Protein AF-0000000084341592 (afdb_homodimer)

Structure (mmCIF, N/CA/C/O backbone):
data_AF-0000000084341592-model_v1
#
loop_
_entity.id
_entity.type
_entity.pdbx_description
1 polymer 'Acyl-CoA synthetase (AMP-forming)/AMP-acid ligase II'
#
loop_
_atom_site.group_PDB
_atom_site.id
_atom_site.type_symbol
_atom_site.label_atom_id
_atom_site.label_alt_id
_atom_site.label_comp_id
_atom_site.label_asym_id
_atom_site.label_entity_id
_atom_site.label_seq_id
_atom_site.pdbx_PDB_ins_code
_atom_site.Cartn_x
_atom_site.Cartn_y
_atom_site.Cartn_z
_atom_site.occupancy
_atom_site.B_iso_or_equiv
_atom_site.auth_seq_id
_atom_site.auth_comp_id
_atom_site.auth_asym_id
_atom_site.auth_atom_id
_atom_site.pdbx_PDB_model_num
ATOM 1 N N . MET A 1 1 ? -11.094 0.896 -7.027 1 78.12 1 MET A N 1
ATOM 2 C CA . MET A 1 1 ? -11.328 0.742 -5.594 1 78.12 1 MET A CA 1
ATOM 3 C C . MET A 1 1 ? -11.039 2.045 -4.855 1 78.12 1 MET A C 1
ATOM 5 O O . MET A 1 1 ? -10.031 2.709 -5.125 1 78.12 1 MET A O 1
ATOM 9 N N . ASP A 1 2 ? -12.016 2.402 -4.098 1 90.88 2 ASP A N 1
ATOM 10 C CA . ASP A 1 2 ? -11.875 3.59 -3.258 1 90.88 2 ASP A CA 1
ATOM 11 C C . ASP A 1 2 ? -12.516 3.375 -1.889 1 90.88 2 ASP A C 1
ATOM 13 O O . ASP A 1 2 ? -12.844 2.246 -1.521 1 90.88 2 ASP A O 1
ATOM 17 N N . ILE A 1 3 ? -12.57 4.387 -1.11 1 95.75 3 ILE A N 1
ATOM 18 C CA . ILE A 1 3 ? -13.07 4.363 0.259 1 95.75 3 ILE A CA 1
ATOM 19 C C . ILE A 1 3 ? -14.523 3.877 0.271 1 95.75 3 ILE A C 1
ATOM 21 O O . ILE A 1 3 ? -14.93 3.137 1.171 1 95.75 3 ILE A O 1
ATOM 25 N N . GLY A 1 4 ? -15.297 4.289 -0.657 1 97.38 4 GLY A N 1
ATOM 26 C CA . GLY A 1 4 ? -16.688 3.857 -0.74 1 97.38 4 GLY A CA 1
ATOM 27 C C . GLY A 1 4 ? -16.844 2.355 -0.89 1 97.38 4 GLY A C 1
ATOM 28 O O . GLY A 1 4 ? -17.641 1.734 -0.19 1 97.38 4 GLY A O 1
ATOM 29 N N . VAL A 1 5 ? -16.078 1.788 -1.771 1 97.06 5 VAL A N 1
ATOM 30 C CA . VAL A 1 5 ? -16.094 0.349 -2.012 1 97.06 5 VAL A CA 1
ATOM 31 C C . VAL A 1 5 ? -15.602 -0.39 -0.772 1 97.06 5 VAL A C 1
ATOM 33 O O . VAL A 1 5 ? -16.141 -1.436 -0.404 1 97.06 5 VAL A O 1
ATOM 36 N N . ALA A 1 6 ? -14.586 0.137 -0.141 1 97.81 6 ALA A N 1
ATOM 37 C CA . ALA A 1 6 ? -14.031 -0.483 1.06 1 97.81 6 ALA A CA 1
ATOM 38 C C . ALA A 1 6 ? -15.07 -0.546 2.176 1 97.81 6 ALA A C 1
ATOM 40 O O . ALA A 1 6 ? -15.227 -1.582 2.826 1 97.81 6 ALA A O 1
ATOM 41 N N . VAL A 1 7 ? -15.75 0.569 2.396 1 98.38 7 VAL A N 1
ATOM 42 C CA . VAL A 1 7 ? -16.766 0.621 3.443 1 98.38 7 VAL A CA 1
ATOM 43 C C . VAL A 1 7 ? -17.875 -0.373 3.131 1 98.38 7 VAL A C 1
ATOM 45 O O . VAL A 1 7 ? -18.344 -1.088 4.02 1 98.38 7 VAL A O 1
ATOM 48 N N . ALA A 1 8 ? -18.312 -0.396 1.884 1 97.56 8 ALA A N 1
ATOM 49 C CA . ALA A 1 8 ? -19.328 -1.362 1.481 1 97.56 8 ALA A CA 1
ATOM 50 C C . ALA A 1 8 ? -18.859 -2.791 1.748 1 97.56 8 ALA A C 1
ATOM 52 O O . ALA A 1 8 ? -19.641 -3.625 2.223 1 97.56 8 ALA A O 1
ATOM 53 N N . ALA A 1 9 ? -17.625 -3.105 1.456 1 96.31 9 ALA A N 1
ATOM 54 C CA . ALA A 1 9 ? -17.062 -4.434 1.688 1 96.31 9 ALA A CA 1
ATOM 55 C C . ALA A 1 9 ? -17.047 -4.77 3.176 1 96.31 9 ALA A C 1
ATOM 57 O O . ALA A 1 9 ? -17.422 -5.867 3.58 1 96.31 9 ALA A O 1
ATOM 58 N N . HIS A 1 10 ? -16.594 -3.848 3.973 1 97.56 10 HIS A N 1
ATOM 59 C CA . HIS A 1 10 ? -16.5 -4.082 5.41 1 97.56 10 HIS A CA 1
ATOM 60 C C . HIS A 1 10 ? -17.891 -4.227 6.027 1 97.56 10 HIS A C 1
ATOM 62 O O . HIS A 1 10 ? -18.062 -4.953 7.008 1 97.56 10 HIS A O 1
ATOM 68 N N . ALA A 1 11 ? -18.859 -3.5 5.473 1 97.69 11 ALA A N 1
ATOM 69 C CA . ALA A 1 11 ? -20.234 -3.633 5.941 1 97.69 11 ALA A CA 1
ATOM 70 C C . ALA A 1 11 ? -20.734 -5.059 5.758 1 97.69 11 ALA A C 1
ATOM 72 O O . ALA A 1 11 ? -21.594 -5.523 6.512 1 97.69 11 ALA A O 1
ATOM 73 N N . ARG A 1 12 ? -20.234 -5.75 4.781 1 94.75 12 ARG A N 1
ATOM 74 C CA . ARG A 1 12 ? -20.594 -7.148 4.559 1 94.75 12 ARG A CA 1
ATOM 75 C C . ARG A 1 12 ? -19.75 -8.07 5.438 1 94.75 12 ARG A C 1
ATOM 77 O O . ARG A 1 12 ? -20.266 -9.039 6 1 94.75 12 ARG A O 1
ATOM 84 N N . LYS A 1 13 ? -18.469 -7.754 5.586 1 94.38 13 LYS A N 1
ATOM 85 C CA . LYS A 1 13 ? -17.516 -8.594 6.297 1 94.38 13 LYS A CA 1
ATOM 86 C C . LYS A 1 13 ? -17.781 -8.586 7.797 1 94.38 13 LYS A C 1
ATOM 88 O O . LYS A 1 13 ? -17.797 -9.641 8.438 1 94.38 13 LYS A O 1
ATOM 93 N N . ASN A 1 14 ? -17.906 -7.387 8.289 1 94.81 14 ASN A N 1
ATOM 94 C CA . ASN A 1 14 ? -18.078 -7.156 9.719 1 94.81 14 ASN A CA 1
ATOM 95 C C . ASN A 1 14 ? -19.109 -6.059 9.984 1 94.81 14 ASN A C 1
ATOM 97 O O . ASN A 1 14 ? -18.766 -5.004 10.531 1 94.81 14 ASN A O 1
ATOM 101 N N . PRO A 1 15 ? -20.344 -6.359 9.781 1 97.06 15 PRO A N 1
ATOM 102 C CA . PRO A 1 15 ? -21.391 -5.332 9.805 1 97.06 15 PRO A CA 1
ATOM 103 C C . PRO A 1 15 ? -21.516 -4.641 11.156 1 97.06 15 PRO A C 1
ATOM 105 O O . PRO A 1 15 ? -21.828 -3.449 11.219 1 97.06 15 PRO A O 1
ATOM 108 N N . SER A 1 16 ? -21.172 -5.285 12.266 1 97.62 16 SER A N 1
ATOM 109 C CA . SER A 1 16 ? -21.422 -4.75 13.594 1 97.62 16 SER A CA 1
ATOM 110 C C . SER A 1 16 ? -20.188 -4.035 14.148 1 97.62 16 SER A C 1
ATOM 112 O O . SER A 1 16 ? -20.266 -3.367 15.18 1 97.62 16 SER A O 1
ATOM 114 N N . SER A 1 17 ? -19.031 -4.184 13.469 1 97.88 17 SER A N 1
ATOM 115 C CA . SER A 1 17 ? -17.828 -3.492 13.922 1 97.88 17 SER A CA 1
ATOM 116 C C . SER A 1 17 ? -18 -1.979 13.836 1 97.88 17 SER A C 1
ATOM 118 O O . SER A 1 17 ? -18.656 -1.47 12.93 1 97.88 17 SER A O 1
ATOM 120 N N . THR A 1 18 ? -17.391 -1.25 14.781 1 98.56 18 THR A N 1
ATOM 121 C CA . THR A 1 18 ? -17.469 0.207 14.789 1 98.56 18 THR A CA 1
ATOM 122 C C . THR A 1 18 ? -16.672 0.791 13.625 1 98.56 18 THR A C 1
ATOM 124 O O . THR A 1 18 ? -15.516 0.421 13.406 1 98.56 18 THR A O 1
ATOM 127 N N . ALA A 1 19 ? -17.312 1.656 12.898 1 98.75 19 ALA A N 1
ATOM 128 C CA . ALA A 1 19 ? -16.656 2.336 11.789 1 98.75 19 ALA A CA 1
ATOM 129 C C . ALA A 1 19 ? -16.234 3.75 12.18 1 98.75 19 ALA A C 1
ATOM 131 O O . ALA A 1 19 ? -15.188 4.238 11.75 1 98.75 19 ALA A O 1
ATOM 132 N N . ALA A 1 20 ? -17.094 4.375 12.93 1 98.69 20 ALA A N 1
ATOM 133 C CA . ALA A 1 20 ? -16.844 5.75 13.344 1 98.69 20 ALA A CA 1
ATOM 134 C C . ALA A 1 20 ? -17.469 6.027 14.719 1 98.69 20 ALA A C 1
ATOM 136 O O . ALA A 1 20 ? -18.469 5.414 15.086 1 98.69 20 ALA A O 1
ATOM 137 N N . PHE A 1 21 ? -16.828 6.922 15.453 1 98.31 21 PHE A N 1
ATOM 138 C CA . PHE A 1 21 ? -17.375 7.273 16.766 1 98.31 21 PHE A CA 1
ATOM 139 C C . PHE A 1 21 ? -17.062 8.727 17.109 1 98.31 21 PHE A C 1
ATOM 141 O O . PHE A 1 21 ? -16.078 9.281 16.625 1 98.31 21 PHE A O 1
ATOM 148 N N . ASP A 1 22 ? -17.891 9.414 17.828 1 97.38 22 ASP A N 1
ATOM 149 C CA . ASP A 1 22 ? -17.828 10.773 18.344 1 97.38 22 ASP A CA 1
ATOM 150 C C . ASP A 1 22 ? -18.547 10.875 19.688 1 97.38 22 ASP A C 1
ATOM 152 O O . ASP A 1 22 ? -19.766 11.047 19.734 1 97.38 22 ASP A O 1
ATOM 156 N N . GLY A 1 23 ? -17.734 10.891 20.766 1 94.38 23 GLY A N 1
ATOM 157 C CA . GLY A 1 23 ? -18.359 10.766 22.078 1 94.38 23 GLY A CA 1
ATOM 158 C C . GLY A 1 23 ? -19.203 9.508 22.219 1 94.38 23 GLY A C 1
ATOM 159 O O . GLY A 1 23 ? -18.719 8.398 21.953 1 94.38 23 GLY A O 1
ATOM 160 N N . ASP A 1 24 ? -20.469 9.688 22.516 1 93.94 24 ASP A N 1
ATOM 161 C CA . ASP A 1 24 ? -21.328 8.539 22.734 1 93.94 24 ASP A CA 1
ATOM 162 C C . ASP A 1 24 ? -21.969 8.078 21.422 1 93.94 24 ASP A C 1
ATOM 164 O O . ASP A 1 24 ? -22.547 6.992 21.359 1 93.94 24 ASP A O 1
ATOM 168 N N . ARG A 1 25 ? -21.812 8.844 20.422 1 96.88 25 ARG A N 1
ATOM 169 C CA . ARG A 1 25 ? -22.344 8.461 19.125 1 96.88 25 ARG A CA 1
ATOM 170 C C . ARG A 1 25 ? -21.391 7.508 18.406 1 96.88 25 ARG A C 1
ATOM 172 O O . ARG A 1 25 ? -20.172 7.719 18.406 1 96.88 25 ARG A O 1
ATOM 179 N N . GLN A 1 26 ? -21.938 6.48 17.859 1 97.62 26 GLN A N 1
ATOM 180 C CA . GLN A 1 26 ? -21.141 5.523 17.109 1 97.62 26 GLN A CA 1
ATOM 181 C C . GLN A 1 26 ? -21.922 4.984 15.914 1 97.62 26 GLN A C 1
ATOM 183 O O . GLN A 1 26 ? -23.156 4.949 15.93 1 97.62 26 GLN A O 1
ATOM 188 N N . LEU A 1 27 ? -21.25 4.66 14.891 1 98.5 27 LEU A N 1
ATOM 189 C CA . LEU A 1 27 ? -21.781 3.971 13.719 1 98.5 27 LEU A CA 1
ATOM 190 C C . LEU A 1 27 ? -21.016 2.676 13.453 1 98.5 27 LEU A C 1
ATOM 192 O O . LEU A 1 27 ? -19.781 2.664 13.453 1 98.5 27 LEU A O 1
ATOM 196 N N . SER A 1 28 ? -21.781 1.608 13.281 1 98.75 28 SER A N 1
ATOM 197 C CA . SER A 1 28 ? -21.188 0.384 12.758 1 98.75 28 SER A CA 1
ATOM 198 C C . SER A 1 28 ? -20.922 0.495 11.258 1 98.75 28 SER A C 1
ATOM 200 O O . SER A 1 28 ? -21.391 1.431 10.609 1 98.75 28 SER A O 1
ATOM 202 N N . TYR A 1 29 ? -20.188 -0.387 10.719 1 98.69 29 TYR A N 1
ATOM 203 C CA . TYR A 1 29 ? -19.953 -0.392 9.281 1 98.69 29 TYR A CA 1
ATOM 204 C C . TYR A 1 29 ? -21.25 -0.564 8.516 1 98.69 29 TYR A C 1
ATOM 206 O O . TYR A 1 29 ? -21.453 0.056 7.465 1 98.69 29 TYR A O 1
ATOM 214 N N . ALA A 1 30 ? -22.172 -1.398 8.977 1 98.56 30 ALA A N 1
ATOM 215 C CA . ALA A 1 30 ? -23.469 -1.556 8.328 1 98.56 30 ALA A CA 1
ATOM 216 C C . ALA A 1 30 ? -24.234 -0.238 8.32 1 98.56 30 ALA A C 1
ATOM 218 O O . ALA A 1 30 ? -24.812 0.141 7.297 1 98.56 30 ALA A O 1
ATOM 219 N N . GLU A 1 31 ? -24.234 0.412 9.453 1 98.69 31 GLU A N 1
ATOM 220 C CA . GLU A 1 31 ? -24.938 1.688 9.562 1 98.69 31 GLU A CA 1
ATOM 221 C C . GLU A 1 31 ? -24.281 2.756 8.688 1 98.69 31 GLU A C 1
ATOM 223 O O . GLU A 1 31 ? -24.969 3.521 8.016 1 98.69 31 GLU A O 1
ATOM 228 N N . LEU A 1 32 ? -22.938 2.842 8.766 1 98.81 32 LEU A N 1
ATOM 229 C CA . LEU A 1 32 ? -22.234 3.814 7.934 1 98.81 32 LEU A CA 1
ATOM 230 C C . LEU A 1 32 ? -22.516 3.572 6.453 1 98.81 32 LEU A C 1
ATOM 232 O O . LEU A 1 32 ? -22.734 4.52 5.695 1 98.81 32 LEU A O 1
ATOM 236 N N . ASP A 1 33 ? -22.5 2.338 6.043 1 98.75 33 ASP A N 1
ATOM 237 C CA . ASP A 1 33 ? -22.766 1.995 4.652 1 98.75 33 ASP A CA 1
ATOM 238 C C . ASP A 1 33 ? -24.156 2.449 4.227 1 98.75 33 ASP A C 1
ATOM 240 O O . ASP A 1 33 ? -24.312 3.086 3.184 1 98.75 33 ASP A O 1
ATOM 244 N N . GLU A 1 34 ? -25.125 2.139 4.992 1 98.56 34 GLU A N 1
ATOM 245 C CA . GLU A 1 34 ? -26.5 2.52 4.672 1 98.56 34 GLU A CA 1
ATOM 246 C C . GLU A 1 34 ? -26.656 4.035 4.594 1 98.56 34 GLU A C 1
ATOM 248 O O . GLU A 1 34 ? -27.219 4.562 3.633 1 98.56 34 GLU A O 1
ATOM 253 N N . ARG A 1 35 ? -26.188 4.73 5.605 1 98.62 35 ARG A N 1
ATOM 254 C CA . ARG A 1 35 ? -26.328 6.18 5.664 1 98.62 35 ARG A CA 1
ATOM 255 C C . ARG A 1 35 ? -25.578 6.848 4.516 1 98.62 35 ARG A C 1
ATOM 257 O O . ARG A 1 35 ? -26.031 7.855 3.971 1 98.62 35 ARG A O 1
ATOM 264 N N . THR A 1 36 ? -24.438 6.332 4.199 1 98.75 36 THR A N 1
ATOM 265 C CA . THR A 1 36 ? -23.641 6.934 3.129 1 98.75 36 THR A CA 1
ATOM 266 C C . THR A 1 36 ? -24.234 6.598 1.764 1 98.75 36 THR A C 1
ATOM 268 O O . THR A 1 36 ? -24.094 7.367 0.812 1 98.75 36 THR A O 1
ATOM 271 N N . ASN A 1 37 ? -24.938 5.402 1.643 1 98.75 37 ASN A N 1
ATOM 272 C CA . ASN A 1 37 ? -25.719 5.148 0.442 1 98.75 37 ASN A CA 1
ATOM 273 C C . ASN A 1 37 ? -26.828 6.191 0.267 1 98.75 37 ASN A C 1
ATOM 275 O O . ASN A 1 37 ? -27 6.742 -0.823 1 98.75 37 ASN A O 1
ATOM 279 N N . ARG A 1 38 ? -27.531 6.449 1.315 1 98.69 38 ARG A N 1
ATOM 280 C CA . ARG A 1 38 ? -28.609 7.441 1.277 1 98.69 38 ARG A CA 1
ATOM 281 C C . ARG A 1 38 ? -28.062 8.82 0.902 1 98.69 38 ARG A C 1
ATOM 283 O O . ARG A 1 38 ? -28.625 9.508 0.055 1 98.69 38 ARG A O 1
ATOM 290 N N . LEU A 1 39 ? -26.953 9.203 1.527 1 98.75 39 LEU A N 1
ATOM 291 C CA . LEU A 1 39 ? -26.359 10.5 1.246 1 98.75 39 LEU A CA 1
ATOM 292 C C . LEU A 1 39 ? -25.844 10.562 -0.186 1 98.75 39 LEU A C 1
ATOM 294 O O . LEU A 1 39 ? -26.016 11.57 -0.871 1 98.75 39 LEU A O 1
ATOM 298 N N . ALA A 1 40 ? -25.141 9.531 -0.657 1 98.69 40 ALA A N 1
ATOM 299 C CA . ALA A 1 40 ? -24.656 9.477 -2.029 1 98.69 40 ALA A CA 1
ATOM 300 C C . ALA A 1 40 ? -25.797 9.594 -3.033 1 98.69 40 ALA A C 1
ATOM 302 O O . ALA A 1 40 ? -25.688 10.328 -4.02 1 98.69 40 ALA A O 1
ATOM 303 N N . ASN A 1 41 ? -26.875 8.82 -2.793 1 98.38 41 ASN A N 1
ATOM 304 C CA . ASN A 1 41 ? -28.047 8.875 -3.664 1 98.38 41 ASN A CA 1
ATOM 305 C C . ASN A 1 41 ? -28.688 10.266 -3.65 1 98.38 41 ASN A C 1
ATOM 307 O O . ASN A 1 41 ? -29.203 10.727 -4.672 1 98.38 41 ASN A O 1
ATOM 311 N N . THR A 1 42 ? -28.688 10.922 -2.496 1 98.25 42 THR A N 1
ATOM 312 C CA . THR A 1 42 ? -29.156 12.297 -2.398 1 98.25 42 THR A CA 1
ATOM 313 C C . THR A 1 42 ? -28.266 13.242 -3.205 1 98.25 42 THR A C 1
ATOM 315 O O . THR A 1 42 ? -28.766 14.094 -3.941 1 98.25 42 THR A O 1
ATOM 318 N N . LEU A 1 43 ? -26.938 13.109 -3.082 1 98.31 43 LEU A N 1
ATOM 319 C CA . LEU A 1 43 ? -26 13.93 -3.826 1 98.31 43 LEU A CA 1
ATOM 320 C C . LEU A 1 43 ? -26.219 13.781 -5.328 1 98.31 43 LEU A C 1
ATOM 322 O O . LEU A 1 43 ? -26.203 14.773 -6.062 1 98.31 43 LEU A O 1
ATOM 326 N N . HIS A 1 44 ? -26.406 12.562 -5.754 1 95.94 44 HIS A N 1
ATOM 327 C CA . HIS A 1 44 ? -26.625 12.281 -7.168 1 95.94 44 HIS A CA 1
ATOM 328 C C . HIS A 1 44 ? -28.016 12.75 -7.613 1 95.94 44 HIS A C 1
ATOM 330 O O . HIS A 1 44 ? -28.125 13.477 -8.609 1 95.94 44 HIS A O 1
ATOM 336 N N . GLY A 1 45 ? -29.047 12.289 -6.992 1 94.69 45 GLY A N 1
ATOM 337 C CA . GLY A 1 45 ? -30.422 12.5 -7.414 1 94.69 45 GLY A CA 1
ATOM 338 C C . GLY A 1 45 ? -30.859 13.945 -7.285 1 94.69 45 GLY A C 1
ATOM 339 O O . GLY A 1 45 ? -31.359 14.539 -8.25 1 94.69 45 GLY A O 1
ATOM 340 N N . ARG A 1 46 ? -30.672 14.523 -6.129 1 95.38 46 ARG A N 1
ATOM 341 C CA . ARG A 1 46 ? -31.188 15.852 -5.828 1 95.38 46 ARG A CA 1
ATOM 342 C C . ARG A 1 46 ? -30.266 16.938 -6.352 1 95.38 46 ARG A C 1
ATOM 344 O O . ARG A 1 46 ? -30.719 17.969 -6.855 1 95.38 46 ARG A O 1
ATOM 351 N N . TYR A 1 47 ? -28.984 16.703 -6.219 1 96.94 47 TYR A N 1
ATOM 352 C CA . TYR A 1 47 ? -28.062 17.797 -6.5 1 96.94 47 TYR A CA 1
ATOM 353 C C . TYR A 1 47 ? -27.312 17.562 -7.809 1 96.94 47 TYR A C 1
ATOM 355 O O . TYR A 1 47 ? -26.594 18.438 -8.289 1 96.94 47 TYR A O 1
ATOM 363 N N . GLY A 1 48 ? -27.391 16.359 -8.375 1 97 48 GLY A N 1
ATOM 364 C CA . GLY A 1 48 ? -26.797 16.078 -9.68 1 97 48 GLY A CA 1
ATOM 365 C C . GLY A 1 48 ? -25.297 15.875 -9.633 1 97 48 GLY A C 1
ATOM 366 O O . GLY A 1 48 ? -24.609 16.109 -10.625 1 97 48 GLY A O 1
ATOM 367 N N . VAL A 1 49 ? -24.797 15.523 -8.492 1 97.56 49 VAL A N 1
ATOM 368 C CA . VAL A 1 49 ? -23.359 15.258 -8.383 1 97.56 49 VAL A CA 1
ATOM 369 C C . VAL A 1 49 ? -22.984 14.086 -9.289 1 97.56 49 VAL A C 1
ATOM 371 O O . VAL A 1 49 ? -23.641 13.047 -9.266 1 97.56 49 VAL A O 1
ATOM 374 N N . ALA A 1 50 ? -22 14.281 -10.086 1 95.12 50 ALA A N 1
ATOM 375 C CA . ALA A 1 50 ? -21.469 13.289 -11.008 1 95.12 50 ALA A CA 1
ATOM 376 C C . ALA A 1 50 ? -19.953 13.172 -10.875 1 95.12 50 ALA A C 1
ATOM 378 O O . ALA A 1 50 ? -19.344 13.875 -10.062 1 95.12 50 ALA A O 1
ATOM 379 N N . LYS A 1 51 ? -19.422 12.266 -11.648 1 94.56 51 LYS A N 1
ATOM 380 C CA . LYS A 1 51 ? -17.984 12.047 -11.633 1 94.56 51 LYS A CA 1
ATOM 381 C C . LYS A 1 51 ? -17.234 13.359 -11.859 1 94.56 51 LYS A C 1
ATOM 383 O O . LYS A 1 51 ? -17.516 14.094 -12.805 1 94.56 51 LYS A O 1
ATOM 388 N N . GLY A 1 52 ? -16.344 13.641 -10.953 1 94.62 52 GLY A N 1
ATOM 389 C CA . GLY A 1 52 ? -15.492 14.812 -11.117 1 94.62 52 GLY A CA 1
ATOM 390 C C . GLY A 1 52 ? -16.031 16.047 -10.414 1 94.62 52 GLY A C 1
ATOM 391 O O . GLY A 1 52 ? -15.297 17.016 -10.203 1 94.62 52 GLY A O 1
ATOM 392 N N . ASP A 1 53 ? -17.312 16.078 -10.086 1 98.06 53 ASP A N 1
ATOM 393 C CA . ASP A 1 53 ? -17.875 17.219 -9.352 1 98.06 53 ASP A CA 1
ATOM 394 C C . ASP A 1 53 ? -17.312 17.281 -7.938 1 98.06 53 ASP A C 1
ATOM 396 O O . ASP A 1 53 ? -17.125 16.266 -7.277 1 98.06 53 ASP A O 1
ATOM 400 N N . ARG A 1 54 ? -17 18.484 -7.516 1 98.62 54 ARG A N 1
ATOM 401 C CA . ARG A 1 54 ? -16.453 18.688 -6.176 1 98.62 54 ARG A CA 1
ATOM 402 C C . ARG A 1 54 ? -17.562 18.922 -5.156 1 98.62 54 ARG A C 1
ATOM 404 O O . ARG A 1 54 ? -18.531 19.609 -5.441 1 98.62 54 ARG A O 1
ATOM 411 N N . VAL A 1 55 ? -17.453 18.297 -4.059 1 98.81 55 VAL A N 1
ATOM 412 C CA . VAL A 1 55 ? -18.312 18.516 -2.898 1 98.81 55 VAL A CA 1
ATOM 413 C C . VAL A 1 55 ? -17.484 19.094 -1.747 1 98.81 55 VAL A C 1
ATOM 415 O O . VAL A 1 55 ? -16.594 18.438 -1.219 1 98.81 55 VAL A O 1
ATOM 418 N N . ALA A 1 56 ? -17.766 20.344 -1.39 1 98.81 56 ALA A N 1
ATOM 419 C CA . ALA A 1 56 ? -17.078 20.984 -0.271 1 98.81 56 ALA A CA 1
ATOM 420 C C . ALA A 1 56 ? -17.672 20.547 1.063 1 98.81 56 ALA A C 1
ATOM 422 O O . ALA A 1 56 ? -18.891 20.391 1.187 1 98.81 56 ALA A O 1
ATOM 423 N N . VAL A 1 57 ? -16.844 20.297 2.033 1 98.62 57 VAL A N 1
ATOM 424 C CA . VAL A 1 57 ? -17.281 19.828 3.35 1 98.62 57 VAL A CA 1
ATOM 425 C C . VAL A 1 57 ? -16.75 20.766 4.426 1 98.62 57 VAL A C 1
ATOM 427 O O . VAL A 1 57 ? -15.555 20.75 4.738 1 98.62 57 VAL A O 1
ATOM 430 N N . LEU A 1 58 ? -17.594 21.609 4.945 1 97.88 58 LEU A N 1
ATOM 431 C CA . LEU A 1 58 ? -17.281 22.516 6.039 1 97.88 58 LEU A CA 1
ATOM 432 C C . LEU A 1 58 ? -17.922 22.047 7.336 1 97.88 58 LEU A C 1
ATOM 434 O O . LEU A 1 58 ? -19.031 22.484 7.684 1 97.88 58 LEU A O 1
ATOM 438 N N . LEU A 1 59 ? -17.234 21.188 7.984 1 97.19 59 LEU A N 1
ATOM 439 C CA . LEU A 1 59 ? -17.625 20.609 9.266 1 97.19 59 LEU A CA 1
ATOM 440 C C . LEU A 1 59 ? -16.469 20.656 10.258 1 97.19 59 LEU A C 1
ATOM 442 O O . LEU A 1 59 ? -15.312 20.531 9.867 1 97.19 59 LEU A O 1
ATOM 446 N N . ARG A 1 60 ? -16.781 20.875 11.508 1 93.5 60 ARG A N 1
ATOM 447 C CA . ARG A 1 60 ? -15.812 20.5 12.523 1 93.5 60 ARG A CA 1
ATOM 448 C C . ARG A 1 60 ? -15.633 18.984 12.578 1 93.5 60 ARG A C 1
ATOM 450 O O . ARG A 1 60 ? -16.375 18.234 11.922 1 93.5 60 ARG A O 1
ATOM 457 N N . ASN A 1 61 ? -14.625 18.516 13.312 1 95.19 61 ASN A N 1
ATOM 458 C CA . ASN A 1 61 ? -14.516 17.078 13.508 1 95.19 61 ASN A CA 1
ATOM 459 C C . ASN A 1 61 ? -15.758 16.5 14.188 1 95.19 61 ASN A C 1
ATOM 461 O O . ASN A 1 61 ? -16.078 16.891 15.312 1 95.19 61 ASN A O 1
ATOM 465 N N . ARG A 1 62 ? -16.344 15.734 13.531 1 96.94 62 ARG A N 1
ATOM 466 C CA . ARG A 1 62 ? -17.547 15.07 14.031 1 96.94 62 ARG A CA 1
ATOM 467 C C . ARG A 1 62 ? -17.891 13.867 13.18 1 96.94 62 ARG A C 1
ATOM 469 O O . ARG A 1 62 ? -17.328 13.664 12.102 1 96.94 62 ARG A O 1
ATOM 476 N N . LEU A 1 63 ? -18.812 13.133 13.617 1 97.5 63 LEU A N 1
ATOM 477 C CA . LEU A 1 63 ? -19.141 11.844 13.031 1 97.5 63 LEU A CA 1
ATOM 478 C C . LEU A 1 63 ? -19.531 12 11.562 1 97.5 63 LEU A C 1
ATOM 480 O O . LEU A 1 63 ? -19.203 11.148 10.734 1 97.5 63 LEU A O 1
ATOM 484 N N . GLU A 1 64 ? -20.188 13.078 11.172 1 98.38 64 GLU A N 1
ATOM 485 C CA . GLU A 1 64 ? -20.703 13.305 9.836 1 98.38 64 GLU A CA 1
ATOM 486 C C . GLU A 1 64 ? -19.578 13.531 8.828 1 98.38 64 GLU A C 1
ATOM 488 O O . GLU A 1 64 ? -19.797 13.461 7.617 1 98.38 64 GLU A O 1
ATOM 493 N N . VAL A 1 65 ? -18.391 13.805 9.305 1 98.31 65 VAL A N 1
ATOM 494 C CA . VAL A 1 65 ? -17.234 13.859 8.414 1 98.31 65 VAL A CA 1
ATOM 495 C C . VAL A 1 65 ? -17.031 12.5 7.754 1 98.31 65 VAL A C 1
ATOM 497 O O . VAL A 1 65 ? -16.75 12.422 6.551 1 98.31 65 VAL A O 1
ATOM 500 N N . ALA A 1 66 ? -17.141 11.414 8.547 1 98.56 66 ALA A N 1
ATOM 501 C CA . ALA A 1 66 ? -17.047 10.055 8.016 1 98.56 66 ALA A CA 1
ATOM 502 C C . ALA A 1 66 ? -18.125 9.797 6.965 1 98.56 66 ALA A C 1
ATOM 504 O O . ALA A 1 66 ? -17.844 9.242 5.902 1 98.56 66 ALA A O 1
ATOM 505 N N . GLU A 1 67 ? -19.312 10.266 7.242 1 98.69 67 GLU A N 1
ATOM 506 C CA . GLU A 1 67 ? -20.406 10.094 6.285 1 98.69 67 GLU A CA 1
ATOM 507 C C . GLU A 1 67 ? -20.125 10.852 4.992 1 98.69 67 GLU A C 1
ATOM 509 O O . GLU A 1 67 ? -20.359 10.336 3.898 1 98.69 67 GLU A O 1
ATOM 514 N N . ALA A 1 68 ? -19.641 12.031 5.145 1 98.69 68 ALA A N 1
ATOM 515 C CA . ALA A 1 68 ? -19.422 12.906 3.99 1 98.69 68 ALA A CA 1
ATOM 516 C C . ALA A 1 68 ? -18.391 12.32 3.047 1 98.69 68 ALA A C 1
ATOM 518 O O . ALA A 1 68 ? -18.625 12.195 1.844 1 98.69 68 ALA A O 1
ATOM 519 N N . ILE A 1 69 ? -17.234 11.953 3.578 1 98.5 69 ILE A N 1
ATOM 520 C CA . ILE A 1 69 ? -16.156 11.508 2.701 1 98.5 69 ILE A CA 1
ATOM 521 C C . ILE A 1 69 ? -16.547 10.195 2.029 1 98.5 69 ILE A C 1
ATOM 523 O O . ILE A 1 69 ? -16.281 9.992 0.84 1 98.5 69 ILE A O 1
ATOM 527 N N . VAL A 1 70 ? -17.188 9.281 2.734 1 98.69 70 VAL A N 1
ATOM 528 C CA . VAL A 1 70 ? -17.594 8 2.164 1 98.69 70 VAL A CA 1
ATOM 529 C C . VAL A 1 70 ? -18.672 8.211 1.112 1 98.69 70 VAL A C 1
ATOM 531 O O . VAL A 1 70 ? -18.609 7.645 0.021 1 98.69 70 VAL A O 1
ATOM 534 N N . ALA A 1 71 ? -19.641 9.078 1.421 1 98.75 71 ALA A N 1
ATOM 535 C CA . ALA A 1 71 ? -20.75 9.32 0.509 1 98.75 71 ALA A CA 1
ATOM 536 C C . ALA A 1 71 ? -20.281 10.023 -0.761 1 98.75 71 ALA A C 1
ATOM 538 O O . ALA A 1 71 ? -20.734 9.703 -1.861 1 98.75 71 ALA A O 1
ATOM 539 N N . VAL A 1 72 ? -19.453 11.023 -0.595 1 98.31 72 VAL A N 1
ATOM 540 C CA . VAL A 1 72 ? -18.922 11.734 -1.752 1 98.31 72 VAL A CA 1
ATOM 541 C C . VAL A 1 72 ? -18.188 10.75 -2.67 1 98.31 72 VAL A C 1
ATOM 543 O O . VAL A 1 72 ? -18.344 10.812 -3.893 1 98.31 72 VAL A O 1
ATOM 546 N N . THR A 1 73 ? -17.469 9.867 -2.045 1 97.19 73 THR A N 1
ATOM 547 C CA . THR A 1 73 ? -16.734 8.859 -2.797 1 97.19 73 THR A CA 1
ATOM 548 C C . THR A 1 73 ? -17.688 7.91 -3.512 1 97.19 73 THR A C 1
ATOM 550 O O . THR A 1 73 ? -17.516 7.617 -4.695 1 97.19 73 THR A O 1
ATOM 553 N N . LYS A 1 74 ? -18.703 7.449 -2.826 1 97.75 74 LYS A N 1
ATOM 554 C CA . LYS A 1 74 ? -19.703 6.555 -3.414 1 97.75 74 LYS A CA 1
ATOM 555 C C . LYS A 1 74 ? -20.422 7.23 -4.574 1 97.75 74 LYS A C 1
ATOM 557 O O . LYS A 1 74 ? -20.812 6.566 -5.535 1 97.75 74 LYS A O 1
ATOM 562 N N . ALA A 1 75 ? -20.547 8.508 -4.512 1 97.06 75 ALA A N 1
ATOM 563 C CA . ALA A 1 75 ? -21.266 9.266 -5.531 1 97.06 75 ALA A CA 1
ATOM 564 C C . ALA A 1 75 ? -20.375 9.586 -6.723 1 97.06 75 ALA A C 1
ATOM 566 O O . ALA A 1 75 ? -20.828 10.141 -7.723 1 97.06 75 ALA A O 1
ATOM 567 N N . GLY A 1 76 ? -19.109 9.266 -6.59 1 95 76 GLY A N 1
ATOM 568 C CA . GLY A 1 76 ? -18.172 9.547 -7.656 1 95 76 GLY A CA 1
ATOM 569 C C . GLY A 1 76 ? -17.625 10.961 -7.613 1 95 76 GLY A C 1
ATOM 570 O O . GLY A 1 76 ? -16.891 11.375 -8.508 1 95 76 GLY A O 1
ATOM 571 N N . GLY A 1 77 ? -17.953 11.703 -6.609 1 97.75 77 GLY A N 1
ATOM 572 C CA . GLY A 1 77 ? -17.531 13.086 -6.492 1 97.75 77 GLY A CA 1
ATOM 573 C C . GLY A 1 77 ? -16.125 13.227 -5.941 1 97.75 77 GLY A C 1
ATOM 574 O O . GLY A 1 77 ? -15.469 12.227 -5.621 1 97.75 77 GLY A O 1
ATOM 575 N N . VAL A 1 78 ? -15.648 14.453 -5.918 1 98.31 78 VAL A N 1
ATOM 576 C CA . VAL A 1 78 ? -14.336 14.805 -5.387 1 98.31 78 VAL A CA 1
ATOM 577 C C . VAL A 1 78 ? -14.492 15.492 -4.031 1 98.31 78 VAL A C 1
ATOM 579 O O . VAL A 1 78 ? -15.164 16.516 -3.926 1 98.31 78 VAL A O 1
ATOM 582 N N . TYR A 1 79 ? -13.922 14.906 -2.998 1 98.25 79 TYR A N 1
ATOM 583 C CA . TYR A 1 79 ? -14 15.422 -1.638 1 98.25 79 TYR A CA 1
ATOM 584 C C . TYR A 1 79 ? -13.125 16.656 -1.473 1 98.25 79 TYR A C 1
ATOM 586 O O . TYR A 1 79 ? -11.914 16.609 -1.685 1 98.25 79 TYR A O 1
ATOM 594 N N . CYS A 1 80 ? -13.703 17.75 -1.093 1 98.12 80 CYS A N 1
ATOM 595 C CA . CYS A 1 80 ? -13.008 19 -0.792 1 98.12 80 CYS A CA 1
ATOM 596 C C . CYS A 1 80 ? -13.234 19.422 0.657 1 98.12 80 CYS A C 1
ATOM 598 O O . CYS A 1 80 ? -14.125 20.219 0.947 1 98.12 80 CYS A O 1
ATOM 600 N N . GLY A 1 81 ? -12.344 18.953 1.499 1 96.19 81 GLY A N 1
ATOM 601 C CA . GLY A 1 81 ? -12.461 19.297 2.906 1 96.19 81 GLY A CA 1
ATOM 602 C C . GLY A 1 81 ? -11.992 20.719 3.211 1 96.19 81 GLY A C 1
ATOM 603 O O . GLY A 1 81 ? -10.938 21.141 2.742 1 96.19 81 GLY A O 1
ATOM 604 N N . LEU A 1 82 ? -12.781 21.422 3.992 1 94.38 82 LEU A N 1
ATOM 605 C CA . LEU A 1 82 ? -12.453 22.797 4.359 1 94.38 82 LEU A CA 1
ATOM 606 C C . LEU A 1 82 ? -12.07 22.875 5.836 1 94.38 82 LEU A C 1
ATOM 608 O O . LEU A 1 82 ? -12.719 22.266 6.688 1 94.38 82 LEU A O 1
ATOM 612 N N . ASN A 1 83 ? -11 23.578 6.059 1 87.94 83 ASN A N 1
ATOM 613 C CA . ASN A 1 83 ? -10.656 23.875 7.445 1 87.94 83 ASN A CA 1
ATOM 614 C C . ASN A 1 83 ? -11.633 24.875 8.07 1 87.94 83 ASN A C 1
ATOM 616 O O . ASN A 1 83 ? -11.781 25.984 7.582 1 87.94 83 ASN A O 1
ATOM 620 N N . PHE A 1 84 ? -12.25 24.5 9.078 1 89.25 84 PHE A N 1
ATOM 621 C CA . PHE A 1 84 ? -13.344 25.281 9.641 1 89.25 84 PHE A CA 1
ATOM 622 C C . PHE A 1 84 ? -12.82 26.547 10.305 1 89.25 84 PHE A C 1
ATOM 624 O O . PHE A 1 84 ? -13.602 27.422 10.695 1 89.25 84 PHE A O 1
ATOM 631 N N . ARG A 1 85 ? -11.484 26.719 10.359 1 79.56 85 ARG A N 1
ATOM 632 C CA . ARG A 1 85 ? -10.883 27.875 11 1 79.56 85 ARG A CA 1
ATOM 633 C C . ARG A 1 85 ? -10.57 28.969 9.984 1 79.56 85 ARG A C 1
ATOM 635 O O . ARG A 1 85 ? -10.141 30.062 10.352 1 79.56 85 ARG A O 1
ATOM 642 N N . MET A 1 86 ? -10.844 28.734 8.773 1 81.94 86 MET A N 1
ATOM 643 C CA . MET A 1 86 ? -10.492 29.688 7.723 1 81.94 86 MET A CA 1
ATOM 644 C C . MET A 1 86 ? -11.484 30.844 7.676 1 81.94 86 MET A C 1
ATOM 646 O O . MET A 1 86 ? -12.617 30.719 8.148 1 81.94 86 MET A O 1
ATOM 650 N N . SER A 1 87 ? -11.016 31.969 7.078 1 83.56 87 SER A N 1
ATOM 651 C CA . SER A 1 87 ? -11.852 33.156 6.918 1 83.56 87 SER A CA 1
ATOM 652 C C . SER A 1 87 ? -12.766 33.031 5.699 1 83.56 87 SER A C 1
ATOM 654 O O . SER A 1 87 ? -12.555 32.156 4.848 1 83.56 87 SER A O 1
ATOM 656 N N . LEU A 1 88 ? -13.773 33.875 5.691 1 89.94 88 LEU A N 1
ATOM 657 C CA . LEU A 1 88 ? -14.695 33.906 4.562 1 89.94 88 LEU A CA 1
ATOM 658 C C . LEU A 1 88 ? -13.953 34.156 3.26 1 89.94 88 LEU A C 1
ATOM 660 O O . LEU A 1 88 ? -14.281 33.594 2.219 1 89.94 88 LEU A O 1
ATOM 664 N N . ASP A 1 89 ? -12.93 35.031 3.328 1 86.38 89 ASP A N 1
ATOM 665 C CA . ASP A 1 89 ? -12.148 35.344 2.137 1 86.38 89 ASP A CA 1
ATOM 666 C C . ASP A 1 89 ? -11.375 34.125 1.634 1 86.38 89 ASP A C 1
ATOM 668 O O . ASP A 1 89 ? -11.242 33.938 0.426 1 86.38 89 ASP A O 1
ATOM 672 N N . GLU A 1 90 ? -10.883 33.406 2.531 1 86 90 GLU A N 1
ATOM 673 C CA . GLU A 1 90 ? -10.195 32.188 2.152 1 86 90 GLU A CA 1
ATOM 674 C C . GLU A 1 90 ? -11.164 31.172 1.516 1 86 90 GLU A C 1
ATOM 676 O O . GLU A 1 90 ? -10.836 30.531 0.516 1 86 90 GLU A O 1
ATOM 681 N N . TYR A 1 91 ? -12.375 31.109 2.068 1 94.06 91 TYR A N 1
ATOM 682 C CA . TYR A 1 91 ? -13.383 30.234 1.476 1 94.06 91 TYR A CA 1
ATOM 683 C C . TYR A 1 91 ? -13.758 30.703 0.073 1 94.06 91 TYR A C 1
ATOM 685 O O . TYR A 1 91 ? -13.914 29.891 -0.839 1 94.06 91 TYR A O 1
ATOM 693 N N . ARG A 1 92 ? -13.875 32.031 -0.07 1 94.44 92 ARG A N 1
ATOM 694 C CA . ARG A 1 92 ? -14.18 32.594 -1.384 1 94.44 92 ARG A CA 1
ATOM 695 C C . ARG A 1 92 ? -13.133 32.188 -2.41 1 94.44 92 ARG A C 1
ATOM 697 O O . ARG A 1 92 ? -13.469 31.812 -3.535 1 94.44 92 ARG A O 1
ATOM 704 N N . SER A 1 93 ? -11.922 32.281 -1.968 1 91.88 93 SER A N 1
ATOM 705 C CA . SER A 1 93 ? -10.82 31.906 -2.85 1 91.88 93 SER A CA 1
ATOM 706 C C . SER A 1 93 ? -10.914 30.438 -3.23 1 91.88 93 SER A C 1
ATOM 708 O O . SER A 1 93 ? -10.719 30.078 -4.395 1 91.88 93 SER A O 1
ATOM 710 N N . ILE A 1 94 ? -11.203 29.562 -2.266 1 95.12 94 ILE A N 1
ATOM 711 C CA . ILE A 1 94 ? -11.312 28.125 -2.498 1 95.12 94 ILE A CA 1
ATOM 712 C C . ILE A 1 94 ? -12.492 27.828 -3.42 1 95.12 94 ILE A C 1
ATOM 714 O O . ILE A 1 94 ? -12.383 27.047 -4.359 1 95.12 94 ILE A O 1
ATOM 718 N N . PHE A 1 95 ? -13.594 28.5 -3.258 1 97.81 95 PHE A N 1
ATOM 719 C CA . PHE A 1 95 ? -14.789 28.266 -4.055 1 97.81 95 PHE A CA 1
ATOM 720 C C . PHE A 1 95 ? -14.578 28.734 -5.492 1 97.81 95 PHE A C 1
ATOM 722 O O . PHE A 1 95 ? -15.102 28.125 -6.43 1 97.81 95 PHE A O 1
ATOM 729 N N . THR A 1 96 ? -13.836 29.797 -5.637 1 96.94 96 THR A N 1
ATOM 730 C CA . THR A 1 96 ? -13.492 30.266 -6.973 1 96.94 96 THR A CA 1
ATOM 731 C C . THR A 1 96 ? -12.633 29.234 -7.699 1 96.94 96 THR A C 1
ATOM 733 O O . THR A 1 96 ? -12.789 29.016 -8.898 1 96.94 96 THR A O 1
ATOM 736 N N . ASN A 1 97 ? -11.789 28.594 -6.98 1 96.62 97 ASN A N 1
ATOM 737 C CA . ASN A 1 97 ? -10.852 27.625 -7.547 1 96.62 97 ASN A CA 1
ATOM 738 C C . ASN A 1 97 ? -11.516 26.266 -7.758 1 96.62 97 ASN A C 1
ATOM 740 O O . ASN A 1 97 ? -11.484 25.719 -8.859 1 96.62 97 ASN A O 1
ATOM 744 N N . ALA A 1 98 ? -12.234 25.766 -6.703 1 97.75 98 ALA A N 1
ATOM 745 C CA . ALA A 1 98 ? -12.766 24.406 -6.699 1 97.75 98 ALA A CA 1
ATOM 746 C C . ALA A 1 98 ? -14.117 24.344 -7.406 1 97.75 98 ALA A C 1
ATOM 748 O O . ALA A 1 98 ? -14.492 23.312 -7.953 1 97.75 98 ALA A O 1
ATOM 749 N N . GLU A 1 99 ? -14.859 25.438 -7.312 1 98.06 99 GLU A N 1
ATOM 750 C CA . GLU A 1 99 ? -16.203 25.5 -7.875 1 98.06 99 GLU A CA 1
ATOM 751 C C . GLU A 1 99 ? -17.031 24.297 -7.441 1 98.06 99 GLU A C 1
ATOM 753 O O . GLU A 1 99 ? -17.578 23.578 -8.281 1 98.06 99 GLU A O 1
ATOM 758 N N . PRO A 1 100 ? -17.234 24.141 -6.164 1 98.56 100 PRO A N 1
ATOM 759 C CA . PRO A 1 100 ? -18.016 22.984 -5.695 1 98.56 100 PRO A CA 1
ATOM 760 C C . PRO A 1 100 ? -19.484 23.047 -6.102 1 98.56 100 PRO A C 1
ATOM 762 O O . PRO A 1 100 ? -20.047 24.141 -6.195 1 98.56 100 PRO A O 1
ATOM 765 N N . LYS A 1 101 ? -20.016 21.875 -6.312 1 98.38 101 LYS A N 1
ATOM 766 C CA . LYS A 1 101 ? -21.438 21.75 -6.664 1 98.38 101 LYS A CA 1
ATOM 767 C C . LYS A 1 101 ? -22.312 21.781 -5.418 1 98.38 101 LYS A C 1
ATOM 769 O O . LYS A 1 101 ? -23.438 22.281 -5.461 1 98.38 101 LYS A O 1
ATOM 774 N N . VAL A 1 102 ? -21.859 21.234 -4.352 1 98.69 102 VAL A N 1
ATOM 775 C CA . VAL A 1 102 ? -22.578 21.125 -3.086 1 98.69 102 VAL A CA 1
ATOM 776 C C . VAL A 1 102 ? -21.656 21.5 -1.933 1 98.69 102 VAL A C 1
ATOM 778 O O . VAL A 1 102 ? -20.453 21.25 -1.994 1 98.69 102 VAL A O 1
ATOM 781 N N . LEU A 1 103 ? -22.203 22.188 -0.943 1 98.81 103 LEU A N 1
ATOM 782 C CA . LEU A 1 103 ? -21.547 22.438 0.334 1 98.81 103 LEU A CA 1
ATOM 783 C C . LEU A 1 103 ? -22.25 21.719 1.469 1 98.81 103 LEU A C 1
ATOM 785 O O . LEU A 1 103 ? -23.406 22.016 1.791 1 98.81 103 LEU A O 1
ATOM 789 N N . ILE A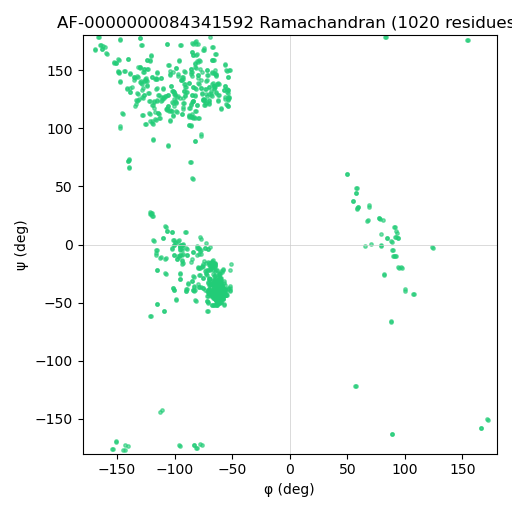 1 104 ? -21.625 20.688 2.014 1 98.81 104 ILE A N 1
ATOM 790 C CA . ILE A 1 104 ? -22.094 20.047 3.238 1 98.81 104 ILE A CA 1
ATOM 791 C C . ILE A 1 104 ? -21.562 20.797 4.453 1 98.81 104 ILE A C 1
ATOM 793 O O . ILE A 1 104 ? -20.344 21 4.582 1 98.81 104 ILE A O 1
ATOM 797 N N . THR A 1 105 ? -22.422 21.25 5.277 1 98.62 105 THR A N 1
ATOM 798 C CA . THR A 1 105 ? -22.016 22.094 6.395 1 98.62 105 THR A CA 1
ATOM 799 C C . THR A 1 105 ? -22.859 21.781 7.633 1 98.62 105 THR A C 1
ATOM 801 O O . THR A 1 105 ? -23.531 20.75 7.695 1 98.62 105 THR A O 1
ATOM 804 N N . GLU A 1 106 ? -22.641 22.5 8.68 1 98 106 GLU A N 1
ATOM 805 C CA . GLU A 1 106 ? -23.375 22.375 9.93 1 98 106 GLU A CA 1
ATOM 806 C C . GLU A 1 106 ? -23.906 23.719 10.406 1 98 106 GLU A C 1
ATOM 808 O O . GLU A 1 106 ? -23.562 24.766 9.852 1 98 106 GLU A O 1
ATOM 813 N N . ALA A 1 107 ? -24.719 23.719 11.43 1 97.56 107 ALA A N 1
ATOM 814 C CA . ALA A 1 107 ? -25.438 24.906 11.906 1 97.56 107 ALA A CA 1
ATOM 815 C C . ALA A 1 107 ? -24.453 26 12.336 1 97.56 107 ALA A C 1
ATOM 817 O O . ALA A 1 107 ? -24.734 27.188 12.156 1 97.56 107 ALA A O 1
ATOM 818 N N . GLY A 1 108 ? -23.328 25.625 12.844 1 95.62 108 GLY A N 1
ATOM 819 C CA . GLY A 1 108 ? -22.344 26.562 13.344 1 95.62 108 GLY A CA 1
ATOM 820 C C . GLY A 1 108 ? -21.734 27.438 12.258 1 95.62 108 GLY A C 1
ATOM 821 O O . GLY A 1 108 ? -21.172 28.484 12.547 1 95.62 108 GLY A O 1
ATOM 822 N N . PHE A 1 109 ? -21.906 27.047 11.016 1 96.62 109 PHE A N 1
ATOM 823 C CA . PHE A 1 109 ? -21.312 27.781 9.914 1 96.62 109 PHE A CA 1
ATOM 824 C C . PHE A 1 109 ? -22.375 28.266 8.945 1 96.62 109 PHE A C 1
ATOM 826 O O . PHE A 1 109 ? -22.109 28.469 7.762 1 96.62 109 PHE A O 1
ATOM 833 N N . ALA A 1 110 ? -23.594 28.469 9.406 1 96.81 110 ALA A N 1
ATOM 834 C CA . ALA A 1 110 ? -24.75 28.812 8.586 1 96.81 110 ALA A CA 1
ATOM 835 C C . ALA A 1 110 ? -24.531 30.141 7.859 1 96.81 110 ALA A C 1
ATOM 837 O O . ALA A 1 110 ? -24.906 30.297 6.699 1 96.81 110 ALA A O 1
ATOM 838 N N . GLU A 1 111 ? -23.984 31.094 8.539 1 95.81 111 GLU A N 1
ATOM 839 C CA . GLU A 1 111 ? -23.75 32.406 7.934 1 95.81 111 GLU A CA 1
ATOM 840 C C . GLU A 1 111 ? -22.781 32.312 6.77 1 95.81 111 GLU A C 1
ATOM 842 O O . GLU A 1 111 ? -23.016 32.906 5.707 1 95.81 111 GLU A O 1
ATOM 847 N N . TYR A 1 112 ? -21.641 31.594 7.027 1 95.81 112 TYR A N 1
ATOM 848 C CA . TYR A 1 112 ? -20.688 31.375 5.949 1 95.81 112 TYR A CA 1
ATOM 849 C C . TYR A 1 112 ? -21.344 30.672 4.773 1 95.81 112 TYR A C 1
ATOM 851 O O . TYR A 1 112 ? -21.156 31.062 3.619 1 95.81 112 TYR A O 1
ATOM 859 N N . ALA A 1 113 ? -22.141 29.688 5.082 1 97.94 113 ALA A N 1
ATOM 860 C CA . ALA A 1 113 ? -22.781 28.859 4.059 1 97.94 113 ALA A CA 1
ATOM 861 C C . ALA A 1 113 ? -23.75 29.688 3.215 1 97.94 113 ALA A C 1
ATOM 863 O O . ALA A 1 113 ? -23.781 29.562 1.99 1 97.94 113 ALA A O 1
ATOM 864 N N . GLN A 1 114 ? -24.516 30.484 3.846 1 97.44 114 GLN A N 1
ATOM 865 C CA . GLN A 1 114 ? -25.484 31.328 3.15 1 97.44 114 GLN A CA 1
ATOM 866 C C . GLN A 1 114 ? -24.797 32.312 2.221 1 97.44 114 GLN A C 1
ATOM 868 O O . GLN A 1 114 ? -25.234 32.5 1.086 1 97.44 114 GLN A O 1
ATOM 873 N N . THR A 1 115 ? -23.766 32.844 2.742 1 97.69 115 THR A N 1
ATOM 874 C CA . THR A 1 115 ? -23 33.812 1.955 1 97.69 115 THR A CA 1
ATOM 875 C C . THR A 1 115 ? -22.391 33.156 0.725 1 97.69 115 THR A C 1
ATOM 877 O O . THR A 1 115 ? -22.5 33.656 -0.388 1 97.69 115 THR A O 1
ATOM 880 N N . LEU A 1 116 ? -21.734 32 0.917 1 98 116 LEU A N 1
ATOM 881 C CA . LEU A 1 116 ? -21.094 31.297 -0.177 1 98 116 LEU A CA 1
ATOM 882 C C . LEU A 1 116 ? -22.125 30.797 -1.186 1 98 116 LEU A C 1
ATOM 884 O O . LEU A 1 116 ? -21.891 30.828 -2.395 1 98 116 LEU A O 1
ATOM 888 N N . ALA A 1 117 ? -23.266 30.375 -0.672 1 97.88 117 ALA A N 1
ATOM 889 C CA . ALA A 1 117 ? -24.344 29.938 -1.549 1 97.88 117 ALA A CA 1
ATOM 890 C C . ALA A 1 117 ? -24.844 31.078 -2.436 1 97.88 117 ALA A C 1
ATOM 892 O O . ALA A 1 117 ? -25.062 30.875 -3.631 1 97.88 117 ALA A O 1
ATOM 893 N N . ALA A 1 118 ? -25 32.156 -1.883 1 97.69 118 ALA A N 1
ATOM 894 C CA . ALA A 1 118 ? -25.5 33.344 -2.613 1 97.69 118 ALA A CA 1
ATOM 895 C C . ALA A 1 118 ? -24.484 33.812 -3.652 1 97.69 118 ALA A C 1
ATOM 897 O O . ALA A 1 118 ? -24.844 34.188 -4.766 1 97.69 118 ALA A O 1
ATOM 898 N N . GLU A 1 119 ? -23.266 33.781 -3.283 1 98.06 119 GLU A N 1
ATOM 899 C CA . GLU A 1 119 ? -22.203 34.344 -4.129 1 98.06 119 GLU A CA 1
ATOM 900 C C . GLU A 1 119 ? -21.828 33.375 -5.246 1 98.06 119 GLU A C 1
ATOM 902 O O . GLU A 1 119 ? -21.516 33.781 -6.359 1 98.06 119 GLU A O 1
ATOM 907 N N . PHE A 1 120 ? -21.875 32.062 -4.996 1 98.25 120 PHE A N 1
ATOM 908 C CA . PHE A 1 120 ? -21.312 31.094 -5.945 1 98.25 120 PHE A CA 1
ATOM 909 C C . PHE A 1 120 ? -22.391 30.188 -6.504 1 98.25 120 PHE A C 1
ATOM 911 O O . PHE A 1 120 ? -22.125 29.359 -7.387 1 98.25 120 PHE A O 1
ATOM 918 N N . GLY A 1 121 ? -23.594 30.312 -6.02 1 97.19 121 GLY A N 1
ATOM 919 C CA . GLY A 1 121 ? -24.688 29.484 -6.5 1 97.19 121 GLY A CA 1
ATOM 920 C C . GLY A 1 121 ? -24.547 28.016 -6.109 1 97.19 121 GLY A C 1
ATOM 921 O O . GLY A 1 121 ? -24.953 27.141 -6.859 1 97.19 121 GLY A O 1
ATOM 922 N N . VAL A 1 122 ? -23.953 27.734 -4.965 1 97.69 122 VAL A N 1
ATOM 923 C CA . VAL A 1 122 ? -23.719 26.359 -4.512 1 97.69 122 VAL A CA 1
ATOM 924 C C . VAL A 1 122 ? -24.891 25.875 -3.676 1 97.69 122 VAL A C 1
ATOM 926 O O . VAL A 1 122 ? -25.469 26.656 -2.895 1 97.69 122 VAL A O 1
ATOM 929 N N . ALA A 1 123 ? -25.328 24.625 -3.861 1 98 123 ALA A N 1
ATOM 930 C CA . ALA A 1 123 ? -26.359 24.031 -3.01 1 98 123 ALA A CA 1
ATOM 931 C C . ALA A 1 123 ? -25.797 23.719 -1.621 1 98 123 ALA A C 1
ATOM 933 O O . ALA A 1 123 ? -24.656 23.297 -1.485 1 98 123 ALA A O 1
ATOM 934 N N . VAL A 1 124 ? -26.641 23.953 -0.598 1 98.25 124 VAL A N 1
ATOM 935 C CA . VAL A 1 124 ? -26.188 23.766 0.773 1 98.25 124 VAL A CA 1
ATOM 936 C C . VAL A 1 124 ? -26.953 22.609 1.418 1 98.25 124 VAL A C 1
ATOM 938 O O . VAL A 1 124 ? -28.188 22.547 1.319 1 98.25 124 VAL A O 1
ATOM 941 N N . LEU A 1 125 ? -26.234 21.688 1.991 1 98.5 125 LEU A N 1
ATOM 942 C CA . LEU A 1 125 ? -26.797 20.625 2.805 1 98.5 125 LEU A CA 1
ATOM 943 C C . LEU A 1 125 ? -26.297 20.719 4.242 1 98.5 125 LEU A C 1
ATOM 945 O O . LEU A 1 125 ? -25.125 20.438 4.52 1 98.5 125 LEU A O 1
ATOM 949 N N . ASP A 1 126 ? -27.156 21.109 5.141 1 98.56 126 ASP A N 1
ATOM 950 C CA . ASP A 1 126 ? -26.828 21.281 6.555 1 98.56 126 ASP A CA 1
ATOM 951 C C . ASP A 1 126 ? -27.125 20 7.34 1 98.56 126 ASP A C 1
ATOM 953 O O . ASP A 1 126 ? -28.281 19.578 7.445 1 98.56 126 ASP A O 1
ATOM 957 N N . VAL A 1 127 ? -26.141 19.438 7.988 1 98.31 127 VAL A N 1
ATOM 958 C CA . VAL A 1 127 ? -26.266 18.125 8.625 1 98.31 127 VAL A CA 1
ATOM 959 C C . VAL A 1 127 ? -27.078 18.25 9.906 1 98.31 127 VAL A C 1
ATOM 961 O O . VAL A 1 127 ? -27.578 17.25 10.43 1 98.31 127 VAL A O 1
ATOM 964 N N . ASP A 1 128 ? -27.219 19.484 10.414 1 98.12 128 ASP A N 1
ATOM 965 C CA . ASP A 1 128 ? -27.953 19.703 11.664 1 98.12 128 ASP A CA 1
ATOM 966 C C . ASP A 1 128 ? -29.422 20.031 11.391 1 98.12 128 ASP A C 1
ATOM 968 O O . ASP A 1 128 ? -30.219 20.141 12.32 1 98.12 128 ASP A O 1
ATOM 972 N N . ASP A 1 129 ? -29.766 20.25 10.141 1 97.56 129 ASP A N 1
ATOM 973 C CA . ASP A 1 129 ? -31.141 20.562 9.766 1 97.56 129 ASP A CA 1
ATOM 974 C C . ASP A 1 129 ? -31.953 19.281 9.562 1 97.56 129 ASP A C 1
ATOM 976 O O . ASP A 1 129 ? -31.797 18.594 8.555 1 97.56 129 ASP A O 1
ATOM 980 N N . PRO A 1 130 ? -32.906 18.969 10.445 1 96.38 130 PRO A N 1
ATOM 981 C CA . PRO A 1 130 ? -33.656 17.734 10.375 1 96.38 130 PRO A CA 1
ATOM 982 C C . PRO A 1 130 ? -34.781 17.766 9.336 1 96.38 130 PRO A C 1
ATOM 984 O O . PRO A 1 130 ? -35.469 16.781 9.133 1 96.38 130 PRO A O 1
ATOM 987 N N . SER A 1 131 ? -34.969 18.875 8.695 1 96.38 131 SER A N 1
ATOM 988 C CA . SER A 1 131 ? -36 19 7.68 1 96.38 131 SER A CA 1
ATOM 989 C C . SER A 1 131 ? -35.562 18.406 6.352 1 96.38 131 SER A C 1
ATOM 991 O O . SER A 1 131 ? -34.375 18.078 6.176 1 96.38 131 SER A O 1
ATOM 993 N N . PRO A 1 132 ? -36.406 18.312 5.406 1 94.62 132 PRO A N 1
ATOM 994 C CA . PRO A 1 132 ? -36.062 17.75 4.098 1 94.62 132 PRO A CA 1
ATOM 995 C C . PRO A 1 132 ? -35.094 18.625 3.324 1 94.62 132 PRO A C 1
ATOM 997 O O . PRO A 1 132 ? -34.469 18.156 2.365 1 94.62 132 PRO A O 1
ATOM 1000 N N . SER A 1 133 ? -34.969 19.844 3.709 1 93.56 133 SER A N 1
ATOM 1001 C CA . SER A 1 133 ? -34 20.719 3.051 1 93.56 133 SER A CA 1
ATOM 1002 C C . SER A 1 133 ? -32.594 20.453 3.551 1 93.56 133 SER A C 1
ATOM 1004 O O . SER A 1 133 ? -31.609 20.828 2.896 1 93.56 133 SER A O 1
ATOM 1006 N N . GLY A 1 134 ? -32.5 19.859 4.691 1 96.19 134 GLY A N 1
ATOM 1007 C CA . GLY A 1 134 ? -31.234 19.453 5.281 1 96.19 134 GLY A CA 1
ATOM 1008 C C . GLY A 1 134 ? -31.047 17.953 5.336 1 96.19 134 GLY A C 1
ATOM 1009 O O . GLY A 1 134 ? -31.375 17.25 4.379 1 96.19 134 GLY A O 1
ATOM 1010 N N . TYR A 1 135 ? -30.453 17.422 6.383 1 96.69 135 TYR A N 1
ATOM 1011 C CA . TYR A 1 135 ? -30.125 16 6.52 1 96.69 135 TYR A CA 1
ATOM 1012 C C . TYR A 1 135 ? -31.391 15.172 6.699 1 96.69 135 TYR A C 1
ATOM 1014 O O . TYR A 1 135 ? -31.359 13.953 6.531 1 96.69 135 TYR A O 1
ATOM 1022 N N . GLY A 1 136 ? -32.5 15.836 7.023 1 95.94 136 GLY A N 1
ATOM 1023 C CA . GLY A 1 136 ? -33.75 15.109 7.102 1 95.94 136 GLY A CA 1
ATOM 1024 C C . GLY A 1 136 ? -34.125 14.398 5.812 1 95.94 136 GLY A C 1
ATOM 1025 O O . GLY A 1 136 ? -34.906 13.438 5.824 1 95.94 136 GLY A O 1
ATOM 1026 N N . CYS A 1 137 ? -33.594 14.836 4.742 1 95.44 137 CYS A N 1
ATOM 1027 C CA . CYS A 1 137 ? -33.875 14.25 3.439 1 95.44 137 CYS A CA 1
ATOM 1028 C C . CYS A 1 137 ? -33.375 12.82 3.357 1 95.44 137 CYS A C 1
ATOM 1030 O O . CYS A 1 137 ? -33.812 12.031 2.523 1 95.44 137 CYS A O 1
ATOM 1032 N N . LEU A 1 138 ? -32.406 12.445 4.188 1 96.62 138 LEU A N 1
ATOM 1033 C CA . LEU A 1 138 ? -31.797 11.125 4.133 1 96.62 138 LEU A CA 1
ATOM 1034 C C . LEU A 1 138 ? -32.812 10.039 4.488 1 96.62 138 LEU A C 1
ATOM 1036 O O . LEU A 1 138 ? -32.688 8.898 4.047 1 96.62 138 LEU A O 1
ATOM 1040 N N . ALA A 1 139 ? -33.781 10.422 5.262 1 94.69 139 ALA A N 1
ATOM 1041 C CA . ALA A 1 139 ? -34.812 9.461 5.691 1 94.69 139 ALA A CA 1
ATOM 1042 C C . ALA A 1 139 ? -35.562 8.891 4.496 1 94.69 139 ALA A C 1
ATOM 1044 O O . ALA A 1 139 ? -35.969 7.727 4.508 1 94.69 139 ALA A O 1
ATOM 1045 N N . ASP A 1 140 ? -35.719 9.672 3.43 1 94.44 140 ASP A N 1
ATOM 1046 C CA . ASP A 1 140 ? -36.5 9.258 2.271 1 94.44 140 ASP A CA 1
ATOM 1047 C C . ASP A 1 140 ? -35.594 8.773 1.139 1 94.44 140 ASP A C 1
ATOM 1049 O O . ASP A 1 140 ? -36.094 8.258 0.132 1 94.44 140 ASP A O 1
ATOM 1053 N N . ALA A 1 141 ? -34.312 8.961 1.28 1 97.19 141 ALA A N 1
ATOM 1054 C CA . ALA A 1 141 ? -33.406 8.562 0.231 1 97.19 141 ALA A CA 1
ATOM 1055 C C . ALA A 1 141 ? -33.156 7.059 0.245 1 97.19 141 ALA A C 1
ATOM 1057 O O . ALA A 1 141 ? -33.188 6.426 1.303 1 97.19 141 ALA A O 1
ATOM 1058 N N . SER A 1 142 ? -32.875 6.465 -0.891 1 97.56 142 SER A N 1
ATOM 1059 C CA . SER A 1 142 ? -32.688 5.023 -1.025 1 97.56 142 SER A CA 1
ATOM 1060 C C . SER A 1 142 ? -31.484 4.547 -0.24 1 97.56 142 SER A C 1
ATOM 1062 O O . SER A 1 142 ? -30.391 5.129 -0.346 1 97.56 142 SER A O 1
ATOM 1064 N N . PRO A 1 143 ? -31.594 3.518 0.555 1 97.38 143 PRO A N 1
ATOM 1065 C CA . PRO A 1 143 ? -30.453 2.934 1.266 1 97.38 143 PRO A CA 1
ATOM 1066 C C . PRO A 1 143 ? -29.625 2.008 0.382 1 97.38 143 PRO A C 1
ATOM 1068 O O . PRO A 1 143 ? -28.594 1.485 0.825 1 97.38 143 PRO A O 1
ATOM 1071 N N . ALA A 1 144 ? -30.094 1.814 -0.863 1 96.31 144 ALA A N 1
ATOM 1072 C CA . ALA A 1 144 ? -29.359 0.938 -1.782 1 96.31 144 ALA A CA 1
ATOM 1073 C C . ALA A 1 144 ? -28.062 1.581 -2.244 1 96.31 144 ALA A C 1
ATOM 1075 O O . ALA A 1 144 ? -27.953 2.809 -2.303 1 96.31 144 ALA A O 1
ATOM 1076 N N . ALA A 1 145 ? -27.094 0.727 -2.531 1 96.06 145 ALA A N 1
ATOM 1077 C CA . ALA A 1 145 ? -25.844 1.241 -3.076 1 96.06 145 ALA A CA 1
ATOM 1078 C C . ALA A 1 145 ? -26.094 2.061 -4.34 1 96.06 145 ALA A C 1
ATOM 1080 O O . ALA A 1 145 ? -26.891 1.674 -5.191 1 96.06 145 ALA A O 1
ATOM 1081 N N . PRO A 1 146 ? -25.406 3.207 -4.434 1 96.69 146 PRO A N 1
ATOM 1082 C CA . PRO A 1 146 ? -25.578 3.982 -5.664 1 96.69 146 PRO A CA 1
ATOM 1083 C C . PRO A 1 146 ? -24.984 3.281 -6.887 1 96.69 146 PRO A C 1
ATOM 1085 O O . PRO A 1 146 ? -24.078 2.457 -6.75 1 96.69 146 PRO A O 1
ATOM 1088 N N . ALA A 1 147 ? -25.469 3.68 -8.078 1 92.75 147 ALA A N 1
ATOM 1089 C CA . ALA A 1 147 ? -25 3.08 -9.328 1 92.75 147 ALA A CA 1
ATOM 1090 C C . ALA A 1 147 ? -23.531 3.385 -9.578 1 92.75 147 ALA A C 1
ATOM 1092 O O . ALA A 1 147 ? -22.859 2.678 -10.336 1 92.75 147 ALA A O 1
ATOM 1093 N N . THR A 1 148 ? -23.016 4.344 -8.906 1 94.56 148 THR A N 1
ATOM 1094 C CA . THR A 1 148 ? -21.656 4.82 -9.133 1 94.56 148 THR A CA 1
ATOM 1095 C C . THR A 1 148 ? -20.672 4.133 -8.18 1 94.56 148 THR A C 1
ATOM 1097 O O . THR A 1 148 ? -19.469 4.402 -8.219 1 94.56 148 THR A O 1
ATOM 1100 N N . LEU A 1 149 ? -21.125 3.254 -7.324 1 95.5 149 LEU A N 1
ATOM 1101 C CA . LEU A 1 149 ? -20.297 2.666 -6.281 1 95.5 149 LEU A CA 1
ATOM 1102 C C . LEU A 1 149 ? -19.016 2.094 -6.867 1 95.5 149 LEU A C 1
ATOM 1104 O O . LEU A 1 149 ? -17.938 2.287 -6.309 1 95.5 149 LEU A O 1
ATOM 1108 N N . HIS A 1 150 ? -19.109 1.467 -8.031 1 94.19 150 HIS A N 1
ATOM 1109 C CA . HIS A 1 150 ? -17.984 0.754 -8.617 1 94.19 150 HIS A CA 1
ATOM 1110 C C . HIS A 1 150 ? -17.406 1.504 -9.82 1 94.19 150 HIS A C 1
ATOM 1112 O O . HIS A 1 150 ? -16.641 0.945 -10.594 1 94.19 150 HIS A O 1
ATOM 1118 N N . ALA A 1 151 ? -17.766 2.756 -9.969 1 91.94 151 ALA A N 1
ATOM 1119 C CA . ALA A 1 151 ? -17.5 3.443 -11.234 1 91.94 151 ALA A CA 1
ATOM 1120 C C . ALA A 1 151 ? -16.172 4.184 -11.188 1 91.94 151 ALA A C 1
ATOM 1122 O O . ALA A 1 151 ? -15.625 4.555 -12.234 1 91.94 151 ALA A O 1
ATOM 1123 N N . ARG A 1 152 ? -15.617 4.398 -10.031 1 92.62 152 ARG A N 1
ATOM 1124 C CA . ARG A 1 152 ? -14.398 5.203 -9.93 1 92.62 152 ARG A CA 1
ATOM 1125 C C . ARG A 1 152 ? -13.18 4.418 -10.398 1 92.62 152 ARG A C 1
ATOM 1127 O O . ARG A 1 152 ? -12.898 3.336 -9.875 1 92.62 152 ARG A O 1
ATOM 1134 N N . ALA A 1 153 ? -12.492 5.016 -11.359 1 92.06 153 ALA A N 1
ATOM 1135 C CA . ALA A 1 153 ? -11.234 4.453 -11.844 1 92.06 153 ALA A CA 1
ATOM 1136 C C . ALA A 1 153 ? -10.062 4.898 -10.977 1 92.06 153 ALA A C 1
ATOM 1138 O O . ALA A 1 153 ? -10.18 5.852 -10.203 1 92.06 153 ALA A O 1
ATOM 1139 N N . ALA A 1 154 ? -8.977 4.234 -11.148 1 91.12 154 ALA A N 1
ATOM 1140 C CA . ALA A 1 154 ? -7.781 4.5 -10.352 1 91.12 154 ALA A CA 1
ATOM 1141 C C . ALA A 1 154 ? -7.277 5.922 -10.578 1 91.12 154 ALA A C 1
ATOM 1143 O O . ALA A 1 154 ? -6.773 6.562 -9.656 1 91.12 154 ALA A O 1
ATOM 1144 N N . ASP A 1 155 ? -7.434 6.434 -11.781 1 92.62 155 ASP A N 1
ATOM 1145 C CA . ASP A 1 155 ? -6.867 7.734 -12.125 1 92.62 155 ASP A CA 1
ATOM 1146 C C . ASP A 1 155 ? -7.914 8.836 -11.984 1 92.62 155 ASP A C 1
ATOM 1148 O O . ASP A 1 155 ? -7.637 10 -12.289 1 92.62 155 ASP A O 1
ATOM 1152 N N . ASP A 1 156 ? -9.117 8.484 -11.523 1 96.06 156 ASP A N 1
ATOM 1153 C CA . ASP A 1 156 ? -10.133 9.508 -11.273 1 96.06 156 ASP A CA 1
ATOM 1154 C C . ASP A 1 156 ? -9.773 10.344 -10.047 1 96.06 156 ASP A C 1
ATOM 1156 O O . ASP A 1 156 ? -9.172 9.836 -9.094 1 96.06 156 ASP A O 1
ATOM 1160 N N . GLU A 1 157 ? -10.133 11.625 -10.117 1 97.38 157 GLU A N 1
ATOM 1161 C CA . GLU A 1 157 ? -9.883 12.523 -8.992 1 97.38 157 GLU A CA 1
ATOM 1162 C C . GLU A 1 157 ? -10.633 12.07 -7.746 1 97.38 157 GLU A C 1
ATOM 1164 O O . GLU A 1 157 ? -11.781 11.625 -7.828 1 97.38 157 GLU A O 1
ATOM 1169 N N . PHE A 1 158 ? -9.969 12.156 -6.59 1 97.5 158 PHE A N 1
ATOM 1170 C CA . PHE A 1 158 ? -10.555 11.672 -5.344 1 97.5 158 PHE A CA 1
ATOM 1171 C C . PHE A 1 158 ? -10.789 12.82 -4.371 1 97.5 158 PHE A C 1
ATOM 1173 O O . PHE A 1 158 ? -11.891 12.984 -3.844 1 97.5 158 PHE A O 1
ATOM 1180 N N . CYS A 1 159 ? -9.734 13.641 -4.137 1 97.88 159 CYS A N 1
ATOM 1181 C CA . CYS A 1 159 ? -9.891 14.734 -3.186 1 97.88 159 CYS A CA 1
ATOM 1182 C C . CYS A 1 159 ? -8.953 15.883 -3.525 1 97.88 159 CYS A C 1
ATOM 1184 O O . CYS A 1 159 ? -7.969 15.703 -4.246 1 97.88 159 CYS A O 1
ATOM 1186 N N . ILE A 1 160 ? -9.312 17.062 -3.062 1 97.88 160 ILE A N 1
ATOM 1187 C CA . ILE A 1 160 ? -8.477 18.266 -3.08 1 97.88 160 ILE A CA 1
ATOM 1188 C C . ILE A 1 160 ? -8.211 18.719 -1.649 1 97.88 160 ILE A C 1
ATOM 1190 O O . ILE A 1 160 ? -9.148 18.953 -0.878 1 97.88 160 ILE A O 1
ATOM 1194 N N . VAL A 1 161 ? -6.988 18.828 -1.283 1 94.12 161 VAL A N 1
ATOM 1195 C CA . VAL A 1 161 ? -6.57 19.312 0.027 1 94.12 161 VAL A CA 1
ATOM 1196 C C . VAL A 1 161 ? -6.039 20.734 -0.095 1 94.12 161 VAL A C 1
ATOM 1198 O O . VAL A 1 161 ? -5.012 20.969 -0.734 1 94.12 161 VAL A O 1
ATOM 1201 N N . TYR A 1 162 ? -6.742 21.656 0.535 1 89.81 162 TYR A N 1
ATOM 1202 C CA . TYR A 1 162 ? -6.309 23.047 0.459 1 89.81 162 TYR A CA 1
ATOM 1203 C C . TYR A 1 162 ? -5.363 23.391 1.606 1 89.81 162 TYR A C 1
ATOM 1205 O O . TYR A 1 162 ? -5.629 23.047 2.76 1 89.81 162 TYR A O 1
ATOM 1213 N N . THR A 1 163 ? -4.254 23.938 1.248 1 79.62 163 THR A N 1
ATOM 1214 C CA . THR A 1 163 ? -3.258 24.328 2.234 1 79.62 163 THR A CA 1
ATOM 1215 C C . THR A 1 163 ? -3.043 25.844 2.199 1 79.62 163 THR A C 1
ATOM 1217 O O . THR A 1 163 ? -3.207 26.469 1.152 1 79.62 163 THR A O 1
ATOM 1220 N N . SER A 1 164 ? -2.844 26.469 3.346 1 64.88 164 SER A N 1
ATOM 1221 C CA . SER A 1 164 ? -2.629 27.922 3.424 1 64.88 164 SER A CA 1
ATOM 1222 C C . SER A 1 164 ? -1.21 28.281 3.008 1 64.88 164 SER A C 1
ATOM 1224 O O . SER A 1 164 ? -0.255 27.578 3.344 1 64.88 164 SER A O 1
ATOM 1226 N N . GLY A 1 165 ? -1.011 28.625 1.685 1 52.12 165 GLY A N 1
ATOM 1227 C CA . GLY A 1 165 ? 0.306 28.953 1.158 1 52.12 165 GLY A CA 1
ATOM 1228 C C . GLY A 1 165 ? 0.889 30.219 1.748 1 52.12 165 GLY A C 1
ATOM 1229 O O . GLY A 1 165 ? 0.21 30.938 2.488 1 52.12 165 GLY A O 1
ATOM 1230 N N . THR A 1 166 ? 2.199 30.312 1.643 1 42.44 166 THR A N 1
ATOM 1231 C CA . THR A 1 166 ? 2.955 31.5 2.033 1 42.44 166 THR A CA 1
ATOM 1232 C C . THR A 1 166 ? 2.396 32.75 1.35 1 42.44 166 THR A C 1
ATOM 1234 O O . THR A 1 166 ? 2.525 33.875 1.87 1 42.44 166 THR A O 1
ATOM 1237 N N . THR A 1 167 ? 1.998 32.531 0.09 1 46.41 167 THR A N 1
ATOM 1238 C CA . THR A 1 167 ? 1.565 33.719 -0.665 1 46.41 167 THR A CA 1
ATOM 1239 C C . THR A 1 167 ? 0.157 34.125 -0.252 1 46.41 167 THR A C 1
ATOM 1241 O O . THR A 1 167 ? -0.441 35 -0.873 1 46.41 167 THR A O 1
ATOM 1244 N N . GLY A 1 168 ? -0.393 33.531 0.71 1 58.97 168 GLY A N 1
ATOM 1245 C CA . GLY A 1 168 ? -1.606 33.969 1.388 1 58.97 168 GLY A CA 1
ATOM 1246 C C . GLY A 1 168 ? -2.842 33.219 0.932 1 58.97 168 GLY A C 1
ATOM 1247 O O . GLY A 1 168 ? -3.721 32.906 1.739 1 58.97 168 GLY A O 1
ATOM 1248 N N . MET A 1 169 ? -3.01 32.906 -0.447 1 72.25 169 MET A N 1
ATOM 1249 C CA . MET A 1 169 ? -4.246 32.219 -0.82 1 72.25 169 MET A CA 1
ATOM 1250 C C . MET A 1 169 ? -4.051 30.703 -0.812 1 72.25 169 MET A C 1
ATOM 1252 O O . MET A 1 169 ? -3.004 30.203 -1.229 1 72.25 169 MET A O 1
ATOM 1256 N N . PRO A 1 170 ? -5.062 30.031 -0.417 1 82.44 170 PRO A N 1
ATOM 1257 C CA . PRO A 1 170 ? -4.949 28.562 -0.327 1 82.44 170 PRO A CA 1
ATOM 1258 C C . PRO A 1 170 ? -4.766 27.906 -1.689 1 82.44 170 PRO A C 1
ATOM 1260 O O . PRO A 1 170 ? -5.348 28.359 -2.682 1 82.44 170 PRO A O 1
ATOM 1263 N N . LYS A 1 171 ? -3.854 26.938 -1.751 1 88.69 171 LYS A N 1
ATOM 1264 C CA . LYS A 1 171 ? -3.648 26.125 -2.943 1 88.69 171 LYS A CA 1
ATOM 1265 C C . LYS A 1 171 ? -4.277 24.734 -2.781 1 88.69 171 LYS A C 1
ATOM 1267 O O . LYS A 1 171 ? -4.207 24.141 -1.704 1 88.69 171 LYS A O 1
ATOM 1272 N N . GLY A 1 172 ? -4.941 24.312 -3.857 1 95.69 172 GLY A N 1
ATOM 1273 C CA . GLY A 1 172 ? -5.594 23.016 -3.818 1 95.69 172 GLY A CA 1
ATOM 1274 C C . GLY A 1 172 ? -4.73 21.891 -4.371 1 95.69 172 GLY A C 1
ATOM 1275 O O . GLY A 1 172 ? -4.457 21.859 -5.57 1 95.69 172 GLY A O 1
ATOM 1276 N N . ILE A 1 173 ? -4.328 21.031 -3.551 1 96.88 173 ILE A N 1
ATOM 1277 C CA . ILE A 1 173 ? -3.518 19.875 -3.936 1 96.88 173 ILE A CA 1
ATOM 1278 C C . ILE A 1 173 ? -4.43 18.734 -4.355 1 96.88 173 ILE A C 1
ATOM 1280 O O . ILE A 1 173 ? -5.191 18.203 -3.541 1 96.88 173 ILE A O 1
ATOM 1284 N N . LEU A 1 174 ? -4.344 18.312 -5.598 1 98.25 174 LEU A N 1
ATOM 1285 C CA . LEU A 1 174 ? -5.262 17.328 -6.18 1 98.25 174 LEU A CA 1
ATOM 1286 C C . LEU A 1 174 ? -4.664 15.93 -6.145 1 98.25 174 LEU A C 1
ATOM 1288 O O . LEU A 1 174 ? -3.533 15.719 -6.59 1 98.25 174 LEU A O 1
ATOM 1292 N N . PHE A 1 175 ? -5.434 15 -5.59 1 97.75 175 PHE A N 1
ATOM 1293 C CA . PHE A 1 175 ? -5.043 13.594 -5.566 1 97.75 175 PHE A CA 1
ATOM 1294 C C . PHE A 1 175 ? -6.062 12.734 -6.309 1 97.75 175 PHE A C 1
ATOM 1296 O O . PHE A 1 175 ? -7.266 12.984 -6.227 1 97.75 175 PHE A O 1
ATOM 1303 N N . ASP A 1 176 ? -5.562 11.727 -6.969 1 96.62 176 ASP A N 1
ATOM 1304 C CA . ASP A 1 176 ? -6.449 10.742 -7.578 1 96.62 176 ASP A CA 1
ATOM 1305 C C . ASP A 1 176 ? -6.664 9.547 -6.648 1 96.62 176 ASP A C 1
ATOM 1307 O O . ASP A 1 176 ? -6.078 9.484 -5.566 1 96.62 176 ASP A O 1
ATOM 1311 N N . SER A 1 177 ? -7.586 8.688 -7.027 1 96.38 177 SER A N 1
ATOM 1312 C CA . SER A 1 177 ? -7.984 7.559 -6.191 1 96.38 177 SER A CA 1
ATOM 1313 C C . SER A 1 177 ? -6.805 6.629 -5.918 1 96.38 177 SER A C 1
ATOM 1315 O O . SER A 1 177 ? -6.641 6.145 -4.797 1 96.38 177 SER A O 1
ATOM 1317 N N . ARG A 1 178 ? -5.984 6.395 -6.859 1 95.5 178 ARG A N 1
ATOM 1318 C CA . ARG A 1 178 ? -4.844 5.492 -6.723 1 95.5 178 ARG A CA 1
ATOM 1319 C C . ARG A 1 178 ? -3.842 6.031 -5.707 1 95.5 178 ARG A C 1
ATOM 1321 O O . ARG A 1 178 ? -3.322 5.277 -4.879 1 95.5 178 ARG A O 1
ATOM 1328 N N . ALA A 1 179 ? -3.531 7.266 -5.812 1 96.31 179 ALA A N 1
ATOM 1329 C CA . ALA A 1 179 ? -2.582 7.875 -4.891 1 96.31 179 ALA A CA 1
ATOM 1330 C C . ALA A 1 179 ? -3.061 7.746 -3.445 1 96.31 179 ALA A C 1
ATOM 1332 O O . ALA A 1 179 ? -2.291 7.355 -2.562 1 96.31 179 ALA A O 1
ATOM 1333 N N . VAL A 1 180 ? -4.336 8 -3.221 1 97.44 180 VAL A N 1
ATOM 1334 C CA . VAL A 1 180 ? -4.906 7.949 -1.879 1 97.44 180 VAL A CA 1
ATOM 1335 C C . VAL A 1 180 ? -4.875 6.512 -1.357 1 97.44 180 VAL A C 1
ATOM 1337 O O . VAL A 1 180 ? -4.484 6.27 -0.215 1 97.44 180 VAL A O 1
ATOM 1340 N N . ALA A 1 181 ? -5.238 5.621 -2.197 1 97.44 181 ALA A N 1
ATOM 1341 C CA . ALA A 1 181 ? -5.262 4.215 -1.814 1 97.44 181 ALA A CA 1
ATOM 1342 C C . ALA A 1 181 ? -3.857 3.713 -1.487 1 97.44 181 ALA A C 1
ATOM 1344 O O . ALA A 1 181 ? -3.654 3.027 -0.482 1 97.44 181 ALA A O 1
ATOM 1345 N N . THR A 1 182 ? -2.904 4.016 -2.344 1 97.06 182 THR A N 1
ATOM 1346 C CA . THR A 1 182 ? -1.522 3.586 -2.158 1 97.06 182 THR A CA 1
ATOM 1347 C C . THR A 1 182 ? -0.946 4.156 -0.865 1 97.06 182 THR A C 1
ATOM 1349 O O . THR A 1 182 ? -0.347 3.426 -0.073 1 97.06 182 THR A O 1
ATOM 1352 N N . HIS A 1 183 ? -1.152 5.398 -0.65 1 97.81 183 HIS A N 1
ATOM 1353 C CA . HIS A 1 183 ? -0.655 6.027 0.567 1 97.81 183 HIS A CA 1
ATOM 1354 C C . HIS A 1 183 ? -1.284 5.402 1.808 1 97.81 183 HIS A C 1
ATOM 1356 O O . HIS A 1 183 ? -0.625 5.266 2.842 1 97.81 183 HIS A O 1
ATOM 1362 N N . ALA A 1 184 ? -2.557 5.113 1.688 1 98.19 184 ALA A N 1
ATOM 1363 C CA . ALA A 1 184 ? -3.26 4.516 2.822 1 98.19 184 ALA A CA 1
ATOM 1364 C C . ALA A 1 184 ? -2.592 3.217 3.26 1 98.19 184 ALA A C 1
ATOM 1366 O O . ALA A 1 184 ? -2.512 2.926 4.457 1 98.19 184 ALA A O 1
ATOM 1367 N N . MET A 1 185 ? -2.127 2.434 2.301 1 98.19 185 MET A N 1
ATOM 1368 C CA . MET A 1 185 ? -1.438 1.192 2.639 1 98.19 185 MET A CA 1
ATOM 1369 C C . MET A 1 185 ? -0.113 1.479 3.34 1 98.19 185 MET A C 1
ATOM 1371 O O . MET A 1 185 ? 0.234 0.814 4.316 1 98.19 185 MET A O 1
ATOM 1375 N N . VAL A 1 186 ? 0.62 2.451 2.865 1 98.12 186 VAL A N 1
ATOM 1376 C CA . VAL A 1 186 ? 1.888 2.838 3.475 1 98.12 186 VAL A CA 1
ATOM 1377 C C . VAL A 1 186 ? 1.651 3.301 4.91 1 98.12 186 VAL A C 1
ATOM 1379 O O . VAL A 1 186 ? 2.344 2.861 5.832 1 98.12 186 VAL A O 1
ATOM 1382 N N . ALA A 1 187 ? 0.626 4.156 5.07 1 98.19 187 ALA A N 1
ATOM 1383 C CA . ALA A 1 187 ? 0.282 4.633 6.41 1 98.19 187 ALA A CA 1
ATOM 1384 C C . ALA A 1 187 ? -0.105 3.475 7.32 1 98.19 187 ALA A C 1
ATOM 1386 O O . ALA A 1 187 ? 0.293 3.434 8.492 1 98.19 187 ALA A O 1
ATOM 1387 N N . GLY A 1 188 ? -0.886 2.576 6.773 1 98 188 GLY A N 1
ATOM 1388 C CA . GLY A 1 188 ? -1.289 1.407 7.539 1 98 188 GLY A CA 1
ATOM 1389 C C . GLY A 1 188 ? -0.114 0.612 8.078 1 98 188 GLY A C 1
ATOM 1390 O O . GLY A 1 188 ? -0.116 0.2 9.234 1 98 188 GLY A O 1
ATOM 1391 N N . ILE A 1 189 ? 0.91 0.402 7.238 1 97.62 189 ILE A N 1
ATOM 1392 C CA . ILE A 1 189 ? 2.086 -0.365 7.637 1 97.62 189 ILE A CA 1
ATOM 1393 C C . ILE A 1 189 ? 2.914 0.44 8.633 1 97.62 189 ILE A C 1
ATOM 1395 O O . ILE A 1 189 ? 3.312 -0.078 9.68 1 97.62 189 ILE A O 1
ATOM 1399 N N . GLU A 1 190 ? 3.127 1.717 8.375 1 97.5 190 GLU A N 1
ATOM 1400 C CA . GLU A 1 190 ? 3.975 2.562 9.211 1 97.5 190 GLU A CA 1
ATOM 1401 C C . GLU A 1 190 ? 3.402 2.703 10.617 1 97.5 190 GLU A C 1
ATOM 1403 O O . GLU A 1 190 ? 4.145 2.697 11.602 1 97.5 190 GLU A O 1
ATOM 1408 N N . TYR A 1 191 ? 2.084 2.783 10.719 1 97.62 191 TYR A N 1
ATOM 1409 C CA . TYR A 1 191 ? 1.45 3 12.016 1 97.62 191 TYR A CA 1
ATOM 1410 C C . TYR A 1 191 ? 0.902 1.694 12.578 1 97.62 191 TYR A C 1
ATOM 1412 O O . TYR A 1 191 ? 0.213 1.693 13.602 1 97.62 191 TYR A O 1
ATOM 1420 N N . LYS A 1 192 ? 1.131 0.593 11.891 1 96.5 192 LYS A N 1
ATOM 1421 C CA . LYS A 1 192 ? 0.715 -0.734 12.336 1 96.5 192 LYS A CA 1
ATOM 1422 C C . LYS A 1 192 ? -0.794 -0.796 12.547 1 96.5 192 LYS A C 1
ATOM 1424 O O . LYS A 1 192 ? -1.263 -1.241 13.594 1 96.5 192 LYS A O 1
ATOM 1429 N N . MET A 1 193 ? -1.509 -0.321 11.578 1 97.5 193 MET A N 1
ATOM 1430 C CA . MET A 1 193 ? -2.967 -0.306 11.648 1 97.5 193 MET A CA 1
ATOM 1431 C C . MET A 1 193 ? -3.543 -1.659 11.242 1 97.5 193 MET A C 1
ATOM 1433 O O . MET A 1 193 ? -2.889 -2.434 10.539 1 97.5 193 MET A O 1
ATOM 1437 N N . SER A 1 194 ? -4.711 -1.957 11.695 1 95.88 194 SER A N 1
ATOM 1438 C CA . SER A 1 194 ? -5.492 -3.15 11.383 1 95.88 194 SER A CA 1
ATOM 1439 C C . SER A 1 194 ? -6.984 -2.891 11.539 1 95.88 194 SER A C 1
ATOM 1441 O O . SER A 1 194 ? -7.402 -1.762 11.812 1 95.88 194 SER A O 1
ATOM 1443 N N . ALA A 1 195 ? -7.781 -3.902 11.359 1 96.06 195 ALA A N 1
ATOM 1444 C CA . ALA A 1 195 ? -9.227 -3.795 11.523 1 96.06 195 ALA A CA 1
ATOM 1445 C C . ALA A 1 195 ? -9.602 -3.529 12.977 1 96.06 195 ALA A C 1
ATOM 1447 O O . ALA A 1 195 ? -10.727 -3.125 13.273 1 96.06 195 ALA A O 1
ATOM 1448 N N . SER A 1 196 ? -8.641 -3.715 13.852 1 96.5 196 SER A N 1
ATOM 1449 C CA . SER A 1 196 ? -8.906 -3.508 15.273 1 96.5 196 SER A CA 1
ATOM 1450 C C . SER A 1 196 ? -8.492 -2.105 15.711 1 96.5 196 SER A C 1
ATOM 1452 O O . SER A 1 196 ? -8.719 -1.719 16.859 1 96.5 196 SER A O 1
ATOM 1454 N N . SER A 1 197 ? -7.902 -1.366 14.789 1 98.31 197 SER A N 1
ATOM 1455 C CA . SER A 1 197 ? -7.418 -0.031 15.117 1 98.31 197 SER A CA 1
ATOM 1456 C C . SER A 1 197 ? -8.578 0.936 15.344 1 98.31 197 SER A C 1
ATOM 1458 O O . SER A 1 197 ? -9.57 0.902 14.617 1 98.31 197 SER A O 1
ATOM 1460 N N . ARG A 1 198 ? -8.508 1.729 16.375 1 98.62 198 ARG A N 1
ATOM 1461 C CA . ARG A 1 198 ? -9.414 2.836 16.688 1 98.62 198 ARG A CA 1
ATOM 1462 C C . ARG A 1 198 ? -8.656 4.16 16.734 1 98.62 198 ARG A C 1
ATOM 1464 O O . ARG A 1 198 ? -7.992 4.469 17.719 1 98.62 198 ARG A O 1
ATOM 1471 N N . TRP A 1 199 ? -8.797 4.973 15.727 1 98.69 199 TRP A N 1
ATOM 1472 C CA . TRP A 1 199 ? -8.008 6.191 15.562 1 98.69 199 TRP A CA 1
ATOM 1473 C C . TRP A 1 199 ? -8.789 7.41 16.047 1 98.69 199 TRP A C 1
ATOM 1475 O O . TRP A 1 199 ? -9.781 7.805 15.438 1 98.69 199 TRP A O 1
ATOM 1485 N N . LEU A 1 200 ? -8.328 8.039 17.078 1 98.25 200 LEU A N 1
ATOM 1486 C CA . LEU A 1 200 ? -8.945 9.266 17.578 1 98.25 200 LEU A CA 1
ATOM 1487 C C . LEU A 1 200 ? -8.359 10.484 16.859 1 98.25 200 LEU A C 1
ATOM 1489 O O . LEU A 1 200 ? -7.211 10.859 17.109 1 98.25 200 LEU A O 1
ATOM 1493 N N . THR A 1 201 ? -9.156 11.109 16.031 1 97.06 201 THR A N 1
ATOM 1494 C CA . THR A 1 201 ? -8.727 12.258 15.234 1 97.06 201 THR A CA 1
ATOM 1495 C C . THR A 1 201 ? -8.836 13.539 16.047 1 97.06 201 THR A C 1
ATOM 1497 O O . THR A 1 201 ? -9.93 13.914 16.5 1 97.06 201 THR A O 1
ATOM 1500 N N . THR A 1 202 ? -7.68 14.219 16.125 1 93.62 202 THR A N 1
ATOM 1501 C CA . THR A 1 202 ? -7.652 15.406 16.969 1 93.62 202 THR A CA 1
ATOM 1502 C C . THR A 1 202 ? -7.406 16.656 16.125 1 93.62 202 THR A C 1
ATOM 1504 O O . THR A 1 202 ? -7.68 17.781 16.578 1 93.62 202 THR A O 1
ATOM 1507 N N . ILE A 1 203 ? -6.832 16.5 14.938 1 87.62 203 ILE A N 1
ATOM 1508 C CA . ILE A 1 203 ? -6.609 17.625 14.039 1 87.62 203 ILE A CA 1
ATOM 1509 C C . ILE A 1 203 ? -7.746 17.719 13.023 1 87.62 203 ILE A C 1
ATOM 1511 O O . ILE A 1 203 ? -8.469 16.734 12.805 1 87.62 203 ILE A O 1
ATOM 1515 N N . PRO A 1 204 ? -7.965 18.859 12.43 1 88.69 204 PRO A N 1
ATOM 1516 C CA . PRO A 1 204 ? -9.094 19.016 11.516 1 88.69 204 PRO A CA 1
ATOM 1517 C C . PRO A 1 204 ? -9.109 17.953 10.414 1 88.69 204 PRO A C 1
ATOM 1519 O O . PRO A 1 204 ? -8.055 17.594 9.883 1 88.69 204 PRO A O 1
ATOM 1522 N N . HIS A 1 205 ? -10.297 17.516 10.023 1 92.75 205 HIS A N 1
ATOM 1523 C CA . HIS A 1 205 ? -10.492 16.391 9.117 1 92.75 205 HIS A CA 1
ATOM 1524 C C . HIS A 1 205 ? -9.875 16.672 7.75 1 92.75 205 HIS A C 1
ATOM 1526 O O . HIS A 1 205 ? -9.414 15.758 7.07 1 92.75 205 HIS A O 1
ATOM 1532 N N . ASN A 1 206 ? -9.859 17.922 7.316 1 89.5 206 ASN A N 1
ATOM 1533 C CA . ASN A 1 206 ? -9.352 18.266 5.992 1 89.5 206 ASN A CA 1
ATOM 1534 C C . ASN A 1 206 ? -7.879 17.891 5.844 1 89.5 206 ASN A C 1
ATOM 1536 O O . ASN A 1 206 ? -7.414 17.609 4.738 1 89.5 206 ASN A O 1
ATOM 1540 N N . SER A 1 207 ? -7.207 17.828 6.953 1 87 207 SER A N 1
ATOM 1541 C CA . SER A 1 207 ? -5.793 17.469 6.949 1 87 207 SER A CA 1
ATOM 1542 C C . SER A 1 207 ? -5.586 16.016 7.34 1 87 207 SER A C 1
ATOM 1544 O O . SER A 1 207 ? -4.453 15.523 7.379 1 87 207 SER A O 1
ATOM 1546 N N . SER A 1 208 ? -6.633 15.336 7.609 1 87.75 208 SER A N 1
ATOM 1547 C CA . SER A 1 208 ? -6.523 13.992 8.172 1 87.75 208 SER A CA 1
ATOM 1548 C C . SER A 1 208 ? -6.953 12.938 7.164 1 87.75 208 SER A C 1
ATOM 1550 O O . SER A 1 208 ? -6.953 11.742 7.473 1 87.75 208 SER A O 1
ATOM 1552 N N . VAL A 1 209 ? -7.227 13.344 5.98 1 91.62 209 VAL A N 1
ATOM 1553 C CA . VAL A 1 209 ? -7.777 12.422 4.996 1 91.62 209 VAL A CA 1
ATOM 1554 C C . VAL A 1 209 ? -6.773 11.305 4.711 1 91.62 209 VAL A C 1
ATOM 1556 O O . VAL A 1 209 ? -7.094 10.117 4.855 1 91.62 209 VAL A O 1
ATOM 1559 N N . GLN A 1 210 ? -5.57 11.633 4.434 1 92.81 210 GLN A N 1
ATOM 1560 C CA . GLN A 1 210 ? -4.582 10.695 3.92 1 92.81 210 GLN A CA 1
ATOM 1561 C C . GLN A 1 210 ? -4.016 9.828 5.043 1 92.81 210 GLN A C 1
ATOM 1563 O O . GLN A 1 210 ? -3.766 8.633 4.848 1 92.81 210 GLN A O 1
ATOM 1568 N N . ILE A 1 211 ? -3.846 10.367 6.184 1 91.56 211 ILE A N 1
ATOM 1569 C CA . ILE A 1 211 ? -3.096 9.664 7.219 1 91.56 211 ILE A CA 1
ATOM 1570 C C . ILE A 1 211 ? -4.062 8.914 8.133 1 91.56 211 ILE A C 1
ATOM 1572 O O . ILE A 1 211 ? -3.678 7.941 8.789 1 91.56 211 ILE A O 1
ATOM 1576 N N . THR A 1 212 ? -5.336 9.398 8.211 1 95.56 212 THR A N 1
ATOM 1577 C CA . THR A 1 212 ? -6.227 8.844 9.219 1 95.56 212 THR A CA 1
ATOM 1578 C C . THR A 1 212 ? -7.461 8.227 8.562 1 95.56 212 THR A C 1
ATOM 1580 O O . THR A 1 212 ? -7.68 7.016 8.648 1 95.56 212 THR A O 1
ATOM 1583 N N . LEU A 1 213 ? -8.219 9.023 7.883 1 97.69 213 LEU A N 1
ATOM 1584 C CA . LEU A 1 213 ? -9.531 8.594 7.406 1 97.69 213 LEU A CA 1
ATOM 1585 C C . LEU A 1 213 ? -9.391 7.477 6.375 1 97.69 213 LEU A C 1
ATOM 1587 O O . LEU A 1 213 ? -9.953 6.398 6.539 1 97.69 213 LEU A O 1
ATOM 1591 N N . ALA A 1 214 ? -8.586 7.699 5.367 1 98.12 214 ALA A N 1
ATOM 1592 C CA . ALA A 1 214 ? -8.453 6.746 4.27 1 98.12 214 ALA A CA 1
ATOM 1593 C C . ALA A 1 214 ? -7.887 5.418 4.758 1 98.12 214 ALA A C 1
ATOM 1595 O O . ALA A 1 214 ? -8.484 4.363 4.543 1 98.12 214 ALA A O 1
ATOM 1596 N N . PRO A 1 215 ? -6.746 5.418 5.48 1 98.25 215 PRO A N 1
ATOM 1597 C CA . PRO A 1 215 ? -6.219 4.121 5.914 1 98.25 215 PRO A CA 1
ATOM 1598 C C . PRO A 1 215 ? -7.172 3.381 6.852 1 98.25 215 PRO A C 1
ATOM 1600 O O . PRO A 1 215 ? -7.27 2.152 6.793 1 98.25 215 PRO A O 1
ATOM 1603 N N . SER A 1 216 ? -7.906 4.094 7.73 1 98.38 216 SER A N 1
ATOM 1604 C CA . SER A 1 216 ? -8.852 3.447 8.633 1 98.38 216 SER A CA 1
ATOM 1605 C C . SER A 1 216 ? -9.953 2.736 7.863 1 98.38 216 SER A C 1
ATOM 1607 O O . SER A 1 216 ? -10.258 1.57 8.125 1 98.38 216 SER A O 1
ATOM 1609 N N . PHE A 1 217 ? -10.492 3.385 6.891 1 98.38 217 PHE A N 1
ATOM 1610 C CA . PHE A 1 217 ? -11.617 2.818 6.164 1 98.38 217 PHE A CA 1
ATOM 1611 C C . PHE A 1 217 ? -11.156 1.713 5.223 1 98.38 217 PHE A C 1
ATOM 1613 O O . PHE A 1 217 ? -11.844 0.708 5.047 1 98.38 217 PHE A O 1
ATOM 1620 N N . PHE A 1 218 ? -10 1.854 4.598 1 98.31 218 PHE A N 1
ATOM 1621 C CA . PHE A 1 218 ? -9.5 0.797 3.729 1 98.31 218 PHE A CA 1
ATOM 1622 C C . PHE A 1 218 ? -9.219 -0.473 4.523 1 98.31 218 PHE A C 1
ATOM 1624 O O . PHE A 1 218 ? -9.484 -1.579 4.047 1 98.31 218 PHE A O 1
ATOM 1631 N N . LEU A 1 219 ? -8.734 -0.313 5.766 1 98 219 LEU A N 1
ATOM 1632 C CA . LEU A 1 219 ? -8.25 -1.468 6.52 1 98 219 LEU A CA 1
ATOM 1633 C C . LEU A 1 219 ? -9.336 -2.008 7.438 1 98 219 LEU A C 1
ATOM 1635 O O . LEU A 1 219 ? -9.164 -3.051 8.07 1 98 219 LEU A O 1
ATOM 1639 N N . GLY A 1 220 ? -10.445 -1.267 7.566 1 97.81 220 GLY A N 1
ATOM 1640 C CA . GLY A 1 220 ? -11.578 -1.751 8.344 1 97.81 220 GLY A CA 1
ATOM 1641 C C . GLY A 1 220 ? -11.523 -1.33 9.797 1 97.81 220 GLY A C 1
ATOM 1642 O O . GLY A 1 220 ? -12.227 -1.896 10.641 1 97.81 220 GLY A O 1
ATOM 1643 N N . GLY A 1 221 ? -10.664 -0.35 10.102 1 98.38 221 GLY A N 1
ATOM 1644 C CA . GLY A 1 221 ? -10.617 0.197 11.445 1 98.38 221 GLY A CA 1
ATOM 1645 C C . GLY A 1 221 ? -11.695 1.221 11.719 1 98.38 221 GLY A C 1
ATOM 1646 O O . GLY A 1 221 ? -12.609 1.403 10.898 1 98.38 221 GLY A O 1
ATOM 1647 N N . ALA A 1 222 ? -11.617 1.845 12.938 1 98.62 222 ALA A N 1
ATOM 1648 C CA . ALA A 1 222 ? -12.594 2.855 13.328 1 98.62 222 ALA A CA 1
ATOM 1649 C C . ALA A 1 222 ? -11.953 4.238 13.414 1 98.62 222 ALA A C 1
ATOM 1651 O O . ALA A 1 222 ? -10.797 4.367 13.82 1 98.62 222 ALA A O 1
ATOM 1652 N N . VAL A 1 223 ? -12.719 5.211 13.023 1 98.31 223 VAL A N 1
ATOM 1653 C CA . VAL A 1 223 ? -12.273 6.594 13.148 1 98.31 223 VAL A CA 1
ATOM 1654 C C . VAL A 1 223 ? -13.109 7.312 14.211 1 98.31 223 VAL A C 1
ATOM 1656 O O . VAL A 1 223 ? -14.336 7.324 14.133 1 98.31 223 VAL A O 1
ATOM 1659 N N . GLY A 1 224 ? -12.43 7.852 15.172 1 98.19 224 GLY A N 1
ATOM 1660 C CA . GLY A 1 224 ? -13.062 8.703 16.172 1 98.19 224 GLY A CA 1
ATOM 1661 C C . GLY A 1 224 ? -12.758 10.172 15.977 1 98.19 224 GLY A C 1
ATOM 1662 O O . GLY A 1 224 ? -11.727 10.531 15.398 1 98.19 224 GLY A O 1
ATOM 1663 N N . PHE A 1 225 ? -13.672 11.039 16.469 1 97.06 225 PHE A N 1
ATOM 1664 C CA . PHE A 1 225 ? -13.516 12.469 16.266 1 97.06 225 PHE A CA 1
ATOM 1665 C C . PHE A 1 225 ? -13.578 13.219 17.578 1 97.06 225 PHE A C 1
ATOM 1667 O O . PHE A 1 225 ? -14.508 13.031 18.375 1 97.06 225 PHE A O 1
ATOM 1674 N N . LEU A 1 226 ? -12.578 14.039 17.766 1 93.06 226 LEU A N 1
ATOM 1675 C CA . LEU A 1 226 ? -12.594 15.102 18.766 1 93.06 226 LEU A CA 1
ATOM 1676 C C . LEU A 1 226 ? -12.742 16.469 18.109 1 93.06 226 LEU A C 1
ATOM 1678 O O . LEU A 1 226 ? -12.094 16.75 17.094 1 93.06 226 LEU A O 1
ATOM 1682 N N . ASP A 1 227 ? -13.648 17.375 18.438 1 81.25 227 ASP A N 1
ATOM 1683 C CA . ASP A 1 227 ? -14.164 18.547 17.75 1 81.25 227 ASP A CA 1
ATOM 1684 C C . ASP A 1 227 ? -13.023 19.438 17.281 1 81.25 227 ASP A C 1
ATOM 1686 O O . ASP A 1 227 ? -13.188 20.203 16.328 1 81.25 227 ASP A O 1
ATOM 1690 N N . ALA A 1 228 ? -11.875 19.484 17.703 1 71.62 228 ALA A N 1
ATOM 1691 C CA . ALA A 1 228 ? -10.641 20.109 17.234 1 71.62 228 ALA A CA 1
ATOM 1692 C C . ALA A 1 228 ? -10.703 21.641 17.375 1 71.62 228 ALA A C 1
ATOM 1694 O O . ALA A 1 228 ? -9.875 22.359 16.812 1 71.62 228 ALA A O 1
ATOM 1695 N N . ARG A 1 229 ? -11.727 22.375 17.859 1 71.94 229 ARG A N 1
ATOM 1696 C CA . ARG A 1 229 ? -11.766 23.828 18.109 1 71.94 229 ARG A CA 1
ATOM 1697 C C . ARG A 1 229 ? -10.703 24.234 19.109 1 71.94 229 ARG A C 1
ATOM 1699 O O . ARG A 1 229 ? -10.242 25.375 19.109 1 71.94 229 ARG A O 1
ATOM 1706 N N . GLY A 1 230 ? -10.336 23.422 19.797 1 78.25 230 GLY A N 1
ATOM 1707 C CA . GLY A 1 230 ? -9.297 23.516 20.812 1 78.25 230 GLY A CA 1
ATOM 1708 C C . GLY A 1 230 ? -8.758 22.172 21.25 1 78.25 230 GLY A C 1
ATOM 1709 O O . GLY A 1 230 ? -9.211 21.125 20.75 1 78.25 230 GLY A O 1
ATOM 1710 N N . PHE A 1 231 ? -7.703 22.266 22.016 1 86.44 231 PHE A N 1
ATOM 1711 C CA . PHE A 1 231 ? -7.133 21.031 22.516 1 86.44 231 PHE A CA 1
ATOM 1712 C C . PHE A 1 231 ? -6.953 21.094 24.031 1 86.44 231 PHE A C 1
ATOM 1714 O O . PHE A 1 231 ? -6.199 21.922 24.531 1 86.44 231 PHE A O 1
ATOM 1721 N N . ASP A 1 232 ? -7.719 20.328 24.625 1 91.19 232 ASP A N 1
ATOM 1722 C CA . ASP A 1 232 ? -7.578 20.125 26.062 1 91.19 232 ASP A CA 1
ATOM 1723 C C . ASP A 1 232 ? -7.004 18.734 26.359 1 91.19 232 ASP A C 1
ATOM 1725 O O . ASP A 1 232 ? -7.656 17.719 26.109 1 91.19 232 ASP A O 1
ATOM 1729 N N . PRO A 1 233 ? -5.84 18.688 26.953 1 94.94 233 PRO A N 1
ATOM 1730 C CA . PRO A 1 233 ? -5.156 17.406 27.141 1 94.94 233 PRO A CA 1
ATOM 1731 C C . PRO A 1 233 ? -5.934 16.453 28.047 1 94.94 233 PRO A C 1
ATOM 1733 O O . PRO A 1 233 ? -5.887 15.242 27.859 1 94.94 233 PRO A O 1
ATOM 1736 N N . GLU A 1 234 ? -6.656 17.016 29.047 1 96.25 234 GLU A N 1
ATOM 1737 C CA . GLU A 1 234 ? -7.422 16.172 29.953 1 96.25 234 GLU A CA 1
ATOM 1738 C C . GLU A 1 234 ? -8.633 15.562 29.25 1 96.25 234 GLU A C 1
ATOM 1740 O O . GLU A 1 234 ? -8.953 14.391 29.453 1 96.25 234 GLU A O 1
ATOM 1745 N N . VAL A 1 235 ? -9.258 16.375 28.438 1 95.38 235 VAL A N 1
ATOM 1746 C CA . VAL A 1 235 ? -10.391 15.883 27.656 1 95.38 235 VAL A CA 1
ATOM 1747 C C . VAL A 1 235 ? -9.914 14.828 26.656 1 95.38 235 VAL A C 1
ATOM 1749 O O . VAL A 1 235 ? -10.555 13.789 26.484 1 95.38 235 VAL A O 1
ATOM 1752 N N . PHE A 1 236 ? -8.812 15.156 26.062 1 97.06 236 PHE A N 1
ATOM 1753 C CA . PHE A 1 236 ? -8.211 14.211 25.125 1 97.06 236 PHE A CA 1
ATOM 1754 C C . PHE A 1 236 ? -7.949 12.875 25.812 1 97.06 236 PHE A C 1
ATOM 1756 O O . PHE A 1 236 ? -8.352 11.82 25.297 1 97.06 236 PHE A O 1
ATOM 1763 N N . ALA A 1 237 ? -7.305 12.852 26.891 1 97.88 237 ALA A N 1
ATOM 1764 C CA . ALA A 1 237 ? -6.941 11.625 27.609 1 97.88 237 ALA A CA 1
ATOM 1765 C C . ALA A 1 237 ? -8.188 10.852 28.031 1 97.88 237 ALA A C 1
ATOM 1767 O O . ALA A 1 237 ? -8.242 9.625 27.891 1 97.88 237 ALA A O 1
ATOM 1768 N N . ALA A 1 238 ? -9.156 11.555 28.547 1 97 238 ALA A N 1
ATOM 1769 C CA . ALA A 1 238 ? -10.398 10.93 29 1 97 238 ALA A CA 1
ATOM 1770 C C . ALA A 1 238 ? -11.117 10.25 27.844 1 97 238 ALA A C 1
ATOM 1772 O O . ALA A 1 238 ? -11.594 9.117 27.969 1 97 238 ALA A O 1
ATOM 1773 N N . GLU A 1 239 ? -11.164 10.898 26.734 1 96.75 239 GLU A N 1
ATOM 1774 C CA . GLU A 1 239 ? -11.859 10.344 25.562 1 96.75 239 GLU A CA 1
ATOM 1775 C C . GLU A 1 239 ? -11.094 9.156 24.984 1 96.75 239 GLU A C 1
ATOM 1777 O O . GLU A 1 239 ? -11.703 8.172 24.562 1 96.75 239 GLU A O 1
ATOM 1782 N N . ALA A 1 240 ? -9.797 9.281 24.906 1 97.69 240 ALA A N 1
ATOM 1783 C CA . ALA A 1 240 ? -8.984 8.188 24.406 1 97.69 240 ALA A CA 1
ATOM 1784 C C . ALA A 1 240 ? -9.211 6.91 25.203 1 97.69 240 ALA A C 1
ATOM 1786 O O . ALA A 1 240 ? -9.336 5.824 24.641 1 97.69 240 ALA A O 1
ATOM 1787 N N . THR A 1 241 ? -9.266 7.078 26.484 1 97.38 241 THR A N 1
ATOM 1788 C CA . THR A 1 241 ? -9.438 5.941 27.375 1 97.38 241 THR A CA 1
ATOM 1789 C C . THR A 1 241 ? -10.852 5.383 27.281 1 97.38 241 THR A C 1
ATOM 1791 O O . THR A 1 241 ? -11.039 4.176 27.125 1 97.38 241 THR A O 1
ATOM 1794 N N . LYS A 1 242 ? -11.828 6.266 27.359 1 96.81 242 LYS A N 1
ATOM 1795 C CA . LYS A 1 242 ? -13.234 5.863 27.359 1 96.81 242 LYS A CA 1
ATOM 1796 C C . LYS A 1 242 ? -13.602 5.148 26.062 1 96.81 242 LYS A C 1
ATOM 1798 O O . LYS A 1 242 ? -14.406 4.207 26.078 1 96.81 242 LYS A O 1
ATOM 1803 N N . ARG A 1 243 ? -13.008 5.547 24.969 1 97.12 243 ARG A N 1
ATOM 1804 C CA . ARG A 1 243 ? -13.367 5 23.672 1 97.12 243 ARG A CA 1
ATOM 1805 C C . ARG A 1 243 ? -12.367 3.932 23.234 1 97.12 243 ARG A C 1
ATOM 1807 O O . ARG A 1 243 ? -12.445 3.426 22.109 1 97.12 243 ARG A O 1
ATOM 1814 N N . ALA A 1 244 ? -11.43 3.654 24.031 1 97.75 244 ALA A N 1
ATOM 1815 C CA . ALA A 1 244 ? -10.406 2.639 23.781 1 97.75 244 ALA A CA 1
ATOM 1816 C C . ALA A 1 244 ? -9.641 2.922 22.5 1 97.75 244 ALA A C 1
ATOM 1818 O O . ALA A 1 244 ? -9.484 2.035 21.656 1 97.75 244 ALA A O 1
ATOM 1819 N N . ALA A 1 245 ? -9.289 4.203 22.359 1 98.38 245 ALA A N 1
ATOM 1820 C CA . ALA A 1 245 ? -8.5 4.574 21.188 1 98.38 245 ALA A CA 1
ATOM 1821 C C . ALA A 1 245 ? -7.141 3.889 21.203 1 98.38 245 ALA A C 1
ATOM 1823 O O . ALA A 1 245 ? -6.516 3.76 22.25 1 98.38 245 ALA A O 1
ATOM 1824 N N . THR A 1 246 ? -6.707 3.408 20.031 1 98.69 246 THR A N 1
ATOM 1825 C CA . THR A 1 246 ? -5.414 2.74 19.922 1 98.69 246 THR A CA 1
ATOM 1826 C C . THR A 1 246 ? -4.414 3.627 19.188 1 98.69 246 THR A C 1
ATOM 1828 O O . THR A 1 246 ? -3.201 3.459 19.344 1 98.69 246 THR A O 1
ATOM 1831 N N . HIS A 1 247 ? -4.898 4.516 18.359 1 98.69 247 HIS A N 1
ATOM 1832 C CA . HIS A 1 247 ? -4.078 5.379 17.516 1 98.69 247 HIS A CA 1
ATOM 1833 C C . HIS A 1 247 ? -4.508 6.836 17.641 1 98.69 247 HIS A C 1
ATOM 1835 O O . HIS A 1 247 ? -5.684 7.125 17.891 1 98.69 247 HIS A O 1
ATOM 1841 N N . THR A 1 248 ? -3.568 7.742 17.406 1 98.06 248 THR A N 1
ATOM 1842 C CA . THR A 1 248 ? -3.865 9.164 17.266 1 98.06 248 THR A CA 1
ATOM 1843 C C . THR A 1 248 ? -2.701 9.898 16.594 1 98.06 248 THR A C 1
ATOM 1845 O O . THR A 1 248 ? -1.667 9.289 16.312 1 98.06 248 THR A O 1
ATOM 1848 N N . TYR A 1 249 ? -2.951 11.086 16.219 1 96.5 249 TYR A N 1
ATOM 1849 C CA . TYR A 1 249 ? -1.952 12.008 15.688 1 96.5 249 TYR A CA 1
ATOM 1850 C C . TYR A 1 249 ? -2.051 13.367 16.375 1 96.5 249 TYR A C 1
ATOM 1852 O O . TYR A 1 249 ? -3.129 13.961 16.438 1 96.5 249 TYR A O 1
ATOM 1860 N N . LEU A 1 250 ? -0.93 13.797 16.938 1 94.06 250 LEU A N 1
ATOM 1861 C CA . LEU A 1 250 ? -0.872 15.07 17.625 1 94.06 250 LEU A CA 1
ATOM 1862 C C . LEU A 1 250 ? 0.233 15.953 17.062 1 94.06 250 LEU A C 1
ATOM 1864 O O . LEU A 1 250 ? 1.312 15.461 16.719 1 94.06 250 LEU A O 1
ATOM 1868 N N . VAL A 1 251 ? -0.047 17.234 16.969 1 87.12 251 VAL A N 1
ATOM 1869 C CA . VAL A 1 251 ? 1.005 18.172 16.578 1 87.12 251 VAL A CA 1
ATOM 1870 C C . VAL A 1 251 ? 1.82 18.562 17.797 1 87.12 251 VAL A C 1
ATOM 1872 O O . VAL A 1 251 ? 1.378 18.391 18.938 1 87.12 251 VAL A O 1
ATOM 1875 N N . PRO A 1 252 ? 2.975 19.109 17.672 1 85.06 252 PRO A N 1
ATOM 1876 C CA . PRO A 1 252 ? 3.881 19.391 18.781 1 85.06 252 PRO A CA 1
ATOM 1877 C C . PRO A 1 252 ? 3.24 20.266 19.859 1 85.06 252 PRO A C 1
ATOM 1879 O O . PRO A 1 252 ? 3.391 20 21.047 1 85.06 252 PRO A O 1
ATOM 1882 N N . THR A 1 253 ? 2.469 21.25 19.484 1 80.5 253 THR A N 1
ATOM 1883 C CA . THR A 1 253 ? 1.812 22.109 20.469 1 80.5 253 THR A CA 1
ATOM 1884 C C . THR A 1 253 ? 0.869 21.297 21.359 1 80.5 253 THR A C 1
ATOM 1886 O O . THR A 1 253 ? 0.755 21.547 22.547 1 80.5 253 THR A O 1
ATOM 1889 N N . MET A 1 254 ? 0.186 20.297 20.797 1 88.62 254 MET A N 1
ATOM 1890 C CA . MET A 1 254 ? -0.699 19.422 21.562 1 88.62 254 MET A CA 1
ATOM 1891 C C . MET A 1 254 ? 0.101 18.516 22.484 1 88.62 254 MET A C 1
ATOM 1893 O O . MET A 1 254 ? -0.292 18.297 23.641 1 88.62 254 MET A O 1
ATOM 1897 N N . LEU A 1 255 ? 1.2 18.078 21.984 1 92.44 255 LEU A N 1
ATOM 1898 C CA . LEU A 1 255 ? 2.062 17.219 22.781 1 92.44 255 LEU A CA 1
ATOM 1899 C C . LEU A 1 255 ? 2.629 17.969 23.969 1 92.44 255 LEU A C 1
ATOM 1901 O O . LEU A 1 255 ? 2.752 17.422 25.062 1 92.44 255 LEU A O 1
ATOM 1905 N N . TYR A 1 256 ? 2.967 19.266 23.797 1 85.12 256 TYR A N 1
ATOM 1906 C CA . TYR A 1 256 ? 3.432 20.094 24.906 1 85.12 256 TYR A CA 1
ATOM 1907 C C . TYR A 1 256 ? 2.363 20.234 25.984 1 85.12 256 TYR A C 1
ATOM 1909 O O . TYR A 1 256 ? 2.662 20.141 27.172 1 85.12 256 TYR A O 1
ATOM 1917 N N . ARG A 1 257 ? 1.153 20.406 25.562 1 88 257 ARG A N 1
ATOM 1918 C CA . ARG A 1 257 ? 0.043 20.531 26.5 1 88 257 ARG A CA 1
ATOM 1919 C C . ARG A 1 257 ? -0.167 19.234 27.281 1 88 257 ARG A C 1
ATOM 1921 O O . ARG A 1 257 ? -0.5 19.266 28.453 1 88 257 ARG A O 1
ATOM 1928 N N . VAL A 1 258 ? -0.015 18.125 26.625 1 95.38 258 VAL A N 1
ATOM 1929 C CA . VAL A 1 258 ? -0.13 16.812 27.25 1 95.38 258 VAL A CA 1
ATOM 1930 C C . VAL A 1 258 ? 0.932 16.672 28.344 1 95.38 258 VAL A C 1
ATOM 1932 O O . VAL A 1 258 ? 0.641 16.203 29.438 1 95.38 258 VAL A O 1
ATOM 1935 N N . LEU A 1 259 ? 2.154 17.078 28.031 1 92.88 259 LEU A N 1
ATOM 1936 C CA . LEU A 1 259 ? 3.248 17.031 28.984 1 92.88 259 LEU A CA 1
ATOM 1937 C C . LEU A 1 259 ? 2.979 17.953 30.172 1 92.88 259 LEU A C 1
ATOM 1939 O O . LEU A 1 259 ? 3.168 17.578 31.328 1 92.88 259 LEU A O 1
ATOM 1943 N N . GLU A 1 260 ? 2.514 19.172 29.875 1 89.81 260 GLU A N 1
ATOM 1944 C CA . GLU A 1 260 ? 2.26 20.188 30.906 1 89.81 260 GLU A CA 1
ATOM 1945 C C . GLU A 1 260 ? 1.133 19.75 31.844 1 89.81 260 GLU A C 1
ATOM 1947 O O . GLU A 1 260 ? 1.132 20.094 33.031 1 89.81 260 GLU A O 1
ATOM 1952 N N . ALA A 1 261 ? 0.25 18.984 31.312 1 94.81 261 ALA A N 1
ATOM 1953 C CA . ALA A 1 261 ? -0.885 18.5 32.094 1 94.81 261 ALA A CA 1
ATOM 1954 C C . ALA A 1 261 ? -0.472 17.359 33.031 1 94.81 261 ALA A C 1
ATOM 1956 O O . ALA A 1 261 ? -1.272 16.875 33.812 1 94.81 261 ALA A O 1
ATOM 1957 N N . GLY A 1 262 ? 0.697 16.891 32.906 1 96.5 262 GLY A N 1
ATOM 1958 C CA . GLY A 1 262 ? 1.209 15.844 33.781 1 96.5 262 GLY A CA 1
ATOM 1959 C C . GLY A 1 262 ? 0.739 14.461 33.375 1 96.5 262 GLY A C 1
ATOM 1960 O O . GLY A 1 262 ? 0.759 13.531 34.188 1 96.5 262 GLY A O 1
ATOM 1961 N N . LEU A 1 263 ? 0.345 14.32 32.156 1 97.25 263 LEU A N 1
ATOM 1962 C CA . LEU A 1 263 ? -0.17 13.039 31.688 1 97.25 263 LEU A CA 1
ATOM 1963 C C . LEU A 1 263 ? 0.97 12.078 31.359 1 97.25 263 LEU A C 1
ATOM 1965 O O . LEU A 1 263 ? 2.102 12.508 31.141 1 97.25 263 LEU A O 1
ATOM 1969 N N . ASP A 1 264 ? 0.646 10.766 31.375 1 97.75 264 ASP A N 1
ATOM 1970 C CA . ASP A 1 264 ? 1.593 9.703 31.047 1 97.75 264 ASP A CA 1
ATOM 1971 C C . ASP A 1 264 ? 0.874 8.492 30.469 1 97.75 264 ASP A C 1
ATOM 1973 O O . ASP A 1 264 ? -0.287 8.586 30.062 1 97.75 264 ASP A O 1
ATOM 1977 N N . SER A 1 265 ? 1.603 7.426 30.344 1 97.44 265 SER A N 1
ATOM 1978 C CA . SER A 1 265 ? 1.067 6.234 29.688 1 97.44 265 SER A CA 1
ATOM 1979 C C . SER A 1 265 ? -0.163 5.707 30.422 1 97.44 265 SER A C 1
ATOM 1981 O O . SER A 1 265 ? -1.058 5.125 29.797 1 97.44 265 SER A O 1
ATOM 1983 N N . THR A 1 266 ? -0.298 5.887 31.672 1 97.56 266 THR A N 1
ATOM 1984 C CA . THR A 1 266 ? -1.425 5.391 32.469 1 97.56 266 THR A CA 1
ATOM 1985 C C . THR A 1 266 ? -2.684 6.203 32.156 1 97.56 266 THR A C 1
ATOM 1987 O O . THR A 1 266 ? -3.799 5.727 32.375 1 97.56 266 THR A O 1
ATOM 1990 N N . SER A 1 267 ? -2.512 7.465 31.688 1 97.38 267 SER A N 1
ATOM 1991 C CA . SER A 1 267 ? -3.635 8.328 31.344 1 97.38 267 SER A CA 1
ATOM 1992 C C . SER A 1 267 ? -4.285 7.902 30.047 1 97.38 267 SER A C 1
ATOM 1994 O O . SER A 1 267 ? -5.441 8.242 29.781 1 97.38 267 SER A O 1
ATOM 1996 N N . VAL A 1 268 ? -3.545 7.184 29.203 1 97.69 268 VAL A N 1
ATOM 1997 C CA . VAL A 1 268 ? -4.016 6.73 27.906 1 97.69 268 VAL A CA 1
ATOM 1998 C C . VAL A 1 268 ? -3.539 5.305 27.641 1 97.69 268 VAL A C 1
ATOM 2000 O O . VAL A 1 268 ? -2.842 5.043 26.656 1 97.69 268 VAL A O 1
ATOM 2003 N N . PRO A 1 269 ? -4.016 4.375 28.406 1 97.06 269 PRO A N 1
ATOM 2004 C CA . PRO A 1 269 ? -3.439 3.027 28.422 1 97.06 269 PRO A CA 1
ATOM 2005 C C . PRO A 1 269 ? -3.691 2.262 27.125 1 97.06 269 PRO A C 1
ATOM 2007 O O . PRO A 1 269 ? -3.006 1.275 26.844 1 97.06 269 PRO A O 1
ATOM 2010 N N . THR A 1 270 ? -4.629 2.689 26.344 1 97.62 270 THR A N 1
ATOM 2011 C CA . THR A 1 270 ? -4.992 1.928 25.156 1 97.62 270 THR A CA 1
ATOM 2012 C C . THR A 1 270 ? -4.23 2.432 23.938 1 97.62 270 THR A C 1
ATOM 2014 O O . THR A 1 270 ? -4.223 1.78 22.891 1 97.62 270 THR A O 1
ATOM 2017 N N . LEU A 1 271 ? -3.611 3.6 24.047 1 98.19 271 LEU A N 1
ATOM 2018 C CA . LEU A 1 271 ? -2.859 4.137 22.922 1 98.19 271 LEU A CA 1
ATOM 2019 C C . LEU A 1 271 ? -1.546 3.387 22.734 1 98.19 271 LEU A C 1
ATOM 2021 O O . LEU A 1 271 ? -0.704 3.365 23.625 1 98.19 271 LEU A O 1
ATOM 2025 N N . THR A 1 272 ? -1.443 2.811 21.562 1 97.5 272 THR A N 1
ATOM 2026 C CA . THR A 1 272 ? -0.233 2.055 21.25 1 97.5 272 THR A CA 1
ATOM 2027 C C . THR A 1 272 ? 0.531 2.699 20.094 1 97.5 272 THR A C 1
ATOM 2029 O O . THR A 1 272 ? 1.662 2.309 19.797 1 97.5 272 THR A O 1
ATOM 2032 N N . SER A 1 273 ? -0.054 3.691 19.438 1 98.38 273 SER A N 1
ATOM 2033 C CA . SER A 1 273 ? 0.569 4.391 18.328 1 98.38 273 SER A CA 1
ATOM 2034 C C . SER A 1 273 ? 0.199 5.867 18.328 1 98.38 273 SER A C 1
ATOM 2036 O O . SER A 1 273 ? -0.954 6.227 18.062 1 98.38 273 SER A O 1
ATOM 2038 N N . ILE A 1 274 ? 1.16 6.711 18.578 1 98.38 274 ILE A N 1
ATOM 2039 C CA . ILE A 1 274 ? 0.966 8.156 18.578 1 98.38 274 ILE A CA 1
ATOM 2040 C C . ILE A 1 274 ? 1.863 8.805 17.531 1 98.38 274 ILE A C 1
ATOM 2042 O O . ILE A 1 274 ? 3.084 8.859 17.703 1 98.38 274 ILE A O 1
ATOM 2046 N N . GLY A 1 275 ? 1.238 9.219 16.469 1 97.81 275 GLY A N 1
ATOM 2047 C CA . GLY A 1 275 ? 1.966 9.984 15.461 1 97.81 275 GLY A CA 1
ATOM 2048 C C . GLY A 1 275 ? 2.1 11.453 15.812 1 97.81 275 GLY A C 1
ATOM 2049 O O . GLY A 1 275 ? 1.236 12.016 16.484 1 97.81 275 GLY A O 1
ATOM 2050 N N . TYR A 1 276 ? 3.18 12.047 15.305 1 94.94 276 TYR A N 1
ATOM 2051 C CA . TYR A 1 276 ? 3.318 13.5 15.414 1 94.94 276 TYR A CA 1
ATOM 2052 C C . TYR A 1 276 ? 4.125 14.062 14.258 1 94.94 276 TYR A C 1
ATOM 2054 O O . TYR A 1 276 ? 4.809 13.32 13.547 1 94.94 276 TYR A O 1
ATOM 2062 N N . GLY A 1 277 ? 3.938 15.266 13.969 1 90.31 277 GLY A N 1
ATOM 2063 C CA . GLY A 1 277 ? 4.57 15.969 12.859 1 90.31 277 GLY A CA 1
ATOM 2064 C C . GLY A 1 277 ? 3.912 17.297 12.547 1 90.31 277 GLY A C 1
ATOM 2065 O O . GLY A 1 277 ? 3.396 17.969 13.445 1 90.31 277 GLY A O 1
ATOM 2066 N N . ALA A 1 278 ? 4.121 17.766 11.281 1 78.69 278 ALA A N 1
ATOM 2067 C CA . ALA A 1 278 ? 3.533 19 10.766 1 78.69 278 ALA A CA 1
ATOM 2068 C C . ALA A 1 278 ? 4.348 20.219 11.203 1 78.69 278 ALA A C 1
ATOM 2070 O O . ALA A 1 278 ? 4.289 21.281 10.562 1 78.69 278 ALA A O 1
ATOM 2071 N N . ALA A 1 279 ? 5.039 20.094 12.312 1 73.75 279 ALA A N 1
ATOM 2072 C CA . ALA A 1 279 ? 5.93 21.141 12.805 1 73.75 279 ALA A CA 1
ATOM 2073 C C . ALA A 1 279 ? 7.113 20.547 13.562 1 73.75 279 ALA A C 1
ATOM 2075 O O . ALA A 1 279 ? 7.062 19.391 14.008 1 73.75 279 ALA A O 1
ATOM 2076 N N . PRO A 1 280 ? 8.148 21.328 13.656 1 75.25 280 PRO A N 1
ATOM 2077 C CA . PRO A 1 280 ? 9.273 20.844 14.461 1 75.25 280 PRO A CA 1
ATOM 2078 C C . PRO A 1 280 ? 8.914 20.688 15.938 1 75.25 280 PRO A C 1
ATOM 2080 O O . PRO A 1 280 ? 8.008 21.375 16.438 1 75.25 280 PRO A O 1
ATOM 2083 N N . ILE A 1 281 ? 9.531 19.781 16.578 1 81.5 281 ILE A N 1
ATOM 2084 C CA . ILE A 1 281 ? 9.383 19.562 18.016 1 81.5 281 ILE A CA 1
ATOM 2085 C C . ILE A 1 281 ? 10.758 19.562 18.672 1 81.5 281 ILE A C 1
ATOM 2087 O O . ILE A 1 281 ? 11.734 19.062 18.109 1 81.5 281 ILE A O 1
ATOM 2091 N N . ALA A 1 282 ? 10.859 20.172 19.891 1 79.25 282 ALA A N 1
ATOM 2092 C CA . ALA A 1 282 ? 12.125 20.234 20.625 1 79.25 282 ALA A CA 1
ATOM 2093 C C . ALA A 1 282 ? 12.594 18.844 21.047 1 79.25 282 ALA A C 1
ATOM 2095 O O . ALA A 1 282 ? 11.805 18.047 21.562 1 79.25 282 ALA A O 1
ATOM 2096 N N . PRO A 1 283 ? 13.906 18.562 20.859 1 85.75 283 PRO A N 1
ATOM 2097 C CA . PRO A 1 283 ? 14.445 17.234 21.203 1 85.75 283 PRO A CA 1
ATOM 2098 C C . PRO A 1 283 ? 14.195 16.859 22.656 1 85.75 283 PRO A C 1
ATOM 2100 O O . PRO A 1 283 ? 13.898 15.688 22.938 1 85.75 283 PRO A O 1
ATOM 2103 N N . ASP A 1 284 ? 14.297 17.812 23.547 1 85.69 284 ASP A N 1
ATOM 2104 C CA . ASP A 1 284 ? 14.117 17.516 24.969 1 85.69 284 ASP A CA 1
ATOM 2105 C C . ASP A 1 284 ? 12.68 17.094 25.25 1 85.69 284 ASP A C 1
ATOM 2107 O O . ASP A 1 284 ? 12.43 16.25 26.125 1 85.69 284 ASP A O 1
ATOM 2111 N N . ARG A 1 285 ? 11.766 17.672 24.531 1 89.12 285 ARG A N 1
ATOM 2112 C CA . ARG A 1 285 ? 10.367 17.312 24.719 1 89.12 285 ARG A CA 1
ATOM 2113 C C . ARG A 1 285 ? 10.086 15.914 24.188 1 89.12 285 ARG A C 1
ATOM 2115 O O . ARG A 1 285 ? 9.273 15.188 24.75 1 89.12 285 ARG A O 1
ATOM 2122 N N . VAL A 1 286 ? 10.789 15.555 23.141 1 94.38 286 VAL A N 1
ATOM 2123 C CA . VAL A 1 286 ? 10.664 14.203 22.609 1 94.38 286 VAL A CA 1
ATOM 2124 C C . VAL A 1 286 ? 11.156 13.195 23.656 1 94.38 286 VAL A C 1
ATOM 2126 O O . VAL A 1 286 ? 10.508 12.172 23.891 1 94.38 286 VAL A O 1
ATOM 2129 N N . THR A 1 287 ? 12.266 13.516 24.234 1 94.94 287 THR A N 1
ATOM 2130 C CA . THR A 1 287 ? 12.812 12.656 25.281 1 94.94 287 THR A CA 1
ATOM 2131 C C . THR A 1 287 ? 11.82 12.5 26.438 1 94.94 287 THR A C 1
ATOM 2133 O O . THR A 1 287 ? 11.586 11.391 26.922 1 94.94 287 THR A O 1
ATOM 2136 N N . GLU A 1 288 ? 11.258 13.641 26.812 1 95 288 GLU A N 1
ATOM 2137 C CA . GLU A 1 288 ? 10.289 13.625 27.906 1 95 288 GLU A CA 1
ATOM 2138 C C . GLU A 1 288 ? 9.07 12.781 27.547 1 95 288 GLU A C 1
ATOM 2140 O O . GLU A 1 288 ? 8.547 12.039 28.375 1 95 288 GLU A O 1
ATOM 2145 N N . LEU A 1 289 ? 8.617 12.875 26.375 1 97.5 289 LEU A N 1
ATOM 2146 C CA . LEU A 1 289 ? 7.473 12.094 25.891 1 97.5 289 LEU A CA 1
ATOM 2147 C C . LEU A 1 289 ? 7.766 10.602 25.953 1 97.5 289 LEU A C 1
ATOM 2149 O O . LEU A 1 289 ? 6.949 9.828 26.453 1 97.5 289 LEU A O 1
ATOM 2153 N N . VAL A 1 290 ? 8.914 10.219 25.453 1 98.06 290 VAL A N 1
ATOM 2154 C CA . VAL A 1 290 ? 9.305 8.812 25.422 1 98.06 290 VAL A CA 1
ATOM 2155 C C . VAL A 1 290 ? 9.438 8.281 26.844 1 98.06 290 VAL A C 1
ATOM 2157 O O . VAL A 1 290 ? 9.023 7.156 27.125 1 98.06 290 VAL A O 1
ATOM 2160 N N . ASP A 1 291 ? 9.992 9.094 27.703 1 97.12 291 ASP A N 1
ATOM 2161 C CA . ASP A 1 291 ? 10.18 8.695 29.094 1 97.12 291 ASP A CA 1
ATOM 2162 C C . ASP A 1 291 ? 8.828 8.461 29.781 1 97.12 291 ASP A C 1
ATOM 2164 O O . ASP A 1 291 ? 8.688 7.516 30.562 1 97.12 291 ASP A O 1
ATOM 2168 N N . ARG A 1 292 ? 7.844 9.297 29.469 1 97.44 292 ARG A N 1
ATOM 2169 C CA . ARG A 1 292 ? 6.574 9.273 30.203 1 97.44 292 ARG A CA 1
ATOM 2170 C C . ARG A 1 292 ? 5.605 8.281 29.562 1 97.44 292 ARG A C 1
ATOM 2172 O O . ARG A 1 292 ? 4.793 7.664 30.266 1 97.44 292 ARG A O 1
ATOM 2179 N N . PHE A 1 293 ? 5.656 8.125 28.297 1 98.06 293 PHE A N 1
ATOM 2180 C CA . PHE A 1 293 ? 4.621 7.367 27.594 1 98.06 293 PHE A CA 1
ATOM 2181 C C . PHE A 1 293 ? 5.188 6.074 27.031 1 98.06 293 PHE A C 1
ATOM 2183 O O . PHE A 1 293 ? 4.438 5.195 26.594 1 98.06 293 PHE A O 1
ATOM 2190 N N . GLY A 1 294 ? 6.52 5.938 27.031 1 97.06 294 GLY A N 1
ATOM 2191 C CA . GLY A 1 294 ? 7.148 4.836 26.312 1 97.06 294 GLY A CA 1
ATOM 2192 C C . GLY A 1 294 ? 7.344 5.113 24.844 1 97.06 294 GLY A C 1
ATOM 2193 O O . GLY A 1 294 ? 7 6.191 24.359 1 97.06 294 GLY A O 1
ATOM 2194 N N . PRO A 1 295 ? 7.938 4.172 24.109 1 96.75 295 PRO A N 1
ATOM 2195 C CA . PRO A 1 295 ? 8.289 4.371 22.688 1 96.75 295 PRO A CA 1
ATOM 2196 C C . PRO A 1 295 ? 7.125 4.062 21.75 1 96.75 295 PRO A C 1
ATOM 2198 O O . PRO A 1 295 ? 7.293 3.33 20.781 1 96.75 295 PRO A O 1
ATOM 2201 N N . VAL A 1 296 ? 6.012 4.75 21.969 1 98.06 296 VAL A N 1
ATOM 2202 C CA . VAL A 1 296 ? 4.801 4.492 21.203 1 98.06 296 VAL A CA 1
ATOM 2203 C C . VAL A 1 296 ? 4.625 5.574 20.141 1 98.06 296 VAL A C 1
ATOM 2205 O O . VAL A 1 296 ? 3.574 5.664 19.5 1 98.06 296 VAL A O 1
ATOM 2208 N N . PHE A 1 297 ? 5.664 6.387 19.953 1 98.31 297 PHE A N 1
ATOM 2209 C CA . PHE A 1 297 ? 5.578 7.547 19.062 1 98.31 297 PHE A CA 1
ATOM 2210 C C . PHE A 1 297 ? 6.168 7.234 17.703 1 98.31 297 PHE A C 1
ATOM 2212 O O . PHE A 1 297 ? 7.039 6.371 17.578 1 98.31 297 PHE A O 1
ATOM 2219 N N . SER A 1 298 ? 5.699 7.887 16.688 1 98.31 298 SER A N 1
ATOM 2220 C CA . SER A 1 298 ? 6.273 7.973 15.344 1 98.31 298 SER A CA 1
ATOM 2221 C C . SER A 1 298 ? 6.176 9.391 14.797 1 98.31 298 SER A C 1
ATOM 2223 O O . SER A 1 298 ? 5.113 10.016 14.844 1 98.31 298 SER A O 1
ATOM 2225 N N . GLN A 1 299 ? 7.234 9.922 14.273 1 97.56 299 GLN A N 1
ATOM 2226 C CA . GLN A 1 299 ? 7.23 11.242 13.656 1 97.56 299 GLN A CA 1
ATOM 2227 C C . GLN A 1 299 ? 7.164 11.133 12.133 1 97.56 299 GLN A C 1
ATOM 2229 O O . GLN A 1 299 ? 7.898 10.344 11.531 1 97.56 299 GLN A O 1
ATOM 2234 N N . LEU A 1 300 ? 6.285 11.859 11.602 1 96.5 300 LEU A N 1
ATOM 2235 C CA . LEU A 1 300 ? 6.188 11.93 10.148 1 96.5 300 LEU A CA 1
ATOM 2236 C C . LEU A 1 300 ? 6.73 13.258 9.633 1 96.5 300 LEU A C 1
ATOM 2238 O O . LEU A 1 300 ? 6.484 14.305 10.234 1 96.5 300 LEU A O 1
ATOM 2242 N N . TYR A 1 301 ? 7.617 13.18 8.68 1 95.69 301 TYR A N 1
ATOM 2243 C CA . TYR A 1 301 ? 8.031 14.359 7.926 1 95.69 301 TYR A CA 1
ATOM 2244 C C . TYR A 1 301 ? 7.641 14.234 6.461 1 95.69 301 TYR A C 1
ATOM 2246 O O . TYR A 1 301 ? 7.848 13.188 5.844 1 95.69 301 TYR A O 1
ATOM 2254 N N . GLY A 1 302 ? 7.113 15.242 5.973 1 94.38 302 GLY A N 1
ATOM 2255 C CA . GLY A 1 302 ? 6.672 15.352 4.594 1 94.38 302 GLY A CA 1
ATOM 2256 C C . GLY A 1 302 ? 5.895 16.625 4.312 1 94.38 302 GLY A C 1
ATOM 2257 O O . GLY A 1 302 ? 6.207 17.688 4.863 1 94.38 302 GLY A O 1
ATOM 2258 N N . MET A 1 303 ? 5.035 16.562 3.4 1 91.62 303 MET A N 1
ATOM 2259 C CA . MET A 1 303 ? 4.219 17.703 2.994 1 91.62 303 MET A CA 1
ATOM 2260 C C . MET A 1 303 ? 2.953 17.234 2.281 1 91.62 303 MET A C 1
ATOM 2262 O O . MET A 1 303 ? 2.826 16.062 1.935 1 91.62 303 MET A O 1
ATOM 2266 N N . ALA A 1 304 ? 2.025 18.094 2.154 1 92.06 304 ALA A N 1
ATOM 2267 C CA . ALA A 1 304 ? 0.722 17.75 1.592 1 92.06 304 ALA A CA 1
ATOM 2268 C C . ALA A 1 304 ? 0.861 17.234 0.164 1 92.06 304 ALA A C 1
ATOM 2270 O O . ALA A 1 304 ? 0.104 16.359 -0.261 1 92.06 304 ALA A O 1
ATOM 2271 N N . GLU A 1 305 ? 1.847 17.75 -0.583 1 95.69 305 GLU A N 1
ATOM 2272 C CA . GLU A 1 305 ? 2.037 17.453 -1.998 1 95.69 305 GLU A CA 1
ATOM 2273 C C . GLU A 1 305 ? 2.385 15.984 -2.205 1 95.69 305 GLU A C 1
ATOM 2275 O O . GLU A 1 305 ? 2.27 15.461 -3.318 1 95.69 305 GLU A O 1
ATOM 2280 N N . ILE A 1 306 ? 2.842 15.25 -1.136 1 96.81 306 ILE A N 1
ATOM 2281 C CA . ILE A 1 306 ? 3.1 13.812 -1.222 1 96.81 306 ILE A CA 1
ATOM 2282 C C . ILE A 1 306 ? 2.223 13.07 -0.218 1 96.81 306 ILE A C 1
ATOM 2284 O O . ILE A 1 306 ? 2.648 12.07 0.369 1 96.81 306 ILE A O 1
ATOM 2288 N N . ALA A 1 307 ? 1.153 13.594 0.113 1 95.56 307 ALA A N 1
ATOM 2289 C CA . ALA A 1 307 ? 0.124 12.992 0.958 1 95.56 307 ALA A CA 1
ATOM 2290 C C . ALA A 1 307 ? 0.619 12.828 2.393 1 95.56 307 ALA A C 1
ATOM 2292 O O . ALA A 1 307 ? 0.178 11.93 3.107 1 95.56 307 ALA A O 1
ATOM 2293 N N . SER A 1 308 ? 1.629 13.562 2.809 1 92.25 308 SER A N 1
ATOM 2294 C CA . SER A 1 308 ? 2.041 13.711 4.199 1 92.25 308 SER A CA 1
ATOM 2295 C C . SER A 1 308 ? 3.334 12.961 4.48 1 92.25 308 SER A C 1
ATOM 2297 O O . SER A 1 308 ? 4.281 13.523 5.035 1 92.25 308 SER A O 1
ATOM 2299 N N . ILE A 1 309 ? 3.529 11.664 3.961 1 96.38 309 ILE A N 1
ATOM 2300 C CA . ILE A 1 309 ? 4.625 10.844 4.457 1 96.38 309 ILE A CA 1
ATOM 2301 C C . ILE A 1 309 ? 5.766 10.836 3.441 1 96.38 309 ILE A C 1
ATOM 2303 O O . ILE A 1 309 ? 5.602 10.367 2.314 1 96.38 309 ILE A O 1
ATOM 2307 N N . GLY A 1 310 ? 6.863 11.375 3.812 1 97.44 310 GLY A N 1
ATOM 2308 C CA . GLY A 1 310 ? 8.133 11.227 3.121 1 97.44 310 GLY A CA 1
ATOM 2309 C C . GLY A 1 310 ? 9.133 10.383 3.883 1 97.44 310 GLY A C 1
ATOM 2310 O O . GLY A 1 310 ? 9.594 9.352 3.379 1 97.44 310 GLY A O 1
ATOM 2311 N N . THR A 1 311 ? 9.414 10.812 5.117 1 98.12 311 THR A N 1
ATOM 2312 C CA . THR A 1 311 ? 10.25 10.047 6.035 1 98.12 311 THR A CA 1
ATOM 2313 C C . THR A 1 311 ? 9.508 9.766 7.34 1 98.12 311 THR A C 1
ATOM 2315 O O . THR A 1 311 ? 8.523 10.438 7.656 1 98.12 311 THR A O 1
ATOM 2318 N N . MET A 1 312 ? 9.961 8.75 8.047 1 98.12 312 MET A N 1
ATOM 2319 C CA . MET A 1 312 ? 9.375 8.367 9.328 1 98.12 312 MET A CA 1
ATOM 2320 C C . MET A 1 312 ? 10.461 8.133 10.367 1 98.12 312 MET A C 1
ATOM 2322 O O . MET A 1 312 ? 11.445 7.441 10.102 1 98.12 312 MET A O 1
ATOM 2326 N N . LEU A 1 313 ? 10.383 8.82 11.469 1 98.31 313 LEU A N 1
ATOM 2327 C CA . LEU A 1 313 ? 11.031 8.367 12.688 1 98.31 313 LEU A CA 1
ATOM 2328 C C . LEU A 1 313 ? 10.133 7.391 13.453 1 98.31 313 LEU A C 1
ATOM 2330 O O . LEU A 1 313 ? 9.242 7.809 14.195 1 98.31 313 LEU A O 1
ATOM 2334 N N . THR A 1 314 ? 10.414 6.137 13.367 1 97.94 314 THR A N 1
ATOM 2335 C CA . THR A 1 314 ? 9.469 5.07 13.695 1 97.94 314 THR A CA 1
ATOM 2336 C C . THR A 1 314 ? 9.484 4.781 15.195 1 97.94 314 THR A C 1
ATOM 2338 O O . THR A 1 314 ? 10.305 5.328 15.93 1 97.94 314 THR A O 1
ATOM 2341 N N . GLN A 1 315 ? 8.547 3.908 15.625 1 98.06 315 GLN A N 1
ATOM 2342 C CA . GLN A 1 315 ? 8.531 3.453 17.016 1 98.06 315 GLN A CA 1
ATOM 2343 C C . GLN A 1 315 ? 9.844 2.764 17.375 1 98.06 315 GLN A C 1
ATOM 2345 O O . GLN A 1 315 ? 10.32 2.889 18.5 1 98.06 315 GLN A O 1
ATOM 2350 N N . ASP A 1 316 ? 10.391 2.047 16.406 1 96.69 316 ASP A N 1
ATOM 2351 C CA . ASP A 1 316 ? 11.68 1.409 16.641 1 96.69 316 ASP A CA 1
ATOM 2352 C C . ASP A 1 316 ? 12.766 2.449 16.906 1 96.69 316 ASP A C 1
ATOM 2354 O O . ASP A 1 316 ? 13.648 2.234 17.734 1 96.69 316 ASP A O 1
ATOM 2358 N N . ASP A 1 317 ? 12.695 3.525 16.188 1 98 317 ASP A N 1
ATOM 2359 C CA . ASP A 1 317 ? 13.641 4.609 16.422 1 98 317 ASP A CA 1
ATOM 2360 C C . ASP A 1 317 ? 13.445 5.227 17.797 1 98 317 ASP A C 1
ATOM 2362 O O . ASP A 1 317 ? 14.414 5.594 18.469 1 98 317 ASP A O 1
ATOM 2366 N N . HIS A 1 318 ? 12.227 5.332 18.203 1 98.31 318 HIS A N 1
ATOM 2367 C CA . HIS A 1 318 ? 11.953 5.875 19.531 1 98.31 318 HIS A CA 1
ATOM 2368 C C . HIS A 1 318 ? 12.398 4.906 20.625 1 98.31 318 HIS A C 1
ATOM 2370 O O . HIS A 1 318 ? 12.781 5.332 21.719 1 98.31 318 HIS A O 1
ATOM 2376 N N . ARG A 1 319 ? 12.367 3.623 20.328 1 97.81 319 ARG A N 1
ATOM 2377 C CA . ARG A 1 319 ? 12.961 2.65 21.25 1 97.81 319 ARG A CA 1
ATOM 2378 C C . ARG A 1 319 ? 14.469 2.855 21.359 1 97.81 319 ARG A C 1
ATOM 2380 O O . ARG A 1 319 ? 15.039 2.725 22.438 1 97.81 319 ARG A O 1
ATOM 2387 N N . ARG A 1 320 ? 15.047 3.207 20.25 1 97.44 320 ARG A N 1
ATOM 2388 C CA . ARG A 1 320 ? 16.469 3.5 20.25 1 97.44 320 ARG A CA 1
ATOM 2389 C C . ARG A 1 320 ? 16.766 4.766 21.047 1 97.44 320 ARG A C 1
ATOM 2391 O O . ARG A 1 320 ? 17.781 4.852 21.734 1 97.44 320 ARG A O 1
ATOM 2398 N N . ILE A 1 321 ? 15.883 5.715 20.859 1 97.19 321 ILE A N 1
ATOM 2399 C CA . ILE A 1 321 ? 16 6.938 21.641 1 97.19 321 ILE A CA 1
ATOM 2400 C C . ILE A 1 321 ? 15.93 6.605 23.125 1 97.19 321 ILE A C 1
ATOM 2402 O O . ILE A 1 321 ? 16.781 7.043 23.922 1 97.19 321 ILE A O 1
ATOM 2406 N N . ALA A 1 322 ? 14.969 5.777 23.5 1 97 322 ALA A N 1
ATOM 2407 C CA . ALA A 1 322 ? 14.797 5.344 24.875 1 97 322 ALA A CA 1
ATOM 2408 C C . ALA A 1 322 ? 16.031 4.574 25.359 1 97 322 ALA A C 1
ATOM 2410 O O . ALA A 1 322 ? 16.359 4.602 26.547 1 97 322 ALA A O 1
ATOM 2411 N N . ALA A 1 323 ? 16.75 3.986 24.422 1 97.31 323 ALA A N 1
ATOM 2412 C CA . ALA A 1 323 ? 17.906 3.176 24.75 1 97.31 323 ALA A CA 1
ATOM 2413 C C . ALA A 1 323 ? 19.188 4.016 24.719 1 97.31 323 ALA A C 1
ATOM 2415 O O . ALA A 1 323 ? 20.297 3.484 24.891 1 97.31 323 ALA A O 1
ATOM 2416 N N . GLY A 1 324 ? 19.109 5.312 24.406 1 95.56 324 GLY A N 1
ATOM 2417 C CA . GLY A 1 324 ? 20.266 6.176 24.594 1 95.56 324 GLY A CA 1
ATOM 2418 C C . GLY A 1 324 ? 20.688 6.895 23.328 1 95.56 324 GLY A C 1
ATOM 2419 O O . GLY A 1 324 ? 21.594 7.73 23.344 1 95.56 324 GLY A O 1
ATOM 2420 N N . ARG A 1 325 ? 20 6.629 22.234 1 96.5 325 ARG A N 1
ATOM 2421 C CA . ARG A 1 325 ? 20.328 7.324 21 1 96.5 325 ARG A CA 1
ATOM 2422 C C . ARG A 1 325 ? 19.594 8.648 20.906 1 96.5 325 ARG A C 1
ATOM 2424 O O . ARG A 1 325 ? 18.797 8.859 19.984 1 96.5 325 ARG A O 1
ATOM 2431 N N . THR A 1 326 ? 19.938 9.617 21.672 1 93.75 326 THR A N 1
ATOM 2432 C CA . THR A 1 326 ? 19.172 10.844 21.875 1 93.75 326 THR A CA 1
ATOM 2433 C C . THR A 1 326 ? 19.328 11.781 20.672 1 93.75 326 THR A C 1
ATOM 2435 O O . THR A 1 326 ? 18.516 12.672 20.469 1 93.75 326 THR A O 1
ATOM 2438 N N . GLU A 1 327 ? 20.359 11.562 19.891 1 91.12 327 GLU A N 1
ATOM 2439 C CA . GLU A 1 327 ? 20.562 12.398 18.703 1 91.12 327 GLU A CA 1
ATOM 2440 C C . GLU A 1 327 ? 19.422 12.242 17.719 1 91.12 327 GLU A C 1
ATOM 2442 O O . GLU A 1 327 ? 19.141 13.148 16.922 1 91.12 327 GLU A O 1
ATOM 2447 N N . LEU A 1 328 ? 18.703 11.141 17.812 1 97.25 328 LEU A N 1
ATOM 2448 C CA . LEU A 1 328 ? 17.625 10.852 16.875 1 97.25 328 LEU A CA 1
ATOM 2449 C C . LEU A 1 328 ? 16.406 11.727 17.156 1 97.25 328 LEU A C 1
ATOM 2451 O O . LEU A 1 328 ? 15.516 11.852 16.328 1 97.25 328 LEU A O 1
ATOM 2455 N N . THR A 1 329 ? 16.391 12.375 18.328 1 94.06 329 THR A N 1
ATOM 2456 C CA . THR A 1 329 ? 15.266 13.234 18.688 1 94.06 329 THR A CA 1
ATOM 2457 C C . THR A 1 329 ? 15.203 14.445 17.75 1 94.06 329 THR A C 1
ATOM 2459 O O . THR A 1 329 ? 14.156 15.086 17.625 1 94.06 329 THR A O 1
ATOM 2462 N N . SER A 1 330 ? 16.281 14.727 17.031 1 90.19 330 SER A N 1
ATOM 2463 C CA . SER A 1 330 ? 16.344 15.875 16.125 1 90.19 330 SER A CA 1
ATOM 2464 C C . SER A 1 330 ? 16.156 15.438 14.672 1 90.19 330 SER A C 1
ATOM 2466 O O . SER A 1 330 ? 16.141 16.281 13.766 1 90.19 330 SER A O 1
ATOM 2468 N N . SER A 1 331 ? 16.031 14.164 14.453 1 96.25 331 SER A N 1
ATOM 2469 C CA . SER A 1 331 ? 15.938 13.625 13.102 1 96.25 331 SER A CA 1
ATOM 2470 C C . SER A 1 331 ? 14.5 13.648 12.602 1 96.25 331 SER A C 1
ATOM 2472 O O . SER A 1 331 ? 13.562 13.523 13.391 1 96.25 331 SER A O 1
ATOM 2474 N N . ALA A 1 332 ? 14.398 13.82 11.328 1 96.56 332 ALA A N 1
ATOM 2475 C CA . ALA A 1 332 ? 13.109 13.672 10.664 1 96.56 332 ALA A CA 1
ATOM 2476 C C . ALA A 1 332 ? 12.891 12.242 10.195 1 96.56 332 ALA A C 1
ATOM 2478 O O . ALA A 1 332 ? 11.984 11.969 9.406 1 96.56 332 ALA A O 1
ATOM 2479 N N . GLY A 1 333 ? 13.758 11.383 10.648 1 98.12 333 GLY A N 1
ATOM 2480 C CA . GLY A 1 333 ? 13.586 9.969 10.352 1 98.12 333 GLY A CA 1
ATOM 2481 C C . GLY A 1 333 ? 14.242 9.555 9.047 1 98.12 333 GLY A C 1
ATOM 2482 O O . GLY A 1 333 ? 15.203 10.18 8.602 1 98.12 333 GLY A O 1
ATOM 2483 N N . ARG A 1 334 ? 13.867 8.422 8.539 1 98.12 334 ARG A N 1
ATOM 2484 C CA . ARG A 1 334 ? 14.391 7.832 7.316 1 98.12 334 ARG A CA 1
ATOM 2485 C C . ARG A 1 334 ? 13.289 7.625 6.289 1 98.12 334 ARG A C 1
ATOM 2487 O O . ARG A 1 334 ? 12.102 7.688 6.621 1 98.12 334 ARG A O 1
ATOM 2494 N N . ALA A 1 335 ? 13.672 7.43 5.039 1 97.75 335 ALA A N 1
ATOM 2495 C CA . ALA A 1 335 ? 12.711 7.301 3.943 1 97.75 335 ALA A CA 1
ATOM 2496 C C . ALA A 1 335 ? 11.672 6.223 4.246 1 97.75 335 ALA A C 1
ATOM 2498 O O . ALA A 1 335 ? 12.023 5.121 4.676 1 97.75 335 ALA A O 1
ATOM 2499 N N . SER A 1 336 ? 10.438 6.52 4.035 1 97 336 SER A N 1
ATOM 2500 C CA . SER A 1 336 ? 9.352 5.562 4.199 1 97 336 SER A CA 1
ATOM 2501 C C . SER A 1 336 ? 9.32 4.559 3.049 1 97 336 SER A C 1
ATOM 2503 O O . SER A 1 336 ? 10.062 4.699 2.076 1 97 336 SER A O 1
ATOM 2505 N N . PHE A 1 337 ? 8.562 3.445 3.051 1 93.5 337 PHE A N 1
ATOM 2506 C CA . PHE A 1 337 ? 8.594 2.266 2.191 1 93.5 337 PHE A CA 1
ATOM 2507 C C . PHE A 1 337 ? 8.391 2.656 0.731 1 93.5 337 PHE A C 1
ATOM 2509 O O . PHE A 1 337 ? 8.984 2.049 -0.164 1 93.5 337 PHE A O 1
ATOM 2516 N N . LEU A 1 338 ? 7.656 3.59 0.321 1 96.38 338 LEU A N 1
ATOM 2517 C CA . LEU A 1 338 ? 7.414 3.961 -1.068 1 96.38 338 LEU A CA 1
ATOM 2518 C C . LEU A 1 338 ? 7.824 5.406 -1.325 1 96.38 338 LEU A C 1
ATOM 2520 O O . LEU A 1 338 ? 7.324 6.043 -2.254 1 96.38 338 LEU A O 1
ATOM 2524 N N . ALA A 1 339 ? 8.773 5.828 -0.556 1 96.88 339 ALA A N 1
ATOM 2525 C CA . ALA A 1 339 ? 9.258 7.191 -0.753 1 96.88 339 ALA A CA 1
ATOM 2526 C C . ALA A 1 339 ? 10.727 7.199 -1.158 1 96.88 339 ALA A C 1
ATOM 2528 O O . ALA A 1 339 ? 11.57 6.609 -0.474 1 96.88 339 ALA A O 1
ATOM 2529 N N . ASP A 1 340 ? 10.961 7.703 -2.336 1 97.31 340 ASP A N 1
ATOM 2530 C CA . ASP A 1 340 ? 12.32 8.062 -2.717 1 97.31 340 ASP A CA 1
ATOM 2531 C C . ASP A 1 340 ? 12.672 9.469 -2.229 1 97.31 340 ASP A C 1
ATOM 2533 O O . ASP A 1 340 ? 12.062 10.453 -2.658 1 97.31 340 ASP A O 1
ATOM 2537 N N . VAL A 1 341 ? 13.578 9.562 -1.283 1 97.81 341 VAL A N 1
ATOM 2538 C CA . VAL A 1 341 ? 13.953 10.828 -0.668 1 97.81 341 VAL A CA 1
ATOM 2539 C C . VAL A 1 341 ? 15.414 11.141 -0.984 1 97.81 341 VAL A C 1
ATOM 2541 O O . VAL A 1 341 ? 16.297 10.328 -0.716 1 97.81 341 VAL A O 1
ATOM 2544 N N . ARG A 1 342 ? 15.625 12.273 -1.557 1 97.44 342 ARG A N 1
ATOM 2545 C CA . ARG A 1 342 ? 16.984 12.695 -1.896 1 97.44 342 ARG A CA 1
ATOM 2546 C C . ARG A 1 342 ? 17.281 14.07 -1.315 1 97.44 342 ARG A C 1
ATOM 2548 O O . ARG A 1 342 ? 16.375 14.867 -1.077 1 97.44 342 ARG A O 1
ATOM 2555 N N . VAL A 1 343 ? 18.484 14.305 -0.972 1 97 343 VAL A N 1
ATOM 2556 C CA . VAL A 1 343 ? 19.047 15.633 -0.703 1 97 343 VAL A CA 1
ATOM 2557 C C . VAL A 1 343 ? 19.953 16.047 -1.849 1 97 343 VAL A C 1
ATOM 2559 O O . VAL A 1 343 ? 20.984 15.398 -2.102 1 97 343 VAL A O 1
ATOM 2562 N N . VAL A 1 344 ? 19.562 17.125 -2.529 1 96.69 344 VAL A N 1
ATOM 2563 C CA . VAL A 1 344 ? 20.266 17.406 -3.777 1 96.69 344 VAL A CA 1
ATOM 2564 C C . VAL A 1 344 ? 20.844 18.828 -3.727 1 96.69 344 VAL A C 1
ATOM 2566 O O . VAL A 1 344 ? 20.281 19.703 -3.072 1 96.69 344 VAL A O 1
ATOM 2569 N N . ASP A 1 345 ? 21.891 19.031 -4.402 1 93.62 345 ASP A N 1
ATOM 2570 C CA . ASP A 1 345 ? 22.484 20.344 -4.52 1 93.62 345 ASP A CA 1
ATOM 2571 C C . ASP A 1 345 ? 21.797 21.172 -5.609 1 93.62 345 ASP A C 1
ATOM 2573 O O . ASP A 1 345 ? 20.75 20.781 -6.121 1 93.62 345 ASP A O 1
ATOM 2577 N N . GLN A 1 346 ? 22.312 22.281 -5.91 1 88.81 346 GLN A N 1
ATOM 2578 C CA . GLN A 1 346 ? 21.703 23.219 -6.844 1 88.81 346 GLN A CA 1
ATOM 2579 C C . GLN A 1 346 ? 21.656 22.641 -8.258 1 88.81 346 GLN A C 1
ATOM 2581 O O . GLN A 1 346 ? 20.797 23.016 -9.062 1 88.81 346 GLN A O 1
ATOM 2586 N N . GLN A 1 347 ? 22.609 21.75 -8.492 1 91.25 347 GLN A N 1
ATOM 2587 C CA . GLN A 1 347 ? 22.688 21.156 -9.828 1 91.25 347 GLN A CA 1
ATOM 2588 C C . GLN A 1 347 ? 21.828 19.891 -9.914 1 91.25 347 GLN A C 1
ATOM 2590 O O . GLN A 1 347 ? 21.75 19.25 -10.969 1 91.25 347 GLN A O 1
ATOM 2595 N N . GLY A 1 348 ? 21.25 19.5 -8.805 1 91.94 348 GLY A N 1
ATOM 2596 C CA . GLY A 1 348 ? 20.375 18.344 -8.797 1 91.94 348 GLY A CA 1
ATOM 2597 C C . GLY A 1 348 ? 21.094 17.047 -8.453 1 91.94 348 GLY A C 1
ATOM 2598 O O . GLY A 1 348 ? 20.516 15.969 -8.539 1 91.94 348 GLY A O 1
ATOM 2599 N N . ASN A 1 349 ? 22.375 17.234 -8.078 1 92.62 349 ASN A N 1
ATOM 2600 C CA . ASN A 1 349 ? 23.141 16.047 -7.707 1 92.62 349 ASN A CA 1
ATOM 2601 C C . ASN A 1 349 ? 22.938 15.688 -6.238 1 92.62 349 ASN A C 1
ATOM 2603 O O . ASN A 1 349 ? 22.734 16.578 -5.402 1 92.62 349 ASN A O 1
ATOM 2607 N N . ASP A 1 350 ? 23.062 14.406 -5.941 1 95.12 350 ASP A N 1
ATOM 2608 C CA . ASP A 1 350 ? 22.938 13.945 -4.562 1 95.12 350 ASP A CA 1
ATOM 2609 C C . ASP A 1 350 ? 24.062 14.484 -3.695 1 95.12 350 ASP A C 1
ATOM 2611 O O . ASP A 1 350 ? 25.234 14.422 -4.082 1 95.12 350 ASP A O 1
ATOM 2615 N N . CYS A 1 351 ? 23.672 14.969 -2.564 1 95.5 351 CYS A N 1
ATOM 2616 C CA . CYS A 1 351 ? 24.672 15.383 -1.572 1 95.5 351 CYS A CA 1
ATOM 2617 C C . CYS A 1 351 ? 25.141 14.188 -0.752 1 95.5 351 CYS A C 1
ATOM 2619 O O . CYS A 1 351 ? 24.344 13.352 -0.341 1 95.5 351 CYS A O 1
ATOM 2621 N N . PRO A 1 352 ? 26.438 14.062 -0.535 1 93.44 352 PRO A N 1
ATOM 2622 C CA . PRO A 1 352 ? 26.891 13.039 0.402 1 93.44 352 PRO A CA 1
ATOM 2623 C C . PRO A 1 352 ? 26.422 13.289 1.833 1 93.44 352 PRO A C 1
ATOM 2625 O O . PRO A 1 352 ? 26.016 14.406 2.162 1 93.44 352 PRO A O 1
ATOM 2628 N N . PRO A 1 353 ? 26.516 12.258 2.65 1 94.06 353 PRO A N 1
ATOM 2629 C CA . PRO A 1 353 ? 26.141 12.445 4.051 1 94.06 353 PRO A CA 1
ATOM 2630 C C . PRO A 1 353 ? 26.875 13.609 4.711 1 94.06 353 PRO A C 1
ATOM 2632 O O . PRO A 1 353 ? 28.078 13.781 4.508 1 94.06 353 PRO A O 1
ATOM 2635 N N . GLY A 1 354 ? 26.094 14.414 5.406 1 92.56 354 GLY A N 1
ATOM 2636 C CA . GLY A 1 354 ? 26.688 15.555 6.105 1 92.56 354 GLY A CA 1
ATOM 2637 C C . GLY A 1 354 ? 26.578 16.844 5.32 1 92.56 354 GLY A C 1
ATOM 2638 O O . GLY A 1 354 ? 26.672 17.938 5.895 1 92.56 354 GLY A O 1
ATOM 2639 N N . GLU A 1 355 ? 26.375 16.734 4.035 1 92.88 355 GLU A N 1
ATOM 2640 C CA . GLU A 1 355 ? 26.281 17.922 3.199 1 92.88 355 GLU A CA 1
ATOM 2641 C C . GLU A 1 355 ? 24.812 18.344 3.029 1 92.88 355 GLU A C 1
ATOM 2643 O O . GLU A 1 355 ? 23.938 17.516 2.867 1 92.88 355 GLU A O 1
ATOM 2648 N N . ARG A 1 356 ? 24.641 19.641 3.045 1 89.94 356 ARG A N 1
ATOM 2649 C CA . ARG A 1 356 ? 23.297 20.203 2.986 1 89.94 356 ARG A CA 1
ATOM 2650 C C . ARG A 1 356 ? 22.828 20.344 1.542 1 89.94 356 ARG A C 1
ATOM 2652 O O . ARG A 1 356 ? 23.625 20.578 0.639 1 89.94 356 ARG A O 1
ATOM 2659 N N . GLY A 1 357 ? 21.578 20.172 1.329 1 94.25 357 GLY A N 1
ATOM 2660 C CA . GLY A 1 357 ? 20.891 20.344 0.062 1 94.25 357 GLY A CA 1
ATOM 2661 C C . GLY A 1 357 ? 19.375 20.391 0.206 1 94.25 357 GLY A C 1
ATOM 2662 O O . GLY A 1 357 ? 18.859 20.328 1.32 1 94.25 357 GLY A O 1
ATOM 2663 N N . GLU A 1 358 ? 18.688 20.578 -0.87 1 95.19 358 GLU A N 1
ATOM 2664 C CA . GLU A 1 358 ? 17.219 20.562 -0.842 1 95.19 358 GLU A CA 1
ATOM 2665 C C . GLU A 1 358 ? 16.688 19.141 -0.734 1 95.19 358 GLU A C 1
ATOM 2667 O O . GLU A 1 358 ? 17.156 18.234 -1.435 1 95.19 358 GLU A O 1
ATOM 2672 N N . VAL A 1 359 ? 15.828 18.922 0.16 1 97.25 359 VAL A N 1
ATOM 2673 C CA . VAL A 1 359 ? 15.141 17.641 0.255 1 97.25 359 VAL A CA 1
ATOM 2674 C C . VAL A 1 359 ? 14.086 17.531 -0.849 1 97.25 359 VAL A C 1
ATOM 2676 O O . VAL A 1 359 ? 13.25 18.422 -1.007 1 97.25 359 VAL A O 1
ATOM 2679 N N . VAL A 1 360 ? 14.109 16.5 -1.667 1 97.5 360 VAL A N 1
ATOM 2680 C CA . VAL A 1 360 ? 13.125 16.281 -2.723 1 97.5 360 VAL A CA 1
ATOM 2681 C C . VAL A 1 360 ? 12.523 14.883 -2.582 1 97.5 360 VAL A C 1
ATOM 2683 O O . VAL A 1 360 ? 13.148 13.984 -2.018 1 97.5 360 VAL A O 1
ATOM 2686 N N . PHE A 1 361 ? 11.312 14.734 -3.014 1 97.44 361 PHE A N 1
ATOM 2687 C CA . PHE A 1 361 ? 10.57 13.492 -2.84 1 97.44 361 PHE A CA 1
ATOM 2688 C C . PHE A 1 361 ? 10.062 12.977 -4.18 1 97.44 361 PHE A C 1
ATOM 2690 O O . PHE A 1 361 ? 9.648 13.758 -5.039 1 97.44 361 PHE A O 1
ATOM 2697 N N . HIS A 1 362 ? 10.07 11.734 -4.34 1 97 362 HIS A N 1
ATOM 2698 C CA . HIS A 1 362 ? 9.359 11.031 -5.406 1 97 362 HIS A CA 1
ATOM 2699 C C . HIS A 1 362 ? 8.609 9.828 -4.859 1 97 362 HIS A C 1
ATOM 2701 O O . HIS A 1 362 ? 9.195 8.969 -4.203 1 97 362 HIS A O 1
ATOM 2707 N N . THR A 1 363 ? 7.289 9.773 -5.023 1 96.62 363 THR A N 1
ATOM 2708 C CA . THR A 1 363 ? 6.457 8.688 -4.52 1 96.62 363 THR A CA 1
ATOM 2709 C C . THR A 1 363 ? 5.367 8.336 -5.527 1 96.62 363 THR A C 1
ATOM 2711 O O . THR A 1 363 ? 5.027 9.148 -6.395 1 96.62 363 THR A O 1
ATOM 2714 N N . PRO A 1 364 ? 4.797 7.105 -5.398 1 95.56 364 PRO A N 1
ATOM 2715 C CA . PRO A 1 364 ? 3.637 6.762 -6.223 1 95.56 364 PRO A CA 1
ATOM 2716 C C . PRO A 1 364 ? 2.359 7.461 -5.766 1 95.56 364 PRO A C 1
ATOM 2718 O O . PRO A 1 364 ? 1.313 7.332 -6.406 1 95.56 364 PRO A O 1
ATOM 2721 N N . TYR A 1 365 ? 2.428 8.188 -4.723 1 96.44 365 TYR A N 1
ATOM 2722 C CA . TYR A 1 365 ? 1.241 8.867 -4.215 1 96.44 365 TYR A CA 1
ATOM 2723 C C . TYR A 1 365 ? 1.441 10.375 -4.207 1 96.44 365 TYR A C 1
ATOM 2725 O O . TYR A 1 365 ? 0.796 11.094 -3.436 1 96.44 365 TYR A O 1
ATOM 2733 N N . THR A 1 366 ? 2.322 10.867 -5.062 1 96.56 366 THR A N 1
ATOM 2734 C CA . THR A 1 366 ? 2.512 12.297 -5.309 1 96.56 366 THR A CA 1
ATOM 2735 C C . THR A 1 366 ? 1.258 12.906 -5.93 1 96.56 366 THR A C 1
ATOM 2737 O O . THR A 1 366 ? 0.578 12.258 -6.73 1 96.56 366 THR A O 1
ATOM 2740 N N . MET A 1 367 ? 0.974 14.086 -5.637 1 97.31 367 MET A N 1
ATOM 2741 C CA . MET A 1 367 ? -0.184 14.797 -6.172 1 97.31 367 MET A CA 1
ATOM 2742 C C . MET A 1 367 ? -0.167 14.797 -7.695 1 97.31 367 MET A C 1
ATOM 2744 O O . MET A 1 367 ? 0.9 14.734 -8.305 1 97.31 367 MET A O 1
ATOM 2748 N N . ARG A 1 368 ? -1.343 14.922 -8.297 1 96.62 368 ARG A N 1
ATOM 2749 C CA . ARG A 1 368 ? -1.44 15.172 -9.727 1 96.62 368 ARG A CA 1
ATOM 2750 C C . ARG A 1 368 ? -0.933 16.562 -10.078 1 96.62 368 ARG A C 1
ATOM 2752 O O . ARG A 1 368 ? -0.381 16.781 -11.156 1 96.62 368 ARG A O 1
ATOM 2759 N N . GLY A 1 369 ? -1.182 17.469 -9.188 1 97.81 369 GLY A N 1
ATOM 2760 C CA . GLY A 1 369 ? -0.818 18.875 -9.305 1 97.81 369 GLY A CA 1
ATOM 2761 C C . GLY A 1 369 ? -1.708 19.797 -8.484 1 97.81 369 GLY A C 1
ATOM 2762 O O . GLY A 1 369 ? -2.609 19.328 -7.785 1 97.81 369 GLY A O 1
ATOM 2763 N N . TYR A 1 370 ? -1.31 21.062 -8.531 1 96.5 370 TYR A N 1
ATOM 2764 C CA . TYR A 1 370 ? -2.205 22.062 -7.945 1 96.5 370 TYR A CA 1
ATOM 2765 C C . TYR A 1 370 ? -3.408 22.312 -8.852 1 96.5 370 TYR A C 1
ATOM 2767 O O . TYR A 1 370 ? -3.252 22.578 -10.039 1 96.5 370 TYR A O 1
ATOM 2775 N N . HIS A 1 371 ? -4.598 22.125 -8.234 1 97.56 371 HIS A N 1
ATOM 2776 C CA . HIS A 1 371 ? -5.828 22.266 -9.008 1 97.56 371 HIS A CA 1
ATOM 2777 C C . HIS A 1 371 ? -5.871 23.609 -9.727 1 97.56 371 HIS A C 1
ATOM 2779 O O . HIS A 1 371 ? -5.742 24.656 -9.102 1 97.56 371 HIS A O 1
ATOM 2785 N N . ARG A 1 372 ? -5.941 23.641 -11.062 1 96.44 372 ARG A N 1
ATOM 2786 C CA . ARG A 1 372 ? -6.066 24.812 -11.945 1 96.44 372 ARG A CA 1
ATOM 2787 C C . ARG A 1 372 ? -4.891 25.766 -11.758 1 96.44 372 ARG A C 1
ATOM 2789 O O . ARG A 1 372 ? -5.059 26.984 -11.82 1 96.44 372 ARG A O 1
ATOM 2796 N N . ASN A 1 373 ? -3.762 25.234 -11.453 1 95.12 373 ASN A N 1
ATOM 2797 C CA . ASN A 1 373 ? -2.545 26.016 -11.305 1 95.12 373 ASN A CA 1
ATOM 2798 C C . ASN A 1 373 ? -1.334 25.297 -11.891 1 95.12 373 ASN A C 1
ATOM 2800 O O . ASN A 1 373 ? -0.432 24.891 -11.164 1 95.12 373 ASN A O 1
ATOM 2804 N N . PRO A 1 374 ? -1.269 25.219 -13.188 1 96.19 374 PRO A N 1
ATOM 2805 C CA . PRO A 1 374 ? -0.192 24.469 -13.852 1 96.19 374 PRO A CA 1
ATOM 2806 C C . PRO A 1 374 ? 1.183 25.094 -13.609 1 96.19 374 PRO A C 1
ATOM 2808 O O . PRO A 1 374 ? 2.186 24.375 -13.547 1 96.19 374 PRO A O 1
ATOM 2811 N N . GLU A 1 375 ? 1.231 26.391 -13.516 1 94.44 375 GLU A N 1
ATOM 2812 C CA . GLU A 1 375 ? 2.512 27.062 -13.312 1 94.44 375 GLU A CA 1
ATOM 2813 C C . GLU A 1 375 ? 3.139 26.656 -11.977 1 94.44 375 GLU A C 1
ATOM 2815 O O . GLU A 1 375 ? 4.305 26.25 -11.93 1 94.44 375 GLU A O 1
ATOM 2820 N N . LYS A 1 376 ? 2.334 26.75 -10.906 1 92 376 LYS A N 1
ATOM 2821 C CA . LYS A 1 376 ? 2.844 26.359 -9.602 1 92 376 LYS A CA 1
ATOM 2822 C C . LYS A 1 376 ? 3.16 24.859 -9.562 1 92 376 LYS A C 1
ATOM 2824 O O . LYS A 1 376 ? 4.102 24.438 -8.883 1 92 376 LYS A O 1
ATOM 2829 N N . THR A 1 377 ? 2.365 24.125 -10.289 1 97.12 377 THR A N 1
ATOM 2830 C CA . THR A 1 377 ? 2.617 22.688 -10.375 1 97.12 377 THR A CA 1
ATOM 2831 C C . THR A 1 377 ? 3.992 22.422 -10.984 1 97.12 377 THR A C 1
ATOM 2833 O O . THR A 1 377 ? 4.762 21.609 -10.445 1 97.12 377 THR A O 1
ATOM 2836 N N . ALA A 1 378 ? 4.305 23.078 -12.047 1 96.38 378 ALA A N 1
ATOM 2837 C CA . ALA A 1 378 ? 5.57 22.875 -12.742 1 96.38 378 ALA A CA 1
ATOM 2838 C C . ALA A 1 378 ? 6.75 23.312 -11.883 1 96.38 378 ALA A C 1
ATOM 2840 O O . ALA A 1 378 ? 7.84 22.734 -11.977 1 96.38 378 ALA A O 1
ATOM 2841 N N . GLU A 1 379 ? 6.516 24.281 -11.055 1 93.38 379 GLU A N 1
ATOM 2842 C CA . GLU A 1 379 ? 7.551 24.766 -10.141 1 93.38 379 GLU A CA 1
ATOM 2843 C C . GLU A 1 379 ? 7.84 23.734 -9.047 1 93.38 379 GLU A C 1
ATOM 2845 O O . GLU A 1 379 ? 9 23.531 -8.664 1 93.38 379 GLU A O 1
ATOM 2850 N N . THR A 1 380 ? 6.836 23.094 -8.594 1 94.69 380 THR A N 1
ATOM 2851 C CA . THR A 1 380 ? 6.934 22.203 -7.438 1 94.69 380 THR A CA 1
ATOM 2852 C C . THR A 1 380 ? 7.27 20.781 -7.879 1 94.69 380 THR A C 1
ATOM 2854 O O . THR A 1 380 ? 8.023 20.078 -7.203 1 94.69 380 THR A O 1
ATOM 2857 N N . LEU A 1 381 ? 6.672 20.375 -8.953 1 96.25 381 LEU A N 1
ATOM 2858 C CA . LEU A 1 381 ? 6.879 19.047 -9.516 1 96.25 381 LEU A CA 1
ATOM 2859 C C . LEU A 1 381 ? 7.777 19.109 -10.742 1 96.25 381 LEU A C 1
ATOM 2861 O O . LEU A 1 381 ? 7.344 19.547 -11.812 1 96.25 381 LEU A O 1
ATOM 2865 N N . VAL A 1 382 ? 8.984 18.672 -10.609 1 94.31 382 VAL A N 1
ATOM 2866 C CA . VAL A 1 382 ? 9.969 18.734 -11.688 1 94.31 382 VAL A CA 1
ATOM 2867 C C . VAL A 1 382 ? 10.461 17.328 -12.016 1 94.31 382 VAL A C 1
ATOM 2869 O O . VAL A 1 382 ? 11.156 16.703 -11.203 1 94.31 382 VAL A O 1
ATOM 2872 N N . ASP A 1 383 ? 10.172 16.812 -13.133 1 91 383 ASP A N 1
ATOM 2873 C CA . ASP A 1 383 ? 10.578 15.492 -13.602 1 91 383 ASP A CA 1
ATOM 2874 C C . ASP A 1 383 ? 10.164 14.406 -12.609 1 91 383 ASP A C 1
ATOM 2876 O O . ASP A 1 383 ? 10.961 13.539 -12.25 1 91 383 ASP A O 1
ATOM 2880 N N . GLY A 1 384 ? 9.016 14.594 -12.047 1 91.81 384 GLY A N 1
ATOM 2881 C CA . GLY A 1 384 ? 8.445 13.594 -11.156 1 91.81 384 GLY A CA 1
ATOM 2882 C C . GLY A 1 384 ? 8.852 13.781 -9.703 1 91.81 384 GLY A C 1
ATOM 2883 O O . GLY A 1 384 ? 8.367 13.078 -8.82 1 91.81 384 GLY A O 1
ATOM 2884 N N . TRP A 1 385 ? 9.734 14.734 -9.445 1 96.44 385 TRP A N 1
ATOM 2885 C CA . TRP A 1 385 ? 10.211 15 -8.094 1 96.44 385 TRP A CA 1
ATOM 2886 C C . TRP A 1 385 ? 9.516 16.219 -7.5 1 96.44 385 TRP A C 1
ATOM 2888 O O . TRP A 1 385 ? 9.391 17.266 -8.164 1 96.44 385 TRP A O 1
ATOM 2898 N N . VAL A 1 386 ? 9.039 16.125 -6.324 1 97.56 386 VAL A N 1
ATOM 2899 C CA . VAL A 1 386 ? 8.492 17.266 -5.586 1 97.56 386 VAL A CA 1
ATOM 2900 C C . VAL A 1 386 ? 9.617 18 -4.867 1 97.56 386 VAL A C 1
ATOM 2902 O O . VAL A 1 386 ? 10.305 17.438 -4.023 1 97.56 386 VAL A O 1
ATOM 2905 N N . ARG A 1 387 ? 9.758 19.188 -5.191 1 95.88 387 ARG A N 1
ATOM 2906 C CA . ARG A 1 387 ? 10.695 20.062 -4.488 1 95.88 387 ARG A CA 1
ATOM 2907 C C . ARG A 1 387 ? 10.086 20.578 -3.186 1 95.88 387 ARG A C 1
ATOM 2909 O O . ARG A 1 387 ? 9.07 21.266 -3.199 1 95.88 387 ARG A O 1
ATOM 2916 N N . SER A 1 388 ? 10.742 20.25 -2.086 1 93.94 388 SER A N 1
ATOM 2917 C CA . SER A 1 388 ? 10.133 20.562 -0.798 1 93.94 388 SER A CA 1
ATOM 2918 C C . SER A 1 388 ? 10.406 22.016 -0.389 1 93.94 388 SER A C 1
ATOM 2920 O O . SER A 1 388 ? 9.648 22.594 0.392 1 93.94 388 SER A O 1
ATOM 2922 N N . GLY A 1 389 ? 11.492 22.516 -0.861 1 90.38 389 GLY A N 1
ATOM 2923 C CA . GLY A 1 389 ? 11.93 23.812 -0.396 1 90.38 389 GLY A CA 1
ATOM 2924 C C . GLY A 1 389 ? 12.617 23.766 0.953 1 90.38 389 GLY A C 1
ATOM 2925 O O . GLY A 1 389 ? 13.109 24.797 1.442 1 90.38 389 GLY A O 1
ATOM 2926 N N . ASP A 1 390 ? 12.742 22.609 1.55 1 88.69 390 ASP A N 1
ATOM 2927 C CA . ASP A 1 390 ? 13.461 22.422 2.809 1 88.69 390 ASP A CA 1
ATOM 2928 C C . ASP A 1 390 ? 14.914 22.016 2.559 1 88.69 390 ASP A C 1
ATOM 2930 O O . ASP A 1 390 ? 15.195 21.25 1.643 1 88.69 390 ASP A O 1
ATOM 2934 N N . VAL A 1 391 ? 15.758 22.562 3.383 1 90.56 391 VAL A N 1
ATOM 2935 C CA . VAL A 1 391 ? 17.156 22.172 3.336 1 90.56 391 VAL A CA 1
ATOM 2936 C C . VAL A 1 391 ? 17.453 21.156 4.434 1 90.56 391 VAL A C 1
ATOM 2938 O O . VAL A 1 391 ? 17.062 21.344 5.586 1 90.56 391 VAL A O 1
ATOM 2941 N N . GLY A 1 392 ? 18.062 20.062 4.07 1 94.31 392 GLY A N 1
ATOM 2942 C CA . GLY A 1 392 ? 18.406 19.031 5.035 1 94.31 392 GLY A CA 1
ATOM 2943 C C . GLY A 1 392 ? 19.672 18.297 4.695 1 94.31 392 GLY A C 1
ATOM 2944 O O . GLY A 1 392 ? 20.375 18.641 3.734 1 94.31 392 GLY A O 1
ATOM 2945 N N . THR A 1 393 ? 20.094 17.406 5.555 1 95.12 393 THR A N 1
ATOM 2946 C CA . THR A 1 393 ? 21.234 16.531 5.344 1 95.12 393 THR A CA 1
ATOM 2947 C C . THR A 1 393 ? 20.938 15.117 5.84 1 95.12 393 THR A C 1
ATOM 2949 O O . THR A 1 393 ? 20.125 14.938 6.762 1 95.12 393 THR A O 1
ATOM 2952 N N . PHE A 1 394 ? 21.484 14.156 5.188 1 96.94 394 PHE A N 1
ATOM 2953 C CA . PHE A 1 394 ? 21.469 12.781 5.68 1 96.94 394 PHE A CA 1
ATOM 2954 C C . PHE A 1 394 ? 22.703 12.5 6.531 1 96.94 394 PHE A C 1
ATOM 2956 O O . PHE A 1 394 ? 23.781 13.07 6.293 1 96.94 394 PHE A O 1
ATOM 2963 N N . ASP A 1 395 ? 22.547 11.656 7.48 1 96.25 395 ASP A N 1
ATOM 2964 C CA . ASP A 1 395 ? 23.734 11.086 8.102 1 96.25 395 ASP A CA 1
ATOM 2965 C C . ASP A 1 395 ? 24.094 9.734 7.473 1 96.25 395 ASP A C 1
ATOM 2967 O O . ASP A 1 395 ? 23.5 9.344 6.461 1 96.25 395 ASP A O 1
ATOM 2971 N N . GLU A 1 396 ? 25.047 9.016 8 1 94.31 396 GLU A N 1
ATOM 2972 C CA . GLU A 1 396 ? 25.578 7.789 7.414 1 94.31 396 GLU A CA 1
ATOM 2973 C C . GLU A 1 396 ? 24.578 6.648 7.52 1 94.31 396 GLU A C 1
ATOM 2975 O O . GLU A 1 396 ? 24.641 5.688 6.746 1 94.31 396 GLU A O 1
ATOM 2980 N N . GLU A 1 397 ? 23.641 6.789 8.477 1 96.06 397 GLU A N 1
ATOM 2981 C CA . GLU A 1 397 ? 22.656 5.73 8.688 1 96.06 397 GLU A CA 1
ATOM 2982 C C . GLU A 1 397 ? 21.375 6.02 7.918 1 96.06 397 GLU A C 1
ATOM 2984 O O . GLU A 1 397 ? 20.406 5.258 8.008 1 96.06 397 GLU A O 1
ATOM 2989 N N . GLY A 1 398 ? 21.297 7.156 7.215 1 96.56 398 GLY A N 1
ATOM 2990 C CA . GLY A 1 398 ? 20.156 7.484 6.387 1 96.56 398 GLY A CA 1
ATOM 2991 C C . GLY A 1 398 ? 19.125 8.336 7.105 1 96.56 398 GLY A C 1
ATOM 2992 O O . GLY A 1 398 ? 18.031 8.57 6.582 1 96.56 398 GLY A O 1
ATOM 2993 N N . TYR A 1 399 ? 19.469 8.742 8.328 1 98.19 399 TYR A N 1
ATOM 2994 C CA . TYR A 1 399 ? 18.578 9.656 9.016 1 98.19 399 TYR A CA 1
ATOM 2995 C C . TYR A 1 399 ? 18.641 11.055 8.398 1 98.19 399 TYR A C 1
ATOM 2997 O O . TYR A 1 399 ? 19.734 11.578 8.156 1 98.19 399 TYR A O 1
ATOM 3005 N N . LEU A 1 400 ? 17.5 11.609 8.18 1 97.94 400 LEU A N 1
ATOM 3006 C CA . LEU A 1 400 ? 17.375 12.953 7.633 1 97.94 400 LEU A CA 1
ATOM 3007 C C . LEU A 1 400 ? 17.281 13.984 8.75 1 97.94 400 LEU A C 1
ATOM 3009 O O . LEU A 1 400 ? 16.547 13.781 9.727 1 97.94 400 LEU A O 1
ATOM 3013 N N . TYR A 1 401 ? 18.031 15.016 8.656 1 94.19 401 TYR A N 1
ATOM 3014 C CA . TYR A 1 401 ? 17.953 16.172 9.555 1 94.19 401 TYR A CA 1
ATOM 3015 C C . TYR A 1 401 ? 17.625 17.438 8.781 1 94.19 401 TYR A C 1
ATOM 3017 O O . TYR A 1 401 ? 18.312 17.781 7.816 1 94.19 401 TYR A O 1
ATOM 3025 N N . ILE A 1 402 ? 16.516 18.047 9.125 1 89.69 402 ILE A N 1
ATOM 3026 C CA . ILE A 1 402 ? 16.094 19.281 8.461 1 89.69 402 ILE A CA 1
ATOM 3027 C C . ILE A 1 402 ? 16.781 20.484 9.117 1 89.69 402 ILE A C 1
ATOM 3029 O O . ILE A 1 402 ? 16.766 20.625 10.336 1 89.69 402 ILE A O 1
ATOM 3033 N N . VAL A 1 403 ? 17.344 21.234 8.312 1 77.38 403 VAL A N 1
ATOM 3034 C CA . VAL A 1 403 ? 18.125 22.375 8.805 1 77.38 403 VAL A CA 1
ATOM 3035 C C . VAL A 1 403 ? 17.297 23.641 8.719 1 77.38 403 VAL A C 1
ATOM 3037 O O . VAL A 1 403 ? 17.281 24.453 9.648 1 77.38 403 VAL A O 1
ATOM 3040 N N . ASP A 1 404 ? 16.641 23.891 7.578 1 70.81 404 ASP A N 1
ATOM 3041 C CA . ASP A 1 404 ? 15.852 25.109 7.402 1 70.81 404 ASP A CA 1
ATOM 3042 C C . ASP A 1 404 ? 15 25.047 6.141 1 70.81 404 ASP A C 1
ATOM 3044 O O . ASP A 1 404 ? 15.047 24.047 5.41 1 70.81 404 ASP A O 1
ATOM 3048 N N . ARG A 1 405 ? 14.062 26.031 6.094 1 65.94 405 ARG A N 1
ATOM 3049 C CA . ARG A 1 405 ? 13.367 26.234 4.828 1 65.94 405 ARG A CA 1
ATOM 3050 C C . ARG A 1 405 ? 14.133 27.188 3.924 1 65.94 405 ARG A C 1
ATOM 3052 O O . ARG A 1 405 ? 14.703 28.172 4.398 1 65.94 405 ARG A O 1
ATOM 3059 N N . ILE A 1 406 ? 14.109 26.766 2.705 1 55.62 406 ILE A N 1
ATOM 3060 C CA . ILE A 1 406 ? 14.82 27.609 1.748 1 55.62 406 ILE A CA 1
ATOM 3061 C C . ILE A 1 406 ? 14.273 29.031 1.819 1 55.62 406 ILE A C 1
ATOM 3063 O O . ILE A 1 406 ? 15.047 30 1.863 1 55.62 406 ILE A O 1
ATOM 3067 N N . LYS A 1 407 ? 12.883 29 1.896 1 57.66 407 LYS A N 1
ATOM 3068 C CA . LYS A 1 407 ? 12.25 30.312 1.855 1 57.66 407 LYS A CA 1
ATOM 3069 C C . LYS A 1 407 ? 12.32 31 3.219 1 57.66 407 LYS A C 1
ATOM 3071 O O . LYS A 1 407 ? 12.133 32.219 3.318 1 57.66 407 LYS A O 1
ATOM 3076 N N . ASP A 1 408 ? 12.523 30.203 4.191 1 62.75 408 ASP A N 1
ATOM 3077 C CA . ASP A 1 408 ? 12.508 30.781 5.535 1 62.75 408 ASP A CA 1
ATOM 3078 C C . ASP A 1 408 ? 13.914 31.172 5.98 1 62.75 408 ASP A C 1
ATOM 3080 O O . ASP A 1 408 ? 14.094 31.75 7.059 1 62.75 408 ASP A O 1
ATOM 3084 N N . LEU A 1 409 ? 14.711 30.844 5.117 1 62.94 409 LEU A N 1
ATOM 3085 C CA . LEU A 1 409 ? 16.062 31.25 5.461 1 62.94 409 LEU A CA 1
ATOM 3086 C C . LEU A 1 409 ? 16.172 32.781 5.57 1 62.94 409 LEU A C 1
ATOM 3088 O O . LEU A 1 409 ? 15.562 33.5 4.777 1 62.94 409 LEU A O 1
ATOM 3092 N N . ILE A 1 410 ? 16.625 33.219 6.727 1 71.44 410 ILE A N 1
ATOM 3093 C CA . ILE A 1 410 ? 16.875 34.656 6.914 1 71.44 410 ILE A CA 1
ATOM 3094 C C . ILE A 1 410 ? 18.203 35.031 6.277 1 71.44 410 ILE A C 1
ATOM 3096 O O . ILE A 1 410 ? 19.25 34.438 6.602 1 71.44 410 ILE A O 1
ATOM 3100 N N . ILE A 1 411 ? 18.094 35.75 5.199 1 66.19 411 ILE A N 1
ATOM 3101 C CA . ILE A 1 411 ? 19.312 36.219 4.543 1 66.19 411 ILE A CA 1
ATOM 3102 C C . ILE A 1 411 ? 19.75 37.531 5.152 1 66.19 411 ILE A C 1
ATOM 3104 O O . ILE A 1 411 ? 19.156 38.594 4.887 1 66.19 411 ILE A O 1
ATOM 3108 N N . ARG A 1 412 ? 20.781 37.5 6.016 1 69.88 412 ARG A N 1
ATOM 3109 C CA . ARG A 1 412 ? 21.312 38.688 6.691 1 69.88 412 ARG A CA 1
ATOM 3110 C C . ARG A 1 412 ? 22.75 38.938 6.277 1 69.88 412 ARG A C 1
ATOM 3112 O O . ARG A 1 412 ? 23.656 38.188 6.613 1 69.88 412 ARG A O 1
ATOM 3119 N N . GLY A 1 413 ? 23 40.062 5.559 1 63.03 413 GLY A N 1
ATOM 3120 C CA . GLY A 1 413 ? 24.328 40.438 5.117 1 63.03 413 GLY A CA 1
ATOM 3121 C C . GLY A 1 413 ? 24.984 39.375 4.234 1 63.03 413 GLY A C 1
ATOM 3122 O O . GLY A 1 413 ? 26.172 39.125 4.367 1 63.03 413 GLY A O 1
ATOM 3123 N N . GLY A 1 414 ? 24.188 38.656 3.492 1 57.81 414 GLY A N 1
ATOM 3124 C CA . GLY A 1 414 ? 24.703 37.625 2.607 1 57.81 414 GLY A CA 1
ATOM 3125 C C . GLY A 1 414 ? 24.797 36.281 3.27 1 57.81 414 GLY A C 1
ATOM 3126 O O . GLY A 1 414 ? 25.141 35.281 2.619 1 57.81 414 GLY A O 1
ATOM 3127 N N . TYR A 1 415 ? 24.594 36.281 4.609 1 60.88 415 TYR A N 1
ATOM 3128 C CA . TYR A 1 415 ? 24.594 35.031 5.355 1 60.88 415 TYR A CA 1
ATOM 3129 C C . TYR A 1 415 ? 23.203 34.406 5.434 1 60.88 415 TYR A C 1
ATOM 3131 O O . TYR A 1 415 ? 22.219 35.125 5.621 1 60.88 415 TYR A O 1
ATOM 3139 N N . ASN A 1 416 ? 23.188 33.219 5.148 1 59.69 416 ASN A N 1
ATOM 3140 C CA . ASN A 1 416 ? 21.938 32.469 5.344 1 59.69 416 ASN A CA 1
ATOM 3141 C C . ASN A 1 416 ? 21.797 31.984 6.781 1 59.69 416 ASN A C 1
ATOM 3143 O O . ASN A 1 416 ? 22.641 31.234 7.273 1 59.69 416 ASN A O 1
ATOM 3147 N N . ILE A 1 417 ? 20.859 32.625 7.469 1 69.81 417 ILE A N 1
ATOM 3148 C CA . ILE A 1 417 ? 20.578 32.25 8.852 1 69.81 417 ILE A CA 1
ATOM 3149 C C . ILE A 1 417 ? 19.359 31.344 8.891 1 69.81 417 ILE A C 1
ATOM 3151 O O . ILE A 1 417 ? 18.312 31.656 8.32 1 69.81 417 ILE A O 1
ATOM 3155 N N . THR A 1 418 ? 19.562 30.234 9.406 1 70.56 418 THR A N 1
ATOM 3156 C CA . THR A 1 418 ? 18.5 29.234 9.562 1 70.56 418 THR A CA 1
ATOM 3157 C C . THR A 1 418 ? 17.672 29.516 10.812 1 70.56 418 THR A C 1
ATOM 3159 O O . THR A 1 418 ? 18.141 29.328 11.93 1 70.56 418 THR A O 1
ATOM 3162 N N . PRO A 1 419 ? 16.406 29.969 10.594 1 80.56 419 PRO A N 1
ATOM 3163 C CA . PRO A 1 419 ? 15.602 30.344 11.758 1 80.56 419 PRO A CA 1
ATOM 3164 C C . PRO A 1 419 ? 15.445 29.203 12.766 1 80.56 419 PRO A C 1
ATOM 3166 O O . PRO A 1 419 ? 15.484 29.438 13.977 1 80.56 419 PRO A O 1
ATOM 3169 N N . SER A 1 420 ? 15.398 28.031 12.258 1 75.69 420 SER A N 1
ATOM 3170 C CA . SER A 1 420 ? 15.109 26.891 13.133 1 75.69 420 SER A CA 1
ATOM 3171 C C . SER A 1 420 ? 16.234 26.672 14.133 1 75.69 420 SER A C 1
ATOM 3173 O O . SER A 1 420 ? 15.992 26.234 15.258 1 75.69 420 SER A O 1
ATOM 3175 N N . GLU A 1 421 ? 17.422 26.906 13.742 1 73.81 421 GLU A N 1
ATOM 3176 C CA . GLU A 1 421 ? 18.547 26.828 14.656 1 73.81 421 GLU A CA 1
ATOM 3177 C C . GLU A 1 421 ? 18.359 27.75 15.859 1 73.81 421 GLU A C 1
ATOM 3179 O O . GLU A 1 421 ? 18.641 27.359 17 1 73.81 421 GLU A O 1
ATOM 3184 N N . ILE A 1 422 ? 17.922 28.891 15.633 1 83.19 422 ILE A N 1
ATOM 3185 C CA . ILE A 1 422 ? 17.688 29.875 16.672 1 83.19 422 ILE A CA 1
ATOM 3186 C C . ILE A 1 422 ? 16.469 29.484 17.5 1 83.19 422 ILE A C 1
ATOM 3188 O O . ILE A 1 422 ? 16.484 29.594 18.734 1 83.19 422 ILE A O 1
ATOM 3192 N N . GLU A 1 423 ? 15.469 28.984 16.766 1 86.56 423 GLU A N 1
ATOM 3193 C CA . GLU A 1 423 ? 14.25 28.547 17.438 1 86.56 423 GLU A CA 1
ATOM 3194 C C . GLU A 1 423 ? 14.547 27.422 18.438 1 86.56 423 GLU A C 1
ATOM 3196 O O . GLU A 1 423 ? 14.062 27.453 19.578 1 86.56 423 GLU A O 1
ATOM 3201 N N . LYS A 1 424 ? 15.359 26.5 18.047 1 80.06 424 LYS A N 1
ATOM 3202 C CA . LYS A 1 424 ? 15.742 25.391 18.922 1 80.06 424 LYS A CA 1
ATOM 3203 C C . LYS A 1 424 ? 16.359 25.922 20.219 1 80.06 424 LYS A C 1
ATOM 3205 O O . LYS A 1 424 ? 16.078 25.406 21.297 1 80.06 424 LYS A O 1
ATOM 3210 N N . VAL A 1 425 ? 17.219 26.906 20.141 1 82.81 425 VAL A N 1
ATOM 3211 C CA . VAL A 1 425 ? 17.859 27.5 21.297 1 82.81 425 VAL A CA 1
ATOM 3212 C C . VAL A 1 425 ? 16.828 28.219 22.156 1 82.81 425 VAL A C 1
ATOM 3214 O O . VAL A 1 425 ? 16.812 28.062 23.391 1 82.81 425 VAL A O 1
ATOM 3217 N N . LEU A 1 426 ? 15.914 28.844 21.562 1 88.94 426 LEU A N 1
ATOM 3218 C CA . LEU A 1 426 ? 14.898 29.609 22.281 1 88.94 426 LEU A CA 1
ATOM 3219 C C . LEU A 1 426 ? 13.969 28.688 23.062 1 88.94 426 LEU A C 1
ATOM 3221 O O . LEU A 1 426 ? 13.547 29 24.172 1 88.94 426 LEU A O 1
ATOM 3225 N N . TYR A 1 427 ? 13.75 27.516 22.469 1 84.88 427 TYR A N 1
ATOM 3226 C CA . TYR A 1 427 ? 12.867 26.547 23.109 1 84.88 427 TYR A CA 1
ATOM 3227 C C . TYR A 1 427 ? 13.492 25.984 24.375 1 84.88 427 TYR A C 1
ATOM 3229 O O . TYR A 1 427 ? 12.781 25.484 25.25 1 84.88 427 TYR A O 1
ATOM 3237 N N . THR A 1 428 ? 14.82 26.062 24.484 1 83.38 428 THR A N 1
ATOM 3238 C CA . THR A 1 428 ? 15.492 25.578 25.688 1 83.38 428 THR A CA 1
ATOM 3239 C C . THR A 1 428 ? 15.391 26.594 26.828 1 83.38 428 THR A C 1
ATOM 3241 O O . THR A 1 428 ? 15.75 26.281 27.969 1 83.38 428 THR A O 1
ATOM 3244 N N . HIS A 1 429 ? 14.938 27.734 26.641 1 87.69 429 HIS A N 1
ATOM 3245 C CA . HIS A 1 429 ? 14.727 28.719 27.703 1 87.69 429 HIS A CA 1
ATOM 3246 C C . HIS A 1 429 ? 13.531 28.344 28.578 1 87.69 429 HIS A C 1
ATOM 3248 O O . HIS A 1 429 ? 12.445 28.078 28.047 1 87.69 429 HIS A O 1
ATOM 3254 N N . PRO A 1 430 ? 13.688 28.328 29.781 1 85.44 430 PRO A N 1
ATOM 3255 C CA . PRO A 1 430 ? 12.648 27.812 30.672 1 85.44 430 PRO A CA 1
ATOM 3256 C C . PRO A 1 430 ? 11.336 28.578 30.547 1 85.44 430 PRO A C 1
ATOM 3258 O O . PRO A 1 430 ? 10.266 28.016 30.781 1 85.44 430 PRO A O 1
ATOM 3261 N N . ALA A 1 431 ? 11.367 29.828 30.234 1 87.5 431 ALA A N 1
ATOM 3262 C CA . ALA A 1 431 ? 10.164 30.656 30.203 1 87.5 431 ALA A CA 1
ATOM 3263 C C . ALA A 1 431 ? 9.453 30.531 28.859 1 87.5 431 ALA A C 1
ATOM 3265 O O . ALA A 1 431 ? 8.297 30.938 28.719 1 87.5 431 ALA A O 1
ATOM 3266 N N . VAL A 1 432 ? 10.07 29.969 27.875 1 88.69 432 VAL A N 1
ATOM 3267 C CA . VAL A 1 432 ? 9.555 30 26.5 1 88.69 432 VAL A CA 1
ATOM 3268 C C . VAL A 1 432 ? 8.766 28.734 26.219 1 88.69 432 VAL A C 1
ATOM 3270 O O . VAL A 1 432 ? 9.258 27.625 26.438 1 88.69 432 VAL A O 1
ATOM 3273 N N . ILE A 1 433 ? 7.531 28.875 25.766 1 84.62 433 ILE A N 1
ATOM 3274 C CA . ILE A 1 433 ? 6.695 27.734 25.422 1 84.62 433 ILE A CA 1
ATOM 3275 C C . ILE A 1 433 ? 6.676 27.547 23.906 1 84.62 433 ILE A C 1
ATOM 3277 O O . ILE A 1 433 ? 6.613 26.406 23.422 1 84.62 433 ILE A O 1
ATOM 3281 N N . GLU A 1 434 ? 6.668 28.609 23.188 1 87.31 434 GLU A N 1
ATOM 3282 C CA . GLU A 1 434 ? 6.719 28.609 21.719 1 87.31 434 GLU A CA 1
ATOM 3283 C C . GLU A 1 434 ? 7.707 29.641 21.203 1 87.31 434 GLU A C 1
ATOM 3285 O O . GLU A 1 434 ? 7.867 30.703 21.797 1 87.31 434 GLU A O 1
ATOM 3290 N N . ALA A 1 435 ? 8.367 29.406 20.219 1 88.62 435 ALA A N 1
ATOM 3291 C CA . ALA A 1 435 ? 9.312 30.344 19.609 1 88.62 435 ALA A CA 1
ATOM 3292 C C . ALA A 1 435 ? 9.258 30.25 18.078 1 88.62 435 ALA A C 1
ATOM 3294 O O . ALA A 1 435 ? 9.109 29.156 17.531 1 88.62 435 ALA A O 1
ATOM 3295 N N . ALA A 1 436 ? 9.227 31.312 17.438 1 89.19 436 ALA A N 1
ATOM 3296 C CA . ALA A 1 436 ? 9.391 31.422 16 1 89.19 436 ALA A CA 1
ATOM 3297 C C . ALA A 1 436 ? 10.383 32.531 15.633 1 89.19 436 ALA A C 1
ATOM 3299 O O . ALA A 1 436 ? 10.375 33.594 16.234 1 89.19 436 ALA A O 1
ATOM 3300 N N . VAL A 1 437 ? 11.32 32.25 14.812 1 88 437 VAL A N 1
ATOM 3301 C CA . VAL A 1 437 ? 12.312 33.219 14.344 1 88 437 VAL A CA 1
ATOM 3302 C C . VAL A 1 437 ? 12.062 33.531 12.867 1 88 437 VAL A C 1
ATOM 3304 O O . VAL A 1 437 ? 11.867 32.625 12.055 1 88 437 VAL A O 1
ATOM 3307 N N . VAL A 1 438 ? 11.953 34.719 12.656 1 87.19 438 VAL A N 1
ATOM 3308 C CA . VAL A 1 438 ? 11.672 35.156 11.289 1 87.19 438 VAL A CA 1
ATOM 3309 C C . VAL A 1 438 ? 12.648 36.25 10.898 1 87.19 438 VAL A C 1
ATOM 3311 O O . VAL A 1 438 ? 13.258 36.906 11.758 1 87.19 438 VAL A O 1
ATOM 3314 N N . GLY A 1 439 ? 12.844 36.281 9.617 1 81.5 439 GLY A N 1
ATOM 3315 C CA . GLY A 1 439 ? 13.555 37.438 9.094 1 81.5 439 GLY A CA 1
ATOM 3316 C C . GLY A 1 439 ? 12.656 38.656 8.875 1 81.5 439 GLY A C 1
ATOM 3317 O O . GLY A 1 439 ? 11.523 38.531 8.406 1 81.5 439 GLY A O 1
ATOM 3318 N N . VAL A 1 440 ? 13.086 39.781 9.43 1 81.69 440 VAL A N 1
ATOM 3319 C CA . VAL A 1 440 ? 12.375 41.031 9.164 1 81.69 440 VAL A CA 1
ATOM 3320 C C . VAL A 1 440 ? 13.273 42 8.398 1 81.69 440 VAL A C 1
ATOM 3322 O O . VAL A 1 440 ? 14.5 41.906 8.5 1 81.69 440 VAL A O 1
ATOM 3325 N N . PRO A 1 441 ? 12.641 42.812 7.543 1 79 441 PRO A N 1
ATOM 3326 C CA . PRO A 1 441 ? 13.461 43.719 6.758 1 79 441 PRO A CA 1
ATOM 3327 C C . PRO A 1 441 ? 14.375 44.594 7.629 1 79 441 PRO A C 1
ATOM 3329 O O . PRO A 1 441 ? 13.977 45.031 8.703 1 79 441 PRO A O 1
ATOM 3332 N N . ASP A 1 442 ? 15.664 44.625 7.219 1 75.81 442 ASP A N 1
ATOM 3333 C CA . ASP A 1 442 ? 16.688 45.438 7.855 1 75.81 442 ASP A CA 1
ATOM 3334 C C . ASP A 1 442 ? 17.422 46.312 6.828 1 75.81 442 ASP A C 1
ATOM 3336 O O . ASP A 1 442 ? 17.828 45.812 5.777 1 75.81 442 ASP A O 1
ATOM 3340 N N . LYS A 1 443 ? 17.5 47.594 7.027 1 72.12 443 LYS A N 1
ATOM 3341 C CA . LYS A 1 443 ? 18.062 48.562 6.082 1 72.12 443 LYS A CA 1
ATOM 3342 C C . LYS A 1 443 ? 19.547 48.281 5.82 1 72.12 443 LYS A C 1
ATOM 3344 O O . LYS A 1 443 ? 20.031 48.438 4.699 1 72.12 443 LYS A O 1
ATOM 3349 N N . GLU A 1 444 ? 20.219 47.844 6.809 1 65.94 444 GLU A N 1
ATOM 3350 C CA . GLU A 1 444 ? 21.672 47.656 6.707 1 65.94 444 GLU A CA 1
ATOM 3351 C C . GLU A 1 444 ? 22.016 46.25 6.211 1 65.94 444 GLU A C 1
ATOM 3353 O O . GLU A 1 444 ? 22.922 46.094 5.395 1 65.94 444 GLU A O 1
ATOM 3358 N N . TRP A 1 445 ? 21.297 45.25 6.629 1 66.25 445 TRP A N 1
ATOM 3359 C CA . TRP A 1 445 ? 21.766 43.875 6.461 1 66.25 445 TRP A CA 1
ATOM 3360 C C . TRP A 1 445 ? 20.812 43.062 5.582 1 66.25 445 TRP A C 1
ATOM 3362 O O . TRP A 1 445 ? 21 41.875 5.379 1 66.25 445 TRP A O 1
ATOM 3372 N N . GLY A 1 446 ? 19.734 43.781 5.043 1 72.56 446 GLY A N 1
ATOM 3373 C CA . GLY A 1 446 ? 18.719 43.094 4.297 1 72.56 446 GLY A CA 1
ATOM 3374 C C . GLY A 1 446 ? 17.594 42.562 5.176 1 72.56 446 GLY A C 1
ATOM 3375 O O . GLY A 1 446 ? 16.484 43.062 5.148 1 72.56 446 GLY A O 1
ATOM 3376 N N . GLU A 1 447 ? 18.016 41.562 6.047 1 76.69 447 GLU A N 1
ATOM 3377 C CA . GLU A 1 447 ? 17.078 41.031 7.031 1 76.69 447 GLU A CA 1
ATOM 3378 C C . GLU A 1 447 ? 17.688 41.031 8.43 1 76.69 447 GLU A C 1
ATOM 3380 O O . GLU A 1 447 ? 18.891 40.844 8.586 1 76.69 447 GLU A O 1
ATOM 3385 N N . ALA A 1 448 ? 16.797 41.375 9.383 1 82.88 448 ALA A N 1
ATOM 3386 C CA . ALA A 1 448 ? 17.141 41.188 10.797 1 82.88 448 ALA A CA 1
ATOM 3387 C C . ALA A 1 448 ? 16.438 39.969 11.383 1 82.88 448 ALA A C 1
ATOM 3389 O O . ALA A 1 448 ? 15.367 39.562 10.922 1 82.88 448 ALA A O 1
ATOM 3390 N N . VAL A 1 449 ? 17.078 39.375 12.312 1 87.56 449 VAL A N 1
ATOM 3391 C CA . VAL A 1 449 ? 16.547 38.188 12.984 1 87.56 449 VAL A CA 1
ATOM 3392 C C . VAL A 1 449 ? 15.562 38.625 14.078 1 87.56 449 VAL A C 1
ATOM 3394 O O . VAL A 1 449 ? 15.938 39.344 15 1 87.56 449 VAL A O 1
ATOM 3397 N N . LEU A 1 450 ? 14.336 38.281 13.914 1 91.38 450 LEU A N 1
ATOM 3398 C CA . LEU A 1 450 ? 13.32 38.531 14.93 1 91.38 450 LEU A CA 1
ATOM 3399 C C . LEU A 1 450 ? 12.836 37.219 15.555 1 91.38 450 LEU A C 1
ATOM 3401 O O . LEU A 1 450 ? 12.562 36.25 14.844 1 91.38 450 LEU A O 1
ATOM 3405 N N . ALA A 1 451 ? 12.906 37.219 16.812 1 92.38 451 ALA A N 1
ATOM 3406 C CA . ALA A 1 451 ? 12.32 36.094 17.547 1 92.38 451 ALA A CA 1
ATOM 3407 C C . ALA A 1 451 ? 10.969 36.5 18.141 1 92.38 451 ALA A C 1
ATOM 3409 O O . ALA A 1 451 ? 10.852 37.5 18.844 1 92.38 451 ALA A O 1
ATOM 3410 N N . ALA A 1 452 ? 10.008 35.781 17.781 1 91.81 452 ALA A N 1
ATOM 3411 C CA . ALA A 1 452 ? 8.727 35.844 18.469 1 91.81 452 ALA A CA 1
ATOM 3412 C C . ALA A 1 452 ? 8.578 34.719 19.453 1 91.81 452 ALA A C 1
ATOM 3414 O O . ALA A 1 452 ? 8.758 33.531 19.094 1 91.81 452 ALA A O 1
ATOM 3415 N N . VAL A 1 453 ? 8.32 35.031 20.734 1 91.69 453 VAL A N 1
ATOM 3416 C CA . VAL A 1 453 ? 8.25 34 21.75 1 91.69 453 VAL A CA 1
ATOM 3417 C C . VAL A 1 453 ? 6.953 34.125 22.531 1 91.69 453 VAL A C 1
ATOM 3419 O O . VAL A 1 453 ? 6.469 35.25 22.766 1 91.69 453 VAL A O 1
ATOM 3422 N N . ALA A 1 454 ? 6.34 32.938 22.797 1 88.62 454 ALA A N 1
ATOM 3423 C CA . ALA A 1 454 ? 5.297 32.875 23.812 1 88.62 454 ALA A CA 1
ATOM 3424 C C . ALA A 1 454 ? 5.844 32.281 25.125 1 88.62 454 ALA A C 1
ATOM 3426 O O . ALA A 1 454 ? 6.609 31.312 25.094 1 88.62 454 ALA A O 1
ATOM 3427 N N . VAL A 1 455 ? 5.543 32.969 26.234 1 85.81 455 VAL A N 1
ATOM 3428 C CA . VAL A 1 455 ? 6.129 32.594 27.516 1 85.81 455 VAL A CA 1
ATOM 3429 C C . VAL A 1 455 ? 5.094 31.859 28.359 1 85.81 455 VAL A C 1
ATOM 3431 O O . VAL A 1 455 ? 3.887 32.031 28.172 1 85.81 455 VAL A O 1
ATOM 3434 N N . ARG A 1 456 ? 5.609 30.938 29.109 1 81.81 456 ARG A N 1
ATOM 3435 C CA . ARG A 1 456 ? 4.777 30.219 30.062 1 81.81 456 ARG A CA 1
ATOM 3436 C C . ARG A 1 456 ? 4.004 31.188 30.969 1 81.81 456 ARG A C 1
ATOM 3438 O O . ARG A 1 456 ? 4.465 32.281 31.234 1 81.81 456 ARG A O 1
ATOM 3445 N N . GLN A 1 457 ? 2.787 30.719 31.422 1 76 457 GLN A N 1
ATOM 3446 C CA . GLN A 1 457 ? 1.974 31.547 32.312 1 76 457 GLN A CA 1
ATOM 3447 C C . GLN A 1 457 ? 2.75 31.953 33.562 1 76 457 GLN A C 1
ATOM 3449 O O . GLN A 1 457 ? 3.326 31.094 34.25 1 76 457 GLN A O 1
ATOM 3454 N N . GLY A 1 458 ? 2.854 33.188 33.875 1 77.88 458 GLY A N 1
ATOM 3455 C CA . GLY A 1 458 ? 3.5 33.688 35.062 1 77.88 458 GLY A CA 1
ATOM 3456 C C . GLY A 1 458 ? 4.969 34.031 34.875 1 77.88 458 GLY A C 1
ATOM 3457 O O . GLY A 1 458 ? 5.609 34.594 35.75 1 77.88 458 GLY A O 1
ATOM 3458 N N . GLU A 1 459 ? 5.461 33.625 33.719 1 81.12 459 GLU A N 1
ATOM 3459 C CA . GLU A 1 459 ? 6.867 33.875 33.469 1 81.12 459 GLU A CA 1
ATOM 3460 C C . GLU A 1 459 ? 7.039 35.156 32.625 1 81.12 459 GLU A C 1
ATOM 3462 O O . GLU A 1 459 ? 6.086 35.594 31.984 1 81.12 459 GLU A O 1
ATOM 3467 N N . GLN A 1 460 ? 8.125 35.875 32.875 1 82.31 460 GLN A N 1
ATOM 3468 C CA . GLN A 1 460 ? 8.484 37.031 32.062 1 82.31 460 GLN A CA 1
ATOM 3469 C C . GLN A 1 460 ? 9.891 36.875 31.484 1 82.31 460 GLN A C 1
ATOM 3471 O O . GLN A 1 460 ? 10.773 36.312 32.125 1 82.31 460 GLN A O 1
ATOM 3476 N N . VAL A 1 461 ? 9.953 37.25 30.234 1 83.81 461 VAL A N 1
ATOM 3477 C CA . VAL A 1 461 ? 11.273 37.281 29.625 1 83.81 461 VAL A CA 1
ATOM 3478 C C . VAL A 1 461 ? 11.406 38.531 28.75 1 83.81 461 VAL A C 1
ATOM 3480 O O . VAL A 1 461 ? 10.422 38.969 28.156 1 83.81 461 VAL A O 1
ATOM 3483 N N . ASP A 1 462 ? 12.492 39.219 28.859 1 84.12 462 ASP A N 1
ATOM 3484 C CA . ASP A 1 462 ? 12.695 40.375 27.984 1 84.12 462 ASP A CA 1
ATOM 3485 C C . ASP A 1 462 ? 13.734 40.062 26.906 1 84.12 462 ASP A C 1
ATOM 3487 O O . ASP A 1 462 ? 14.305 38.969 26.891 1 84.12 462 ASP A O 1
ATOM 3491 N N . GLU A 1 463 ? 13.812 41.031 26.031 1 88.38 463 GLU A N 1
ATOM 3492 C CA . GLU A 1 463 ? 14.695 40.906 24.875 1 88.38 463 GLU A CA 1
ATOM 3493 C C . GLU A 1 463 ? 16.125 40.594 25.312 1 88.38 463 GLU A C 1
ATOM 3495 O O . GLU A 1 463 ? 16.781 39.719 24.766 1 88.38 463 GLU A O 1
ATOM 3500 N N . ALA A 1 464 ? 16.578 41.281 26.344 1 88.62 464 ALA A N 1
ATOM 3501 C CA . ALA A 1 464 ? 17.953 41.125 26.812 1 88.62 464 ALA A CA 1
ATOM 3502 C C . ALA A 1 464 ? 18.203 39.719 27.359 1 88.62 464 ALA A C 1
ATOM 3504 O O . ALA A 1 464 ? 19.25 39.125 27.094 1 88.62 464 ALA A O 1
ATOM 3505 N N . ALA A 1 465 ? 17.25 39.25 28.062 1 90.31 465 ALA A N 1
ATOM 3506 C CA . ALA A 1 465 ? 17.359 37.938 28.641 1 90.31 465 ALA A CA 1
ATOM 3507 C C . ALA A 1 465 ? 17.422 36.844 27.562 1 90.31 465 ALA A C 1
ATOM 3509 O O . ALA A 1 465 ? 18.203 35.906 27.656 1 90.31 465 ALA A O 1
ATOM 3510 N N . LEU A 1 466 ? 16.609 37 26.578 1 91.81 466 LEU A N 1
ATOM 3511 C CA . LEU A 1 466 ? 16.578 36 25.516 1 91.81 466 LEU A CA 1
ATOM 3512 C C . LEU A 1 466 ? 17.859 36.062 24.672 1 91.81 466 LEU A C 1
ATOM 3514 O O . LEU A 1 466 ? 18.375 35.031 24.266 1 91.81 466 LEU A O 1
ATOM 3518 N N . GLN A 1 467 ? 18.312 37.281 24.438 1 90.44 467 GLN A N 1
ATOM 3519 C CA . GLN A 1 467 ? 19.578 37.438 23.703 1 90.44 467 GLN A CA 1
ATOM 3520 C C . GLN A 1 467 ? 20.734 36.812 24.5 1 90.44 467 GLN A C 1
ATOM 3522 O O . GLN A 1 467 ? 21.594 36.156 23.922 1 90.44 467 GLN A O 1
ATOM 3527 N N . ALA A 1 468 ? 20.703 37.062 25.766 1 89.88 468 ALA A N 1
ATOM 3528 C CA . ALA A 1 468 ? 21.719 36.5 26.625 1 89.88 468 ALA A CA 1
ATOM 3529 C C . ALA A 1 468 ? 21.656 34.969 26.594 1 89.88 468 ALA A C 1
ATOM 3531 O O . ALA A 1 468 ? 22.703 34.281 26.578 1 89.88 468 ALA A O 1
ATOM 3532 N N . HIS A 1 469 ? 20.453 34.438 26.594 1 92.25 469 HIS A N 1
ATOM 3533 C CA . HIS A 1 469 ? 20.266 33 26.516 1 92.25 469 HIS A CA 1
ATOM 3534 C C . HIS A 1 469 ? 20.844 32.438 25.219 1 92.25 469 HIS A C 1
ATOM 3536 O O . HIS A 1 469 ? 21.516 31.406 25.234 1 92.25 469 HIS A O 1
ATOM 3542 N N . CYS A 1 470 ? 20.594 33.156 24.156 1 90.19 470 CYS A N 1
ATOM 3543 C CA . CYS A 1 470 ? 21.125 32.75 22.859 1 90.19 470 CYS A CA 1
ATOM 3544 C C . CYS A 1 470 ? 22.641 32.781 22.828 1 90.19 470 CYS A C 1
ATOM 3546 O O . CYS A 1 470 ? 23.281 31.875 22.312 1 90.19 470 CYS A O 1
ATOM 3548 N N . ARG A 1 471 ? 23.203 33.781 23.438 1 85.38 471 ARG A N 1
ATOM 3549 C CA . ARG A 1 471 ? 24.656 33.938 23.531 1 85.38 471 ARG A CA 1
ATOM 3550 C C . ARG A 1 471 ? 25.25 32.812 24.375 1 85.38 471 ARG A C 1
ATOM 3552 O O . ARG A 1 471 ? 26.266 32.219 24 1 85.38 471 ARG A O 1
ATOM 3559 N N . ALA A 1 472 ? 24.578 32.531 25.344 1 87.12 472 ALA A N 1
ATOM 3560 C CA . ALA A 1 472 ? 25.062 31.5 26.266 1 87.12 472 ALA A CA 1
ATOM 3561 C C . ALA A 1 472 ? 25.016 30.125 25.609 1 87.12 472 ALA A C 1
ATOM 3563 O O . ALA A 1 472 ? 25.812 29.25 25.938 1 87.12 472 ALA A O 1
ATOM 3564 N N . ALA A 1 473 ? 24.062 30 24.75 1 84.56 473 ALA A N 1
ATOM 3565 C CA . ALA A 1 473 ? 23.906 28.719 24.078 1 84.56 473 ALA A CA 1
ATOM 3566 C C . ALA A 1 473 ? 24.922 28.562 22.938 1 84.56 473 ALA A C 1
ATOM 3568 O O . ALA A 1 473 ? 24.953 27.531 22.266 1 84.56 473 ALA A O 1
ATOM 3569 N N . GLY A 1 474 ? 25.703 29.656 22.734 1 78.69 474 GLY A N 1
ATOM 3570 C CA . GLY A 1 474 ? 26.797 29.578 21.781 1 78.69 474 GLY A CA 1
ATOM 3571 C C . GLY A 1 474 ? 26.406 30.031 20.375 1 78.69 474 GLY A C 1
ATOM 3572 O O . GLY A 1 474 ? 27.125 29.75 19.406 1 78.69 474 GLY A O 1
ATOM 3573 N N . LEU A 1 475 ? 25.266 30.625 20.281 1 81.62 475 LEU A N 1
ATOM 3574 C CA . LEU A 1 475 ? 24.875 31.109 18.969 1 81.62 475 LEU A CA 1
ATOM 3575 C C . LEU A 1 475 ? 25.781 32.281 18.531 1 81.62 475 LEU A C 1
ATOM 3577 O O . LEU A 1 475 ? 26.062 33.156 19.328 1 81.62 475 LEU A O 1
ATOM 3581 N N . PRO A 1 476 ? 26.297 32.188 17.344 1 76.75 476 PRO A N 1
ATOM 3582 C CA . PRO A 1 476 ? 27.031 33.344 16.828 1 76.75 476 PRO A CA 1
ATOM 3583 C C . PRO A 1 476 ? 26.203 34.625 16.859 1 76.75 476 PRO A C 1
ATOM 3585 O O . PRO A 1 476 ? 24.984 34.594 16.734 1 76.75 476 PRO A O 1
ATOM 3588 N N . THR A 1 477 ? 26.906 35.781 17.031 1 78.81 477 THR A N 1
ATOM 3589 C CA . THR A 1 477 ? 26.281 37.094 17.172 1 78.81 477 THR A CA 1
ATOM 3590 C C . THR A 1 477 ? 25.297 37.344 16.031 1 78.81 477 THR A C 1
ATOM 3592 O O . THR A 1 477 ? 24.234 37.906 16.25 1 78.81 477 THR A O 1
ATOM 3595 N N . ILE A 1 478 ? 25.656 36.875 14.82 1 75.38 478 ILE A N 1
ATOM 3596 C CA . ILE A 1 478 ? 24.859 37.156 13.633 1 75.38 478 ILE A CA 1
ATOM 3597 C C . ILE A 1 478 ? 23.516 36.438 13.727 1 75.38 478 ILE A C 1
ATOM 3599 O O . ILE A 1 478 ? 22.547 36.812 13.07 1 75.38 478 ILE A O 1
ATOM 3603 N N . LYS A 1 479 ? 23.422 35.438 14.547 1 80.12 479 LYS A N 1
ATOM 3604 C CA . LYS A 1 479 ? 22.219 34.625 14.641 1 80.12 479 LYS A CA 1
ATOM 3605 C C . LYS A 1 479 ? 21.344 35.062 15.812 1 80.12 479 LYS A C 1
ATOM 3607 O O . LYS A 1 479 ? 20.203 34.625 15.953 1 80.12 479 LYS A O 1
ATOM 3612 N N . ILE A 1 480 ? 21.906 35.906 16.703 1 86.94 480 ILE A N 1
ATOM 3613 C CA . ILE A 1 480 ? 21.156 36.344 17.875 1 86.94 480 ILE A CA 1
ATOM 3614 C C . ILE A 1 480 ? 20.047 37.281 17.453 1 86.94 480 ILE A C 1
ATOM 3616 O O . ILE A 1 480 ? 20.312 38.281 16.766 1 86.94 480 ILE A O 1
ATOM 3620 N N . PRO A 1 481 ? 18.797 36.938 17.828 1 91.69 481 PRO A N 1
ATOM 3621 C CA . PRO A 1 481 ? 17.688 37.844 17.438 1 91.69 481 PRO A CA 1
ATOM 3622 C C . PRO A 1 481 ? 17.922 39.281 17.875 1 91.69 481 PRO A C 1
ATOM 3624 O O . PRO A 1 481 ? 18.156 39.531 19.062 1 91.69 481 PRO A O 1
ATOM 3627 N N . GLU A 1 482 ? 17.859 40.125 16.953 1 83.88 482 GLU A N 1
ATOM 3628 C CA . GLU A 1 482 ? 18.016 41.531 17.266 1 83.88 482 GLU A CA 1
ATOM 3629 C C . GLU A 1 482 ? 16.734 42.125 17.859 1 83.88 482 GLU A C 1
ATOM 3631 O O . GLU A 1 482 ? 16.766 43.125 18.562 1 83.88 482 GLU A O 1
ATOM 3636 N N . ARG A 1 483 ? 15.695 41.5 17.484 1 85.88 483 ARG A N 1
ATOM 3637 C CA . ARG A 1 483 ? 14.367 41.875 17.969 1 85.88 483 ARG A CA 1
ATOM 3638 C C . ARG A 1 483 ? 13.625 40.688 18.547 1 85.88 483 ARG A C 1
ATOM 3640 O O . ARG A 1 483 ? 13.727 39.562 18.031 1 85.88 483 ARG A O 1
ATOM 3647 N N . VAL A 1 484 ? 13.039 40.969 19.719 1 89.88 484 VAL A N 1
ATOM 3648 C CA . VAL A 1 484 ? 12.234 39.938 20.344 1 89.88 484 VAL A CA 1
ATOM 3649 C C . VAL A 1 484 ? 10.812 40.438 20.547 1 89.88 484 VAL A C 1
ATOM 3651 O O . VAL A 1 484 ? 10.602 41.531 21.094 1 89.88 484 VAL A O 1
ATOM 3654 N N . LEU A 1 485 ? 9.945 39.75 20.031 1 88.12 485 LEU A N 1
ATOM 3655 C CA . LEU A 1 485 ? 8.531 39.969 20.25 1 88.12 485 LEU A CA 1
ATOM 3656 C C . LEU A 1 485 ? 7.957 38.969 21.25 1 88.12 485 LEU A C 1
ATOM 3658 O O . LEU A 1 485 ? 7.949 37.75 20.969 1 88.12 485 LEU A O 1
ATOM 3662 N N . VAL A 1 486 ? 7.586 39.438 22.438 1 87.94 486 VAL A N 1
ATOM 3663 C CA . VAL A 1 486 ? 6.969 38.562 23.438 1 87.94 486 VAL A CA 1
ATOM 3664 C C . VAL A 1 486 ? 5.449 38.625 23.297 1 87.94 486 VAL A C 1
ATOM 3666 O O . VAL A 1 486 ? 4.848 39.688 23.422 1 87.94 486 VAL A O 1
ATOM 3669 N N . LEU A 1 487 ? 4.938 37.406 22.984 1 84.5 487 LEU A N 1
ATOM 3670 C CA . LEU A 1 487 ? 3.5 37.281 22.781 1 84.5 487 LEU A CA 1
ATOM 3671 C C . LEU A 1 487 ? 2.889 36.281 23.734 1 84.5 487 LEU A C 1
ATOM 3673 O O . LEU A 1 487 ? 3.598 35.438 24.281 1 84.5 487 LEU A O 1
ATOM 3677 N N . ASP A 1 488 ? 1.548 36.375 23.984 1 82.56 488 ASP A N 1
ATOM 3678 C CA . ASP A 1 488 ? 0.845 35.375 24.781 1 82.56 488 ASP A CA 1
ATOM 3679 C C . ASP A 1 488 ? 0.775 34.031 24.047 1 82.56 488 ASP A C 1
ATOM 3681 O O . ASP A 1 488 ? 0.909 32.969 24.672 1 82.56 488 ASP A O 1
ATOM 3685 N N . SER A 1 489 ? 0.528 34.094 22.828 1 86 489 SER A N 1
ATOM 3686 C CA . SER A 1 489 ? 0.522 32.938 21.938 1 86 489 SER A CA 1
ATOM 3687 C C . SER A 1 489 ? 0.976 33.312 20.531 1 86 489 SER A C 1
ATOM 3689 O O . SER A 1 489 ? 0.722 34.438 20.078 1 86 489 SER A O 1
ATOM 3691 N N . LEU A 1 490 ? 1.736 32.469 19.906 1 86.94 490 LEU A N 1
ATOM 3692 C CA . LEU A 1 490 ? 2.158 32.781 18.547 1 86.94 490 LEU A CA 1
ATOM 3693 C C . LEU A 1 490 ? 1.032 32.469 17.547 1 86.94 490 LEU A C 1
ATOM 3695 O O . LEU A 1 490 ? 0.25 31.547 17.75 1 86.94 490 LEU A O 1
ATOM 3699 N N . PRO A 1 491 ? 0.967 33.344 16.547 1 83.81 491 PRO A N 1
ATOM 3700 C CA . PRO A 1 491 ? -0.05 33.125 15.516 1 83.81 491 PRO A CA 1
ATOM 3701 C C . PRO A 1 491 ? 0.098 31.75 14.852 1 83.81 491 PRO A C 1
ATOM 3703 O O . PRO A 1 491 ? 1.219 31.281 14.625 1 83.81 491 PRO A O 1
ATOM 3706 N N . LYS A 1 492 ? -0.961 31.062 14.727 1 79.25 492 LYS A N 1
ATOM 3707 C CA . LYS A 1 492 ? -0.984 29.734 14.125 1 79.25 492 LYS A CA 1
ATOM 3708 C C . LYS A 1 492 ? -1.813 29.719 12.844 1 79.25 492 LYS A C 1
ATOM 3710 O O . LYS A 1 492 ? -2.75 30.5 12.703 1 79.25 492 LYS A O 1
ATOM 3715 N N . ASN A 1 493 ? -1.345 28.969 11.938 1 66.88 493 ASN A N 1
ATOM 3716 C CA . ASN A 1 493 ? -2.145 28.781 10.727 1 66.88 493 ASN A CA 1
ATOM 3717 C C . ASN A 1 493 ? -3.291 27.797 10.961 1 66.88 493 ASN A C 1
ATOM 3719 O O . ASN A 1 493 ? -3.539 27.391 12.102 1 66.88 493 ASN A O 1
ATOM 3723 N N . ALA A 1 494 ? -3.939 27.453 9.906 1 58.31 494 ALA A N 1
ATOM 3724 C CA . ALA A 1 494 ? -5.184 26.703 9.977 1 58.31 494 ALA A CA 1
ATOM 3725 C C . ALA A 1 494 ? -4.93 25.281 10.492 1 58.31 494 ALA A C 1
ATOM 3727 O O . ALA A 1 494 ? -5.82 24.656 11.07 1 58.31 494 ALA A O 1
ATOM 3728 N N . VAL A 1 495 ? -3.699 24.844 10.398 1 56.53 495 VAL A N 1
ATOM 3729 C CA . VAL A 1 495 ? -3.438 23.469 10.836 1 56.53 495 VAL A CA 1
ATOM 3730 C C . VAL A 1 495 ? -2.695 23.5 12.172 1 56.53 495 VAL A C 1
ATOM 3732 O O . VAL A 1 495 ? -2.225 22.453 12.641 1 56.53 495 VAL A O 1
ATOM 3735 N N . GLY A 1 496 ? -2.625 24.688 12.82 1 62.78 496 GLY A N 1
ATOM 3736 C CA . GLY A 1 496 ? -2.055 24.828 14.148 1 62.78 496 GLY A CA 1
ATOM 3737 C C . GLY A 1 496 ? -0.56 25.078 14.133 1 62.78 496 GLY A C 1
ATOM 3738 O O . GLY A 1 496 ? 0.075 25.141 15.188 1 62.78 496 GLY A O 1
ATOM 3739 N N . LYS A 1 497 ? -0.038 25.188 12.914 1 68.06 497 LYS A N 1
ATOM 3740 C CA . LYS A 1 497 ? 1.383 25.516 12.82 1 68.06 497 LYS A CA 1
ATOM 3741 C C . LYS A 1 497 ? 1.621 27.016 13.031 1 68.06 497 LYS A C 1
ATOM 3743 O O . LYS A 1 497 ? 0.747 27.828 12.75 1 68.06 497 LYS A O 1
ATOM 3748 N N . ILE A 1 498 ? 2.762 27.344 13.664 1 76.31 498 ILE A N 1
ATOM 3749 C CA . ILE A 1 498 ? 3.137 28.734 13.836 1 76.31 498 ILE A CA 1
ATOM 3750 C C . ILE A 1 498 ? 3.152 29.453 12.484 1 76.31 498 ILE A C 1
ATOM 3752 O O . ILE A 1 498 ? 3.777 28.969 11.539 1 76.31 498 ILE A O 1
ATOM 3756 N N . ALA A 1 499 ? 2.357 30.484 12.328 1 76.75 499 ALA A N 1
ATOM 3757 C CA . ALA A 1 499 ? 2.273 31.297 11.109 1 76.75 499 ALA A CA 1
ATOM 3758 C C . ALA A 1 499 ? 3.375 32.344 11.078 1 76.75 499 ALA A C 1
ATOM 3760 O O . ALA A 1 499 ? 3.164 33.5 11.508 1 76.75 499 ALA A O 1
ATOM 3761 N N . LYS A 1 500 ? 4.574 32.031 10.531 1 80.56 500 LYS A N 1
ATOM 3762 C CA . LYS A 1 500 ? 5.738 32.906 10.57 1 80.56 500 LYS A CA 1
ATOM 3763 C C . LYS A 1 500 ? 5.48 34.188 9.789 1 80.56 500 LYS A C 1
ATOM 3765 O O . LYS A 1 500 ? 5.961 35.281 10.164 1 80.56 500 LYS A O 1
ATOM 3770 N N . ARG A 1 501 ? 4.77 34.094 8.773 1 76.94 501 ARG A N 1
ATOM 3771 C CA . ARG A 1 501 ? 4.449 35.312 8.008 1 76.94 501 ARG A CA 1
ATOM 3772 C C . ARG A 1 501 ? 3.697 36.312 8.859 1 76.94 501 ARG A C 1
ATOM 3774 O O . ARG A 1 501 ? 3.949 37.531 8.766 1 76.94 501 ARG A O 1
ATOM 3781 N N . SER A 1 502 ? 2.736 35.75 9.57 1 80.75 502 SER A N 1
ATOM 3782 C CA . SER A 1 502 ? 1.969 36.594 10.453 1 80.75 502 SER A CA 1
ATOM 3783 C C . SER A 1 502 ? 2.873 37.281 11.477 1 80.75 502 SER A C 1
ATOM 3785 O O . SER A 1 502 ? 2.635 38.438 11.852 1 80.75 502 SER A O 1
ATOM 3787 N N . ILE A 1 503 ? 3.824 36.594 11.883 1 85.44 503 ILE A N 1
ATOM 3788 C CA . ILE A 1 503 ? 4.773 37.156 12.844 1 85.44 503 ILE A CA 1
ATOM 3789 C C . ILE A 1 503 ? 5.531 38.312 12.211 1 85.44 503 ILE A C 1
ATOM 3791 O O . ILE A 1 503 ? 5.719 39.375 12.844 1 85.44 503 ILE A O 1
ATOM 3795 N N . VAL A 1 504 ? 5.914 38.125 11.016 1 81.19 504 VAL A N 1
ATOM 3796 C CA . VAL A 1 504 ? 6.609 39.188 10.305 1 81.19 504 VAL A CA 1
ATOM 3797 C C . VAL A 1 504 ? 5.699 40.406 10.195 1 81.19 504 VAL A C 1
ATOM 3799 O O . VAL A 1 504 ? 6.141 41.531 10.406 1 81.19 504 VAL A O 1
ATOM 3802 N N . GLU A 1 505 ? 4.441 40.125 9.883 1 81.44 505 GLU A N 1
ATOM 3803 C CA . GLU A 1 505 ? 3.477 41.219 9.758 1 81.44 505 GLU A CA 1
ATOM 3804 C C . GLU A 1 505 ? 3.311 41.969 11.078 1 81.44 505 GLU A C 1
ATOM 3806 O O . GLU A 1 505 ? 3.268 43.188 11.102 1 81.44 505 GLU A O 1
ATOM 3811 N N . ILE A 1 506 ? 3.221 41.281 12.133 1 81.88 506 ILE A N 1
ATOM 3812 C CA . ILE A 1 506 ? 3.088 41.875 13.461 1 81.88 506 ILE A CA 1
ATOM 3813 C C . ILE A 1 506 ? 4.32 42.719 13.773 1 81.88 506 ILE A C 1
ATOM 3815 O O . ILE A 1 506 ? 4.199 43.844 14.289 1 81.88 506 ILE A O 1
ATOM 3819 N N . ALA A 1 507 ? 5.41 42.156 13.453 1 80.75 507 ALA A N 1
ATOM 3820 C CA . ALA A 1 507 ? 6.676 42.812 13.789 1 80.75 507 ALA A CA 1
ATOM 3821 C C . ALA A 1 507 ? 6.887 44.062 12.945 1 80.75 507 ALA A C 1
ATOM 3823 O O . ALA A 1 507 ? 7.535 45 13.383 1 80.75 507 ALA A O 1
ATOM 3824 N N . THR A 1 508 ? 6.32 44.062 11.727 1 73.69 508 THR A N 1
ATOM 3825 C CA . THR A 1 508 ? 6.562 45.156 10.82 1 73.69 508 THR A CA 1
ATOM 3826 C C . THR A 1 508 ? 5.438 46.188 10.914 1 73.69 508 THR A C 1
ATOM 3828 O O . THR A 1 508 ? 5.586 47.312 10.453 1 73.69 508 THR A O 1
ATOM 3831 N N . ALA A 1 509 ? 4.254 45.781 11.234 1 65.88 509 ALA A N 1
ATOM 3832 C CA . ALA A 1 509 ? 3.156 46.719 11.391 1 65.88 509 ALA A CA 1
ATOM 3833 C C . ALA A 1 509 ? 3.453 47.719 12.516 1 65.88 509 ALA A C 1
ATOM 3835 O O . ALA A 1 509 ? 3.023 48.875 12.461 1 65.88 509 ALA A O 1
ATOM 3836 N N . GLY A 1 510 ? 4.039 47.281 13.531 1 49.25 510 GLY A N 1
ATOM 3837 C CA . GLY A 1 510 ? 4.352 48.25 14.57 1 49.25 510 GLY A CA 1
ATOM 3838 C C . GLY A 1 510 ? 5.465 49.188 14.188 1 49.25 510 GLY A C 1
ATOM 3839 O O . GLY A 1 510 ? 5.77 50.125 14.93 1 49.25 510 GLY A O 1
ATOM 3840 N N . SER A 1 511 ? 6.328 48.875 13.383 1 42.34 511 SER A N 1
ATOM 3841 C CA . SER A 1 511 ? 7.363 49.812 12.945 1 42.34 511 SER A CA 1
ATOM 3842 C C . SER A 1 511 ? 6.789 50.875 12.016 1 42.34 511 SER A C 1
ATOM 3844 O O . SER A 1 511 ? 7.527 51.719 11.484 1 42.34 511 SER A O 1
ATOM 3846 N N . ARG A 1 512 ? 5.586 50.938 11.703 1 37.91 512 ARG A N 1
ATOM 3847 C CA . ARG A 1 512 ? 5.043 52.156 11.07 1 37.91 512 ARG A CA 1
ATOM 3848 C C . ARG A 1 512 ? 4.621 53.156 12.125 1 37.91 512 ARG A C 1
ATOM 3850 O O . ARG A 1 512 ? 4.09 52.812 13.172 1 37.91 512 ARG A O 1
ATOM 3857 N N . MET B 1 1 ? 10.078 5.461 -7.09 1 78.88 1 MET B N 1
ATOM 3858 C CA . MET B 1 1 ? 10.5 4.473 -6.102 1 78.88 1 MET B CA 1
ATOM 3859 C C . MET B 1 1 ? 10.25 3.055 -6.605 1 78.88 1 MET B C 1
ATOM 3861 O O . MET B 1 1 ? 9.188 2.766 -7.156 1 78.88 1 MET B O 1
ATOM 3865 N N . ASP B 1 2 ? 11.305 2.293 -6.539 1 91.12 2 ASP B N 1
ATOM 3866 C CA . ASP B 1 2 ? 11.211 0.887 -6.914 1 91.12 2 ASP B CA 1
ATOM 3867 C C . ASP B 1 2 ? 12.078 0.017 -6.012 1 91.12 2 ASP B C 1
ATOM 3869 O O . ASP B 1 2 ? 12.555 0.473 -4.969 1 91.12 2 ASP B O 1
ATOM 3873 N N . ILE B 1 3 ? 12.195 -1.218 -6.328 1 95.81 3 ILE B N 1
ATOM 3874 C CA . ILE B 1 3 ? 12.914 -2.217 -5.543 1 95.81 3 ILE B CA 1
ATOM 3875 C C . ILE B 1 3 ? 14.375 -1.805 -5.398 1 95.81 3 ILE B C 1
ATOM 3877 O O . ILE B 1 3 ? 14.977 -2.002 -4.34 1 95.81 3 ILE B O 1
ATOM 3881 N N . GLY B 1 4 ? 14.953 -1.292 -6.418 1 97.44 4 GLY B N 1
ATOM 3882 C CA . GLY B 1 4 ? 16.344 -0.849 -6.363 1 97.44 4 GLY B CA 1
ATOM 3883 C C . GLY B 1 4 ? 16.578 0.23 -5.324 1 97.44 4 GLY B C 1
ATOM 3884 O O . GLY B 1 4 ? 17.531 0.146 -4.547 1 97.44 4 GLY B O 1
ATOM 3885 N N . VAL B 1 5 ? 15.734 1.21 -5.309 1 97.19 5 VAL B N 1
ATOM 3886 C CA . VAL B 1 5 ? 15.828 2.309 -4.355 1 97.19 5 VAL B CA 1
ATOM 3887 C C . VAL B 1 5 ? 15.594 1.785 -2.938 1 97.19 5 VAL B C 1
ATOM 3889 O O . VAL B 1 5 ? 16.266 2.207 -1.995 1 97.19 5 VAL B O 1
ATOM 3892 N N . ALA B 1 6 ? 14.664 0.879 -2.795 1 97.81 6 ALA B N 1
ATOM 3893 C CA . ALA B 1 6 ? 14.367 0.303 -1.485 1 97.81 6 ALA B CA 1
ATOM 3894 C C . ALA B 1 6 ? 15.578 -0.434 -0.92 1 97.81 6 ALA B C 1
ATOM 3896 O O . ALA B 1 6 ? 15.922 -0.266 0.252 1 97.81 6 ALA B O 1
ATOM 3897 N N . VAL B 1 7 ? 16.188 -1.248 -1.753 1 98.38 7 VAL B N 1
ATOM 3898 C CA . VAL B 1 7 ? 17.359 -2.008 -1.315 1 98.38 7 VAL B CA 1
ATOM 3899 C C . VAL B 1 7 ? 18.469 -1.049 -0.926 1 98.38 7 VAL B C 1
ATOM 3901 O O . VAL B 1 7 ? 19.141 -1.243 0.096 1 98.38 7 VAL B O 1
ATOM 3904 N N . ALA B 1 8 ? 18.688 -0.038 -1.744 1 97.62 8 ALA B N 1
ATOM 3905 C CA . ALA B 1 8 ? 19.703 0.965 -1.416 1 97.62 8 ALA B CA 1
ATOM 3906 C C . ALA B 1 8 ? 19.406 1.628 -0.075 1 97.62 8 ALA B C 1
ATOM 3908 O O . ALA B 1 8 ? 20.312 1.85 0.732 1 97.62 8 ALA B O 1
ATOM 3909 N N . ALA B 1 9 ? 18.156 1.954 0.193 1 96.38 9 ALA B N 1
ATOM 3910 C CA . ALA B 1 9 ? 17.75 2.574 1.451 1 96.38 9 ALA B CA 1
ATOM 3911 C C . ALA B 1 9 ? 18 1.637 2.629 1 96.38 9 ALA B C 1
ATOM 3913 O O . ALA B 1 9 ? 18.516 2.055 3.664 1 96.38 9 ALA B O 1
ATOM 3914 N N . HIS B 1 10 ? 17.625 0.406 2.486 1 97.62 10 HIS B N 1
ATOM 3915 C CA . HIS B 1 10 ? 17.797 -0.56 3.566 1 97.62 10 HIS B CA 1
ATOM 3916 C C . HIS B 1 10 ? 19.266 -0.834 3.828 1 97.62 10 HIS B C 1
ATOM 3918 O O . HIS B 1 10 ? 19.656 -1.109 4.965 1 97.62 10 HIS B O 1
ATOM 3924 N N . ALA B 1 11 ? 20.062 -0.796 2.766 1 97.75 11 ALA B N 1
ATOM 3925 C CA . ALA B 1 11 ? 21.5 -0.963 2.928 1 97.75 11 ALA B CA 1
ATOM 3926 C C . ALA B 1 11 ? 22.094 0.124 3.828 1 97.75 11 ALA B C 1
ATOM 3928 O O . ALA B 1 11 ? 23.094 -0.095 4.508 1 97.75 11 ALA B O 1
ATOM 3929 N N . ARG B 1 12 ? 21.484 1.27 3.84 1 94.81 12 ARG B N 1
ATOM 3930 C CA . ARG B 1 12 ? 21.906 2.357 4.719 1 94.81 12 ARG B CA 1
ATOM 3931 C C . ARG B 1 12 ? 21.297 2.201 6.109 1 94.81 12 ARG B C 1
ATOM 3933 O O . ARG B 1 12 ? 21.969 2.422 7.117 1 94.81 12 ARG B O 1
ATOM 3940 N N . LYS B 1 13 ? 20.047 1.777 6.172 1 94.5 13 LYS B N 1
ATOM 3941 C CA . LYS B 1 13 ? 19.281 1.688 7.418 1 94.5 13 LYS B CA 1
ATOM 3942 C C . LYS B 1 13 ? 19.797 0.547 8.297 1 94.5 13 LYS B C 1
ATOM 3944 O O . LYS B 1 13 ? 20.016 0.726 9.492 1 94.5 13 LYS B O 1
ATOM 3949 N N . ASN B 1 14 ? 19.906 -0.577 7.648 1 94.88 14 ASN B N 1
ATOM 3950 C CA . ASN B 1 14 ? 20.297 -1.807 8.328 1 94.88 14 ASN B CA 1
ATOM 3951 C C . ASN B 1 14 ? 21.266 -2.629 7.473 1 94.88 14 ASN B C 1
ATOM 3953 O O . ASN B 1 14 ? 20.938 -3.74 7.055 1 94.88 14 ASN B O 1
ATOM 3957 N N . PRO B 1 15 ? 22.484 -2.188 7.375 1 97.06 15 PRO B N 1
ATOM 3958 C CA . PRO B 1 15 ? 23.438 -2.771 6.43 1 97.06 15 PRO B CA 1
ATOM 3959 C C . PRO B 1 15 ? 23.719 -4.246 6.707 1 97.06 15 PRO B C 1
ATOM 3961 O O . PRO B 1 15 ? 23.953 -5.02 5.777 1 97.06 15 PRO B O 1
ATOM 3964 N N . SER B 1 16 ? 23.609 -4.707 7.945 1 97.62 16 SER B N 1
ATOM 3965 C CA . SER B 1 16 ? 24.047 -6.055 8.312 1 97.62 16 SER B CA 1
ATOM 3966 C C . SER B 1 16 ? 22.859 -7.023 8.305 1 97.62 16 SER B C 1
ATOM 3968 O O . SER B 1 16 ? 23.062 -8.234 8.414 1 97.62 16 SER B O 1
ATOM 3970 N N . SER B 1 17 ? 21.625 -6.504 8.188 1 97.88 17 SER B N 1
ATOM 3971 C CA . SER B 1 17 ? 20.469 -7.387 8.133 1 97.88 17 SER B CA 1
ATOM 3972 C C . SER B 1 17 ? 20.5 -8.266 6.891 1 97.88 17 SER B C 1
ATOM 3974 O O . SER B 1 17 ? 20.969 -7.836 5.832 1 97.88 17 SER B O 1
ATOM 3976 N N . THR B 1 18 ? 20.016 -9.5 7.012 1 98.56 18 THR B N 1
ATOM 3977 C CA . THR B 1 18 ? 19.969 -10.43 5.887 1 98.56 18 THR B CA 1
ATOM 3978 C C . THR B 1 18 ? 18.953 -9.961 4.848 1 98.56 18 THR B C 1
ATOM 3980 O O . THR B 1 18 ? 17.812 -9.648 5.184 1 98.56 18 THR B O 1
ATOM 3983 N N . ALA B 1 19 ? 19.391 -9.898 3.627 1 98.75 19 ALA B N 1
ATOM 3984 C CA . ALA B 1 19 ? 18.516 -9.531 2.529 1 98.75 19 ALA B CA 1
ATOM 3985 C C . ALA B 1 19 ? 18.047 -10.758 1.752 1 98.75 19 ALA B C 1
ATOM 3987 O O . ALA B 1 19 ? 16.906 -10.82 1.286 1 98.75 19 ALA B O 1
ATOM 3988 N N . ALA B 1 20 ? 18.969 -11.664 1.588 1 98.69 20 ALA B N 1
ATOM 3989 C CA . ALA B 1 20 ? 18.688 -12.875 0.828 1 98.69 20 ALA B CA 1
ATOM 3990 C C . ALA B 1 20 ? 19.5 -14.055 1.355 1 98.69 20 ALA B C 1
ATOM 3992 O O . ALA B 1 20 ? 20.594 -13.875 1.889 1 98.69 20 ALA B O 1
ATOM 3993 N N . PHE B 1 21 ? 18.922 -15.234 1.235 1 98.31 21 PHE B N 1
ATOM 3994 C CA . PHE B 1 21 ? 19.656 -16.422 1.677 1 98.31 21 PHE B CA 1
ATOM 3995 C C . PHE B 1 21 ? 19.281 -17.625 0.829 1 98.31 21 PHE B C 1
ATOM 3997 O O . PHE B 1 21 ? 18.188 -17.688 0.268 1 98.31 21 PHE B O 1
ATOM 4004 N N . ASP B 1 22 ? 20.156 -18.562 0.602 1 97.38 22 ASP B N 1
ATOM 4005 C CA . ASP B 1 22 ? 20.094 -19.828 -0.114 1 97.38 22 ASP B CA 1
ATOM 4006 C C . ASP B 1 22 ? 21.016 -20.875 0.512 1 97.38 22 ASP B C 1
ATOM 4008 O O . ASP B 1 22 ? 22.203 -20.922 0.201 1 97.38 22 ASP B O 1
ATOM 4012 N N . GLY B 1 23 ? 20.391 -21.766 1.304 1 94.31 23 GLY B N 1
ATOM 4013 C CA . GLY B 1 23 ? 21.234 -22.641 2.102 1 94.31 23 GLY B CA 1
ATOM 4014 C C . GLY B 1 23 ? 22.172 -21.875 3.018 1 94.31 23 GLY B C 1
ATOM 4015 O O . GLY B 1 23 ? 21.75 -21.016 3.783 1 94.31 23 GLY B O 1
ATOM 4016 N N . ASP B 1 24 ? 23.453 -22.125 2.85 1 93.94 24 ASP B N 1
ATOM 4017 C CA . ASP B 1 24 ? 24.422 -21.5 3.727 1 93.94 24 ASP B CA 1
ATOM 4018 C C . ASP B 1 24 ? 24.875 -20.141 3.166 1 93.94 24 ASP B C 1
ATOM 4020 O O . ASP B 1 24 ? 25.516 -19.359 3.863 1 93.94 24 ASP B O 1
ATOM 4024 N N . ARG B 1 25 ? 24.5 -19.875 1.991 1 96.88 25 ARG B N 1
ATOM 4025 C CA . ARG B 1 25 ? 24.828 -18.578 1.396 1 96.88 25 ARG B CA 1
ATOM 4026 C C . ARG B 1 25 ? 23.859 -17.5 1.842 1 96.88 25 ARG B C 1
ATOM 4028 O O . ARG B 1 25 ? 22.641 -17.734 1.885 1 96.88 25 ARG B O 1
ATOM 4035 N N . GLN B 1 26 ? 24.391 -16.406 2.213 1 97.62 26 GLN B N 1
ATOM 4036 C CA . GLN B 1 26 ? 23.547 -15.273 2.613 1 97.62 26 GLN B CA 1
ATOM 4037 C C . GLN B 1 26 ? 24.156 -13.945 2.16 1 97.62 26 GLN B C 1
ATOM 4039 O O . GLN B 1 26 ? 25.375 -13.844 1.998 1 97.62 26 GLN B O 1
ATOM 4044 N N . LEU B 1 27 ? 23.344 -13.016 1.882 1 98.56 27 LEU B N 1
ATOM 4045 C CA . LEU B 1 27 ? 23.734 -11.633 1.604 1 98.56 27 LEU B CA 1
ATOM 4046 C C . LEU B 1 27 ? 23.047 -10.672 2.564 1 98.56 27 LEU B C 1
ATOM 4048 O O . LEU B 1 27 ? 21.844 -10.766 2.779 1 98.56 27 LEU B O 1
ATOM 4052 N N . SER B 1 28 ? 23.844 -9.812 3.156 1 98.75 28 SER B N 1
ATOM 4053 C CA . SER B 1 28 ? 23.266 -8.68 3.875 1 98.75 28 SER B CA 1
ATOM 4054 C C . SER B 1 28 ? 22.75 -7.621 2.912 1 98.75 28 SER B C 1
ATOM 4056 O O . SER B 1 28 ? 23.031 -7.676 1.711 1 98.75 28 SER B O 1
ATOM 4058 N N . TYR B 1 29 ? 22 -6.699 3.379 1 98.69 29 TYR B N 1
ATOM 4059 C CA . TYR B 1 29 ? 21.531 -5.605 2.535 1 98.69 29 TYR B CA 1
ATOM 4060 C C . TYR B 1 29 ? 22.703 -4.801 1.981 1 98.69 29 TYR B C 1
ATOM 4062 O O . TYR B 1 29 ? 22.672 -4.371 0.826 1 98.69 29 TYR B O 1
ATOM 4070 N N . ALA B 1 30 ? 23.75 -4.559 2.771 1 98.56 30 ALA B N 1
ATOM 4071 C CA . ALA B 1 30 ? 24.922 -3.857 2.279 1 98.56 30 ALA B CA 1
ATOM 4072 C C . ALA B 1 30 ? 25.578 -4.621 1.128 1 98.56 30 ALA B C 1
ATOM 4074 O O . ALA B 1 30 ? 25.938 -4.027 0.111 1 98.56 30 ALA B O 1
ATOM 4075 N N . GLU B 1 31 ? 25.703 -5.902 1.321 1 98.69 31 GLU B N 1
ATOM 4076 C CA . GLU B 1 31 ? 26.312 -6.742 0.291 1 98.69 31 GLU B CA 1
ATOM 4077 C C . GLU B 1 31 ? 25.438 -6.801 -0.959 1 98.69 31 GLU B C 1
ATOM 4079 O O . GLU B 1 31 ? 25.953 -6.707 -2.08 1 98.69 31 GLU B O 1
ATOM 4084 N N . LEU B 1 32 ? 24.125 -7.016 -0.766 1 98.81 32 LEU B N 1
ATOM 4085 C CA . LEU B 1 32 ? 23.219 -7.047 -1.909 1 98.81 32 LEU B CA 1
ATOM 4086 C C . LEU B 1 32 ? 23.266 -5.734 -2.68 1 98.81 32 LEU B C 1
ATOM 4088 O O . LEU B 1 32 ? 23.281 -5.73 -3.914 1 98.81 32 LEU B O 1
ATOM 4092 N N . ASP B 1 33 ? 23.281 -4.637 -1.975 1 98.75 33 ASP B N 1
ATOM 4093 C CA . ASP B 1 33 ? 23.344 -3.326 -2.613 1 98.75 33 ASP B CA 1
ATOM 4094 C C . ASP B 1 33 ? 24.594 -3.18 -3.457 1 98.75 33 ASP B C 1
ATOM 4096 O O . ASP B 1 33 ? 24.531 -2.773 -4.621 1 98.75 33 ASP B O 1
ATOM 4100 N N . GLU B 1 34 ? 25.719 -3.5 -2.906 1 98.56 34 GLU B N 1
ATOM 4101 C CA . GLU B 1 34 ? 26.984 -3.383 -3.625 1 98.56 34 GLU B CA 1
ATOM 4102 C C . GLU B 1 34 ? 27 -4.273 -4.863 1 98.56 34 GLU B C 1
ATOM 4104 O O . GLU B 1 34 ? 27.359 -3.82 -5.953 1 98.56 34 GLU B O 1
ATOM 4109 N N . ARG B 1 35 ? 26.656 -5.52 -4.703 1 98.62 35 ARG B N 1
ATOM 4110 C CA . ARG B 1 35 ? 26.688 -6.477 -5.805 1 98.62 35 ARG B CA 1
ATOM 4111 C C . ARG B 1 35 ? 25.703 -6.078 -6.906 1 98.62 35 ARG B C 1
ATOM 4113 O O . ARG B 1 35 ? 25.984 -6.262 -8.094 1 98.62 35 ARG B O 1
ATOM 4120 N N . THR B 1 36 ? 24.578 -5.594 -6.52 1 98.75 36 THR B N 1
ATOM 4121 C CA . THR B 1 36 ? 23.578 -5.215 -7.512 1 98.75 36 THR B CA 1
ATOM 4122 C C . THR B 1 36 ? 23.953 -3.904 -8.195 1 98.75 36 THR B C 1
ATOM 4124 O O . THR B 1 36 ? 23.594 -3.672 -9.352 1 98.75 36 THR B O 1
ATOM 4127 N N . ASN B 1 37 ? 24.719 -2.994 -7.457 1 98.75 37 ASN B N 1
ATOM 4128 C CA . ASN B 1 37 ? 25.312 -1.848 -8.133 1 98.75 37 ASN B CA 1
ATOM 4129 C C . ASN B 1 37 ? 26.281 -2.285 -9.227 1 98.75 37 ASN B C 1
ATOM 4131 O O . ASN B 1 37 ? 26.219 -1.782 -10.352 1 98.75 37 ASN B O 1
ATOM 4135 N N . ARG B 1 38 ? 27.141 -3.209 -8.898 1 98.69 38 ARG B N 1
ATOM 4136 C CA . ARG B 1 38 ? 28.109 -3.723 -9.867 1 98.69 38 ARG B CA 1
ATOM 4137 C C . ARG B 1 38 ? 27.406 -4.348 -11.062 1 98.69 38 ARG B C 1
ATOM 4139 O O . ARG B 1 38 ? 27.766 -4.086 -12.211 1 98.69 38 ARG B O 1
ATOM 4146 N N . LEU B 1 39 ? 26.391 -5.156 -10.781 1 98.75 39 LEU B N 1
ATOM 4147 C CA . LEU B 1 39 ? 25.656 -5.809 -11.859 1 98.75 39 LEU B CA 1
ATOM 4148 C C . LEU B 1 39 ? 24.906 -4.789 -12.703 1 98.75 39 LEU B C 1
ATOM 4150 O O . LEU B 1 39 ? 24.875 -4.887 -13.938 1 98.75 39 LEU B O 1
ATOM 4154 N N . ALA B 1 40 ? 24.219 -3.826 -12.094 1 98.69 40 ALA B N 1
ATOM 4155 C CA . ALA B 1 40 ? 23.5 -2.775 -12.812 1 98.69 40 ALA B CA 1
ATOM 4156 C C . ALA B 1 40 ? 24.453 -1.986 -13.711 1 98.69 40 ALA B C 1
ATOM 4158 O O . ALA B 1 40 ? 24.141 -1.702 -14.867 1 98.69 40 ALA B O 1
ATOM 4159 N N . ASN B 1 41 ? 25.625 -1.591 -13.141 1 98.38 41 ASN B N 1
ATOM 4160 C CA . ASN B 1 41 ? 26.625 -0.869 -13.922 1 98.38 41 ASN B CA 1
ATOM 4161 C C . ASN B 1 41 ? 27.141 -1.708 -15.086 1 98.38 41 ASN B C 1
ATOM 4163 O O . ASN B 1 41 ? 27.438 -1.176 -16.156 1 98.38 41 ASN B O 1
ATOM 4167 N N . THR B 1 42 ? 27.281 -3.014 -14.883 1 98.25 42 THR B N 1
ATOM 4168 C CA . THR B 1 42 ? 27.656 -3.924 -15.961 1 98.25 42 THR B CA 1
ATOM 4169 C C . THR B 1 42 ? 26.578 -3.969 -17.031 1 98.25 42 THR B C 1
ATOM 4171 O O . THR B 1 42 ? 26.875 -3.902 -18.219 1 98.25 42 THR B O 1
ATOM 4174 N N . LEU B 1 43 ? 25.297 -4.078 -16.641 1 98.31 43 LEU B N 1
ATOM 4175 C CA . LEU B 1 43 ? 24.188 -4.102 -17.578 1 98.31 43 LEU B CA 1
ATOM 4176 C C . LEU B 1 43 ? 24.156 -2.834 -18.422 1 98.31 43 LEU B C 1
ATOM 4178 O O . LEU B 1 43 ? 23.953 -2.896 -19.641 1 98.31 43 LEU B O 1
ATOM 4182 N N . HIS B 1 44 ? 24.375 -1.722 -17.766 1 95.88 44 HIS B N 1
ATOM 4183 C CA . HIS B 1 44 ? 24.391 -0.436 -18.453 1 95.88 44 HIS B CA 1
ATOM 4184 C C . HIS B 1 44 ? 25.625 -0.28 -19.328 1 95.88 44 HIS B C 1
ATOM 4186 O O . HIS B 1 44 ? 25.531 0.041 -20.516 1 95.88 44 HIS B O 1
ATOM 4192 N N . GLY B 1 45 ? 26.781 -0.393 -18.75 1 94.56 45 GLY B N 1
ATOM 4193 C CA . GLY B 1 45 ? 28.047 -0.095 -19.406 1 94.56 45 GLY B CA 1
ATOM 4194 C C . GLY B 1 45 ? 28.391 -1.073 -20.516 1 94.56 45 GLY B C 1
ATOM 4195 O O . GLY B 1 45 ? 28.656 -0.667 -21.656 1 94.56 45 GLY B O 1
ATOM 4196 N N . ARG B 1 46 ? 28.359 -2.34 -20.203 1 95.38 46 ARG B N 1
ATOM 4197 C CA . ARG B 1 46 ? 28.828 -3.373 -21.125 1 95.38 46 ARG B CA 1
ATOM 4198 C C . ARG B 1 46 ? 27.734 -3.73 -22.141 1 95.38 46 ARG B C 1
ATOM 4200 O O . ARG B 1 46 ? 28.031 -3.955 -23.312 1 95.38 46 ARG B O 1
ATOM 4207 N N . TYR B 1 47 ? 26.516 -3.787 -21.688 1 96.88 47 TYR B N 1
ATOM 4208 C CA . TYR B 1 47 ? 25.469 -4.336 -22.547 1 96.88 47 TYR B CA 1
ATOM 4209 C C . TYR B 1 47 ? 24.531 -3.236 -23.047 1 96.88 47 TYR B C 1
ATOM 4211 O O . TYR B 1 47 ? 23.688 -3.48 -23.891 1 96.88 47 TYR B O 1
ATOM 4219 N N . GLY B 1 48 ? 24.609 -2.035 -22.469 1 96.94 48 GLY B N 1
ATOM 4220 C CA . GLY B 1 48 ? 23.844 -0.897 -22.953 1 96.94 48 GLY B CA 1
ATOM 4221 C C . GLY B 1 48 ? 22.391 -0.929 -22.531 1 96.94 48 GLY B C 1
ATOM 4222 O O . GLY B 1 48 ? 21.516 -0.375 -23.203 1 96.94 48 GLY B O 1
ATOM 4223 N N . VAL B 1 49 ? 22.109 -1.621 -21.484 1 97.62 49 VAL B N 1
ATOM 4224 C CA . VAL B 1 49 ? 20.734 -1.652 -20.969 1 97.62 49 VAL B CA 1
ATOM 4225 C C . VAL B 1 49 ? 20.312 -0.247 -20.562 1 97.62 49 VAL B C 1
ATOM 4227 O O . VAL B 1 49 ? 21.031 0.453 -19.859 1 97.62 49 VAL B O 1
ATOM 4230 N N . ALA B 1 50 ? 19.188 0.167 -21.047 1 95.19 50 ALA B N 1
ATOM 4231 C CA . ALA B 1 50 ? 18.594 1.465 -20.766 1 95.19 50 ALA B CA 1
ATOM 4232 C C . ALA B 1 50 ? 17.125 1.309 -20.344 1 95.19 50 ALA B C 1
ATOM 4234 O O . ALA B 1 50 ? 16.609 0.191 -20.266 1 95.19 50 ALA B O 1
ATOM 4235 N N . LYS B 1 51 ? 16.562 2.439 -20.031 1 94.62 51 LYS B N 1
ATOM 4236 C CA . LYS B 1 51 ? 15.164 2.447 -19.609 1 94.62 51 LYS B CA 1
ATOM 4237 C C . LYS B 1 51 ? 14.281 1.739 -20.641 1 94.62 51 LYS B C 1
ATOM 4239 O O . LYS B 1 51 ? 14.359 2.029 -21.828 1 94.62 51 LYS B O 1
ATOM 4244 N N . GLY B 1 52 ? 13.531 0.791 -20.141 1 94.69 52 GLY B N 1
ATOM 4245 C CA . GLY B 1 52 ? 12.578 0.111 -21.016 1 94.69 52 GLY B CA 1
ATOM 4246 C C . GLY B 1 52 ? 13.133 -1.166 -21.609 1 94.69 52 GLY B C 1
ATOM 4247 O O . GLY B 1 52 ? 12.367 -2 -22.109 1 94.69 52 GLY B O 1
ATOM 4248 N N . ASP B 1 53 ? 14.438 -1.341 -21.641 1 98.06 53 ASP B N 1
ATOM 4249 C CA . ASP B 1 53 ? 15.023 -2.574 -22.156 1 98.06 53 ASP B CA 1
ATOM 4250 C C . ASP B 1 53 ? 14.695 -3.758 -21.25 1 98.06 53 ASP B C 1
ATOM 4252 O O . ASP B 1 53 ? 14.719 -3.629 -20.031 1 98.06 53 ASP B O 1
ATOM 4256 N N . ARG B 1 54 ? 14.375 -4.879 -21.875 1 98.62 54 ARG B N 1
ATOM 4257 C CA . ARG B 1 54 ? 14.039 -6.078 -21.109 1 98.62 54 ARG B CA 1
ATOM 4258 C C . ARG B 1 54 ? 15.281 -6.922 -20.844 1 98.62 54 ARG B C 1
ATOM 4260 O O . ARG B 1 54 ? 16.141 -7.062 -21.719 1 98.62 54 ARG B O 1
ATOM 4267 N N . VAL B 1 55 ? 15.398 -7.375 -19.656 1 98.81 55 VAL B N 1
ATOM 4268 C CA . VAL B 1 55 ? 16.422 -8.336 -19.25 1 98.81 55 VAL B CA 1
ATOM 4269 C C . VAL B 1 55 ? 15.766 -9.656 -18.859 1 98.81 55 VAL B C 1
ATOM 4271 O O . VAL B 1 55 ? 15.023 -9.711 -17.875 1 98.81 55 VAL B O 1
ATOM 4274 N N . ALA B 1 56 ? 16 -10.695 -19.641 1 98.81 56 ALA B N 1
ATOM 4275 C CA . ALA B 1 56 ? 15.469 -12.023 -19.344 1 98.81 56 ALA B CA 1
ATOM 4276 C C . ALA B 1 56 ? 16.312 -12.719 -18.266 1 98.81 56 ALA B C 1
ATOM 4278 O O . ALA B 1 56 ? 17.531 -12.625 -18.281 1 98.81 56 ALA B O 1
ATOM 4279 N N . VAL B 1 57 ? 15.68 -13.383 -17.344 1 98.62 57 VAL B N 1
ATOM 4280 C CA . VAL B 1 57 ? 16.359 -14.062 -16.25 1 98.62 57 VAL B CA 1
ATOM 4281 C C . VAL B 1 57 ? 15.93 -15.531 -16.219 1 98.62 57 VAL B C 1
ATOM 4283 O O . VAL B 1 57 ? 14.812 -15.852 -15.805 1 98.62 57 VAL B O 1
ATOM 4286 N N . LEU B 1 58 ? 16.781 -16.391 -16.688 1 97.81 58 LEU B N 1
ATOM 4287 C CA . LEU B 1 58 ? 16.594 -17.828 -16.656 1 97.81 58 LEU B CA 1
ATOM 4288 C C . LEU B 1 58 ? 17.469 -18.484 -15.602 1 97.81 58 LEU B C 1
ATOM 4290 O O . LEU B 1 58 ? 18.578 -18.938 -15.906 1 97.81 58 LEU B O 1
ATOM 4294 N N . LEU B 1 59 ? 16.969 -18.5 -14.43 1 97.12 59 LEU B N 1
ATOM 4295 C CA . LEU B 1 59 ? 17.609 -19.078 -13.258 1 97.12 59 LEU B CA 1
ATOM 4296 C C . LEU B 1 59 ? 16.625 -19.969 -12.492 1 97.12 59 LEU B C 1
ATOM 4298 O O . LEU B 1 59 ? 15.43 -19.688 -12.445 1 97.12 59 LEU B O 1
ATOM 4302 N N . ARG B 1 60 ? 17.125 -21.031 -11.93 1 93.38 60 ARG B N 1
ATOM 4303 C CA . ARG B 1 60 ? 16.375 -21.656 -10.852 1 93.38 60 ARG B CA 1
ATOM 4304 C C . ARG B 1 60 ? 16.328 -20.75 -9.625 1 93.38 60 ARG B C 1
ATOM 4306 O O . ARG B 1 60 ? 17 -19.719 -9.586 1 93.38 60 ARG B O 1
ATOM 4313 N N . ASN B 1 61 ? 15.492 -21.109 -8.641 1 95.19 61 ASN B N 1
ATOM 4314 C CA . ASN B 1 61 ? 15.531 -20.359 -7.391 1 95.19 61 ASN B CA 1
ATOM 4315 C C . ASN B 1 61 ? 16.906 -20.422 -6.742 1 95.19 61 ASN B C 1
ATOM 4317 O O . ASN B 1 61 ? 17.391 -21.5 -6.395 1 95.19 61 ASN B O 1
ATOM 4321 N N . ARG B 1 62 ? 17.438 -19.375 -6.648 1 96.94 62 ARG B N 1
ATOM 4322 C CA . ARG B 1 62 ? 18.75 -19.25 -6.035 1 96.94 62 ARG B CA 1
ATOM 4323 C C . ARG B 1 62 ? 19.047 -17.797 -5.688 1 96.94 62 ARG B C 1
ATOM 4325 O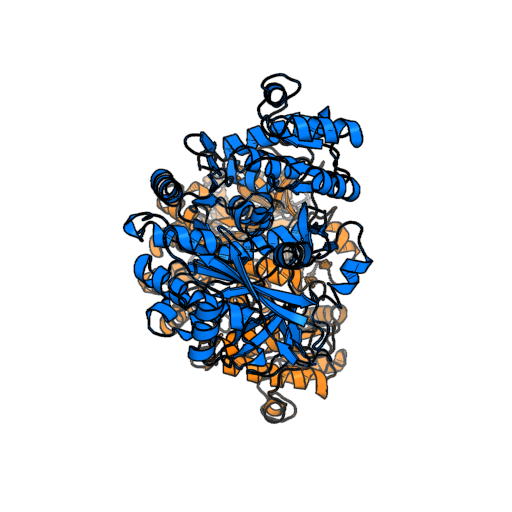 O . ARG B 1 62 ? 18.328 -16.875 -6.105 1 96.94 62 ARG B O 1
ATOM 4332 N N . LEU B 1 63 ? 20.078 -17.594 -5.012 1 97.5 63 LEU B N 1
ATOM 4333 C CA . LEU B 1 63 ? 20.406 -16.297 -4.438 1 97.5 63 LEU B CA 1
ATOM 4334 C C . LEU B 1 63 ? 20.531 -15.242 -5.523 1 97.5 63 LEU B C 1
ATOM 4336 O O . LEU B 1 63 ? 20.141 -14.094 -5.324 1 97.5 63 LEU B O 1
ATOM 4340 N N . GLU B 1 64 ? 21.016 -15.57 -6.699 1 98.38 64 GLU B N 1
ATOM 4341 C CA . GLU B 1 64 ? 21.297 -14.641 -7.789 1 98.38 64 GLU B CA 1
ATOM 4342 C C . GLU B 1 64 ? 20.016 -14.102 -8.398 1 98.38 64 GLU B C 1
ATOM 4344 O O . GLU B 1 64 ? 20.031 -13.109 -9.133 1 98.38 64 GLU B O 1
ATOM 4349 N N . VAL B 1 65 ? 18.891 -14.734 -8.109 1 98.31 65 VAL B N 1
ATOM 4350 C CA . VAL B 1 65 ? 17.609 -14.172 -8.516 1 98.31 65 VAL B CA 1
ATOM 4351 C C . VAL B 1 65 ? 17.406 -12.82 -7.844 1 98.31 65 VAL B C 1
ATOM 4353 O O . VAL B 1 65 ? 16.938 -11.867 -8.484 1 98.31 65 VAL B O 1
ATOM 4356 N N . ALA B 1 66 ? 17.734 -12.734 -6.531 1 98.56 66 ALA B N 1
ATOM 4357 C CA . ALA B 1 66 ? 17.656 -11.469 -5.801 1 98.56 66 ALA B CA 1
ATOM 4358 C C . ALA B 1 66 ? 18.562 -10.414 -6.43 1 98.56 66 ALA B C 1
ATOM 4360 O O . ALA B 1 66 ? 18.156 -9.266 -6.613 1 98.56 66 ALA B O 1
ATOM 4361 N N . GLU B 1 67 ? 19.75 -10.828 -6.816 1 98.69 67 GLU B N 1
ATOM 4362 C CA . GLU B 1 67 ? 20.672 -9.898 -7.461 1 98.69 67 GLU B CA 1
ATOM 4363 C C . GLU B 1 67 ? 20.125 -9.406 -8.797 1 98.69 67 GLU B C 1
ATOM 4365 O O . GLU B 1 67 ? 20.203 -8.211 -9.102 1 98.69 67 GLU B O 1
ATOM 4370 N N . ALA B 1 68 ? 19.578 -10.312 -9.523 1 98.69 68 ALA B N 1
ATOM 4371 C CA . ALA B 1 68 ? 19.109 -9.992 -10.867 1 98.69 68 ALA B CA 1
ATOM 4372 C C . ALA B 1 68 ? 17.969 -8.977 -10.828 1 98.69 68 ALA B C 1
ATOM 4374 O O . ALA B 1 68 ? 18.016 -7.949 -11.508 1 98.69 68 ALA B O 1
ATOM 4375 N N . ILE B 1 69 ? 16.953 -9.25 -10.031 1 98.5 69 ILE B N 1
ATOM 4376 C CA . ILE B 1 69 ? 15.781 -8.375 -10.055 1 98.5 69 ILE B CA 1
ATOM 4377 C C . ILE B 1 69 ? 16.156 -6.996 -9.516 1 98.5 69 ILE B C 1
ATOM 4379 O O . ILE B 1 69 ? 15.719 -5.977 -10.055 1 98.5 69 ILE B O 1
ATOM 4383 N N . VAL B 1 70 ? 16.984 -6.914 -8.484 1 98.69 70 VAL B N 1
ATOM 4384 C CA . VAL B 1 70 ? 17.391 -5.633 -7.914 1 98.69 70 VAL B CA 1
ATOM 4385 C C . VAL B 1 70 ? 18.266 -4.871 -8.906 1 98.69 70 VAL B C 1
ATOM 4387 O O . VAL B 1 70 ? 18.062 -3.674 -9.133 1 98.69 70 VAL B O 1
ATOM 4390 N N . ALA B 1 71 ? 19.188 -5.578 -9.547 1 98.75 71 ALA B N 1
ATOM 4391 C CA . ALA B 1 71 ? 20.109 -4.938 -10.484 1 98.75 71 ALA B CA 1
ATOM 4392 C C . ALA B 1 71 ? 19.391 -4.445 -11.727 1 98.75 71 ALA B C 1
ATOM 4394 O O . ALA B 1 71 ? 19.672 -3.361 -12.234 1 98.75 71 ALA B O 1
ATOM 4395 N N . VAL B 1 72 ? 18.516 -5.273 -12.258 1 98.38 72 VAL B N 1
ATOM 4396 C CA . VAL B 1 72 ? 17.734 -4.875 -13.422 1 98.38 72 VAL B CA 1
ATOM 4397 C C . VAL B 1 72 ? 16.953 -3.604 -13.117 1 98.38 72 VAL B C 1
ATOM 4399 O O . VAL B 1 72 ? 16.891 -2.689 -13.938 1 98.38 72 VAL B O 1
ATOM 4402 N N . THR B 1 73 ? 16.406 -3.578 -11.93 1 97.25 73 THR B N 1
ATOM 4403 C CA . THR B 1 73 ? 15.641 -2.416 -11.492 1 97.25 73 THR B CA 1
ATOM 4404 C C . THR B 1 73 ? 16.547 -1.192 -11.359 1 97.25 73 THR B C 1
ATOM 4406 O O . THR B 1 73 ? 16.203 -0.109 -11.836 1 97.25 73 THR B O 1
ATOM 4409 N N . LYS B 1 74 ? 17.688 -1.351 -10.75 1 97.81 74 LYS B N 1
ATOM 4410 C CA . LYS B 1 74 ? 18.641 -0.255 -10.594 1 97.81 74 LYS B CA 1
ATOM 4411 C C . LYS B 1 74 ? 19.109 0.268 -11.945 1 97.81 74 LYS B C 1
ATOM 4413 O O . LYS B 1 74 ? 19.391 1.459 -12.094 1 97.81 74 LYS B O 1
ATOM 4418 N N . ALA B 1 75 ? 19.141 -0.578 -12.914 1 97.06 75 ALA B N 1
ATOM 4419 C CA . ALA B 1 75 ? 19.625 -0.217 -14.25 1 97.06 75 ALA B CA 1
ATOM 4420 C C . ALA B 1 75 ? 18.516 0.428 -15.078 1 97.06 75 ALA B 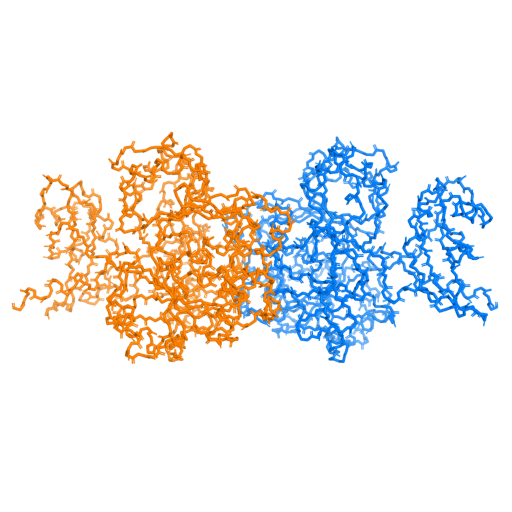C 1
ATOM 4422 O O . ALA B 1 75 ? 18.766 0.877 -16.203 1 97.06 75 ALA B O 1
ATOM 4423 N N . GLY B 1 76 ? 17.328 0.425 -14.531 1 95.06 76 GLY B N 1
ATOM 4424 C CA . GLY B 1 76 ? 16.203 0.993 -15.258 1 95.06 76 GLY B CA 1
ATOM 4425 C C . GLY B 1 76 ? 15.562 0.019 -16.234 1 95.06 76 GLY B C 1
ATOM 4426 O O . GLY B 1 76 ? 14.656 0.387 -16.984 1 95.06 76 GLY B O 1
ATOM 4427 N N . GLY B 1 77 ? 16 -1.193 -16.234 1 97.75 77 GLY B N 1
ATOM 4428 C CA . GLY B 1 77 ? 15.492 -2.195 -17.156 1 97.75 77 GLY B CA 1
ATOM 4429 C C . GLY B 1 77 ? 14.188 -2.818 -16.703 1 97.75 77 GLY B C 1
ATOM 4430 O O . GLY B 1 77 ? 13.688 -2.49 -15.625 1 97.75 77 GLY B O 1
ATOM 4431 N N . VAL B 1 78 ? 13.633 -3.652 -17.547 1 98.31 78 VAL B N 1
ATOM 4432 C CA . VAL B 1 78 ? 12.398 -4.391 -17.281 1 98.31 78 VAL B CA 1
ATOM 4433 C C . VAL B 1 78 ? 12.727 -5.855 -17 1 98.31 78 VAL B C 1
ATOM 4435 O O . VAL B 1 78 ? 13.32 -6.535 -17.828 1 98.31 78 VAL B O 1
ATOM 4438 N N . TYR B 1 79 ? 12.383 -6.32 -15.812 1 98.31 79 TYR B N 1
ATOM 4439 C CA . TYR B 1 79 ? 12.648 -7.688 -15.383 1 98.31 79 TYR B CA 1
ATOM 4440 C C . TYR B 1 79 ? 11.719 -8.672 -16.094 1 98.31 79 TYR B C 1
ATOM 4442 O O . TYR B 1 79 ? 10.492 -8.57 -15.977 1 98.31 79 TYR B O 1
ATOM 4450 N N . CYS B 1 80 ? 12.258 -9.609 -16.797 1 98.12 80 CYS B N 1
ATOM 4451 C CA . CYS B 1 80 ? 11.531 -10.688 -17.453 1 98.12 80 CYS B CA 1
ATOM 4452 C C . CYS B 1 80 ? 11.961 -12.047 -16.906 1 98.12 80 CYS B C 1
ATOM 4454 O O . CYS B 1 80 ? 12.82 -12.703 -17.5 1 98.12 80 CYS B O 1
ATOM 4456 N N . GLY B 1 81 ? 11.258 -12.461 -15.898 1 96.19 81 GLY B N 1
ATOM 4457 C CA . GLY B 1 81 ? 11.578 -13.758 -15.32 1 96.19 81 GLY B CA 1
ATOM 4458 C C . GLY B 1 81 ? 11.062 -14.922 -16.141 1 96.19 81 GLY B C 1
ATOM 4459 O O . GLY B 1 81 ? 9.906 -14.914 -16.594 1 96.19 81 GLY B O 1
ATOM 4460 N N . LEU B 1 82 ? 11.914 -15.914 -16.328 1 94.31 82 LEU B N 1
ATOM 4461 C CA . LEU B 1 82 ? 11.539 -17.094 -17.109 1 94.31 82 LEU B CA 1
ATOM 4462 C C . LEU B 1 82 ? 11.406 -18.312 -16.203 1 94.31 82 LEU B C 1
ATOM 4464 O O . LEU B 1 82 ? 12.234 -18.531 -15.32 1 94.31 82 LEU B O 1
ATOM 4468 N N . ASN B 1 83 ? 10.328 -19.016 -16.438 1 87.94 83 ASN B N 1
ATOM 4469 C CA . ASN B 1 83 ? 10.195 -20.297 -15.75 1 87.94 83 ASN B CA 1
ATOM 4470 C C . ASN B 1 83 ? 11.188 -21.328 -16.297 1 87.94 83 ASN B C 1
ATOM 4472 O O . ASN B 1 83 ? 11.164 -21.656 -17.484 1 87.94 83 ASN B O 1
ATOM 4476 N N . PHE B 1 84 ? 11.992 -21.828 -15.492 1 89.06 84 PHE B N 1
ATOM 4477 C CA . PHE B 1 84 ? 13.102 -22.672 -15.922 1 89.06 84 PHE B CA 1
ATOM 4478 C C . PHE B 1 84 ? 12.586 -24.031 -16.406 1 89.06 84 PHE B C 1
ATOM 4480 O O . PHE B 1 84 ? 13.344 -24.812 -16.984 1 89.06 84 PHE B O 1
ATOM 4487 N N . ARG B 1 85 ? 11.258 -24.266 -16.281 1 79.44 85 ARG B N 1
ATOM 4488 C CA . ARG B 1 85 ? 10.672 -25.547 -16.672 1 79.44 85 ARG B CA 1
ATOM 4489 C C . ARG B 1 85 ? 10.125 -25.469 -18.094 1 79.44 85 ARG B C 1
ATOM 4491 O O . ARG B 1 85 ? 9.68 -26.484 -18.641 1 79.44 85 ARG B O 1
ATOM 4498 N N . MET B 1 86 ? 10.203 -24.375 -18.703 1 81.94 86 MET B N 1
ATOM 4499 C CA . MET B 1 86 ? 9.609 -24.188 -20.031 1 81.94 86 MET B CA 1
ATOM 4500 C C . MET B 1 86 ? 10.492 -24.812 -21.109 1 81.94 86 MET B C 1
ATOM 4502 O O . MET B 1 86 ? 11.695 -25 -20.891 1 81.94 86 MET B O 1
ATOM 4506 N N . SER B 1 87 ? 9.859 -25.109 -22.25 1 83.44 87 SER B N 1
ATOM 4507 C CA . SER B 1 87 ? 10.57 -25.656 -23.406 1 83.44 87 SER B CA 1
ATOM 4508 C C . SER B 1 87 ? 11.273 -24.578 -24.203 1 83.44 87 SER B C 1
ATOM 4510 O O . SER B 1 87 ? 10.992 -23.391 -24.031 1 83.44 87 SER B O 1
ATOM 4512 N N . LEU B 1 88 ? 12.188 -25.031 -25.047 1 89.75 88 LEU B N 1
ATOM 4513 C CA . LEU B 1 88 ? 12.906 -24.109 -25.906 1 89.75 88 LEU B CA 1
ATOM 4514 C C . LEU B 1 88 ? 11.938 -23.328 -26.797 1 89.75 88 LEU B C 1
ATOM 4516 O O . LEU B 1 88 ? 12.133 -22.141 -27.047 1 89.75 88 LEU B O 1
ATOM 4520 N N . ASP B 1 89 ? 10.875 -24 -27.25 1 86.31 89 ASP B N 1
ATOM 4521 C CA . ASP B 1 89 ? 9.883 -23.359 -28.109 1 86.31 89 ASP B CA 1
ATOM 4522 C C . ASP B 1 89 ? 9.133 -22.266 -27.344 1 86.31 89 ASP B C 1
ATOM 4524 O O . ASP B 1 89 ? 8.812 -21.219 -27.922 1 86.31 89 ASP B O 1
ATOM 4528 N N . GLU B 1 90 ? 8.859 -22.531 -26.156 1 85.94 90 GLU B N 1
ATOM 4529 C CA . GLU B 1 90 ? 8.219 -21.5 -25.312 1 85.94 90 GLU B CA 1
ATOM 4530 C C . GLU B 1 90 ? 9.141 -20.312 -25.109 1 85.94 90 GLU B C 1
ATOM 4532 O O . GLU B 1 90 ? 8.695 -19.156 -25.172 1 85.94 90 GLU B O 1
ATOM 4537 N N . TYR B 1 91 ? 10.43 -20.594 -24.906 1 94.06 91 TYR B N 1
ATOM 4538 C CA . TYR B 1 91 ? 11.391 -19.516 -24.781 1 94.06 91 TYR B CA 1
ATOM 4539 C C . TYR B 1 91 ? 11.492 -18.703 -26.062 1 94.06 91 TYR B C 1
ATOM 4541 O O . TYR B 1 91 ? 11.562 -17.469 -26.031 1 94.06 91 TYR B O 1
ATOM 4549 N N . ARG B 1 92 ? 11.469 -19.422 -27.203 1 94.38 92 ARG B N 1
ATOM 4550 C CA . ARG B 1 92 ? 11.508 -18.75 -28.484 1 94.38 92 ARG B CA 1
ATOM 4551 C C . ARG B 1 92 ? 10.336 -17.781 -28.625 1 94.38 92 ARG B C 1
ATOM 4553 O O . ARG B 1 92 ? 10.516 -16.641 -29.094 1 94.38 92 ARG B O 1
ATOM 4560 N N . SER B 1 93 ? 9.219 -18.281 -28.234 1 91.81 93 SER B N 1
ATOM 4561 C CA . SER B 1 93 ? 8.023 -17.438 -28.297 1 91.81 93 SER B CA 1
ATOM 4562 C C . SER B 1 93 ? 8.164 -16.203 -27.422 1 91.81 93 SER B C 1
ATOM 4564 O O . SER B 1 93 ? 7.809 -15.102 -27.828 1 91.81 93 SER B O 1
ATOM 4566 N N . ILE B 1 94 ? 8.68 -16.375 -26.188 1 95.12 94 ILE B N 1
ATOM 4567 C CA . ILE B 1 94 ? 8.859 -15.273 -25.25 1 95.12 94 ILE B CA 1
ATOM 4568 C C . ILE B 1 94 ? 9.891 -14.289 -25.797 1 95.12 94 ILE B C 1
ATOM 4570 O O . ILE B 1 94 ? 9.688 -13.078 -25.734 1 95.12 94 ILE B O 1
ATOM 4574 N N . PHE B 1 95 ? 10.945 -14.75 -26.391 1 97.81 95 PHE B N 1
ATOM 4575 C CA . PHE B 1 95 ? 12.008 -13.891 -26.906 1 97.81 95 PHE B CA 1
ATOM 4576 C C . PHE B 1 95 ? 11.531 -13.094 -28.109 1 97.81 95 PHE B C 1
ATOM 4578 O O . PHE B 1 95 ? 11.93 -11.945 -28.297 1 97.81 95 PHE B O 1
ATOM 4585 N N . THR B 1 96 ? 10.688 -13.719 -28.891 1 96.88 96 THR B N 1
ATOM 4586 C CA . THR B 1 96 ? 10.086 -13.016 -30.016 1 96.88 96 THR B CA 1
ATOM 4587 C C . THR B 1 96 ? 9.203 -11.875 -29.531 1 96.88 96 THR B C 1
ATOM 4589 O O . THR B 1 96 ? 9.18 -10.797 -30.141 1 96.88 96 THR B O 1
ATOM 4592 N N . ASN B 1 97 ? 8.547 -12.094 -28.453 1 96.62 97 ASN B N 1
ATOM 4593 C CA . ASN B 1 97 ? 7.617 -11.117 -27.906 1 96.62 97 ASN B CA 1
ATOM 4594 C C . ASN B 1 97 ? 8.336 -10.039 -27.094 1 96.62 97 ASN B C 1
ATOM 4596 O O . ASN B 1 97 ? 8.164 -8.852 -27.359 1 96.62 97 ASN B O 1
ATOM 4600 N N . ALA B 1 98 ? 9.258 -10.484 -26.188 1 97.75 98 ALA B N 1
ATOM 4601 C CA . ALA B 1 98 ? 9.891 -9.578 -25.219 1 97.75 98 ALA B CA 1
ATOM 4602 C C . ALA B 1 98 ? 11.102 -8.891 -25.844 1 97.75 98 ALA B C 1
ATOM 4604 O O . ALA B 1 98 ? 11.469 -7.781 -25.438 1 97.75 98 ALA B O 1
ATOM 4605 N N . GLU B 1 99 ? 11.758 -9.594 -26.75 1 98.06 99 GLU B N 1
ATOM 4606 C CA . GLU B 1 99 ? 12.984 -9.094 -27.359 1 98.06 99 GLU B CA 1
ATOM 4607 C C . GLU B 1 99 ? 13.969 -8.602 -26.297 1 98.06 99 GLU B C 1
ATOM 4609 O O . GLU B 1 99 ? 14.414 -7.449 -26.344 1 98.06 99 GLU B O 1
ATOM 4614 N N . PRO B 1 100 ? 14.383 -9.484 -25.422 1 98.56 100 PRO B N 1
ATOM 4615 C CA . PRO B 1 100 ? 15.312 -9.055 -24.375 1 98.56 100 PRO B CA 1
ATOM 4616 C C . PRO B 1 100 ? 16.688 -8.664 -24.922 1 98.56 100 PRO B C 1
ATOM 4618 O O . PRO B 1 100 ? 17.141 -9.242 -25.906 1 98.56 100 PRO B O 1
ATOM 4621 N N . LYS B 1 101 ? 17.281 -7.715 -24.234 1 98.38 101 LYS B N 1
ATOM 4622 C CA . LYS B 1 101 ? 18.625 -7.254 -24.594 1 98.38 101 LYS B CA 1
ATOM 4623 C C . LYS B 1 101 ? 19.688 -8.164 -24 1 98.38 101 LYS B C 1
ATOM 4625 O O . LYS B 1 101 ? 20.75 -8.359 -24.594 1 98.38 101 LYS B O 1
ATOM 4630 N N . VAL B 1 102 ? 19.469 -8.664 -22.828 1 98.69 102 VAL B N 1
ATOM 4631 C CA . VAL B 1 102 ? 20.391 -9.516 -22.094 1 98.69 102 VAL B CA 1
ATOM 4632 C C . VAL B 1 102 ? 19.641 -10.711 -21.516 1 98.69 102 VAL B C 1
ATOM 4634 O O . VAL B 1 102 ? 18.469 -10.609 -21.156 1 98.69 102 VAL B O 1
ATOM 4637 N N . LEU B 1 103 ? 20.297 -11.859 -21.516 1 98.81 103 LEU B N 1
ATOM 4638 C CA . LEU B 1 103 ? 19.844 -13.062 -20.812 1 98.81 103 LEU B CA 1
ATOM 4639 C C . LEU B 1 103 ? 20.781 -13.406 -19.672 1 98.81 103 LEU B C 1
ATOM 4641 O O . LEU B 1 103 ? 21.938 -13.758 -19.906 1 98.81 103 LEU B O 1
ATOM 4645 N N . ILE B 1 104 ? 20.344 -13.227 -18.438 1 98.81 104 ILE B N 1
ATOM 4646 C CA . ILE B 1 104 ? 21.047 -13.734 -17.266 1 98.81 104 ILE B CA 1
ATOM 4647 C C . ILE B 1 104 ? 20.656 -15.188 -17.016 1 98.81 104 ILE B C 1
ATOM 4649 O O . ILE B 1 104 ? 19.469 -15.5 -16.875 1 98.81 104 ILE B O 1
ATOM 4653 N N . THR B 1 105 ? 21.609 -16.016 -16.984 1 98.62 105 THR B N 1
ATOM 4654 C CA . THR B 1 105 ? 21.328 -17.453 -16.875 1 98.62 105 THR B CA 1
ATOM 4655 C C . THR B 1 105 ? 22.391 -18.141 -16.031 1 98.62 105 THR B C 1
ATOM 4657 O O . THR B 1 105 ? 23.156 -17.484 -15.305 1 98.62 105 THR B O 1
ATOM 4660 N N . GLU B 1 106 ? 22.297 -19.422 -15.906 1 98 106 GLU B N 1
ATOM 4661 C CA . GLU B 1 106 ? 23.234 -20.234 -15.141 1 98 106 GLU B CA 1
ATOM 4662 C C . GLU B 1 106 ? 23.734 -21.422 -15.977 1 98 106 GLU B C 1
ATOM 4664 O O . GLU B 1 106 ? 23.203 -21.688 -17.062 1 98 106 GLU B O 1
ATOM 4669 N N . ALA B 1 107 ? 24.703 -22.141 -15.477 1 97.56 107 ALA B N 1
ATOM 4670 C CA . ALA B 1 107 ? 25.391 -23.203 -16.219 1 97.56 107 ALA B CA 1
ATOM 4671 C C . ALA B 1 107 ? 24.422 -24.297 -16.641 1 97.56 107 ALA B C 1
ATOM 4673 O O . ALA B 1 107 ? 24.562 -24.891 -17.703 1 97.56 107 ALA B O 1
ATOM 4674 N N . GLY B 1 108 ? 23.406 -24.547 -15.844 1 95.56 108 GLY B N 1
ATOM 4675 C CA . GLY B 1 108 ? 22.453 -25.625 -16.109 1 95.56 108 GLY B CA 1
ATOM 4676 C C . GLY B 1 108 ? 21.609 -25.375 -17.344 1 95.56 108 GLY B C 1
ATOM 4677 O O . GLY B 1 108 ? 21.031 -26.312 -17.891 1 95.56 108 GLY B O 1
ATOM 4678 N N . PHE B 1 109 ? 21.609 -24.156 -17.828 1 96.56 109 PHE B N 1
ATOM 4679 C CA . PHE B 1 109 ? 20.781 -23.828 -18.984 1 96.56 109 PHE B CA 1
ATOM 4680 C C . PHE B 1 109 ? 21.641 -23.312 -20.141 1 96.56 109 PHE B C 1
ATOM 4682 O O . PHE B 1 109 ? 21.172 -22.547 -20.969 1 96.56 109 PHE B O 1
ATOM 4689 N N . ALA B 1 110 ? 22.891 -23.688 -20.203 1 96.75 110 ALA B N 1
ATOM 4690 C CA . ALA B 1 110 ? 23.859 -23.188 -21.172 1 96.75 110 ALA B CA 1
ATOM 4691 C C . ALA B 1 110 ? 23.422 -23.484 -22.594 1 96.75 110 ALA B C 1
ATOM 4693 O O . ALA B 1 110 ? 23.594 -22.656 -23.5 1 96.75 110 ALA B O 1
ATOM 4694 N N . GLU B 1 111 ? 22.922 -24.656 -22.828 1 95.69 111 GLU B N 1
ATOM 4695 C CA . GLU B 1 111 ? 22.5 -25.031 -24.172 1 95.69 111 GLU B CA 1
ATOM 4696 C C . GLU B 1 111 ? 21.344 -24.156 -24.656 1 95.69 111 GLU B C 1
ATOM 4698 O O . GLU B 1 111 ? 21.359 -23.688 -25.797 1 95.69 111 GLU B O 1
ATOM 4703 N N . TYR B 1 112 ? 20.328 -24 -23.766 1 95.69 112 TYR B N 1
ATOM 4704 C CA . TYR B 1 112 ? 19.234 -23.094 -24.094 1 95.69 112 TYR B CA 1
ATOM 4705 C C . TYR B 1 112 ? 19.734 -21.688 -24.375 1 95.69 112 TYR B C 1
ATOM 4707 O O . TYR B 1 112 ? 19.344 -21.062 -25.359 1 95.69 112 TYR B O 1
ATOM 4715 N N . ALA B 1 113 ? 20.656 -21.234 -23.562 1 97.94 113 ALA B N 1
ATOM 4716 C CA . ALA B 1 113 ? 21.172 -19.875 -23.672 1 97.94 113 ALA B CA 1
ATOM 4717 C C . ALA B 1 113 ? 21.922 -19.688 -24.984 1 97.94 113 ALA B C 1
ATOM 4719 O O . ALA B 1 113 ? 21.766 -18.656 -25.641 1 97.94 113 ALA B O 1
ATOM 4720 N N . GLN B 1 114 ? 22.719 -20.609 -25.328 1 97.44 114 GLN B N 1
ATOM 4721 C CA . GLN B 1 114 ? 23.484 -20.531 -26.562 1 97.44 114 GLN B CA 1
ATOM 4722 C C . GLN B 1 114 ? 22.562 -20.5 -27.781 1 97.44 114 GLN B C 1
ATOM 4724 O O . GLN B 1 114 ? 22.797 -19.719 -28.719 1 97.44 114 GLN B O 1
ATOM 4729 N N . THR B 1 115 ? 21.594 -21.344 -27.719 1 97.62 115 THR B N 1
ATOM 4730 C CA . THR B 1 115 ? 20.641 -21.406 -28.812 1 97.62 115 THR B CA 1
ATOM 4731 C C . THR B 1 115 ? 19.891 -20.078 -28.969 1 97.62 115 THR B C 1
ATOM 4733 O O . THR B 1 115 ? 19.781 -19.547 -30.062 1 97.62 115 THR B O 1
ATOM 4736 N N . LEU B 1 116 ? 19.375 -19.562 -27.859 1 98 116 LEU B N 1
ATOM 4737 C CA . LEU B 1 116 ? 18.625 -18.312 -27.875 1 98 116 LEU B CA 1
ATOM 4738 C C . LEU B 1 116 ? 19.516 -17.141 -28.281 1 98 116 LEU B C 1
ATOM 4740 O O . LEU B 1 116 ? 19.062 -16.234 -29 1 98 116 LEU B O 1
ATOM 4744 N N . ALA B 1 117 ? 20.734 -17.172 -27.812 1 97.81 117 ALA B N 1
ATOM 4745 C CA . ALA B 1 117 ? 21.688 -16.125 -28.188 1 97.81 117 ALA B CA 1
ATOM 4746 C C . ALA B 1 117 ? 21.938 -16.125 -29.703 1 97.81 117 ALA B C 1
ATOM 4748 O O . ALA B 1 117 ? 21.984 -15.07 -30.328 1 97.81 117 ALA B O 1
ATOM 4749 N N . ALA B 1 118 ? 22.094 -17.234 -30.234 1 97.69 118 ALA B N 1
ATOM 4750 C CA . ALA B 1 118 ? 22.375 -17.359 -31.656 1 97.69 118 ALA B CA 1
ATOM 4751 C C . ALA B 1 118 ? 21.172 -16.938 -32.5 1 97.69 118 ALA B C 1
ATOM 4753 O O . ALA B 1 118 ? 21.312 -16.297 -33.531 1 97.69 118 ALA B O 1
ATOM 4754 N N . GLU B 1 119 ? 20.047 -17.312 -32.062 1 98 119 GLU B N 1
ATOM 4755 C CA . GLU B 1 119 ? 18.828 -17.094 -32.812 1 98 119 GLU B CA 1
ATOM 4756 C C . GLU B 1 119 ? 18.344 -15.656 -32.719 1 98 119 GLU B C 1
ATOM 4758 O O . GLU B 1 119 ? 17.812 -15.094 -33.656 1 98 119 GLU B O 1
ATOM 4763 N N . PHE B 1 120 ? 18.516 -15.016 -31.547 1 98.19 120 PHE B N 1
ATOM 4764 C CA . PHE B 1 120 ? 17.875 -13.734 -31.312 1 98.19 120 PHE B CA 1
ATOM 4765 C C . PHE B 1 120 ? 18.922 -12.633 -31.141 1 98.19 120 PHE B C 1
ATOM 4767 O O . PHE B 1 120 ? 18.578 -11.453 -31 1 98.19 120 PHE B O 1
ATOM 4774 N N . GLY B 1 121 ? 20.188 -12.984 -31.125 1 97.19 121 GLY B N 1
ATOM 4775 C CA . GLY B 1 121 ? 21.25 -12 -30.969 1 97.19 121 GLY B CA 1
ATOM 4776 C C . GLY B 1 121 ? 21.281 -11.383 -29.578 1 97.19 121 GLY B C 1
ATOM 4777 O O . GLY B 1 121 ? 21.609 -10.203 -29.422 1 97.19 121 GLY B O 1
ATOM 4778 N N . VAL B 1 122 ? 20.938 -12.133 -28.547 1 97.69 122 VAL B N 1
ATOM 4779 C CA . VAL B 1 122 ? 20.875 -11.641 -27.172 1 97.69 122 VAL B CA 1
ATOM 4780 C C . VAL B 1 122 ? 22.219 -11.875 -26.484 1 97.69 122 VAL B C 1
ATOM 4782 O O . VAL B 1 122 ? 22.859 -12.914 -26.688 1 97.69 122 VAL B O 1
ATOM 4785 N N . ALA B 1 123 ? 22.703 -10.906 -25.703 1 97.94 123 ALA B N 1
ATOM 4786 C CA . ALA B 1 123 ? 23.891 -11.102 -24.891 1 97.94 123 ALA B CA 1
ATOM 4787 C C . ALA B 1 123 ? 23.609 -12.016 -23.703 1 97.94 123 ALA B C 1
ATOM 4789 O O . ALA B 1 123 ? 22.531 -11.945 -23.109 1 97.94 123 ALA B O 1
ATOM 4790 N N . VAL B 1 124 ? 24.578 -12.898 -23.391 1 98.25 124 VAL B N 1
ATOM 4791 C CA . VAL B 1 124 ? 24.375 -13.867 -22.328 1 98.25 124 VAL B CA 1
ATOM 4792 C C . VAL B 1 124 ? 25.328 -13.57 -21.172 1 98.25 124 VAL B C 1
ATOM 4794 O O . VAL B 1 124 ? 26.516 -13.359 -21.375 1 98.25 124 VAL B O 1
ATOM 4797 N N . LEU B 1 125 ? 24.781 -13.484 -20 1 98.5 125 LEU B N 1
ATOM 4798 C CA . LEU B 1 125 ? 25.547 -13.383 -18.75 1 98.5 125 LEU B CA 1
ATOM 4799 C C . LEU B 1 125 ? 25.297 -14.594 -17.859 1 98.5 125 LEU B C 1
ATOM 4801 O O . LEU B 1 125 ? 24.219 -14.711 -17.281 1 98.5 125 LEU B O 1
ATOM 4805 N N . ASP B 1 126 ? 26.25 -15.469 -17.75 1 98.5 126 ASP B N 1
ATOM 4806 C CA . ASP B 1 126 ? 26.156 -16.688 -16.953 1 98.5 126 ASP B CA 1
ATOM 4807 C C . ASP B 1 126 ? 26.672 -16.453 -15.531 1 98.5 126 ASP B C 1
ATOM 4809 O O . ASP B 1 126 ? 27.859 -16.172 -15.336 1 98.5 126 ASP B O 1
ATOM 4813 N N . VAL B 1 127 ? 25.859 -16.672 -14.539 1 98.31 127 VAL B N 1
ATOM 4814 C CA . VAL B 1 127 ? 26.188 -16.312 -13.164 1 98.31 127 VAL B CA 1
ATOM 4815 C C . VAL B 1 127 ? 27.203 -17.312 -12.602 1 98.31 127 VAL B C 1
ATOM 4817 O O . VAL B 1 127 ? 27.844 -17.047 -11.586 1 98.31 127 VAL B O 1
ATOM 4820 N N . ASP B 1 128 ? 27.312 -18.484 -13.25 1 98.12 128 ASP B N 1
ATOM 4821 C CA . ASP B 1 128 ? 28.234 -19.516 -12.766 1 98.12 128 ASP B CA 1
ATOM 4822 C C . ASP B 1 128 ? 29.594 -19.406 -13.43 1 98.12 128 ASP B C 1
ATOM 4824 O O . ASP B 1 128 ? 30.531 -20.125 -13.086 1 98.12 128 ASP B O 1
ATOM 4828 N N . ASP B 1 129 ? 29.719 -18.562 -14.43 1 97.5 129 ASP B N 1
ATOM 4829 C CA . ASP B 1 129 ? 30.984 -18.359 -15.133 1 97.5 129 ASP B CA 1
ATOM 4830 C C . ASP B 1 129 ? 31.844 -17.328 -14.414 1 97.5 129 ASP B C 1
ATOM 4832 O O . ASP B 1 129 ? 31.578 -16.125 -14.469 1 97.5 129 ASP B O 1
ATOM 4836 N N . PRO B 1 130 ? 32.969 -17.734 -13.789 1 96.31 130 PRO B N 1
ATOM 4837 C CA . PRO B 1 130 ? 33.781 -16.828 -13 1 96.31 130 PRO B CA 1
ATOM 4838 C C . PRO B 1 130 ? 34.719 -15.961 -13.867 1 96.31 130 PRO B C 1
ATOM 4840 O O . PRO B 1 130 ? 35.438 -15.125 -13.344 1 96.31 130 PRO B O 1
ATOM 4843 N N . SER B 1 131 ? 34.688 -16.156 -15.141 1 96.25 131 SER B N 1
ATOM 4844 C CA . SER B 1 131 ? 35.531 -15.367 -16.031 1 96.25 131 SER B CA 1
ATOM 4845 C C . SER B 1 131 ? 34.906 -14.008 -16.328 1 96.25 131 SER B C 1
ATOM 4847 O O . SER B 1 131 ? 33.75 -13.766 -15.992 1 96.25 131 SER B O 1
ATOM 4849 N N . PRO B 1 132 ? 35.594 -13.148 -16.969 1 94.56 132 PRO B N 1
ATOM 4850 C CA . PRO B 1 132 ? 35.094 -11.82 -17.281 1 94.56 132 PRO B CA 1
ATOM 4851 C C . PRO B 1 132 ? 33.906 -11.859 -18.266 1 94.56 132 PRO B C 1
ATOM 4853 O O . PRO B 1 132 ? 33.188 -10.875 -18.391 1 94.56 132 PRO B O 1
ATOM 4856 N N . SER B 1 133 ? 33.781 -12.938 -18.953 1 93.44 133 SER B N 1
ATOM 4857 C CA . SER B 1 133 ? 32.656 -13.062 -19.875 1 93.44 133 SER B CA 1
ATOM 4858 C C . SER B 1 133 ? 31.359 -13.391 -19.125 1 93.44 133 SER B C 1
ATOM 4860 O O . SER B 1 133 ? 30.266 -13.195 -19.641 1 93.44 133 SER B O 1
ATOM 4862 N N . GLY B 1 134 ? 31.531 -13.898 -17.938 1 96.12 134 GLY B N 1
ATOM 4863 C CA . GLY B 1 134 ? 30.422 -14.195 -17.062 1 96.12 134 GLY B CA 1
ATOM 4864 C C . GLY B 1 134 ? 30.375 -13.305 -15.836 1 96.12 134 GLY B C 1
ATOM 4865 O O . GLY B 1 134 ? 30.594 -12.102 -15.93 1 96.12 134 GLY B O 1
ATOM 4866 N N . TYR B 1 135 ? 29.969 -13.82 -14.68 1 96.62 135 TYR B N 1
ATOM 4867 C CA . TYR B 1 135 ? 29.797 -13.055 -13.445 1 96.62 135 TYR B CA 1
ATOM 4868 C C . TYR B 1 135 ? 31.125 -12.57 -12.906 1 96.62 135 TYR B C 1
ATOM 4870 O O . TYR B 1 135 ? 31.172 -11.672 -12.062 1 96.62 135 TYR B O 1
ATOM 4878 N N . GLY B 1 136 ? 32.219 -13.148 -13.414 1 95.81 136 GLY B N 1
ATOM 4879 C CA . GLY B 1 136 ? 33.531 -12.648 -13.023 1 95.81 136 GLY B CA 1
ATOM 4880 C C . GLY B 1 136 ? 33.75 -11.18 -13.328 1 95.81 136 GLY B C 1
ATOM 4881 O O . GLY B 1 136 ? 34.594 -10.523 -12.711 1 95.81 136 GLY B O 1
ATOM 4882 N N . CYS B 1 137 ? 33 -10.672 -14.227 1 95.25 137 CYS B N 1
ATOM 4883 C CA . CYS B 1 137 ? 33.125 -9.273 -14.625 1 95.25 137 CYS B CA 1
ATOM 4884 C C . CYS B 1 137 ? 32.719 -8.344 -13.484 1 95.25 137 CYS B C 1
ATOM 4886 O O . CYS B 1 137 ? 33.094 -7.172 -13.477 1 95.25 137 CYS B O 1
ATOM 4888 N N . LEU B 1 138 ? 31.938 -8.836 -12.539 1 96.5 138 LEU B N 1
ATOM 4889 C CA . LEU B 1 138 ? 31.438 -8 -11.445 1 96.5 138 LEU B CA 1
ATOM 4890 C C . LEU B 1 138 ? 32.594 -7.512 -10.562 1 96.5 138 LEU B C 1
ATOM 4892 O O . LEU B 1 138 ? 32.469 -6.457 -9.938 1 96.5 138 LEU B O 1
ATOM 4896 N N . ALA B 1 139 ? 33.656 -8.266 -10.539 1 94.62 139 ALA B N 1
ATOM 4897 C CA . ALA B 1 139 ? 34.781 -7.91 -9.703 1 94.62 139 ALA B CA 1
ATOM 4898 C C . ALA B 1 139 ? 35.375 -6.562 -10.125 1 94.62 139 ALA B C 1
ATOM 4900 O O . ALA B 1 139 ? 35.875 -5.805 -9.289 1 94.62 139 ALA B O 1
ATOM 4901 N N . ASP B 1 140 ? 35.281 -6.219 -11.414 1 94.31 140 ASP B N 1
ATOM 4902 C CA . ASP B 1 140 ? 35.875 -5.004 -11.938 1 94.31 140 ASP B CA 1
ATOM 4903 C C . ASP B 1 140 ? 34.844 -3.898 -12.117 1 94.31 140 ASP B C 1
ATOM 4905 O O . ASP B 1 140 ? 35.188 -2.756 -12.422 1 94.31 140 ASP B O 1
ATOM 4909 N N . ALA B 1 141 ? 33.625 -4.227 -11.969 1 97.12 141 ALA B N 1
ATOM 4910 C CA . ALA B 1 141 ? 32.531 -3.244 -12.156 1 97.12 141 ALA B CA 1
ATOM 4911 C C . ALA B 1 141 ? 32.438 -2.318 -10.945 1 97.12 141 ALA B C 1
ATOM 4913 O O . ALA B 1 141 ? 32.688 -2.73 -9.812 1 97.12 141 ALA B O 1
ATOM 4914 N N . SER B 1 142 ? 32.031 -1.088 -11.141 1 97.5 142 SER B N 1
ATOM 4915 C CA . SER B 1 142 ? 31.938 -0.086 -10.086 1 97.5 142 SER B CA 1
ATOM 4916 C C . SER B 1 142 ? 30.906 -0.481 -9.031 1 97.5 142 SER B C 1
ATOM 4918 O O . SER B 1 142 ? 29.766 -0.852 -9.367 1 97.5 142 SER B O 1
ATOM 4920 N N . PRO B 1 143 ? 31.234 -0.438 -7.77 1 97.25 143 PRO B N 1
ATOM 4921 C CA . PRO B 1 143 ? 30.281 -0.701 -6.691 1 97.25 143 PRO B CA 1
ATOM 4922 C C . PRO B 1 143 ? 29.375 0.5 -6.391 1 97.25 143 PRO B C 1
ATOM 4924 O O . PRO B 1 143 ? 28.484 0.411 -5.547 1 97.25 143 PRO B O 1
ATOM 4927 N N . ALA B 1 144 ? 29.656 1.606 -7.094 1 96.38 144 ALA B N 1
ATOM 4928 C CA . ALA B 1 144 ? 28.859 2.812 -6.871 1 96.38 144 ALA B CA 1
ATOM 4929 C C . ALA B 1 144 ? 27.453 2.656 -7.438 1 96.38 144 ALA B C 1
ATOM 4931 O O . ALA B 1 144 ? 27.234 1.922 -8.406 1 96.38 144 ALA B O 1
ATOM 4932 N N . ALA B 1 145 ? 26.516 3.342 -6.801 1 96.06 145 ALA B N 1
ATOM 4933 C CA . ALA B 1 145 ? 25.156 3.334 -7.328 1 96.06 145 ALA B CA 1
ATOM 4934 C C . ALA B 1 145 ? 25.125 3.811 -8.781 1 96.06 145 ALA B C 1
ATOM 4936 O O . ALA B 1 145 ? 25.797 4.777 -9.133 1 96.06 145 ALA B O 1
ATOM 4937 N N . PRO B 1 146 ? 24.359 3.105 -9.602 1 96.69 146 PRO B N 1
ATOM 4938 C CA . PRO B 1 146 ? 24.25 3.572 -10.984 1 96.69 146 PRO B CA 1
ATOM 4939 C C . PRO B 1 146 ? 23.516 4.906 -11.102 1 96.69 146 PRO B C 1
ATOM 4941 O O . PRO B 1 146 ? 22.703 5.25 -10.234 1 96.69 146 PRO B O 1
ATOM 4944 N N . ALA B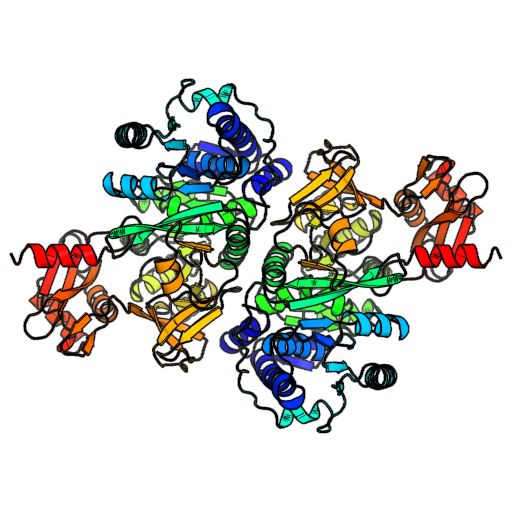 1 147 ? 23.766 5.609 -12.234 1 92.88 147 ALA B N 1
ATOM 4945 C CA . ALA B 1 147 ? 23.156 6.918 -12.469 1 92.88 147 ALA B CA 1
ATOM 4946 C C . ALA B 1 147 ? 21.641 6.797 -12.609 1 92.88 147 ALA B C 1
ATOM 4948 O O . ALA B 1 147 ? 20.906 7.777 -12.43 1 92.88 147 ALA B O 1
ATOM 4949 N N . THR B 1 148 ? 21.172 5.629 -12.844 1 94.62 148 THR B N 1
ATOM 4950 C CA . THR B 1 148 ? 19.75 5.391 -13.117 1 94.62 148 THR B CA 1
ATOM 4951 C C . THR B 1 148 ? 19 5.023 -11.844 1 94.62 148 THR B C 1
ATOM 4953 O O . THR B 1 148 ? 17.797 4.793 -11.875 1 94.62 148 THR B O 1
ATOM 4956 N N . LEU B 1 149 ? 19.672 4.961 -10.711 1 95.5 149 LEU B N 1
ATOM 4957 C CA . LEU B 1 149 ? 19.062 4.465 -9.477 1 95.5 149 LEU B CA 1
ATOM 4958 C C . LEU B 1 149 ? 17.75 5.184 -9.188 1 95.5 149 LEU B C 1
ATOM 4960 O O . LEU B 1 149 ? 16.766 4.547 -8.82 1 95.5 149 LEU B O 1
ATOM 4964 N N . HIS B 1 150 ? 17.703 6.488 -9.438 1 94.19 150 HIS B N 1
ATOM 4965 C CA . HIS B 1 150 ? 16.547 7.297 -9.055 1 94.19 150 HIS B CA 1
ATOM 4966 C C . HIS B 1 150 ? 15.734 7.707 -10.281 1 94.19 150 HIS B C 1
ATOM 4968 O O . HIS B 1 150 ? 14.891 8.594 -10.203 1 94.19 150 HIS B O 1
ATOM 4974 N N . ALA B 1 151 ? 15.953 7.055 -11.398 1 91.94 151 ALA B N 1
ATOM 4975 C CA . ALA B 1 151 ? 15.438 7.57 -12.656 1 91.94 151 ALA B CA 1
ATOM 4976 C C . ALA B 1 151 ? 14.07 6.965 -12.984 1 91.94 151 ALA B C 1
ATOM 4978 O O . ALA B 1 151 ? 13.336 7.488 -13.828 1 91.94 151 ALA B O 1
ATOM 4979 N N . ARG B 1 152 ? 13.703 5.891 -12.344 1 92.62 152 ARG B N 1
ATOM 4980 C CA . ARG B 1 152 ? 12.461 5.211 -12.703 1 92.62 152 ARG B CA 1
ATOM 4981 C C . ARG B 1 152 ? 11.25 5.969 -12.18 1 92.62 152 ARG B C 1
ATOM 4983 O O . ARG B 1 152 ? 11.141 6.23 -10.984 1 92.62 152 ARG B O 1
ATOM 4990 N N . ALA B 1 153 ? 10.375 6.281 -13.117 1 92.12 153 ALA B N 1
ATOM 4991 C CA . ALA B 1 153 ? 9.102 6.91 -12.773 1 92.12 153 ALA B CA 1
ATOM 4992 C C . ALA B 1 153 ? 8.055 5.867 -12.391 1 92.12 153 ALA B C 1
ATOM 4994 O O . ALA B 1 153 ? 8.227 4.676 -12.664 1 92.12 153 ALA B O 1
ATOM 4995 N N . ALA B 1 154 ? 7.008 6.332 -11.805 1 91.12 154 ALA B N 1
ATOM 4996 C CA . ALA B 1 154 ? 5.945 5.453 -11.32 1 91.12 154 ALA B CA 1
ATOM 4997 C C . ALA B 1 154 ? 5.297 4.691 -12.477 1 91.12 154 ALA B C 1
ATOM 4999 O O . ALA B 1 154 ? 4.902 3.533 -12.312 1 91.12 154 ALA B O 1
ATOM 5000 N N . ASP B 1 155 ? 5.207 5.309 -13.633 1 92.69 155 ASP B N 1
ATOM 5001 C CA . ASP B 1 155 ? 4.492 4.703 -14.75 1 92.69 155 ASP B CA 1
ATOM 5002 C C . ASP B 1 155 ? 5.453 3.977 -15.688 1 92.69 155 ASP B C 1
ATOM 5004 O O . ASP B 1 155 ? 5.043 3.449 -16.719 1 92.69 155 ASP B O 1
ATOM 5008 N N . ASP B 1 156 ? 6.746 3.941 -15.32 1 96.12 156 ASP B N 1
ATOM 5009 C CA . ASP B 1 156 ? 7.703 3.182 -16.125 1 96.12 156 ASP B CA 1
ATOM 5010 C C . ASP B 1 156 ? 7.488 1.68 -15.953 1 96.12 156 ASP B C 1
ATOM 5012 O O . ASP B 1 156 ? 7.102 1.219 -14.875 1 96.12 156 ASP B O 1
ATOM 5016 N N . GLU B 1 157 ? 7.734 0.939 -17.047 1 97.44 157 GLU B N 1
ATOM 5017 C CA . GLU B 1 157 ? 7.609 -0.515 -17.016 1 97.44 157 GLU B CA 1
ATOM 5018 C C . GLU B 1 157 ? 8.586 -1.131 -16.016 1 97.44 157 GLU B C 1
ATOM 5020 O O . GLU B 1 157 ? 9.734 -0.694 -15.914 1 97.44 157 GLU B O 1
ATOM 5025 N N . PHE B 1 158 ? 8.125 -2.123 -15.258 1 97.56 158 PHE B N 1
ATOM 5026 C CA . PHE B 1 158 ? 8.945 -2.725 -14.219 1 97.56 158 PHE B CA 1
ATOM 5027 C C . PHE B 1 158 ? 9.242 -4.184 -14.539 1 97.56 158 PHE B C 1
ATOM 5029 O O . PHE B 1 158 ? 10.398 -4.605 -14.523 1 97.56 158 PHE B O 1
ATOM 5036 N N . CYS B 1 159 ? 8.18 -4.969 -14.852 1 97.88 159 CYS B N 1
ATOM 5037 C CA . CYS B 1 159 ? 8.398 -6.383 -15.125 1 97.88 159 CYS B CA 1
ATOM 5038 C C . CYS B 1 159 ? 7.332 -6.926 -16.062 1 97.88 159 CYS B C 1
ATOM 5040 O O . CYS B 1 159 ? 6.258 -6.336 -16.203 1 97.88 159 CYS B O 1
ATOM 5042 N N . ILE B 1 160 ? 7.684 -8 -16.75 1 97.88 160 ILE B N 1
ATOM 5043 C CA . ILE B 1 160 ? 6.766 -8.812 -17.547 1 97.88 160 ILE B CA 1
ATOM 5044 C C . ILE B 1 160 ? 6.703 -10.227 -16.984 1 97.88 160 ILE B C 1
ATOM 5046 O O . ILE B 1 160 ? 7.734 -10.891 -16.828 1 97.88 160 ILE B O 1
ATOM 5050 N N . VAL B 1 161 ? 5.547 -10.672 -16.625 1 94.25 161 VAL B N 1
ATOM 5051 C CA . VAL B 1 161 ? 5.316 -12.023 -16.125 1 94.25 161 VAL B CA 1
ATOM 5052 C C . VAL B 1 161 ? 4.66 -12.875 -17.219 1 94.25 161 VAL B C 1
ATOM 5054 O O . VAL B 1 161 ? 3.525 -12.609 -17.609 1 94.25 161 VAL B O 1
ATOM 5057 N N . TYR B 1 162 ? 5.391 -13.891 -17.656 1 89.75 162 TYR B N 1
ATOM 5058 C CA . TYR B 1 162 ? 4.844 -14.742 -18.703 1 89.75 162 TYR B CA 1
ATOM 5059 C C . TYR B 1 162 ? 4.078 -15.914 -18.094 1 89.75 162 TYR B C 1
ATOM 5061 O O . TYR B 1 162 ? 4.566 -16.578 -17.172 1 89.75 162 TYR B O 1
ATOM 5069 N N . THR B 1 163 ? 2.883 -16.062 -18.547 1 79.56 163 THR B N 1
ATOM 5070 C CA . THR B 1 163 ? 2.033 -17.156 -18.078 1 79.56 163 THR B CA 1
ATOM 5071 C C . THR B 1 163 ? 1.702 -18.109 -19.234 1 79.56 163 THR B C 1
ATOM 5073 O O . THR B 1 163 ? 1.643 -17.688 -20.391 1 79.56 163 THR B O 1
ATOM 5076 N N . SER B 1 164 ? 1.649 -19.406 -18.969 1 64.81 164 SER B N 1
ATOM 5077 C CA . SER B 1 164 ? 1.338 -20.391 -20 1 64.81 164 SER B CA 1
ATOM 5078 C C . SER B 1 164 ? -0.152 -20.406 -20.312 1 64.81 164 SER B C 1
ATOM 5080 O O . SER B 1 164 ? -0.988 -20.297 -19.422 1 64.81 164 SER B O 1
ATOM 5082 N N . GLY B 1 165 ? -0.578 -19.625 -21.391 1 52.16 165 GLY B N 1
ATOM 5083 C CA . GLY B 1 165 ? -1.98 -19.516 -21.75 1 52.16 165 GLY B CA 1
ATOM 5084 C C . GLY B 1 165 ? -2.572 -20.812 -22.266 1 52.16 165 GLY B C 1
ATOM 5085 O O . GLY B 1 165 ? -1.849 -21.797 -22.469 1 52.16 165 GLY B O 1
ATOM 5086 N N . THR B 1 166 ? -3.887 -20.875 -22.188 1 42.25 166 THR B N 1
ATOM 5087 C CA . THR B 1 166 ? -4.672 -21.984 -22.719 1 42.25 166 THR B CA 1
ATOM 5088 C C . THR B 1 166 ? -4.336 -22.234 -24.188 1 42.25 166 THR B C 1
ATOM 5090 O O . THR B 1 166 ? -4.457 -23.359 -24.672 1 42.25 166 THR B O 1
ATOM 5093 N N . THR B 1 167 ? -4.125 -21.109 -24.875 1 46.47 167 THR B N 1
ATOM 5094 C CA . THR B 1 167 ? -3.912 -21.25 -26.312 1 46.47 167 THR B CA 1
ATOM 5095 C C . THR B 1 167 ? -2.5 -21.734 -26.594 1 46.47 167 THR B C 1
ATOM 5097 O O . THR B 1 167 ? -2.084 -21.797 -27.766 1 46.47 167 THR B O 1
ATOM 5100 N N . GLY B 1 168 ? -1.757 -22.031 -25.625 1 59.12 168 GLY B N 1
ATOM 5101 C CA . GLY B 1 168 ? -0.488 -22.734 -25.719 1 59.12 168 GLY B CA 1
ATOM 5102 C C . GLY B 1 168 ? 0.713 -21.812 -25.641 1 59.12 168 GLY B C 1
ATOM 5103 O O . GLY B 1 168 ? 1.735 -22.172 -25.047 1 59.12 168 GLY B O 1
ATOM 5104 N N . MET B 1 169 ? 0.675 -20.547 -26.266 1 71.94 169 MET B N 1
ATOM 5105 C CA . MET B 1 169 ? 1.884 -19.734 -26.172 1 71.94 169 MET B CA 1
ATOM 5106 C C . MET B 1 169 ? 1.813 -18.797 -24.984 1 71.94 169 MET B C 1
ATOM 5108 O O . MET B 1 169 ? 0.753 -18.25 -24.688 1 71.94 169 MET B O 1
ATOM 5112 N N . PRO B 1 170 ? 2.916 -18.578 -24.375 1 82.31 170 PRO B N 1
ATOM 5113 C CA . PRO B 1 170 ? 2.934 -17.734 -23.188 1 82.31 170 PRO B CA 1
ATOM 5114 C C . PRO B 1 170 ? 2.582 -16.281 -23.484 1 82.31 170 PRO B C 1
ATOM 5116 O O . PRO B 1 170 ? 2.957 -15.758 -24.547 1 82.31 170 PRO B O 1
ATOM 5119 N N . LYS B 1 171 ? 1.754 -15.68 -22.641 1 88.5 171 LYS B N 1
ATOM 5120 C CA . LYS B 1 171 ? 1.42 -14.266 -22.719 1 88.5 171 LYS B CA 1
ATOM 5121 C C . LYS B 1 171 ? 2.172 -13.461 -21.656 1 88.5 171 LYS B C 1
ATOM 5123 O O . LYS B 1 171 ? 2.328 -13.922 -20.531 1 88.5 171 LYS B O 1
ATOM 5128 N N . GLY B 1 172 ? 2.684 -12.32 -22.109 1 95.69 172 GLY B N 1
ATOM 5129 C CA . GLY B 1 172 ? 3.434 -11.477 -21.188 1 95.69 172 GLY B CA 1
ATOM 5130 C C . GLY B 1 172 ? 2.58 -10.414 -20.531 1 95.69 172 GLY B C 1
ATOM 5131 O O . GLY B 1 172 ? 2.113 -9.484 -21.188 1 95.69 172 GLY B O 1
ATOM 5132 N N . ILE B 1 173 ? 2.383 -10.531 -19.281 1 96.94 173 ILE B N 1
ATOM 5133 C CA . ILE B 1 173 ? 1.616 -9.57 -18.5 1 96.94 173 ILE B CA 1
ATOM 5134 C C . ILE B 1 173 ? 2.531 -8.438 -18.016 1 96.94 173 ILE B C 1
ATOM 5136 O O . ILE B 1 173 ? 3.461 -8.672 -17.25 1 96.94 173 ILE B O 1
ATOM 5140 N N . LEU B 1 174 ? 2.273 -7.227 -18.438 1 98.25 174 LEU B N 1
ATOM 5141 C CA . LEU B 1 174 ? 3.156 -6.09 -18.219 1 98.25 174 LEU B CA 1
ATOM 5142 C C . LEU B 1 174 ? 2.689 -5.273 -17.016 1 98.25 174 LEU B C 1
ATOM 5144 O O . LEU B 1 174 ? 1.519 -4.895 -16.938 1 98.25 174 LEU B O 1
ATOM 5148 N N . PHE B 1 175 ? 3.605 -5.043 -16.078 1 97.81 175 PHE B N 1
ATOM 5149 C CA . PHE B 1 175 ? 3.34 -4.207 -14.914 1 97.81 175 PHE B CA 1
ATOM 5150 C C . PHE B 1 175 ? 4.285 -3.01 -14.883 1 97.81 175 PHE B C 1
ATOM 5152 O O . PHE B 1 175 ? 5.457 -3.131 -15.234 1 97.81 175 PHE B O 1
ATOM 5159 N N . ASP B 1 176 ? 3.768 -1.9 -14.422 1 96.69 176 ASP B N 1
ATOM 5160 C CA . ASP B 1 176 ? 4.617 -0.737 -14.188 1 96.69 176 ASP B CA 1
ATOM 5161 C C . ASP B 1 176 ? 5.074 -0.68 -12.734 1 96.69 176 ASP B C 1
ATOM 5163 O O . ASP B 1 176 ? 4.684 -1.521 -11.922 1 96.69 176 ASP B O 1
ATOM 5167 N N . SER B 1 177 ? 5.977 0.229 -12.453 1 96.44 177 SER B N 1
ATOM 5168 C CA . SER B 1 177 ? 6.598 0.333 -11.133 1 96.44 177 SER B CA 1
ATOM 5169 C C . SER B 1 177 ? 5.559 0.614 -10.055 1 96.44 177 SER B C 1
ATOM 5171 O O . SER B 1 177 ? 5.617 0.042 -8.961 1 96.44 177 SER B O 1
ATOM 5173 N N . ARG B 1 178 ? 4.613 1.423 -10.32 1 95.5 178 ARG B N 1
ATOM 5174 C CA . ARG B 1 178 ? 3.586 1.795 -9.352 1 95.5 178 ARG B CA 1
ATOM 5175 C C . ARG B 1 178 ? 2.727 0.593 -8.977 1 95.5 178 ARG B C 1
ATOM 5177 O O . ARG B 1 178 ? 2.412 0.391 -7.805 1 95.5 178 ARG B O 1
ATOM 5184 N N . ALA B 1 179 ? 2.305 -0.13 -9.938 1 96.38 179 ALA B N 1
ATOM 5185 C CA . ALA B 1 179 ? 1.477 -1.306 -9.68 1 96.38 179 ALA B CA 1
ATOM 5186 C C . ALA B 1 179 ? 2.197 -2.297 -8.773 1 96.38 179 ALA B C 1
ATOM 5188 O O . ALA B 1 179 ? 1.618 -2.793 -7.805 1 96.38 179 ALA B O 1
ATOM 5189 N N . VAL B 1 180 ? 3.467 -2.527 -9.039 1 97.5 180 VAL B N 1
ATOM 5190 C CA . VAL B 1 180 ? 4.254 -3.484 -8.273 1 97.5 180 VAL B CA 1
ATOM 5191 C C . VAL B 1 180 ? 4.426 -2.982 -6.84 1 97.5 180 VAL B C 1
ATOM 5193 O O . VAL B 1 180 ? 4.242 -3.74 -5.883 1 97.5 180 VAL B O 1
ATOM 5196 N N . ALA B 1 181 ? 4.711 -1.735 -6.723 1 97.5 181 ALA B N 1
ATOM 5197 C CA . ALA B 1 181 ? 4.906 -1.139 -5.402 1 97.5 181 ALA B CA 1
ATOM 5198 C C . ALA B 1 181 ? 3.621 -1.185 -4.586 1 97.5 181 ALA B C 1
ATOM 5200 O O . ALA B 1 181 ? 3.641 -1.54 -3.404 1 97.5 181 ALA B O 1
ATOM 5201 N N . THR B 1 182 ? 2.518 -0.799 -5.195 1 97.12 182 THR B N 1
ATOM 5202 C CA . THR B 1 182 ? 1.225 -0.78 -4.52 1 97.12 182 THR B CA 1
ATOM 5203 C C . THR B 1 182 ? 0.831 -2.184 -4.066 1 97.12 182 THR B C 1
ATOM 5205 O O . THR B 1 182 ? 0.431 -2.381 -2.918 1 97.12 182 THR B O 1
ATOM 5208 N N . HIS B 1 183 ? 0.969 -3.117 -4.926 1 97.81 183 HIS B N 1
ATOM 5209 C CA . HIS B 1 183 ? 0.635 -4.492 -4.582 1 97.81 183 HIS B CA 1
ATOM 5210 C C . HIS B 1 183 ? 1.508 -5 -3.439 1 97.81 183 HIS B C 1
ATOM 5212 O O . HIS B 1 183 ? 1.044 -5.766 -2.588 1 97.81 183 HIS B O 1
ATOM 5218 N N . ALA B 1 184 ? 2.764 -4.629 -3.498 1 98.25 184 ALA B N 1
ATOM 5219 C CA . ALA B 1 184 ? 3.689 -5.066 -2.455 1 98.25 184 ALA B CA 1
ATOM 5220 C C . ALA B 1 184 ? 3.205 -4.637 -1.075 1 98.25 184 ALA B C 1
ATOM 5222 O O . ALA B 1 184 ? 3.348 -5.379 -0.1 1 98.25 184 ALA B O 1
ATOM 5223 N N . MET B 1 185 ? 2.65 -3.432 -0.986 1 98.19 185 MET B N 1
ATOM 5224 C CA . MET B 1 185 ? 2.123 -2.963 0.292 1 98.19 185 MET B CA 1
ATOM 5225 C C . MET B 1 185 ? 0.914 -3.789 0.719 1 98.19 185 MET B C 1
ATOM 5227 O O . MET B 1 185 ? 0.787 -4.152 1.891 1 98.19 185 MET B O 1
ATOM 5231 N N . VAL B 1 186 ? 0.041 -4.098 -0.201 1 98.12 186 VAL B N 1
ATOM 5232 C CA . VAL B 1 186 ? -1.134 -4.914 0.086 1 98.12 186 VAL B CA 1
ATOM 5233 C C . VAL B 1 186 ? -0.698 -6.297 0.575 1 98.12 186 VAL B C 1
ATOM 5235 O O . VAL B 1 186 ? -1.19 -6.785 1.595 1 98.12 186 VAL B O 1
ATOM 5238 N N . ALA B 1 187 ? 0.265 -6.879 -0.154 1 98.19 187 ALA B N 1
ATOM 5239 C CA . ALA B 1 187 ? 0.787 -8.188 0.248 1 98.19 187 ALA B CA 1
ATOM 5240 C C . ALA B 1 187 ? 1.41 -8.117 1.639 1 98.19 187 ALA B C 1
ATOM 5242 O O . ALA B 1 187 ? 1.215 -9.023 2.455 1 98.19 187 ALA B O 1
ATOM 5243 N N . GLY B 1 188 ? 2.16 -7.062 1.861 1 98.06 188 GLY B N 1
ATOM 5244 C CA . GLY B 1 188 ? 2.775 -6.883 3.166 1 98.06 188 GLY B CA 1
ATOM 5245 C C . GLY B 1 188 ? 1.772 -6.887 4.305 1 98.06 188 GLY B C 1
ATOM 5246 O O . GLY B 1 188 ? 2 -7.52 5.336 1 98.06 188 GLY B O 1
ATOM 5247 N N . ILE B 1 189 ? 0.644 -6.191 4.121 1 97.62 189 ILE B N 1
ATOM 5248 C CA . ILE B 1 189 ? -0.386 -6.105 5.152 1 97.62 189 ILE B CA 1
ATOM 5249 C C . ILE B 1 189 ? -1.099 -7.449 5.281 1 97.62 189 ILE B C 1
ATOM 5251 O O . ILE B 1 189 ? -1.276 -7.961 6.387 1 97.62 189 ILE B O 1
ATOM 5255 N N . GLU B 1 190 ? -1.451 -8.07 4.168 1 97.5 190 GLU B N 1
ATOM 5256 C CA . GLU B 1 190 ? -2.213 -9.32 4.168 1 97.5 190 GLU B CA 1
ATOM 5257 C C . GLU B 1 190 ? -1.429 -10.445 4.832 1 97.5 190 GLU B C 1
ATOM 5259 O O . GLU B 1 190 ? -1.999 -11.258 5.559 1 97.5 190 GLU B O 1
ATOM 5264 N N . TYR B 1 191 ? -0.121 -10.469 4.625 1 97.69 191 TYR B N 1
ATOM 5265 C CA . TYR B 1 191 ? 0.698 -11.555 5.152 1 97.69 191 TYR B CA 1
ATOM 5266 C C . TYR B 1 191 ? 1.435 -11.117 6.414 1 97.69 191 TYR B C 1
ATOM 5268 O O . TYR B 1 191 ? 2.285 -11.844 6.93 1 97.69 191 TYR B O 1
ATOM 5276 N N . LYS B 1 192 ? 1.181 -9.914 6.879 1 96.56 192 LYS B N 1
ATOM 5277 C CA . LYS B 1 192 ? 1.766 -9.383 8.109 1 96.56 192 LYS B CA 1
ATOM 5278 C C . LYS B 1 192 ? 3.289 -9.391 8.039 1 96.56 192 LYS B C 1
ATOM 5280 O O . LYS B 1 192 ? 3.959 -9.875 8.945 1 96.56 192 LYS B O 1
ATOM 5285 N N . MET B 1 193 ? 3.791 -8.883 6.953 1 97.56 193 MET B N 1
ATOM 5286 C CA . MET B 1 193 ? 5.234 -8.828 6.742 1 97.56 193 MET B CA 1
ATOM 5287 C C . MET B 1 193 ? 5.84 -7.613 7.438 1 97.56 193 MET B C 1
ATOM 5289 O O . MET B 1 193 ? 5.137 -6.641 7.723 1 97.56 193 MET B O 1
ATOM 5293 N N . SER B 1 194 ? 7.094 -7.68 7.742 1 95.88 194 SER B N 1
ATOM 5294 C CA . SER B 1 194 ? 7.902 -6.621 8.336 1 95.88 194 SER B CA 1
ATOM 5295 C C . SER B 1 194 ? 9.375 -6.789 7.988 1 95.88 194 SER B C 1
ATOM 5297 O O . SER B 1 194 ? 9.742 -7.672 7.211 1 95.88 194 SER B O 1
ATOM 5299 N N . ALA B 1 195 ? 10.203 -5.949 8.539 1 96.06 195 ALA B N 1
ATOM 5300 C CA . ALA B 1 195 ? 11.648 -6.027 8.312 1 96.06 195 ALA B CA 1
ATOM 5301 C C . ALA B 1 195 ? 12.234 -7.285 8.938 1 96.06 195 ALA B C 1
ATOM 5303 O O . ALA B 1 195 ? 13.359 -7.676 8.625 1 96.06 195 ALA B O 1
ATOM 5304 N N . SER B 1 196 ? 11.445 -7.914 9.789 1 96.56 196 SER B N 1
ATOM 5305 C CA . SER B 1 196 ? 11.922 -9.117 10.453 1 96.56 196 SER B CA 1
ATOM 5306 C C . SER B 1 196 ? 11.484 -10.375 9.711 1 96.56 196 SER B C 1
ATOM 5308 O O . SER B 1 196 ? 11.859 -11.492 10.078 1 96.56 196 SER B O 1
ATOM 5310 N N . SER B 1 197 ? 10.688 -10.18 8.672 1 98.38 197 SER B N 1
ATOM 5311 C CA . SER B 1 197 ? 10.164 -11.32 7.926 1 98.38 197 SER B CA 1
ATOM 5312 C C . SER B 1 197 ? 11.266 -12.016 7.129 1 98.38 197 SER B C 1
ATOM 5314 O O . SER B 1 197 ? 12.125 -11.359 6.539 1 98.38 197 SER B O 1
ATOM 5316 N N . ARG B 1 198 ? 11.305 -13.32 7.168 1 98.69 198 ARG B N 1
ATOM 5317 C CA . ARG B 1 198 ? 12.156 -14.188 6.359 1 98.69 198 ARG B CA 1
ATOM 5318 C C . ARG B 1 198 ? 11.32 -15.117 5.492 1 98.69 198 ARG B C 1
ATOM 5320 O O . ARG B 1 198 ? 10.805 -16.125 5.977 1 98.69 198 ARG B O 1
ATOM 5327 N N . TRP B 1 199 ? 11.219 -14.844 4.227 1 98.69 199 TRP B N 1
ATOM 5328 C CA . TRP B 1 199 ? 10.328 -15.555 3.32 1 98.69 199 TRP B CA 1
ATOM 5329 C C . TRP B 1 199 ? 11.078 -16.641 2.555 1 98.69 199 TRP B C 1
ATOM 5331 O O . TRP B 1 199 ? 11.93 -16.344 1.711 1 98.69 199 TRP B O 1
ATOM 5341 N N . LEU B 1 200 ? 10.75 -17.875 2.789 1 98.31 200 LEU B N 1
ATOM 5342 C CA . LEU B 1 200 ? 11.344 -18.969 2.041 1 98.31 200 LEU B CA 1
ATOM 5343 C C . LEU B 1 200 ? 10.555 -19.25 0.766 1 98.31 200 LEU B C 1
ATOM 5345 O O . LEU B 1 200 ? 9.438 -19.766 0.821 1 98.31 200 LEU B O 1
ATOM 5349 N N . THR B 1 201 ? 11.156 -18.938 -0.359 1 97 201 THR B N 1
ATOM 5350 C CA . THR B 1 201 ? 10.508 -19.078 -1.658 1 97 201 THR B CA 1
ATOM 5351 C C . THR B 1 201 ? 10.648 -20.516 -2.17 1 97 201 THR B C 1
ATOM 5353 O O . THR B 1 201 ? 11.766 -21 -2.359 1 97 201 THR B O 1
ATOM 5356 N N . THR B 1 202 ? 9.469 -21.094 -2.447 1 93.56 202 THR B N 1
ATOM 5357 C CA . THR B 1 202 ? 9.484 -22.484 -2.842 1 93.56 202 THR B CA 1
ATOM 5358 C C . THR B 1 202 ? 9 -22.656 -4.281 1 93.56 202 THR B C 1
ATOM 5360 O O . THR B 1 202 ? 9.242 -23.688 -4.91 1 93.56 202 THR B O 1
ATOM 5363 N N . ILE B 1 203 ? 8.25 -21.688 -4.805 1 87.69 203 ILE B N 1
ATOM 5364 C CA . ILE B 1 203 ? 7.793 -21.734 -6.188 1 87.69 203 ILE B CA 1
ATOM 5365 C C . ILE B 1 203 ? 8.734 -20.922 -7.07 1 87.69 203 ILE B C 1
ATOM 5367 O O . ILE B 1 203 ? 9.484 -20.078 -6.574 1 87.69 203 ILE B O 1
ATOM 5371 N N . PRO B 1 204 ? 8.773 -21.156 -8.352 1 88.69 204 PRO B N 1
ATOM 5372 C CA . PRO B 1 204 ? 9.719 -20.469 -9.227 1 88.69 204 PRO B CA 1
ATOM 5373 C C . PRO B 1 204 ? 9.641 -18.953 -9.094 1 88.69 204 PRO B C 1
ATOM 5375 O O . PRO B 1 204 ? 8.539 -18.391 -8.977 1 88.69 204 PRO B O 1
ATOM 5378 N N . HIS B 1 205 ? 10.766 -18.281 -9.203 1 92.62 205 HIS B N 1
ATOM 5379 C CA . HIS B 1 205 ? 10.898 -16.859 -8.93 1 92.62 205 HIS B CA 1
ATOM 5380 C C . HIS B 1 205 ? 10.047 -16.031 -9.891 1 92.62 205 HIS B C 1
ATOM 5382 O O . HIS B 1 205 ? 9.555 -14.961 -9.523 1 92.62 205 HIS B O 1
ATOM 5388 N N . ASN B 1 206 ? 9.867 -16.484 -11.109 1 89.5 206 ASN B N 1
ATOM 5389 C CA . ASN B 1 206 ? 9.125 -15.727 -12.109 1 89.5 206 ASN B CA 1
ATOM 5390 C C . ASN B 1 206 ? 7.68 -15.484 -11.664 1 89.5 206 ASN B C 1
ATOM 5392 O O . ASN B 1 206 ? 7.062 -14.492 -12.055 1 89.5 206 ASN B O 1
ATOM 5396 N N . SER B 1 207 ? 7.203 -16.359 -10.82 1 87.12 207 SER B N 1
ATOM 5397 C CA . SER B 1 207 ? 5.84 -16.234 -10.32 1 87.12 207 SER B CA 1
ATOM 5398 C C . SER B 1 207 ? 5.816 -15.625 -8.922 1 87.12 207 SER B C 1
ATOM 5400 O O . SER B 1 207 ? 4.75 -15.438 -8.336 1 87.12 207 SER B O 1
ATOM 5402 N N . SER B 1 208 ? 6.945 -15.32 -8.398 1 88.25 208 SER B N 1
ATOM 5403 C CA . SER B 1 208 ? 7.039 -14.914 -7.004 1 88.25 208 SER B CA 1
ATOM 5404 C C . SER B 1 208 ? 7.379 -13.43 -6.879 1 88.25 208 SER B C 1
ATOM 5406 O O . SER B 1 208 ? 7.523 -12.914 -5.773 1 88.25 208 SER B O 1
ATOM 5408 N N . VAL B 1 209 ? 7.418 -12.75 -7.969 1 92 209 VAL B N 1
ATOM 5409 C CA . VAL B 1 209 ? 7.871 -11.367 -7.957 1 92 209 VAL B CA 1
ATOM 5410 C C . VAL B 1 209 ? 6.93 -10.523 -7.102 1 92 209 VAL B C 1
ATOM 5412 O O . VAL B 1 209 ? 7.363 -9.859 -6.16 1 92 209 VAL B O 1
ATOM 5415 N N . GLN B 1 210 ? 5.672 -10.617 -7.332 1 92.94 210 GLN B N 1
ATOM 5416 C CA . GLN B 1 210 ? 4.691 -9.703 -6.758 1 92.94 210 GLN B CA 1
ATOM 5417 C C . GLN B 1 210 ? 4.383 -10.062 -5.309 1 92.94 210 GLN B C 1
ATOM 5419 O O . GLN B 1 210 ? 4.199 -9.18 -4.465 1 92.94 210 GLN B O 1
ATOM 5424 N N . ILE B 1 211 ? 4.359 -11.305 -5 1 91.56 211 ILE B N 1
ATOM 5425 C CA . ILE B 1 211 ? 3.85 -11.719 -3.697 1 91.56 211 ILE B CA 1
ATOM 5426 C C . ILE B 1 211 ? 5.008 -11.875 -2.715 1 91.56 211 ILE B C 1
ATOM 5428 O O . ILE B 1 211 ? 4.816 -11.789 -1.499 1 91.56 211 ILE B O 1
ATOM 5432 N N . THR B 1 212 ? 6.238 -12.133 -3.246 1 95.62 212 THR B N 1
ATOM 5433 C CA . THR B 1 212 ? 7.324 -12.484 -2.34 1 95.62 212 THR B CA 1
ATOM 5434 C C . THR B 1 212 ? 8.477 -11.5 -2.475 1 95.62 212 THR B C 1
ATOM 5436 O O . THR B 1 212 ? 8.812 -10.789 -1.521 1 95.62 212 THR B O 1
ATOM 5439 N N . LEU B 1 213 ? 9.047 -11.422 -3.635 1 97.75 213 LEU B N 1
ATOM 5440 C CA . LEU B 1 213 ? 10.289 -10.672 -3.812 1 97.75 213 LEU B CA 1
ATOM 5441 C C . LEU B 1 213 ? 10.062 -9.188 -3.566 1 97.75 213 LEU B C 1
ATOM 5443 O O . LEU B 1 213 ? 10.742 -8.586 -2.727 1 97.75 213 LEU B O 1
ATOM 5447 N N . ALA B 1 214 ? 9.086 -8.609 -4.219 1 98.19 214 ALA B N 1
ATOM 5448 C CA . ALA B 1 214 ? 8.852 -7.168 -4.141 1 98.19 214 ALA B CA 1
ATOM 5449 C C . ALA B 1 214 ? 8.477 -6.754 -2.719 1 98.19 214 ALA B C 1
ATOM 5451 O O . ALA B 1 214 ? 9.109 -5.871 -2.137 1 98.19 214 ALA B O 1
ATOM 5452 N N . PRO B 1 215 ? 7.473 -7.406 -2.082 1 98.25 215 PRO B N 1
ATOM 5453 C CA . PRO B 1 215 ? 7.133 -6.965 -0.729 1 98.25 215 PRO B CA 1
ATOM 5454 C C . PRO B 1 215 ? 8.281 -7.141 0.26 1 98.25 215 PRO B C 1
ATOM 5456 O O . PRO B 1 215 ? 8.469 -6.316 1.156 1 98.25 215 PRO B O 1
ATOM 5459 N N . SER B 1 216 ? 9.094 -8.203 0.128 1 98.44 216 SER B N 1
ATOM 5460 C CA . SER B 1 216 ? 10.227 -8.414 1.026 1 98.44 216 SER B CA 1
ATOM 5461 C C . SER B 1 216 ? 11.242 -7.281 0.916 1 98.44 216 SER B C 1
ATOM 5463 O O . SER B 1 216 ? 11.672 -6.723 1.929 1 98.44 216 SER B O 1
ATOM 5465 N N . PHE B 1 217 ? 11.555 -6.898 -0.276 1 98.44 217 PHE B N 1
ATOM 5466 C CA . PHE B 1 217 ? 12.586 -5.887 -0.476 1 98.44 217 PHE B CA 1
ATOM 5467 C C . PHE B 1 217 ? 12.062 -4.5 -0.127 1 98.44 217 PHE B C 1
ATOM 5469 O O . PHE B 1 217 ? 12.789 -3.674 0.423 1 98.44 217 PHE B O 1
ATOM 5476 N N . PHE B 1 218 ? 10.805 -4.207 -0.43 1 98.31 218 PHE B N 1
ATOM 5477 C CA . PHE B 1 218 ? 10.25 -2.908 -0.069 1 98.31 218 PHE B CA 1
ATOM 5478 C C . PHE B 1 218 ? 10.203 -2.74 1.445 1 98.31 218 PHE B C 1
ATOM 5480 O O . PHE B 1 218 ? 10.461 -1.651 1.962 1 98.31 218 PHE B O 1
ATOM 5487 N N . LEU B 1 219 ? 9.922 -3.838 2.17 1 98.06 219 LEU B N 1
ATOM 5488 C CA . LEU B 1 219 ? 9.672 -3.727 3.604 1 98.06 219 LEU B CA 1
ATOM 5489 C C . LEU B 1 219 ? 10.938 -4.008 4.402 1 98.06 219 LEU B C 1
ATOM 5491 O O . LEU B 1 219 ? 10.953 -3.852 5.629 1 98.06 219 LEU B O 1
ATOM 5495 N N . GLY B 1 220 ? 11.984 -4.48 3.729 1 97.88 220 GLY B N 1
ATOM 5496 C CA . GLY B 1 220 ? 13.266 -4.684 4.391 1 97.88 220 GLY B CA 1
ATOM 5497 C C . GLY B 1 220 ? 13.422 -6.074 4.973 1 97.88 220 GLY B C 1
ATOM 5498 O O . GLY B 1 220 ? 14.297 -6.309 5.809 1 97.88 220 GLY B O 1
ATOM 5499 N N . GLY B 1 221 ? 12.555 -7 4.547 1 98.38 221 GLY B N 1
ATOM 5500 C CA . GLY B 1 221 ? 12.68 -8.383 4.961 1 98.38 221 GLY B CA 1
ATOM 5501 C C . GLY B 1 221 ? 13.711 -9.156 4.16 1 98.38 221 GLY B C 1
ATOM 5502 O O . GLY B 1 221 ? 14.445 -8.578 3.361 1 98.38 221 GLY B O 1
ATOM 5503 N N . ALA B 1 222 ? 13.789 -10.492 4.453 1 98.62 222 ALA B N 1
ATOM 5504 C CA . ALA B 1 222 ? 14.734 -11.359 3.758 1 98.62 222 ALA B CA 1
ATOM 5505 C C . ALA B 1 222 ? 14.008 -12.352 2.855 1 98.62 222 ALA B C 1
ATOM 5507 O O . ALA B 1 222 ? 12.93 -12.844 3.203 1 98.62 222 ALA B O 1
ATOM 5508 N N . VAL B 1 223 ? 14.617 -12.617 1.729 1 98.31 223 VAL B N 1
ATOM 5509 C CA . VAL B 1 223 ? 14.086 -13.625 0.82 1 98.31 223 VAL B CA 1
ATOM 5510 C C . VAL B 1 223 ? 15.031 -14.828 0.775 1 98.31 223 VAL B C 1
ATOM 5512 O O . VAL B 1 223 ? 16.219 -14.68 0.516 1 98.31 223 VAL B O 1
ATOM 5515 N N . GLY B 1 224 ? 14.484 -15.961 1.074 1 98.19 224 GLY B N 1
ATOM 5516 C CA . GLY B 1 224 ? 15.203 -17.219 0.924 1 98.19 224 GLY B CA 1
ATOM 5517 C C . GLY B 1 224 ? 14.758 -18.016 -0.281 1 98.19 224 GLY B C 1
ATOM 5518 O O . GLY B 1 224 ? 13.625 -17.875 -0.744 1 98.19 224 GLY B O 1
ATOM 5519 N N . PHE B 1 225 ? 15.672 -18.875 -0.79 1 97.12 225 PHE B N 1
ATOM 5520 C CA . PHE B 1 225 ? 15.375 -19.641 -2.002 1 97.12 225 PHE B CA 1
ATOM 5521 C C . PHE B 1 225 ? 15.594 -21.125 -1.775 1 97.12 225 PHE B C 1
ATOM 5523 O O . PHE B 1 225 ? 16.641 -21.547 -1.297 1 97.12 225 PHE B O 1
ATOM 5530 N N . LEU B 1 226 ? 14.578 -21.859 -2.133 1 93.06 226 LEU B N 1
ATOM 5531 C CA . LEU B 1 226 ? 14.672 -23.297 -2.326 1 93.06 226 LEU B CA 1
ATOM 5532 C C . LEU B 1 226 ? 14.594 -23.656 -3.809 1 93.06 226 LEU B C 1
ATOM 5534 O O . LEU B 1 226 ? 13.766 -23.109 -4.539 1 93.06 226 LEU B O 1
ATOM 5538 N N . ASP B 1 227 ? 15.5 -24.438 -4.465 1 80.31 227 ASP B N 1
ATOM 5539 C CA . ASP B 1 227 ? 15.789 -24.641 -5.879 1 80.31 227 ASP B CA 1
ATOM 5540 C C . ASP B 1 227 ? 14.516 -24.953 -6.66 1 80.31 227 ASP B C 1
ATOM 5542 O O . ASP B 1 227 ? 14.438 -24.688 -7.863 1 80.31 227 ASP B O 1
ATOM 5546 N N . ALA B 1 228 ? 13.422 -25.312 -6.258 1 70.94 228 ALA B N 1
ATOM 5547 C CA . ALA B 1 228 ? 12.078 -25.453 -6.805 1 70.94 228 ALA B CA 1
ATOM 5548 C C . ALA B 1 228 ? 12.039 -26.531 -7.887 1 70.94 228 ALA B C 1
ATOM 5550 O O . ALA B 1 228 ? 11.047 -26.641 -8.617 1 70.94 228 ALA B O 1
ATOM 5551 N N . ARG B 1 229 ? 13.078 -27.297 -8.367 1 72.06 229 ARG B N 1
ATOM 5552 C CA . ARG B 1 229 ? 13.039 -28.391 -9.328 1 72.06 229 ARG B CA 1
ATOM 5553 C C . ARG B 1 229 ? 12.133 -29.516 -8.836 1 72.06 229 ARG B C 1
ATOM 5555 O O . ARG B 1 229 ? 11.578 -30.281 -9.641 1 72.06 229 ARG B O 1
ATOM 5562 N N . GLY B 1 230 ? 11.977 -29.562 -7.73 1 78.25 230 GLY B N 1
ATOM 5563 C CA . GLY B 1 230 ? 11.117 -30.484 -7.004 1 78.25 230 GLY B CA 1
ATOM 5564 C C . GLY B 1 230 ? 10.766 -30 -5.609 1 78.25 230 GLY B C 1
ATOM 5565 O O . GLY B 1 230 ? 11.211 -28.938 -5.188 1 78.25 230 GLY B O 1
ATOM 5566 N N . PHE B 1 231 ? 9.844 -30.734 -5.062 1 86.38 231 PHE B N 1
ATOM 5567 C CA . PHE B 1 231 ? 9.469 -30.391 -3.703 1 86.38 231 PHE B CA 1
ATOM 5568 C C . PHE B 1 231 ? 9.531 -31.594 -2.787 1 86.38 231 PHE B C 1
ATOM 5570 O O . PHE B 1 231 ? 8.805 -32.562 -2.994 1 86.38 231 PHE B O 1
ATOM 5577 N N . ASP B 1 232 ? 10.438 -31.531 -1.948 1 91.25 232 ASP B N 1
ATOM 5578 C CA . ASP B 1 232 ? 10.547 -32.5 -0.875 1 91.25 232 ASP B CA 1
ATOM 5579 C C . ASP B 1 232 ? 10.141 -31.906 0.468 1 91.25 232 ASP B C 1
ATOM 5581 O O . ASP B 1 232 ? 10.82 -31.016 0.983 1 91.25 232 ASP B O 1
ATOM 5585 N N . PRO B 1 233 ? 9.102 -32.438 1.062 1 94.94 233 PRO B N 1
ATOM 5586 C CA . PRO B 1 233 ? 8.562 -31.812 2.277 1 94.94 233 PRO B CA 1
ATOM 5587 C C . PRO B 1 233 ? 9.547 -31.844 3.443 1 94.94 233 PRO B C 1
ATOM 5589 O O . PRO B 1 233 ? 9.57 -30.922 4.27 1 94.94 233 PRO B O 1
ATOM 5592 N N . GLU B 1 234 ? 10.375 -32.906 3.516 1 96.25 234 GLU B N 1
ATOM 5593 C CA . GLU B 1 234 ? 11.344 -33 4.602 1 96.25 234 GLU B CA 1
ATOM 5594 C C . GLU B 1 234 ? 12.461 -31.969 4.434 1 96.25 234 GLU B C 1
ATOM 5596 O O . GLU B 1 234 ? 12.898 -31.359 5.41 1 96.25 234 GLU B O 1
ATOM 5601 N N . VAL B 1 235 ? 12.891 -31.828 3.213 1 95.31 235 VAL B N 1
ATOM 5602 C CA . VAL B 1 235 ? 13.914 -30.828 2.918 1 95.31 235 VAL B CA 1
ATOM 5603 C C . VAL B 1 235 ? 13.359 -29.422 3.193 1 95.31 235 VAL B C 1
ATOM 5605 O O . VAL B 1 235 ? 14.047 -28.578 3.779 1 95.31 235 VAL B O 1
ATOM 5608 N N . PHE B 1 236 ? 12.148 -29.266 2.758 1 97.06 236 PHE B N 1
ATOM 5609 C CA . PHE B 1 236 ? 11.484 -28 3.004 1 97.06 236 PHE B CA 1
ATOM 5610 C C . PHE B 1 236 ? 11.438 -27.688 4.496 1 97.06 236 PHE B C 1
ATOM 5612 O O . PHE B 1 236 ? 11.828 -26.594 4.922 1 97.06 236 PHE B O 1
ATOM 5619 N N . ALA B 1 237 ? 10.992 -28.562 5.289 1 97.88 237 ALA B N 1
ATOM 5620 C CA . ALA B 1 237 ? 10.852 -28.359 6.73 1 97.88 237 ALA B CA 1
ATOM 5621 C C . ALA B 1 237 ? 12.203 -28.094 7.383 1 97.88 237 ALA B C 1
ATOM 5623 O O . ALA B 1 237 ? 12.328 -27.219 8.234 1 97.88 237 ALA B O 1
ATOM 5624 N N . ALA B 1 238 ? 13.18 -28.859 7 1 97.06 238 ALA B N 1
ATOM 5625 C CA . ALA B 1 238 ? 14.523 -28.719 7.551 1 97.06 238 ALA B CA 1
ATOM 5626 C C . ALA B 1 238 ? 15.094 -27.328 7.246 1 97.06 238 ALA B C 1
ATOM 5628 O O . ALA B 1 238 ? 15.672 -26.688 8.125 1 97.06 238 ALA B O 1
ATOM 5629 N N . GLU B 1 239 ? 14.914 -26.891 6.059 1 96.75 239 GLU B N 1
ATOM 5630 C CA . GLU B 1 239 ? 15.445 -25.578 5.648 1 96.75 239 GLU B CA 1
ATOM 5631 C C . GLU B 1 239 ? 14.688 -24.453 6.328 1 96.75 239 GLU B C 1
ATOM 5633 O O . GLU B 1 239 ? 15.289 -23.453 6.727 1 96.75 239 GLU B O 1
ATOM 5638 N N . ALA B 1 240 ? 13.391 -24.578 6.41 1 97.69 240 ALA B N 1
ATOM 5639 C CA . ALA B 1 240 ? 12.586 -23.562 7.078 1 97.69 240 ALA B CA 1
ATOM 5640 C C . ALA B 1 240 ? 13.047 -23.359 8.523 1 97.69 240 ALA B C 1
ATOM 5642 O O . ALA B 1 240 ? 13.164 -22.219 8.984 1 97.69 240 ALA B O 1
ATOM 5643 N N . THR B 1 241 ? 13.297 -24.438 9.156 1 97.44 241 THR B N 1
ATOM 5644 C CA . THR B 1 241 ? 13.703 -24.391 10.555 1 97.44 241 THR B CA 1
ATOM 5645 C C . THR B 1 241 ? 15.125 -23.844 10.695 1 97.44 241 THR B C 1
ATOM 5647 O O . THR B 1 241 ? 15.375 -22.953 11.492 1 97.44 241 THR B O 1
ATOM 5650 N N . LYS B 1 242 ? 16.031 -24.391 9.891 1 96.81 242 LYS B N 1
ATOM 5651 C CA . LYS B 1 242 ? 17.438 -24.016 9.969 1 96.81 242 LYS B CA 1
ATOM 5652 C C . LYS B 1 242 ? 17.641 -22.531 9.664 1 96.81 242 LYS B C 1
ATOM 5654 O O . LYS B 1 242 ? 18.5 -21.891 10.266 1 96.81 242 LYS B O 1
ATOM 5659 N N . ARG B 1 243 ? 16.859 -22 8.789 1 97.19 243 ARG B N 1
ATOM 5660 C CA . ARG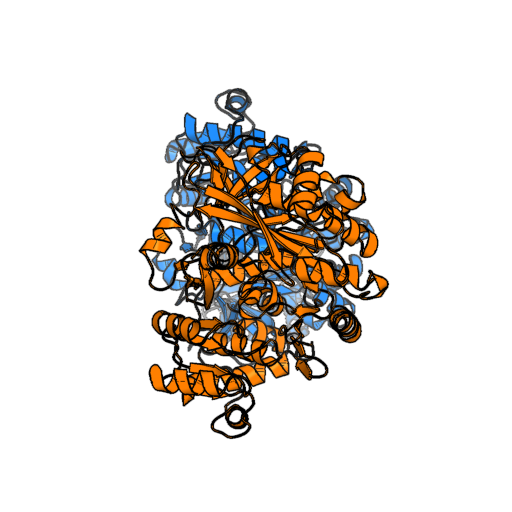 B 1 243 ? 17.031 -20.625 8.344 1 97.19 243 ARG B CA 1
ATOM 5661 C C . ARG B 1 243 ? 16.062 -19.688 9.07 1 97.19 243 ARG B C 1
ATOM 5663 O O . ARG B 1 243 ? 15.984 -18.5 8.758 1 97.19 243 ARG B O 1
ATOM 5670 N N . ALA B 1 244 ? 15.297 -20.203 9.93 1 97.75 244 ALA B N 1
ATOM 5671 C CA . ALA B 1 244 ? 14.328 -19.453 10.734 1 97.75 244 ALA B CA 1
ATOM 5672 C C . ALA B 1 244 ? 13.344 -18.703 9.844 1 97.75 244 ALA B C 1
ATOM 5674 O O . ALA B 1 244 ? 13.117 -17.5 10.039 1 97.75 244 ALA B O 1
ATOM 5675 N N . ALA B 1 245 ? 12.867 -19.422 8.828 1 98.44 245 ALA B N 1
ATOM 5676 C CA . ALA B 1 245 ? 11.875 -18.828 7.949 1 98.44 245 ALA B CA 1
ATOM 5677 C C . ALA B 1 245 ? 10.586 -18.5 8.711 1 98.44 245 ALA B C 1
ATOM 5679 O O . ALA B 1 245 ? 10.156 -19.281 9.562 1 98.44 245 ALA B O 1
ATOM 5680 N N . THR B 1 246 ? 10.008 -17.344 8.438 1 98.69 246 THR B N 1
ATOM 5681 C CA . THR B 1 246 ? 8.773 -16.938 9.094 1 98.69 246 THR B CA 1
ATOM 5682 C C . THR B 1 246 ? 7.594 -17 8.125 1 98.69 246 THR B C 1
ATOM 5684 O O . THR B 1 246 ? 6.441 -17.109 8.555 1 98.69 246 THR B O 1
ATOM 5687 N N . HIS B 1 247 ? 7.867 -16.906 6.852 1 98.69 247 HIS B N 1
ATOM 5688 C CA . HIS B 1 247 ? 6.852 -16.859 5.805 1 98.69 247 HIS B CA 1
ATOM 5689 C C . HIS B 1 247 ? 7.18 -17.844 4.684 1 98.69 247 HIS B C 1
ATOM 5691 O O . HIS B 1 247 ? 8.352 -18.125 4.422 1 98.69 247 HIS B O 1
ATOM 5697 N N . THR B 1 248 ? 6.152 -18.312 3.996 1 98.06 248 THR B N 1
ATOM 5698 C CA . THR B 1 248 ? 6.309 -19.078 2.764 1 98.06 248 THR B CA 1
ATOM 5699 C C . THR B 1 248 ? 4.992 -19.125 1.989 1 98.06 248 THR B C 1
ATOM 5701 O O . THR B 1 248 ? 3.975 -18.609 2.449 1 98.06 248 THR B O 1
ATOM 5704 N N . TYR B 1 249 ? 5.082 -19.562 0.797 1 96.5 249 TYR B N 1
ATOM 5705 C CA . TYR B 1 249 ? 3.941 -19.828 -0.07 1 96.5 249 TYR B CA 1
ATOM 5706 C C . TYR B 1 249 ? 4.043 -21.203 -0.709 1 96.5 249 TYR B C 1
ATOM 5708 O O . TYR B 1 249 ? 5.066 -21.547 -1.311 1 96.5 249 TYR B O 1
ATOM 5716 N N . LEU B 1 250 ? 3.002 -21.984 -0.518 1 94 250 LEU B N 1
ATOM 5717 C CA . LEU B 1 250 ? 2.961 -23.344 -1.062 1 94 250 LEU B CA 1
ATOM 5718 C C . LEU B 1 250 ? 1.709 -23.547 -1.908 1 94 250 LEU B C 1
ATOM 5720 O O . LEU B 1 250 ? 0.631 -23.062 -1.559 1 94 250 LEU B O 1
ATOM 5724 N N . VAL B 1 251 ? 1.871 -24.25 -3.004 1 87.06 251 VAL B N 1
ATOM 5725 C CA . VAL B 1 251 ? 0.698 -24.625 -3.787 1 87.06 251 VAL B CA 1
ATOM 5726 C C . VAL B 1 251 ? 0.069 -25.891 -3.207 1 87.06 251 VAL B C 1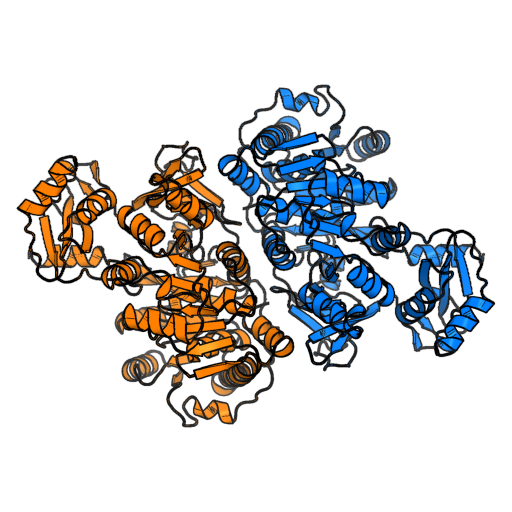
ATOM 5728 O O . VAL B 1 251 ? 0.708 -26.625 -2.441 1 87.06 251 VAL B O 1
ATOM 5731 N N . PRO B 1 252 ? -1.135 -26.219 -3.514 1 84.88 252 PRO B N 1
ATOM 5732 C CA . PRO B 1 252 ? -1.866 -27.328 -2.895 1 84.88 252 PRO B CA 1
ATOM 5733 C C . PRO B 1 252 ? -1.127 -28.672 -3.01 1 84.88 252 PRO B C 1
ATOM 5735 O O . PRO B 1 252 ? -1.056 -29.422 -2.039 1 84.88 252 PRO B O 1
ATOM 5738 N N . THR B 1 253 ? -0.503 -28.953 -4.109 1 80.5 253 THR B N 1
ATOM 5739 C CA . THR B 1 253 ? 0.235 -30.203 -4.27 1 80.5 253 THR B CA 1
ATOM 5740 C C . THR B 1 253 ? 1.373 -30.281 -3.258 1 80.5 253 THR B C 1
ATOM 5742 O O . THR B 1 253 ? 1.66 -31.359 -2.732 1 80.5 253 THR B O 1
ATOM 5745 N N . MET B 1 254 ? 2.031 -29.172 -2.953 1 88.56 254 MET B N 1
ATOM 5746 C CA . MET B 1 254 ? 3.096 -29.125 -1.956 1 88.56 254 MET B CA 1
ATOM 5747 C C . MET B 1 254 ? 2.537 -29.328 -0.552 1 88.56 254 MET B C 1
ATOM 5749 O O . MET B 1 254 ? 3.129 -30.047 0.257 1 88.56 254 MET B O 1
ATOM 5753 N N . LEU B 1 255 ? 1.408 -28.75 -0.346 1 92.38 255 LEU B N 1
ATOM 5754 C CA . LEU B 1 255 ? 0.762 -28.891 0.955 1 92.38 255 LEU B CA 1
ATOM 5755 C C . LEU B 1 255 ? 0.344 -30.344 1.204 1 92.38 255 LEU B C 1
ATOM 5757 O O . LEU B 1 255 ? 0.452 -30.828 2.326 1 92.38 255 LEU B O 1
ATOM 5761 N N . TYR B 1 256 ? -0.118 -31.047 0.161 1 85 256 TYR B N 1
ATOM 5762 C CA . TYR B 1 256 ? -0.46 -32.469 0.27 1 85 256 TYR B CA 1
ATOM 5763 C C . TYR B 1 256 ? 0.759 -33.281 0.658 1 85 256 TYR B C 1
ATOM 5765 O O . TYR B 1 256 ? 0.671 -34.156 1.515 1 85 256 TYR B O 1
ATOM 5773 N N . ARG B 1 257 ? 1.86 -32.969 0.056 1 87.81 257 ARG B N 1
ATOM 5774 C CA . ARG B 1 257 ? 3.098 -33.688 0.354 1 87.81 257 ARG B CA 1
ATOM 5775 C C . ARG B 1 257 ? 3.533 -33.469 1.795 1 87.81 257 ARG B C 1
ATOM 5777 O O . ARG B 1 257 ? 4.055 -34.375 2.449 1 87.81 257 ARG B O 1
ATOM 5784 N N . VAL B 1 258 ? 3.365 -32.25 2.281 1 95.31 258 VAL B N 1
ATOM 5785 C CA . VAL B 1 258 ? 3.688 -31.906 3.66 1 95.31 258 VAL B CA 1
ATOM 5786 C C . VAL B 1 258 ? 2.834 -32.75 4.621 1 95.31 258 VAL B C 1
ATOM 5788 O O . VAL B 1 258 ? 3.342 -33.281 5.609 1 95.31 258 VAL B O 1
ATOM 5791 N N . LEU B 1 259 ? 1.544 -32.844 4.309 1 92.88 259 LEU B N 1
ATOM 5792 C CA . LEU B 1 259 ? 0.632 -33.656 5.125 1 92.88 259 LEU B CA 1
ATOM 5793 C C . LEU B 1 259 ? 1.019 -35.125 5.09 1 92.88 259 LEU B C 1
ATOM 5795 O O . LEU B 1 259 ? 1.052 -35.781 6.129 1 92.88 259 LEU B O 1
ATOM 5799 N N . GLU B 1 260 ? 1.327 -35.625 3.895 1 89.81 260 GLU B N 1
ATOM 5800 C CA . GLU B 1 260 ? 1.666 -37.031 3.707 1 89.81 260 GLU B CA 1
ATOM 5801 C C . GLU B 1 260 ? 2.961 -37.375 4.434 1 89.81 260 GLU B C 1
ATOM 5803 O O . GLU B 1 260 ? 3.127 -38.531 4.895 1 89.81 260 GLU B O 1
ATOM 5808 N N . ALA B 1 261 ? 3.812 -36.438 4.547 1 94.81 261 ALA B N 1
ATOM 5809 C CA . ALA B 1 261 ? 5.094 -36.656 5.215 1 94.81 261 ALA B CA 1
ATOM 5810 C C . ALA B 1 261 ? 4.93 -36.656 6.73 1 94.81 261 ALA B C 1
ATOM 5812 O O . ALA B 1 261 ? 5.887 -36.906 7.465 1 94.81 261 ALA B O 1
ATOM 5813 N N . GLY B 1 262 ? 3.803 -36.375 7.215 1 96.5 262 GLY B N 1
ATOM 5814 C CA . GLY B 1 262 ? 3.523 -36.406 8.641 1 96.5 262 GLY B CA 1
ATOM 5815 C C . GLY B 1 262 ? 4.031 -35.188 9.383 1 96.5 262 GLY B C 1
ATOM 5816 O O . GLY B 1 262 ? 4.219 -35.25 10.602 1 96.5 262 GLY B O 1
ATOM 5817 N N . LEU B 1 263 ? 4.23 -34.156 8.688 1 97.25 263 LEU B N 1
ATOM 5818 C CA . LEU B 1 263 ? 4.762 -32.938 9.289 1 97.25 263 LEU B CA 1
ATOM 5819 C C . LEU B 1 263 ? 3.664 -32.156 10.016 1 97.25 263 LEU B C 1
ATOM 5821 O O . LEU B 1 263 ? 2.479 -32.344 9.727 1 97.25 263 LEU B O 1
ATOM 5825 N N . ASP B 1 264 ? 4.09 -31.312 10.992 1 97.75 264 ASP B N 1
ATOM 5826 C CA . ASP B 1 264 ? 3.189 -30.453 11.75 1 97.75 264 ASP B CA 1
ATOM 5827 C C . ASP B 1 264 ? 3.898 -29.188 12.203 1 97.75 264 ASP B C 1
ATOM 5829 O O . ASP B 1 264 ? 4.965 -28.844 11.688 1 97.75 264 ASP B O 1
ATOM 5833 N N . SER B 1 265 ? 3.242 -28.469 13.062 1 97.44 265 SER B N 1
ATOM 5834 C CA . SER B 1 265 ? 3.756 -27.172 13.484 1 97.44 265 SER B CA 1
ATOM 5835 C C . SER B 1 265 ? 5.129 -27.312 14.141 1 97.44 265 SER B C 1
ATOM 5837 O O . SER B 1 265 ? 5.949 -26.391 14.062 1 97.44 265 SER B O 1
ATOM 5839 N N . THR B 1 266 ? 5.453 -28.359 14.75 1 97.56 266 THR B N 1
ATOM 5840 C CA . THR B 1 266 ? 6.73 -28.562 15.43 1 97.56 266 THR B CA 1
ATOM 5841 C C . THR B 1 266 ? 7.855 -28.75 14.422 1 97.56 266 THR B C 1
ATOM 5843 O O . THR B 1 266 ? 9.023 -28.531 14.734 1 97.56 266 THR B O 1
ATOM 5846 N N . SER B 1 267 ? 7.512 -29.219 13.188 1 97.31 267 SER B N 1
ATOM 5847 C CA . SER B 1 267 ? 8.492 -29.406 12.125 1 97.31 267 SER B CA 1
ATOM 5848 C C . SER B 1 267 ? 8.953 -28.078 11.539 1 97.31 267 SER B C 1
ATOM 5850 O O . SER B 1 267 ? 10.016 -27.984 10.938 1 97.31 267 SER B O 1
ATOM 5852 N N . VAL B 1 268 ? 8.141 -27.047 11.703 1 97.69 268 VAL B N 1
ATOM 5853 C CA . VAL B 1 268 ? 8.422 -25.719 11.172 1 97.69 268 VAL B CA 1
ATOM 5854 C C . VAL B 1 268 ? 8.016 -24.656 12.188 1 97.69 268 VAL B C 1
ATOM 5856 O O . VAL B 1 268 ? 7.191 -23.797 11.898 1 97.69 268 VAL B O 1
ATOM 5859 N N . PRO B 1 269 ? 8.695 -24.609 13.289 1 97.06 269 PRO B N 1
ATOM 5860 C CA . PRO B 1 269 ? 8.227 -23.812 14.43 1 97.06 269 PRO B CA 1
ATOM 5861 C C . PRO B 1 269 ? 8.32 -22.312 14.18 1 97.06 269 PRO B C 1
ATOM 5863 O O . PRO B 1 269 ? 7.668 -21.516 14.875 1 97.06 269 PRO B O 1
ATOM 5866 N N . THR B 1 270 ? 9.078 -21.891 13.219 1 97.69 270 THR B N 1
ATOM 5867 C CA . THR B 1 270 ? 9.297 -20.469 13.016 1 97.69 270 THR B CA 1
ATOM 5868 C C . THR B 1 270 ? 8.305 -19.906 12 1 97.69 270 THR B C 1
ATOM 5870 O O . THR B 1 270 ? 8.172 -18.688 11.852 1 97.69 270 THR B O 1
ATOM 5873 N N . LEU B 1 271 ? 7.625 -20.797 11.273 1 98.19 271 LEU B N 1
ATOM 5874 C CA . LEU B 1 271 ? 6.656 -20.328 10.289 1 98.19 271 LEU B CA 1
ATOM 5875 C C . LEU B 1 271 ? 5.395 -19.812 10.969 1 98.19 271 LEU B C 1
ATOM 5877 O O . LEU B 1 271 ? 4.719 -20.562 11.68 1 98.19 271 LEU B O 1
ATOM 5881 N N . THR B 1 272 ? 5.141 -18.547 10.703 1 97.56 272 THR B N 1
ATOM 5882 C CA . THR B 1 272 ? 3.957 -17.938 11.297 1 97.56 272 THR B CA 1
ATOM 5883 C C . THR B 1 272 ? 2.965 -17.516 10.219 1 97.56 272 THR B C 1
ATOM 5885 O O . THR B 1 272 ? 1.832 -17.141 10.523 1 97.56 272 THR B O 1
ATOM 5888 N N . SER B 1 273 ? 3.352 -17.609 8.961 1 98.44 273 SER B N 1
ATOM 5889 C CA . SER B 1 273 ? 2.5 -17.234 7.832 1 98.44 273 SER B CA 1
ATOM 5890 C C . SER B 1 273 ? 2.748 -18.141 6.633 1 98.44 273 SER B C 1
ATOM 5892 O O . SER B 1 273 ? 3.814 -18.078 6.016 1 98.44 273 SER B O 1
ATOM 5894 N N . ILE B 1 274 ? 1.778 -18.922 6.285 1 98.38 274 ILE B N 1
ATOM 5895 C CA . ILE B 1 274 ? 1.858 -19.828 5.145 1 98.38 274 ILE B CA 1
ATOM 5896 C C . ILE B 1 274 ? 0.75 -19.5 4.145 1 98.38 274 ILE B C 1
ATOM 5898 O O . ILE B 1 274 ? -0.427 -19.766 4.41 1 98.38 274 ILE B O 1
ATOM 5902 N N . GLY B 1 275 ? 1.151 -18.906 3.072 1 97.88 275 GLY B N 1
ATOM 5903 C CA . GLY B 1 275 ? 0.209 -18.672 1.989 1 97.88 275 GLY B CA 1
ATOM 5904 C C . GLY B 1 275 ? 0.021 -19.891 1.093 1 97.88 275 GLY B C 1
ATOM 5905 O O . GLY B 1 275 ? 0.937 -20.688 0.93 1 97.88 275 GLY B O 1
ATOM 5906 N N . TYR B 1 276 ? -1.161 -19.953 0.5 1 95 276 TYR B N 1
ATOM 5907 C CA . TYR B 1 276 ? -1.395 -20.969 -0.522 1 95 276 TYR B CA 1
ATOM 5908 C C . TYR B 1 276 ? -2.424 -20.5 -1.54 1 95 276 TYR B C 1
ATOM 5910 O O . TYR B 1 276 ? -3.158 -19.531 -1.287 1 95 276 TYR B O 1
ATOM 5918 N N . GLY B 1 277 ? -2.379 -21.031 -2.678 1 90.31 277 GLY B N 1
ATOM 5919 C CA . GLY B 1 277 ? -3.236 -20.672 -3.795 1 90.31 277 GLY B CA 1
ATOM 5920 C C . GLY B 1 277 ? -2.748 -21.219 -5.121 1 90.31 277 GLY B C 1
ATOM 5921 O O . GLY B 1 277 ? -2.129 -22.281 -5.168 1 90.31 277 GLY B O 1
ATOM 5922 N N . ALA B 1 278 ? -3.205 -20.547 -6.234 1 78.69 278 ALA B N 1
ATOM 5923 C CA . ALA B 1 278 ? -2.811 -20.891 -7.598 1 78.69 278 ALA B CA 1
ATOM 5924 C C . ALA B 1 278 ? -3.631 -22.062 -8.133 1 78.69 278 ALA B C 1
ATOM 5926 O O . ALA B 1 278 ? -3.75 -22.234 -9.344 1 78.69 278 ALA B O 1
ATOM 5927 N N . ALA B 1 279 ? -4.129 -22.875 -7.223 1 73.62 279 ALA B N 1
ATOM 5928 C CA . ALA B 1 279 ? -5.004 -23.984 -7.586 1 73.62 279 ALA B CA 1
ATOM 5929 C C . ALA B 1 279 ? -5.996 -24.281 -6.465 1 73.62 279 ALA B C 1
ATOM 5931 O O . ALA B 1 279 ? -5.781 -23.906 -5.316 1 73.62 279 ALA B O 1
ATOM 5932 N N . PRO B 1 280 ? -7.059 -24.953 -6.848 1 75.06 280 PRO B N 1
ATOM 5933 C CA . PRO B 1 280 ? -7.992 -25.359 -5.793 1 75.06 280 PRO B CA 1
ATOM 5934 C C . PRO B 1 280 ? -7.383 -26.375 -4.824 1 75.06 280 PRO B C 1
ATOM 5936 O O . PRO B 1 280 ? -6.469 -27.109 -5.191 1 75.06 280 PRO B O 1
ATOM 5939 N N . ILE B 1 281 ? -7.793 -26.312 -3.613 1 81.38 281 ILE B N 1
ATOM 5940 C CA . ILE B 1 281 ? -7.398 -27.266 -2.582 1 81.38 281 ILE B CA 1
ATOM 5941 C C . ILE B 1 281 ? -8.641 -27.906 -1.956 1 81.38 281 ILE B C 1
ATOM 5943 O O . ILE B 1 281 ? -9.656 -27.219 -1.759 1 81.38 281 ILE B O 1
ATOM 5947 N N . ALA B 1 282 ? -8.594 -29.234 -1.65 1 79.06 282 ALA B N 1
ATOM 5948 C CA . ALA B 1 282 ? -9.719 -29.938 -1.049 1 79.06 282 ALA B CA 1
ATOM 5949 C C . ALA B 1 282 ? -10 -29.422 0.36 1 79.06 282 ALA B C 1
ATOM 5951 O O . ALA B 1 282 ? -9.078 -29.25 1.163 1 79.06 282 ALA B O 1
ATOM 5952 N N . PRO B 1 283 ? -11.305 -29.219 0.679 1 85.56 283 PRO B N 1
ATOM 5953 C CA . PRO B 1 283 ? -11.664 -28.672 1.9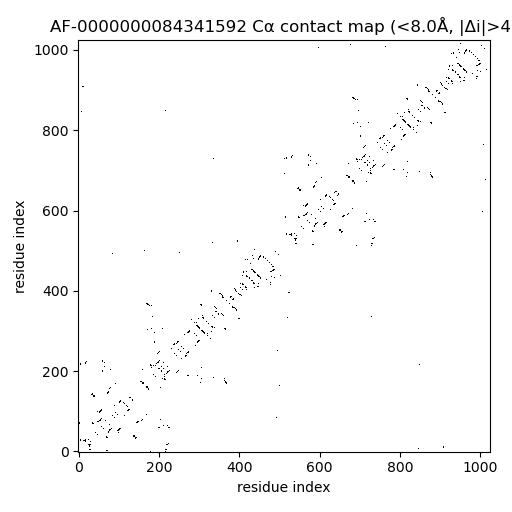9 1 85.56 283 PRO B CA 1
ATOM 5954 C C . PRO B 1 283 ? -11.148 -29.531 3.146 1 85.56 283 PRO B C 1
ATOM 5956 O O . PRO B 1 283 ? -10.719 -28.984 4.168 1 85.56 283 PRO B O 1
ATOM 5959 N N . ASP B 1 284 ? -11.18 -30.812 2.982 1 85.5 284 ASP B N 1
ATOM 5960 C CA . ASP B 1 284 ? -10.742 -31.703 4.055 1 85.5 284 ASP B CA 1
ATOM 5961 C C . ASP B 1 284 ? -9.25 -31.547 4.32 1 85.5 284 ASP B C 1
ATOM 5963 O O . ASP B 1 284 ? -8.797 -31.656 5.465 1 85.5 284 ASP B O 1
ATOM 5967 N N . ARG B 1 285 ? -8.508 -31.297 3.275 1 89 285 ARG B N 1
ATOM 5968 C CA . ARG B 1 285 ? -7.07 -31.109 3.43 1 89 285 ARG B CA 1
ATOM 5969 C C . ARG B 1 285 ? -6.773 -29.781 4.137 1 89 285 ARG B C 1
ATOM 5971 O O . ARG B 1 285 ? -5.82 -29.703 4.914 1 89 285 ARG B O 1
ATOM 5978 N N . VAL B 1 286 ? -7.625 -28.812 3.891 1 94.31 286 VAL B N 1
ATOM 5979 C CA . VAL B 1 286 ? -7.48 -27.531 4.586 1 94.31 286 VAL B CA 1
ATOM 5980 C C . VAL B 1 286 ? -7.711 -27.734 6.082 1 94.31 286 VAL B C 1
ATOM 5982 O O . VAL B 1 286 ? -6.953 -27.219 6.906 1 94.31 286 VAL B O 1
ATOM 5985 N N . THR B 1 287 ? -8.727 -28.469 6.383 1 94.94 287 THR B N 1
ATOM 5986 C CA . THR B 1 287 ? -9.023 -28.781 7.777 1 94.94 287 THR B CA 1
ATOM 5987 C C . THR B 1 287 ? -7.848 -29.484 8.438 1 94.94 287 THR B C 1
ATOM 5989 O O . THR B 1 287 ? -7.445 -29.141 9.547 1 94.94 287 THR B O 1
ATOM 5992 N N . GLU B 1 288 ? -7.332 -30.469 7.707 1 95 288 GLU B N 1
ATOM 5993 C CA . GLU B 1 288 ? -6.195 -31.219 8.234 1 95 288 GLU B CA 1
ATOM 5994 C C . GLU B 1 288 ? -4.988 -30.312 8.461 1 95 288 GLU B C 1
ATOM 5996 O O . GLU B 1 288 ? -4.285 -30.438 9.461 1 95 288 GLU B O 1
ATOM 6001 N N . LEU B 1 289 ? -4.738 -29.422 7.594 1 97.5 289 LEU B N 1
ATOM 6002 C CA . LEU B 1 289 ? -3.633 -28.484 7.711 1 97.5 289 LEU B CA 1
ATOM 6003 C C . LEU B 1 289 ? -3.795 -27.594 8.945 1 97.5 289 LEU B C 1
ATOM 6005 O O . LEU B 1 289 ? -2.85 -27.438 9.719 1 97.5 289 LEU B O 1
ATOM 6009 N N . VAL B 1 290 ? -4.98 -27.062 9.117 1 98.06 290 VAL B N 1
ATOM 6010 C CA . VAL B 1 290 ? -5.254 -26.172 10.242 1 98.06 290 VAL B CA 1
ATOM 6011 C C . VAL B 1 290 ? -5.113 -26.953 11.555 1 98.06 290 VAL B C 1
ATOM 6013 O O . VAL B 1 290 ? -4.566 -26.422 12.523 1 98.06 290 VAL B O 1
ATOM 6016 N N . ASP B 1 291 ? -5.574 -28.172 11.555 1 97.12 291 ASP B N 1
ATOM 6017 C CA . ASP B 1 291 ? -5.492 -29 12.75 1 97.12 291 ASP B CA 1
ATOM 6018 C C . ASP B 1 291 ? -4.035 -29.281 13.133 1 97.12 291 ASP B C 1
ATOM 6020 O O . ASP B 1 291 ? -3.688 -29.266 14.312 1 97.12 291 ASP B O 1
ATOM 6024 N N . ARG B 1 292 ? -3.195 -29.484 12.133 1 97.44 292 ARG B N 1
ATOM 6025 C CA . ARG B 1 292 ? -1.827 -29.922 12.383 1 97.44 292 ARG B CA 1
ATOM 6026 C C . ARG B 1 292 ? -0.9 -28.734 12.602 1 97.44 292 ARG B C 1
ATOM 6028 O O . ARG B 1 292 ? 0.061 -28.812 13.367 1 97.44 292 ARG B O 1
ATOM 6035 N N . PHE B 1 293 ? -1.138 -27.656 11.938 1 98.06 293 PHE B N 1
ATOM 6036 C CA . PHE B 1 293 ? -0.175 -26.562 11.93 1 98.06 293 PHE B CA 1
ATOM 6037 C C . PHE B 1 293 ? -0.728 -25.359 12.664 1 98.06 293 PHE B C 1
ATOM 6039 O O . PHE B 1 293 ? 0.009 -24.406 12.945 1 98.06 293 PHE B O 1
ATOM 6046 N N . GLY B 1 294 ? -2.029 -25.375 12.992 1 97.06 294 GLY B N 1
ATOM 6047 C CA . GLY B 1 294 ? -2.684 -24.188 13.5 1 97.06 294 GLY B CA 1
ATOM 6048 C C . GLY B 1 294 ? -3.141 -23.234 12.406 1 97.06 294 GLY B C 1
ATOM 6049 O O . GLY B 1 294 ? -2.965 -23.516 11.219 1 97.06 294 GLY B O 1
ATOM 6050 N N . PRO B 1 295 ? -3.775 -22.125 12.773 1 96.75 295 PRO B N 1
ATOM 6051 C CA . PRO B 1 295 ? -4.363 -21.188 11.812 1 96.75 295 PRO B CA 1
ATOM 6052 C C . PRO B 1 295 ? -3.35 -20.188 11.273 1 96.75 295 PRO B C 1
ATOM 6054 O O . PRO B 1 295 ? -3.617 -18.984 11.266 1 96.75 295 PRO B O 1
ATOM 6057 N N . VAL B 1 296 ? -2.27 -20.703 10.703 1 98.06 296 VAL B N 1
ATOM 6058 C CA . VAL B 1 296 ? -1.184 -19.844 10.219 1 98.06 296 VAL B CA 1
ATOM 6059 C C . VAL B 1 296 ? -1.274 -19.703 8.703 1 98.06 296 VAL B C 1
ATOM 6061 O O . VAL B 1 296 ? -0.355 -19.172 8.07 1 98.06 296 VAL B O 1
ATOM 6064 N N . PHE B 1 297 ? -2.393 -20.156 8.141 1 98.38 297 PHE B N 1
ATOM 6065 C CA . PHE B 1 297 ? -2.545 -20.203 6.691 1 98.38 297 PHE B CA 1
ATOM 6066 C C . PHE B 1 297 ? -3.33 -19 6.184 1 98.38 297 PHE B C 1
ATOM 6068 O O . PHE B 1 297 ? -4.141 -18.422 6.914 1 98.38 297 PHE B O 1
ATOM 6075 N N . SER B 1 298 ? -3.094 -18.594 4.98 1 98.38 298 SER B N 1
ATOM 6076 C CA . SER B 1 298 ? -3.885 -17.656 4.188 1 98.38 298 SER B CA 1
ATOM 6077 C C . SER B 1 298 ? -3.994 -18.125 2.736 1 98.38 298 SER B C 1
ATOM 6079 O O . SER B 1 298 ? -2.988 -18.469 2.111 1 98.38 298 SER B O 1
ATOM 6081 N N . GLN B 1 299 ? -5.156 -18.141 2.182 1 97.56 299 GLN B N 1
ATOM 6082 C CA . GLN B 1 299 ? -5.355 -18.5 0.78 1 97.56 299 GLN B CA 1
ATOM 6083 C C . GLN B 1 299 ? -5.531 -17.25 -0.083 1 97.56 299 GLN B C 1
ATOM 6085 O O . GLN B 1 299 ? -6.281 -16.344 0.275 1 97.56 299 GLN B O 1
ATOM 6090 N N . LEU B 1 300 ? -4.812 -17.234 -1.117 1 96.56 300 LEU B N 1
ATOM 6091 C CA . LEU B 1 300 ? -4.961 -16.156 -2.086 1 96.56 300 LEU B CA 1
ATOM 6092 C C . LEU B 1 300 ? -5.684 -16.641 -3.338 1 96.56 300 LEU B C 1
ATOM 6094 O O . LEU B 1 300 ? -5.426 -17.75 -3.816 1 96.56 300 LEU B O 1
ATOM 6098 N N . TYR B 1 301 ? -6.707 -15.93 -3.719 1 95.62 301 TYR B N 1
ATOM 6099 C CA . TYR B 1 301 ? -7.336 -16.125 -5.02 1 95.62 301 TYR B CA 1
ATOM 6100 C C . TYR B 1 301 ? -7.184 -14.891 -5.895 1 95.62 301 TYR B C 1
ATOM 6102 O O . TYR B 1 301 ? -7.41 -13.766 -5.434 1 95.62 301 TYR B O 1
ATOM 6110 N N . GLY B 1 302 ? -6.84 -15.109 -7.062 1 94.31 302 GLY B N 1
ATOM 6111 C CA . GLY B 1 302 ? -6.645 -14.078 -8.07 1 94.31 302 GLY B CA 1
ATOM 6112 C C . GLY B 1 302 ? -6.027 -14.609 -9.352 1 94.31 302 GLY B C 1
ATOM 6113 O O . GLY B 1 302 ? -6.332 -15.727 -9.773 1 94.31 302 GLY B O 1
ATOM 6114 N N . MET B 1 303 ? -5.316 -13.797 -10 1 91.5 303 MET B N 1
ATOM 6115 C CA . MET B 1 303 ? -4.672 -14.141 -11.266 1 91.5 303 MET B CA 1
ATOM 6116 C C . MET B 1 303 ? -3.506 -13.195 -11.555 1 91.5 303 MET B C 1
ATOM 6118 O O . MET B 1 303 ? -3.344 -12.18 -10.891 1 91.5 303 MET B O 1
ATOM 6122 N N . ALA B 1 304 ? -2.682 -13.578 -12.461 1 92 304 ALA B N 1
ATOM 6123 C CA . ALA B 1 304 ? -1.466 -12.82 -12.758 1 92 304 ALA B CA 1
ATOM 6124 C C . ALA B 1 304 ? -1.796 -11.398 -13.211 1 92 304 ALA B C 1
ATOM 6126 O O . ALA B 1 304 ? -1.051 -10.461 -12.922 1 92 304 ALA B O 1
ATOM 6127 N N . GLU B 1 305 ? -2.93 -11.234 -13.906 1 95.69 305 GLU B N 1
ATOM 6128 C CA . GLU B 1 305 ? -3.326 -9.961 -14.516 1 95.69 305 GLU B CA 1
ATOM 6129 C C . GLU B 1 305 ? -3.588 -8.898 -13.445 1 95.69 305 GLU B C 1
ATOM 6131 O O . GLU B 1 305 ? -3.619 -7.707 -13.75 1 95.69 305 GLU B O 1
ATOM 6136 N N . ILE B 1 306 ? -3.805 -9.305 -12.156 1 96.75 306 ILE B N 1
ATOM 6137 C CA . ILE B 1 306 ? -3.963 -8.352 -11.062 1 96.75 306 ILE B CA 1
ATOM 6138 C C . ILE B 1 306 ? -2.875 -8.586 -10.016 1 96.75 306 ILE B C 1
ATOM 6140 O O . ILE B 1 306 ? -3.117 -8.438 -8.812 1 96.75 306 ILE B O 1
ATOM 6144 N N . ALA B 1 307 ? -1.809 -9.086 -10.398 1 95.56 307 ALA B N 1
ATOM 6145 C CA . ALA B 1 307 ? -0.608 -9.273 -9.594 1 95.56 307 ALA B CA 1
ATOM 6146 C C . ALA B 1 307 ? -0.838 -10.312 -8.5 1 95.56 307 ALA B C 1
ATOM 6148 O O . ALA B 1 307 ? -0.209 -10.266 -7.441 1 95.56 307 ALA B O 1
ATOM 6149 N N . SER B 1 308 ? -1.827 -11.172 -8.625 1 92.31 308 SER B N 1
ATOM 6150 C CA . SER B 1 308 ? -2.012 -12.367 -7.816 1 92.31 308 SER B CA 1
ATOM 6151 C C . SER B 1 308 ? -3.18 -12.211 -6.848 1 92.31 308 SER B C 1
ATOM 6153 O O . SER B 1 308 ? -4.062 -13.07 -6.785 1 92.31 308 SER B O 1
ATOM 6155 N N . ILE B 1 309 ? -3.354 -11.008 -6.141 1 96.5 309 ILE B N 1
ATOM 6156 C CA . ILE B 1 309 ? -4.285 -10.953 -5.02 1 96.5 309 ILE B CA 1
ATOM 6157 C C . ILE B 1 309 ? -5.574 -10.266 -5.453 1 96.5 309 ILE B C 1
ATOM 6159 O O . ILE B 1 309 ? -5.566 -9.086 -5.812 1 96.5 309 ILE B O 1
ATOM 6163 N N . GLY B 1 310 ? -6.637 -10.984 -5.461 1 97.44 310 GLY B N 1
ATOM 6164 C CA . GLY B 1 310 ? -7.992 -10.461 -5.562 1 97.44 310 GLY B CA 1
ATOM 6165 C C . GLY B 1 310 ? -8.781 -10.586 -4.27 1 97.44 310 GLY B C 1
ATOM 6166 O O . GLY B 1 310 ? -9.227 -9.586 -3.711 1 97.44 310 GLY B O 1
ATOM 6167 N N . THR B 1 311 ? -8.883 -11.836 -3.795 1 98.12 311 THR B N 1
ATOM 6168 C CA . THR B 1 311 ? -9.492 -12.117 -2.5 1 98.12 311 THR B CA 1
ATOM 6169 C C . THR B 1 311 ? -8.523 -12.883 -1.602 1 98.12 311 THR B C 1
ATOM 6171 O O . THR B 1 311 ? -7.559 -13.477 -2.084 1 98.12 311 THR B O 1
ATOM 6174 N N . MET B 1 312 ? -8.773 -12.82 -0.309 1 98.12 312 MET B N 1
ATOM 6175 C CA . MET B 1 312 ? -7.953 -13.508 0.682 1 98.12 312 MET B CA 1
ATOM 6176 C C . MET B 1 312 ? -8.828 -14.258 1.683 1 98.12 312 MET B C 1
ATOM 6178 O O . MET B 1 312 ? -9.789 -13.695 2.215 1 98.12 312 MET B O 1
ATOM 6182 N N . LEU B 1 313 ? -8.617 -15.531 1.815 1 98.31 313 LEU B N 1
ATOM 6183 C CA . LEU B 1 313 ? -9.023 -16.234 3.029 1 98.31 313 LEU B CA 1
ATOM 6184 C C . LEU B 1 313 ? -7.941 -16.141 4.098 1 98.31 313 LEU B C 1
ATOM 6186 O O . LEU B 1 313 ? -6.977 -16.906 4.09 1 98.31 313 LEU B O 1
ATOM 6190 N N . THR B 1 314 ? -8.117 -15.297 5.055 1 98 314 THR B N 1
ATOM 6191 C CA . THR B 1 314 ? -7.055 -14.797 5.922 1 98 314 THR B CA 1
ATOM 6192 C C . THR B 1 314 ? -6.801 -15.766 7.074 1 98 314 THR B C 1
ATOM 6194 O O . THR B 1 314 ? -7.531 -16.75 7.242 1 98 314 THR B O 1
ATOM 6197 N N . GLN B 1 315 ? -5.734 -15.477 7.855 1 98.12 315 GLN B N 1
ATOM 6198 C CA . GLN B 1 315 ? -5.457 -16.25 9.055 1 98.12 315 GLN B CA 1
ATOM 6199 C C . GLN B 1 315 ? -6.633 -16.203 10.031 1 98.12 315 GLN B C 1
ATOM 6201 O O . GLN B 1 315 ? -6.934 -17.188 10.703 1 98.12 315 GLN B O 1
ATOM 6206 N N . ASP B 1 316 ? -7.273 -15.031 10.078 1 96.75 316 ASP B N 1
ATOM 6207 C CA . ASP B 1 316 ? -8.453 -14.914 10.922 1 96.75 316 ASP B CA 1
ATOM 6208 C C . ASP B 1 316 ? -9.562 -15.867 10.469 1 96.75 316 ASP B C 1
ATOM 6210 O O . ASP B 1 316 ? -10.273 -16.438 11.297 1 96.75 316 ASP B O 1
ATOM 6214 N N . ASP B 1 317 ? -9.695 -15.984 9.188 1 98 317 ASP B N 1
ATOM 6215 C CA . ASP B 1 317 ? -10.68 -16.922 8.656 1 98 317 ASP B CA 1
ATOM 6216 C C . ASP B 1 317 ? -10.312 -18.359 8.992 1 98 317 ASP B C 1
ATOM 6218 O O . ASP B 1 317 ? -11.18 -19.188 9.281 1 98 317 ASP B O 1
ATOM 6222 N N . HIS B 1 318 ? -9.039 -18.641 8.953 1 98.31 318 HIS B N 1
ATOM 6223 C CA . HIS B 1 318 ? -8.602 -19.984 9.312 1 98.31 318 HIS B CA 1
ATOM 6224 C C . HIS B 1 318 ? -8.781 -20.25 10.805 1 98.31 318 HIS B C 1
ATOM 6226 O O . HIS B 1 318 ? -9.016 -21.391 11.211 1 98.31 318 HIS B O 1
ATOM 6232 N N . ARG B 1 319 ? -8.695 -19.203 11.602 1 97.88 319 ARG B N 1
ATOM 6233 C CA . ARG B 1 319 ? -9.055 -19.344 13.008 1 97.88 319 ARG B CA 1
ATOM 6234 C C . ARG B 1 319 ? -10.531 -19.688 13.172 1 97.88 319 ARG B C 1
ATOM 6236 O O . ARG B 1 319 ? -10.898 -20.484 14.031 1 97.88 319 ARG B O 1
ATOM 6243 N N . ARG B 1 320 ? -11.312 -19.094 12.312 1 97.38 320 ARG B N 1
ATOM 6244 C CA . ARG B 1 320 ? -12.742 -19.391 12.328 1 97.38 320 ARG B CA 1
ATOM 6245 C C . ARG B 1 320 ? -13 -20.844 11.891 1 97.38 320 ARG B C 1
ATOM 6247 O O . ARG B 1 320 ? -13.891 -21.5 12.422 1 97.38 320 ARG B O 1
ATOM 6254 N N . ILE B 1 321 ? -12.234 -21.219 10.898 1 97.12 321 ILE B N 1
ATOM 6255 C CA . ILE B 1 321 ? -12.328 -22.609 10.461 1 97.12 321 ILE B CA 1
ATOM 6256 C C . ILE B 1 321 ? -11.984 -23.547 11.617 1 97.12 321 ILE B C 1
ATOM 6258 O O . ILE B 1 321 ? -12.719 -24.5 11.898 1 97.12 321 ILE B O 1
ATOM 6262 N N . ALA B 1 322 ? -10.906 -23.234 12.32 1 97 322 ALA B N 1
ATOM 6263 C CA . ALA B 1 322 ? -10.477 -24.016 13.477 1 97 322 ALA B CA 1
ATOM 6264 C C . ALA B 1 322 ? -11.539 -24 14.57 1 97 322 ALA B C 1
ATOM 6266 O O . ALA B 1 322 ? -11.672 -24.953 15.336 1 97 322 ALA B O 1
ATOM 6267 N N . ALA B 1 323 ? -12.352 -22.953 14.578 1 97.25 323 ALA B N 1
ATOM 6268 C CA . ALA B 1 323 ? -13.383 -22.797 15.594 1 97.25 323 ALA B CA 1
ATOM 6269 C C . ALA B 1 323 ? -14.711 -23.391 15.141 1 97.25 323 ALA B C 1
ATOM 6271 O O . ALA B 1 323 ? -15.727 -23.266 15.836 1 97.25 323 ALA B O 1
ATOM 6272 N N . GLY B 1 324 ? -14.797 -23.969 13.938 1 95.56 324 GLY B N 1
ATOM 6273 C CA . GLY B 1 324 ? -15.969 -24.75 13.578 1 95.56 324 GLY B CA 1
ATOM 6274 C C . GLY B 1 324 ? -16.641 -24.266 12.312 1 95.56 324 GLY B C 1
ATOM 6275 O O . GLY B 1 324 ? -17.594 -24.875 11.828 1 95.56 324 GLY B O 1
ATOM 6276 N N . ARG B 1 325 ? -16.141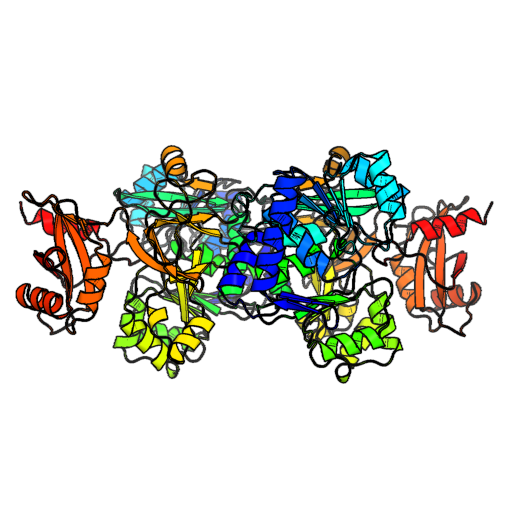 -23.203 11.742 1 96.5 325 ARG B N 1
ATOM 6277 C CA . ARG B 1 325 ? -16.719 -22.719 10.492 1 96.5 325 ARG B CA 1
ATOM 6278 C C . ARG B 1 325 ? -16.109 -23.422 9.289 1 96.5 325 ARG B C 1
ATOM 6280 O O . ARG B 1 325 ? -15.492 -22.781 8.43 1 96.5 325 ARG B O 1
ATOM 6287 N N . THR B 1 326 ? -16.391 -24.641 9.07 1 93.69 326 THR B N 1
ATOM 6288 C CA . THR B 1 326 ? -15.711 -25.516 8.125 1 93.69 326 THR B CA 1
ATOM 6289 C C . THR B 1 326 ? -16.141 -25.203 6.695 1 93.69 326 THR B C 1
ATOM 6291 O O . THR B 1 326 ? -15.43 -25.531 5.742 1 93.69 326 THR B O 1
ATOM 6294 N N . GLU B 1 327 ? -17.266 -24.531 6.539 1 91.12 327 GLU B N 1
ATOM 6295 C CA . GLU B 1 327 ? -17.719 -24.172 5.203 1 91.12 327 GLU B CA 1
ATOM 6296 C C . GLU B 1 327 ? -16.75 -23.219 4.52 1 91.12 327 GLU B C 1
ATOM 6298 O O . GLU B 1 327 ? -16.688 -23.156 3.291 1 91.12 327 GLU B O 1
ATOM 6303 N N . LEU B 1 328 ? -15.953 -22.531 5.312 1 97.19 328 LEU B N 1
ATOM 6304 C CA . LEU B 1 328 ? -15.016 -21.547 4.789 1 97.19 328 LEU B CA 1
ATOM 6305 C C . LEU B 1 328 ? -13.852 -22.234 4.082 1 97.19 328 LEU B C 1
ATOM 6307 O O . LEU B 1 328 ? -13.117 -21.594 3.324 1 97.19 328 LEU B O 1
ATOM 6311 N N . THR B 1 329 ? -13.672 -23.531 4.312 1 94.12 329 THR B N 1
ATOM 6312 C CA . THR B 1 329 ? -12.578 -24.266 3.68 1 94.12 329 THR B CA 1
ATOM 6313 C C . THR B 1 329 ? -12.773 -24.312 2.166 1 94.12 329 THR B C 1
ATOM 6315 O O . THR B 1 329 ? -11.812 -24.531 1.423 1 94.12 329 THR B O 1
ATOM 6318 N N . SER B 1 330 ? -13.969 -24.016 1.678 1 90.12 330 SER B N 1
ATOM 6319 C CA . SER B 1 330 ? -14.266 -24.047 0.25 1 90.12 330 SER B CA 1
ATOM 6320 C C . SER B 1 330 ? -14.289 -22.641 -0.342 1 90.12 330 SER B C 1
ATOM 6322 O O . SER B 1 330 ? -14.5 -22.484 -1.546 1 90.12 330 SER B O 1
ATOM 6324 N N . SER B 1 331 ? -14.125 -21.672 0.48 1 96.25 331 SER B N 1
ATOM 6325 C CA . SER B 1 331 ? -14.211 -20.281 0.042 1 96.25 331 SER B CA 1
ATOM 6326 C C . SER B 1 331 ? -12.883 -19.797 -0.522 1 96.25 331 SER B C 1
ATOM 6328 O O . SER B 1 331 ? -11.82 -20.25 -0.096 1 96.25 331 SER B O 1
ATOM 6330 N N . ALA B 1 332 ? -13 -18.906 -1.458 1 96.56 332 ALA B N 1
ATOM 6331 C CA . ALA B 1 332 ? -11.828 -18.203 -1.969 1 96.56 332 ALA B CA 1
ATOM 6332 C C . ALA B 1 332 ? -11.578 -16.922 -1.186 1 96.56 332 ALA B C 1
ATOM 6334 O O . ALA B 1 332 ? -10.789 -16.062 -1.611 1 96.56 332 ALA B O 1
ATOM 6335 N N . GLY B 1 333 ? -12.289 -16.797 -0.101 1 98.12 333 GLY B N 1
ATOM 6336 C CA . GLY B 1 333 ? -12.055 -15.656 0.778 1 98.12 333 GLY B CA 1
ATOM 6337 C C . GLY B 1 333 ? -12.883 -14.445 0.408 1 98.12 333 GLY B C 1
ATOM 6338 O O . GLY B 1 333 ? -13.953 -14.57 -0.193 1 98.12 333 GLY B O 1
ATOM 6339 N N . ARG B 1 334 ? -12.516 -13.312 0.901 1 98.06 334 ARG B N 1
ATOM 6340 C CA . ARG B 1 334 ? -13.188 -12.039 0.688 1 98.06 334 ARG B CA 1
ATOM 6341 C C . ARG B 1 334 ? -12.258 -11.031 0.029 1 98.06 334 ARG B C 1
ATOM 6343 O O . ARG B 1 334 ? -11.039 -11.234 -0.008 1 98.06 334 ARG B O 1
ATOM 6350 N N . ALA B 1 335 ? -12.812 -9.992 -0.535 1 97.75 335 ALA B N 1
ATOM 6351 C CA . ALA B 1 335 ? -12.039 -8.992 -1.268 1 97.75 335 ALA B CA 1
ATOM 6352 C C . ALA B 1 335 ? -10.883 -8.469 -0.42 1 97.75 335 ALA B C 1
ATOM 6354 O O . ALA B 1 335 ? -11.07 -8.117 0.747 1 97.75 335 ALA B O 1
ATOM 6355 N N . SER B 1 336 ? -9.641 -8.516 -0.987 1 97 336 SER B N 1
ATOM 6356 C CA . SER B 1 336 ? -8.469 -7.961 -0.325 1 97 336 SER B CA 1
ATOM 6357 C C . SER B 1 336 ? -8.531 -6.438 -0.272 1 97 336 SER B C 1
ATOM 6359 O O . SER B 1 336 ? -9.438 -5.828 -0.844 1 97 336 SER B O 1
ATOM 6361 N N . PHE B 1 337 ? -7.387 -5.969 0.398 1 94.25 337 PHE B N 1
ATOM 6362 C CA . PHE B 1 337 ? -7.32 -4.516 0.498 1 94.25 337 PHE B CA 1
ATOM 6363 C C . PHE B 1 337 ? -7.117 -3.889 -0.876 1 94.25 337 PHE B C 1
ATOM 6365 O O . PHE B 1 337 ? -6.32 -4.383 -1.679 1 94.25 337 PHE B O 1
ATOM 6372 N N . LEU B 1 338 ? -7.762 -3.039 -1.35 1 96.19 338 LEU B N 1
ATOM 6373 C CA . LEU B 1 338 ? -7.719 -2.227 -2.561 1 96.19 338 LEU B CA 1
ATOM 6374 C C . LEU B 1 338 ? -8.258 -3.006 -3.756 1 96.19 338 LEU B C 1
ATOM 6376 O O . LEU B 1 338 ? -7.996 -2.643 -4.906 1 96.19 338 LEU B O 1
ATOM 6380 N N . ALA B 1 339 ? -8.844 -4.18 -3.541 1 96.81 339 ALA B N 1
ATOM 6381 C CA . ALA B 1 339 ? -9.453 -4.934 -4.633 1 96.81 339 ALA B CA 1
ATOM 6382 C C . ALA B 1 339 ? -10.961 -4.75 -4.648 1 96.81 339 ALA B C 1
ATOM 6384 O O . ALA B 1 339 ? -11.633 -4.969 -3.637 1 96.81 339 ALA B O 1
ATOM 6385 N N . ASP B 1 340 ? -11.398 -4.223 -5.738 1 97.31 340 ASP B N 1
ATOM 6386 C CA . ASP B 1 340 ? -12.828 -4.266 -6.027 1 97.31 340 ASP B CA 1
ATOM 6387 C C . ASP B 1 340 ? -13.203 -5.559 -6.75 1 97.31 340 ASP B C 1
ATOM 6389 O O . ASP B 1 340 ? -12.758 -5.797 -7.871 1 97.31 340 ASP B O 1
ATOM 6393 N N . VAL B 1 341 ? -13.938 -6.422 -6.082 1 97.75 341 VAL B N 1
ATOM 6394 C CA . VAL B 1 341 ? -14.312 -7.727 -6.617 1 97.75 341 VAL B CA 1
ATOM 6395 C C . VAL B 1 341 ? -15.82 -7.797 -6.809 1 97.75 341 VAL B C 1
ATOM 6397 O O . VAL B 1 341 ? -16.594 -7.562 -5.867 1 97.75 341 VAL B O 1
ATOM 6400 N N . ARG B 1 342 ? -16.219 -8.102 -7.996 1 97.44 342 ARG B N 1
ATOM 6401 C CA . ARG B 1 342 ? -17.641 -8.211 -8.305 1 97.44 342 ARG B CA 1
ATOM 6402 C C . ARG B 1 342 ? -17.953 -9.555 -8.961 1 97.44 342 ARG B C 1
ATOM 6404 O O . ARG B 1 342 ? -17.078 -10.172 -9.578 1 97.44 342 ARG B O 1
ATOM 6411 N N . VAL B 1 343 ? -19.094 -10.062 -8.734 1 96.94 343 VAL B N 1
ATOM 6412 C CA . VAL B 1 343 ? -19.703 -11.148 -9.492 1 96.94 343 VAL B CA 1
ATOM 6413 C C . VAL B 1 343 ? -20.828 -10.602 -10.367 1 96.94 343 VAL B C 1
ATOM 6415 O O . VAL B 1 343 ? -21.812 -10.078 -9.859 1 96.94 343 VAL B O 1
ATOM 6418 N N . VAL B 1 344 ? -20.625 -10.727 -11.68 1 96.62 344 VAL B N 1
ATOM 6419 C CA . VAL B 1 344 ? -21.547 -10.008 -12.555 1 96.62 344 VAL B CA 1
ATOM 6420 C C . VAL B 1 344 ? -22.219 -10.984 -13.516 1 96.62 344 VAL B C 1
ATOM 6422 O O . VAL B 1 344 ? -21.641 -12.008 -13.883 1 96.62 344 VAL B O 1
ATOM 6425 N N . ASP B 1 345 ? -23.375 -10.68 -13.914 1 93.5 345 ASP B N 1
ATOM 6426 C CA . ASP B 1 345 ? -24.094 -11.484 -14.906 1 93.5 345 ASP B CA 1
ATOM 6427 C C . ASP B 1 345 ? -23.656 -11.109 -16.328 1 93.5 345 ASP B C 1
ATOM 6429 O O . ASP B 1 345 ? -22.688 -10.383 -16.516 1 93.5 345 ASP B O 1
ATOM 6433 N N . GLN B 1 346 ? -24.297 -11.617 -17.281 1 88.69 346 GLN B N 1
ATOM 6434 C CA . GLN B 1 346 ? -23.922 -11.453 -18.688 1 88.69 346 GLN B CA 1
ATOM 6435 C C . GLN B 1 346 ? -24.078 -9.992 -19.125 1 88.69 346 GLN B C 1
ATOM 6437 O O . GLN B 1 346 ? -23.391 -9.547 -20.047 1 88.69 346 GLN B O 1
ATOM 6442 N N . GLN B 1 347 ? -24.969 -9.305 -18.422 1 91.25 347 GLN B N 1
ATOM 6443 C CA . GLN B 1 347 ? -25.219 -7.914 -18.766 1 91.25 347 GLN B CA 1
ATOM 6444 C C . GLN B 1 347 ? -24.297 -6.98 -17.984 1 91.25 347 GLN B C 1
ATOM 6446 O O . GLN B 1 347 ? -24.344 -5.762 -18.156 1 91.25 347 GLN B O 1
ATOM 6451 N N . GLY B 1 348 ? -23.5 -7.543 -17.109 1 92 348 GLY B N 1
ATOM 6452 C CA . GLY B 1 348 ? -22.547 -6.746 -16.359 1 92 348 GLY B CA 1
ATOM 6453 C C . GLY B 1 348 ? -23.109 -6.258 -15.031 1 92 348 GLY B C 1
ATOM 6454 O O . GLY B 1 348 ? -22.469 -5.457 -14.344 1 92 348 GLY B O 1
ATOM 6455 N N . ASN B 1 349 ? -24.312 -6.742 -14.719 1 92.56 349 ASN B N 1
ATOM 6456 C CA . ASN B 1 349 ? -24.906 -6.34 -13.453 1 92.56 349 ASN B CA 1
ATOM 6457 C C . ASN B 1 349 ? -24.438 -7.227 -12.305 1 92.56 349 ASN B C 1
ATOM 6459 O O . ASN B 1 349 ? -24.172 -8.414 -12.5 1 92.56 349 ASN B O 1
ATOM 6463 N N . ASP B 1 350 ? -24.406 -6.656 -11.125 1 95.12 350 ASP B N 1
ATOM 6464 C CA . ASP B 1 350 ? -24.016 -7.414 -9.938 1 95.12 350 ASP B CA 1
ATOM 6465 C C . ASP B 1 350 ? -25.031 -8.516 -9.633 1 95.12 350 ASP B C 1
ATOM 6467 O O . ASP B 1 350 ? -26.234 -8.273 -9.641 1 95.12 350 ASP B O 1
ATOM 6471 N N . CYS B 1 351 ? -24.516 -9.656 -9.359 1 95.38 351 CYS B N 1
ATOM 6472 C CA . CYS B 1 351 ? -25.359 -10.758 -8.898 1 95.38 351 CYS B CA 1
ATOM 6473 C C . CYS B 1 351 ? -25.594 -10.672 -7.398 1 95.38 351 CYS B C 1
ATOM 6475 O O . CYS B 1 351 ? -24.672 -10.391 -6.633 1 95.38 351 CYS B O 1
ATOM 6477 N N . PRO B 1 352 ? -26.812 -10.875 -6.965 1 93.5 352 PRO B N 1
ATOM 6478 C CA . PRO B 1 352 ? -27.031 -10.984 -5.52 1 93.5 352 PRO B CA 1
ATOM 6479 C C . PRO B 1 352 ? -26.359 -12.211 -4.914 1 93.5 352 PRO B C 1
ATOM 6481 O O . PRO B 1 352 ? -25.969 -13.133 -5.641 1 93.5 352 PRO B O 1
ATOM 6484 N N . PRO B 1 353 ? -26.234 -12.188 -3.59 1 94.06 353 PRO B N 1
ATOM 6485 C CA . PRO B 1 353 ? -25.625 -13.352 -2.941 1 94.06 353 PRO B CA 1
ATOM 6486 C C . PRO B 1 353 ? -26.328 -14.664 -3.311 1 94.06 353 PRO B C 1
ATOM 6488 O O . PRO B 1 353 ? -27.562 -14.711 -3.369 1 94.06 353 PRO B O 1
ATOM 6491 N N . GLY B 1 354 ? -25.516 -15.648 -3.629 1 92.5 354 GLY B N 1
ATOM 6492 C CA . GLY B 1 354 ? -26.062 -16.953 -3.975 1 92.5 354 GLY B CA 1
ATOM 6493 C C . GLY B 1 354 ? -26.203 -17.156 -5.469 1 92.5 354 GLY B C 1
ATOM 6494 O O . GLY B 1 354 ? -26.266 -18.297 -5.938 1 92.5 354 GLY B O 1
ATOM 6495 N N . GLU B 1 355 ? -26.203 -16.078 -6.211 1 92.69 355 GLU B N 1
ATOM 6496 C CA . GLU B 1 355 ? -26.328 -16.188 -7.66 1 92.69 355 GLU B CA 1
ATOM 6497 C C . GLU B 1 355 ? -24.969 -16.203 -8.336 1 92.69 355 GLU B C 1
ATOM 6499 O O . GLU B 1 355 ? -24.062 -15.484 -7.934 1 92.69 355 GLU B O 1
ATOM 6504 N N . ARG B 1 356 ? -24.891 -17.031 -9.352 1 89.69 356 ARG B N 1
ATOM 6505 C CA . ARG B 1 356 ? -23.625 -17.234 -10.047 1 89.69 356 ARG B CA 1
ATOM 6506 C C . ARG B 1 356 ? -23.406 -16.172 -11.117 1 89.69 356 ARG B C 1
ATOM 6508 O O . ARG B 1 356 ? -24.375 -15.688 -11.727 1 89.69 356 ARG B O 1
ATOM 6515 N N . GLY B 1 357 ? -22.219 -15.781 -11.32 1 94.12 357 GLY B N 1
ATOM 6516 C CA . GLY B 1 357 ? -21.766 -14.867 -12.359 1 94.12 357 GLY B CA 1
ATOM 6517 C C . GLY B 1 357 ? -20.25 -14.883 -12.547 1 94.12 357 GLY B C 1
ATOM 6518 O O . GLY B 1 357 ? -19.547 -15.664 -11.906 1 94.12 357 GLY B O 1
ATOM 6519 N N . GLU B 1 358 ? -19.766 -14.117 -13.469 1 95.12 358 GLU B N 1
ATOM 6520 C CA . GLU B 1 358 ? -18.328 -14.016 -13.688 1 95.12 358 GLU B CA 1
ATOM 6521 C C . GLU B 1 358 ? -17.656 -13.156 -12.609 1 95.12 358 GLU B C 1
ATOM 6523 O O . GLU B 1 358 ? -18.172 -12.086 -12.266 1 95.12 358 GLU B O 1
ATOM 6528 N N . VAL B 1 359 ? -16.656 -13.641 -12.031 1 97.25 359 VAL B N 1
ATOM 6529 C CA . VAL B 1 359 ? -15.859 -12.852 -11.102 1 97.25 359 VAL B CA 1
ATOM 6530 C C . VAL B 1 359 ? -15 -11.852 -11.867 1 97.25 359 VAL B C 1
ATOM 6532 O O . VAL B 1 359 ? -14.273 -12.234 -12.789 1 97.25 359 VAL B O 1
ATOM 6535 N N . VAL B 1 360 ? -15.07 -10.57 -11.57 1 97.44 360 VAL B N 1
ATOM 6536 C CA . VAL B 1 360 ? -14.266 -9.539 -12.219 1 97.44 360 VAL B CA 1
ATOM 6537 C C . VAL B 1 360 ? -13.539 -8.719 -11.156 1 97.44 360 VAL B C 1
ATOM 6539 O O . VAL B 1 360 ? -13.984 -8.633 -10.008 1 97.44 360 VAL B O 1
ATOM 6542 N N . PHE B 1 361 ? -12.414 -8.195 -11.516 1 97.38 361 PHE B N 1
ATOM 6543 C CA . PHE B 1 361 ? -11.555 -7.484 -10.578 1 97.38 361 PHE B CA 1
ATOM 6544 C C . PHE B 1 361 ? -11.234 -6.082 -11.086 1 97.38 361 PHE B C 1
ATOM 6546 O O . PHE B 1 361 ? -11.031 -5.883 -12.289 1 97.38 361 PHE B O 1
ATOM 6553 N N . HIS B 1 362 ? -11.172 -5.176 -10.227 1 97 362 HIS B N 1
ATOM 6554 C CA . HIS B 1 362 ? -10.602 -3.852 -10.453 1 97 362 HIS B CA 1
ATOM 6555 C C . HIS B 1 362 ? -9.68 -3.445 -9.312 1 97 362 HIS B C 1
ATOM 6557 O O . HIS B 1 362 ? -10.086 -3.445 -8.148 1 97 362 HIS B O 1
ATOM 6563 N N . THR B 1 363 ? -8.398 -3.197 -9.594 1 96.56 363 THR B N 1
ATOM 6564 C CA . THR B 1 363 ? -7.41 -2.83 -8.586 1 96.56 363 THR B CA 1
ATOM 6565 C C . THR B 1 363 ? -6.473 -1.75 -9.109 1 96.56 363 THR B C 1
ATOM 6567 O O . THR B 1 363 ? -6.344 -1.573 -10.328 1 96.56 363 THR B O 1
ATOM 6570 N N . PRO B 1 364 ? -5.801 -1.015 -8.172 1 95.5 364 PRO B N 1
ATOM 6571 C CA . PRO B 1 364 ? -4.77 -0.072 -8.609 1 95.5 364 PRO B CA 1
ATOM 6572 C C . PRO B 1 364 ? -3.492 -0.768 -9.07 1 95.5 364 PRO B C 1
ATOM 6574 O O . PRO B 1 364 ? -2.561 -0.109 -9.547 1 95.5 364 PRO B O 1
ATOM 6577 N N . TYR B 1 365 ? -3.443 -2.029 -8.977 1 96.5 365 TYR B N 1
ATOM 6578 C CA . TYR B 1 365 ? -2.248 -2.758 -9.383 1 96.5 365 TYR B CA 1
ATOM 6579 C C . TYR B 1 365 ? -2.559 -3.734 -10.516 1 96.5 365 TYR B C 1
ATOM 6581 O O . TYR B 1 365 ? -1.851 -4.727 -10.695 1 96.5 365 TYR B O 1
ATOM 6589 N N . THR B 1 366 ? -3.605 -3.455 -11.273 1 96.56 366 THR B N 1
ATOM 6590 C CA . THR B 1 366 ? -3.941 -4.184 -12.492 1 96.56 366 THR B CA 1
ATOM 6591 C C . THR B 1 366 ? -2.859 -3.994 -13.547 1 96.56 366 THR B C 1
ATOM 6593 O O . THR B 1 366 ? -2.271 -2.916 -13.656 1 96.56 366 THR B O 1
ATOM 6596 N N . MET B 1 367 ? -2.631 -4.949 -14.328 1 97.31 367 MET B N 1
ATOM 6597 C CA . MET B 1 367 ? -1.635 -4.898 -15.398 1 97.31 367 MET B CA 1
ATOM 6598 C C . MET B 1 367 ? -1.901 -3.725 -16.328 1 97.31 367 MET B C 1
ATOM 6600 O O . MET B 1 367 ? -3.045 -3.291 -16.484 1 97.31 367 MET B O 1
ATOM 6604 N N . ARG B 1 368 ? -0.852 -3.256 -17 1 96.69 368 ARG B N 1
ATOM 6605 C CA . ARG B 1 368 ? -1.011 -2.301 -18.078 1 96.69 368 ARG B CA 1
ATOM 6606 C C . ARG B 1 368 ? -1.68 -2.951 -19.297 1 96.69 368 ARG B C 1
ATOM 6608 O O . ARG B 1 368 ? -2.414 -2.293 -20.031 1 96.69 368 ARG B O 1
ATOM 6615 N N . GLY B 1 369 ? -1.37 -4.191 -19.484 1 97.81 369 GLY B N 1
ATOM 6616 C CA . GLY B 1 369 ? -1.856 -5.016 -20.578 1 97.81 369 GLY B CA 1
ATOM 6617 C C . GLY B 1 369 ? -0.917 -6.152 -20.938 1 97.81 369 GLY B C 1
ATOM 6618 O O . GLY B 1 369 ? 0.122 -6.328 -20.297 1 97.81 369 GLY B O 1
ATOM 6619 N N . TYR B 1 370 ? -1.404 -6.957 -21.875 1 96.5 370 TYR B N 1
ATOM 6620 C CA . TYR B 1 370 ? -0.506 -7.965 -22.438 1 96.5 370 TYR B CA 1
ATOM 6621 C C . TYR B 1 370 ? 0.507 -7.328 -23.375 1 96.5 370 TYR B C 1
ATOM 6623 O O . TYR B 1 370 ? 0.134 -6.59 -24.297 1 96.5 370 TYR B O 1
ATOM 6631 N N . HIS B 1 371 ? 1.791 -7.59 -23.062 1 97.56 371 HIS B N 1
ATOM 6632 C CA . HIS B 1 371 ? 2.863 -6.992 -23.844 1 97.56 371 HIS B CA 1
ATOM 6633 C C . HIS B 1 371 ? 2.68 -7.281 -25.328 1 97.56 371 HIS B C 1
ATOM 6635 O O . HIS B 1 371 ? 2.57 -8.445 -25.734 1 97.56 371 HIS B O 1
ATOM 6641 N N . ARG B 1 372 ? 2.523 -6.273 -26.203 1 96.44 372 ARG B N 1
ATOM 6642 C CA . ARG B 1 372 ? 2.406 -6.32 -27.656 1 96.44 372 ARG B CA 1
ATOM 6643 C C . ARG B 1 372 ? 1.207 -7.16 -28.078 1 96.44 372 ARG B C 1
ATOM 6645 O O . ARG B 1 372 ? 1.266 -7.867 -29.094 1 96.44 372 ARG B O 1
ATOM 6652 N N . ASN B 1 373 ? 0.189 -7.141 -27.297 1 95.06 373 ASN B N 1
ATOM 6653 C CA . ASN B 1 373 ? -1.044 -7.855 -27.609 1 95.06 373 ASN B CA 1
ATOM 6654 C C . ASN B 1 373 ? -2.275 -7.043 -27.219 1 95.06 373 ASN B C 1
ATOM 6656 O O . ASN B 1 373 ? -3.006 -7.418 -26.297 1 95.06 373 ASN B O 1
ATOM 6660 N N . PRO B 1 374 ? -2.553 -6.004 -27.938 1 96.19 374 PRO B N 1
ATOM 6661 C CA . PRO B 1 374 ? -3.662 -5.113 -27.594 1 96.19 374 PRO B CA 1
ATOM 6662 C C . PRO B 1 374 ? -5.023 -5.801 -27.688 1 96.19 374 PRO B C 1
ATOM 6664 O O . PRO B 1 374 ? -5.938 -5.477 -26.938 1 96.19 374 PRO B O 1
ATOM 6667 N N . GLU B 1 375 ? -5.148 -6.699 -28.625 1 94.38 375 GLU B N 1
ATOM 6668 C CA . GLU B 1 375 ? -6.43 -7.383 -28.797 1 94.38 375 GLU B CA 1
ATOM 6669 C C . GLU B 1 375 ? -6.789 -8.203 -27.562 1 94.38 375 GLU B C 1
ATOM 6671 O O . GLU B 1 375 ? -7.895 -8.078 -27.031 1 94.38 375 GLU B O 1
ATOM 6676 N N . LYS B 1 376 ? -5.836 -9.016 -27.109 1 91.88 376 LYS B N 1
ATOM 6677 C CA . LYS B 1 376 ? -6.086 -9.812 -25.922 1 91.88 376 LYS B CA 1
ATOM 6678 C C . LYS B 1 376 ? -6.273 -8.93 -24.688 1 91.88 376 LYS B C 1
ATOM 6680 O O . LYS B 1 376 ? -7.055 -9.25 -23.797 1 91.88 376 LYS B O 1
ATOM 6685 N N . THR B 1 377 ? -5.551 -7.832 -24.703 1 97.06 377 THR B N 1
ATOM 6686 C CA . THR B 1 377 ? -5.699 -6.879 -23.609 1 97.06 377 THR B CA 1
ATOM 6687 C C . THR B 1 377 ? -7.129 -6.352 -23.547 1 97.06 377 THR B C 1
ATOM 6689 O O . THR B 1 377 ? -7.738 -6.324 -22.469 1 97.06 377 THR B O 1
ATOM 6692 N N . ALA B 1 378 ? -7.668 -5.984 -24.656 1 96.31 378 ALA B N 1
ATOM 6693 C CA . ALA B 1 378 ? -9.016 -5.414 -24.719 1 96.31 378 ALA B CA 1
ATOM 6694 C C . ALA B 1 378 ? -10.062 -6.445 -24.328 1 96.31 378 ALA B C 1
ATOM 6696 O O . ALA B 1 378 ? -11.109 -6.094 -23.766 1 96.31 378 ALA B O 1
ATOM 6697 N N . GLU B 1 379 ? -9.773 -7.684 -24.594 1 93.31 379 GLU B N 1
ATOM 6698 C CA . GLU B 1 379 ? -10.672 -8.773 -24.234 1 93.31 379 GLU B CA 1
ATOM 6699 C C . GLU B 1 379 ? -10.703 -8.984 -22.719 1 93.31 379 GLU B C 1
ATOM 6701 O O . GLU B 1 379 ? -11.758 -9.258 -22.141 1 93.31 379 GLU B O 1
ATOM 6706 N N . THR B 1 380 ? -9.586 -8.844 -22.125 1 94.62 380 THR B N 1
ATOM 6707 C CA . THR B 1 380 ? -9.422 -9.172 -20.703 1 94.62 380 THR B CA 1
ATOM 6708 C C . THR B 1 380 ? -9.711 -7.961 -19.828 1 94.62 380 THR B C 1
ATOM 6710 O O . THR B 1 380 ? -10.281 -8.094 -18.75 1 94.62 380 THR B O 1
ATOM 6713 N N . LEU B 1 381 ? -9.273 -6.832 -20.266 1 96.25 381 LEU B N 1
ATOM 6714 C CA . LEU B 1 381 ? -9.461 -5.57 -19.562 1 96.25 381 LEU B CA 1
ATOM 6715 C C . LEU B 1 381 ? -10.547 -4.73 -20.219 1 96.25 381 LEU B C 1
ATOM 6717 O O . LEU B 1 381 ? -10.336 -4.152 -21.281 1 96.25 381 LEU B O 1
ATOM 6721 N N . VAL B 1 382 ? -11.68 -4.641 -19.594 1 94.31 382 VAL B N 1
ATOM 6722 C CA . VAL B 1 382 ? -12.82 -3.922 -20.156 1 94.31 382 VAL B CA 1
ATOM 6723 C C . VAL B 1 382 ? -13.25 -2.818 -19.188 1 94.31 382 VAL B C 1
ATOM 6725 O O . VAL B 1 382 ? -13.75 -3.102 -18.094 1 94.31 382 VAL B O 1
ATOM 6728 N N . ASP B 1 383 ? -13.109 -1.609 -19.531 1 91.12 383 ASP B N 1
ATOM 6729 C CA . ASP B 1 383 ? -13.484 -0.445 -18.734 1 91.12 383 ASP B CA 1
ATOM 6730 C C . ASP B 1 383 ? -12.828 -0.491 -17.359 1 91.12 383 ASP B C 1
ATOM 6732 O O . ASP B 1 383 ? -13.492 -0.278 -16.344 1 91.12 383 ASP B O 1
ATOM 6736 N N . GLY B 1 384 ? -11.617 -0.953 -17.344 1 91.94 384 GLY B N 1
ATOM 6737 C CA . GLY B 1 384 ? -10.836 -0.964 -16.109 1 91.94 384 GLY B CA 1
ATOM 6738 C C . GLY B 1 384 ? -11.023 -2.23 -15.297 1 91.94 384 GLY B C 1
ATOM 6739 O O . GLY B 1 384 ? -10.344 -2.43 -14.289 1 91.94 384 GLY B O 1
ATOM 6740 N N . TRP B 1 385 ? -11.914 -3.107 -15.727 1 96.44 385 TRP B N 1
ATOM 6741 C CA . TRP B 1 385 ? -12.18 -4.355 -15.023 1 96.44 385 TRP B CA 1
ATOM 6742 C C . TRP B 1 385 ? -11.5 -5.531 -15.719 1 96.44 385 TRP B C 1
ATOM 6744 O O . TRP B 1 385 ? -11.57 -5.664 -16.938 1 96.44 385 TRP B O 1
ATOM 6754 N N . VAL B 1 386 ? -10.828 -6.344 -14.992 1 97.5 386 VAL B N 1
ATOM 6755 C CA . VAL B 1 386 ? -10.266 -7.586 -15.508 1 97.5 386 VAL B CA 1
ATOM 6756 C C . VAL B 1 386 ? -11.305 -8.695 -15.453 1 97.5 386 VAL B C 1
ATOM 6758 O O . VAL B 1 386 ? -11.805 -9.039 -14.375 1 97.5 386 VAL B O 1
ATOM 6761 N N . ARG B 1 387 ? -11.586 -9.211 -16.547 1 95.81 387 ARG B N 1
ATOM 6762 C CA . ARG B 1 387 ? -12.461 -10.383 -16.625 1 95.81 387 ARG B CA 1
ATOM 6763 C C . ARG B 1 387 ? -11.688 -11.656 -16.312 1 95.81 387 ARG B C 1
ATOM 6765 O O . ARG B 1 387 ? -10.75 -12.008 -17.031 1 95.81 387 ARG B O 1
ATOM 6772 N N . SER B 1 388 ? -12.133 -12.352 -15.273 1 93.94 388 SER B N 1
ATOM 6773 C CA . SER B 1 388 ? -11.344 -13.492 -14.82 1 93.94 388 SER B CA 1
ATOM 6774 C C . SER B 1 388 ? -11.664 -14.742 -15.633 1 93.94 388 SER B C 1
ATOM 6776 O O . SER B 1 388 ? -10.836 -15.656 -15.727 1 93.94 388 SER B O 1
ATOM 6778 N N . GLY B 1 389 ? -12.844 -14.781 -16.141 1 90.25 389 GLY B N 1
ATOM 6779 C CA . GLY B 1 389 ? -13.297 -16 -16.781 1 90.25 389 GLY B CA 1
ATOM 6780 C C . GLY B 1 389 ? -13.75 -17.062 -15.805 1 90.25 389 GLY B C 1
ATOM 6781 O O . GLY B 1 389 ? -14.234 -18.125 -16.203 1 90.25 389 GLY B O 1
ATOM 6782 N N . ASP B 1 390 ? -13.672 -16.797 -14.523 1 88.5 390 ASP B N 1
ATOM 6783 C CA . ASP B 1 390 ? -14.156 -17.703 -13.492 1 88.5 390 ASP B CA 1
ATOM 6784 C C . ASP B 1 390 ? -15.594 -17.375 -13.094 1 88.5 390 ASP B C 1
ATOM 6786 O O . ASP B 1 390 ? -15.961 -16.203 -13.008 1 88.5 390 ASP B O 1
ATOM 6790 N N . VAL B 1 391 ? -16.328 -18.406 -12.852 1 90.38 391 VAL B N 1
ATOM 6791 C CA . VAL B 1 391 ? -17.688 -18.25 -12.359 1 90.38 391 VAL B CA 1
ATOM 6792 C C . VAL B 1 391 ? -17.719 -18.469 -10.844 1 90.38 391 VAL B C 1
ATOM 6794 O O . VAL B 1 391 ? -17.156 -19.453 -10.352 1 90.38 391 VAL B O 1
ATOM 6797 N N . GLY B 1 392 ? -18.281 -17.562 -10.133 1 94.12 392 GLY B N 1
ATOM 6798 C CA . GLY B 1 392 ? -18.375 -17.688 -8.688 1 94.12 392 GLY B CA 1
ATOM 6799 C C . GLY B 1 392 ? -19.641 -17.047 -8.117 1 94.12 392 GLY B C 1
ATOM 6800 O O . GLY B 1 392 ? -20.5 -16.578 -8.867 1 94.12 392 GLY B O 1
ATOM 6801 N N . THR B 1 393 ? -19.828 -17.172 -6.84 1 94.94 393 THR B N 1
ATOM 6802 C CA . THR B 1 393 ? -20.922 -16.547 -6.102 1 94.94 393 THR B CA 1
ATOM 6803 C C . THR B 1 393 ? -20.422 -16 -4.762 1 94.94 393 THR B C 1
ATOM 6805 O O . THR B 1 393 ? -19.469 -16.531 -4.188 1 94.94 393 THR B O 1
ATOM 6808 N N . PHE B 1 394 ? -21 -14.945 -4.332 1 96.94 394 PHE B N 1
ATOM 6809 C CA . PHE B 1 394 ? -20.797 -14.461 -2.973 1 96.94 394 PHE B CA 1
ATOM 6810 C C . PHE B 1 394 ? -21.844 -15.031 -2.025 1 96.94 394 PHE B C 1
ATOM 6812 O O . PHE B 1 394 ? -22.984 -15.297 -2.434 1 96.94 394 PHE B O 1
ATOM 6819 N N . ASP B 1 395 ? -21.469 -15.211 -0.816 1 96.12 395 ASP B N 1
ATOM 6820 C CA . ASP B 1 395 ? -22.5 -15.414 0.198 1 96.12 395 ASP B CA 1
ATOM 6821 C C . ASP B 1 395 ? -22.844 -14.109 0.911 1 96.12 395 ASP B C 1
ATOM 6823 O O . ASP B 1 395 ? -22.406 -13.039 0.496 1 96.12 395 ASP B O 1
ATOM 6827 N N . GLU B 1 396 ? -23.656 -14.148 1.954 1 94.25 396 GLU B N 1
ATOM 6828 C CA . GLU B 1 396 ? -24.172 -12.969 2.625 1 94.25 396 GLU B CA 1
ATOM 6829 C C . GLU B 1 396 ? -23.078 -12.242 3.408 1 94.25 396 GLU B C 1
ATOM 6831 O O . GLU B 1 396 ? -23.188 -11.047 3.688 1 94.25 396 GLU B O 1
ATOM 6836 N N . GLU B 1 397 ? -22 -12.992 3.736 1 96.06 397 GLU B N 1
ATOM 6837 C CA . GLU B 1 397 ? -20.922 -12.406 4.516 1 96.06 397 GLU B CA 1
ATOM 6838 C C . GLU B 1 397 ? -19.797 -11.898 3.613 1 96.06 397 GLU B C 1
ATOM 6840 O O . GLU B 1 397 ? -18.781 -11.406 4.098 1 96.06 397 GLU B O 1
ATOM 6845 N N . GLY B 1 398 ? -19.938 -12.062 2.297 1 96.56 398 GLY B N 1
ATOM 6846 C CA . GLY B 1 398 ? -18.969 -11.539 1.344 1 96.56 398 GLY B CA 1
ATOM 6847 C C . GLY B 1 398 ? -17.906 -12.547 0.958 1 96.56 398 GLY B C 1
ATOM 6848 O O . GLY B 1 398 ? -16.938 -12.203 0.278 1 96.56 398 GLY B O 1
ATOM 6849 N N . TYR B 1 399 ? -18.094 -13.773 1.445 1 98.19 399 TYR B N 1
ATOM 6850 C CA . TYR B 1 399 ? -17.156 -14.812 1.01 1 98.19 399 TYR B CA 1
ATOM 6851 C C . TYR B 1 399 ? -17.438 -15.227 -0.43 1 98.19 399 TYR B C 1
ATOM 6853 O O . TYR B 1 399 ? -18.594 -15.453 -0.805 1 98.19 399 TYR B O 1
ATOM 6861 N N . LEU B 1 400 ? -16.391 -15.312 -1.179 1 97.94 400 LEU B N 1
ATOM 6862 C CA . LEU B 1 400 ? -16.469 -15.742 -2.572 1 97.94 400 LEU B CA 1
ATOM 6863 C C . LEU B 1 400 ? -16.266 -17.25 -2.691 1 97.94 400 LEU B C 1
ATOM 6865 O O . LEU B 1 400 ? -15.383 -17.812 -2.051 1 97.94 400 LEU B O 1
ATOM 6869 N N . TYR B 1 401 ? -17.109 -17.891 -3.42 1 94.06 401 TYR B N 1
ATOM 6870 C CA . TYR B 1 401 ? -16.984 -19.297 -3.764 1 94.06 401 TYR B CA 1
ATOM 6871 C C . TYR B 1 401 ? -16.875 -19.484 -5.273 1 94.06 401 TYR B C 1
ATOM 6873 O O . TYR B 1 401 ? -17.75 -19.031 -6.02 1 94.06 401 TYR B O 1
ATOM 6881 N N . ILE B 1 402 ? -15.781 -20.062 -5.723 1 89.56 402 ILE B N 1
ATOM 6882 C CA . ILE B 1 402 ? -15.57 -20.297 -7.148 1 89.56 402 ILE B CA 1
ATOM 6883 C C . ILE B 1 402 ? -16.234 -21.609 -7.555 1 89.56 402 ILE B C 1
ATOM 6885 O O . ILE B 1 402 ? -16.031 -22.641 -6.918 1 89.56 402 ILE B O 1
ATOM 6889 N N . VAL B 1 403 ? -16.969 -21.5 -8.531 1 77.06 403 VAL B N 1
ATOM 6890 C CA . VAL B 1 403 ? -17.734 -22.656 -8.969 1 77.06 403 VAL B CA 1
ATOM 6891 C C . VAL B 1 403 ? -17.031 -23.328 -10.141 1 77.06 403 VAL B C 1
ATOM 6893 O O . VAL B 1 403 ? -16.938 -24.562 -10.195 1 77.06 403 VAL B O 1
ATOM 6896 N N . ASP B 1 404 ? -16.594 -22.562 -11.148 1 70.25 404 ASP B N 1
ATOM 6897 C CA . ASP B 1 404 ? -15.945 -23.141 -12.32 1 70.25 404 ASP B CA 1
ATOM 6898 C C . ASP B 1 404 ? -15.312 -22.047 -13.188 1 70.25 404 ASP B C 1
ATOM 6900 O O . ASP B 1 404 ? -15.406 -20.859 -12.859 1 70.25 404 ASP B O 1
ATOM 6904 N N . ARG B 1 405 ? -14.484 -22.578 -14.133 1 65.5 405 ARG B N 1
ATOM 6905 C CA . ARG B 1 405 ? -14.031 -21.672 -15.188 1 65.5 405 ARG B CA 1
ATOM 6906 C C . ARG B 1 405 ? -15.016 -21.641 -16.344 1 65.5 405 ARG B C 1
ATOM 6908 O O . ARG B 1 405 ? -15.578 -22.688 -16.719 1 65.5 405 ARG B O 1
ATOM 6915 N N . ILE B 1 406 ? -15.164 -20.453 -16.781 1 55.62 406 ILE B N 1
ATOM 6916 C CA . ILE B 1 406 ? -16.078 -20.312 -17.906 1 55.62 406 ILE B CA 1
ATOM 6917 C C . ILE B 1 406 ? -15.648 -21.234 -19.047 1 55.62 406 ILE B C 1
ATOM 6919 O O . ILE B 1 406 ? -16.469 -21.938 -19.625 1 55.62 406 ILE B O 1
ATOM 6923 N N . LYS B 1 407 ? -14.25 -21.156 -19.203 1 57.28 407 LYS B N 1
ATOM 6924 C CA . LYS B 1 407 ? -13.742 -21.906 -20.344 1 57.28 407 LYS B CA 1
ATOM 6925 C C . LYS B 1 407 ? -13.633 -23.391 -20.016 1 57.28 407 LYS B C 1
ATOM 6927 O O . LYS B 1 407 ? -13.516 -24.234 -20.906 1 57.28 407 LYS B O 1
ATOM 6932 N N . ASP B 1 408 ? -13.617 -23.656 -18.766 1 62.53 408 ASP B N 1
ATOM 6933 C CA . ASP B 1 408 ? -13.422 -25.047 -18.359 1 62.53 408 ASP B CA 1
ATOM 6934 C C . ASP B 1 408 ? -14.758 -25.75 -18.156 1 62.53 408 ASP B C 1
ATOM 6936 O O . ASP B 1 408 ? -14.797 -26.953 -17.906 1 62.53 408 ASP B O 1
ATOM 6940 N N . LEU B 1 409 ? -15.664 -24.938 -18.297 1 63.03 409 LEU B N 1
ATOM 6941 C CA . LEU B 1 409 ? -16.969 -25.578 -18.172 1 63.03 409 LEU B CA 1
ATOM 6942 C C . LEU B 1 409 ? -17.172 -26.625 -19.266 1 63.03 409 LEU B C 1
ATOM 6944 O O . LEU B 1 409 ? -16.781 -26.422 -20.406 1 63.03 409 LEU B O 1
ATOM 6948 N N . ILE B 1 410 ? -17.469 -27.844 -18.812 1 71.31 410 ILE B N 1
ATOM 6949 C CA . ILE B 1 410 ? -17.812 -28.906 -19.75 1 71.31 410 ILE B CA 1
ATOM 6950 C C . ILE B 1 410 ? -19.25 -28.75 -20.203 1 71.31 410 ILE B C 1
ATOM 6952 O O . ILE B 1 410 ? -20.172 -28.719 -19.375 1 71.31 410 ILE B O 1
ATOM 6956 N N . ILE B 1 411 ? -19.375 -28.359 -21.453 1 66 411 ILE B N 1
ATOM 6957 C CA . ILE B 1 411 ? -20.719 -28.25 -22 1 66 411 ILE B CA 1
ATOM 6958 C C . ILE B 1 411 ? -21.172 -29.594 -22.578 1 66 411 ILE B C 1
ATOM 6960 O O . ILE B 1 411 ? -20.703 -30 -23.641 1 66 411 ILE B O 1
ATOM 6964 N N . ARG B 1 412 ? -22.016 -30.312 -21.844 1 69.44 412 ARG B N 1
ATOM 6965 C CA . ARG B 1 412 ? -22.531 -31.625 -22.234 1 69.44 412 ARG B CA 1
ATOM 6966 C C . ARG B 1 412 ? -24.031 -31.578 -22.469 1 69.44 412 ARG B C 1
ATOM 6968 O O . ARG B 1 412 ? -24.797 -31.422 -21.516 1 69.44 412 ARG B O 1
ATOM 6975 N N . GLY B 1 413 ? -24.469 -31.766 -23.734 1 62.72 413 GLY B N 1
ATOM 6976 C CA . GLY B 1 413 ? -25.891 -31.766 -24.062 1 62.72 413 GLY B CA 1
ATOM 6977 C C . GLY B 1 413 ? -26.594 -30.469 -23.688 1 62.72 413 GLY B C 1
ATOM 6978 O O . GLY B 1 413 ? -27.719 -30.5 -23.188 1 62.72 413 GLY B O 1
ATOM 6979 N N . GLY B 1 414 ? -25.875 -29.391 -23.734 1 57.62 414 GLY B N 1
ATOM 6980 C CA . GLY B 1 414 ? -26.438 -28.094 -23.391 1 57.62 414 GLY B CA 1
ATOM 6981 C C . GLY B 1 414 ? -26.312 -27.75 -21.922 1 57.62 414 GLY B C 1
ATOM 6982 O O . GLY B 1 414 ? -26.672 -26.656 -21.5 1 57.62 414 GLY B O 1
ATOM 6983 N N . TYR B 1 415 ? -25.906 -28.766 -21.141 1 60.38 415 TYR B N 1
ATOM 6984 C CA . TYR B 1 415 ? -25.688 -28.562 -19.703 1 60.38 415 TYR B CA 1
ATOM 6985 C C . TYR B 1 415 ? -24.25 -28.125 -19.422 1 60.38 415 TYR B C 1
ATOM 6987 O O . TYR B 1 415 ? -23.312 -28.641 -20.031 1 60.38 415 TYR B O 1
ATOM 6995 N N . ASN B 1 416 ? -24.188 -27.141 -18.672 1 59.66 416 ASN B N 1
ATOM 6996 C CA . ASN B 1 416 ? -22.875 -26.734 -18.203 1 59.66 416 ASN B CA 1
ATOM 6997 C C . ASN B 1 416 ? -22.453 -27.516 -16.953 1 59.66 416 ASN B C 1
ATOM 6999 O O . ASN B 1 416 ? -23.141 -27.469 -15.938 1 59.66 416 ASN B O 1
ATOM 7003 N N . ILE B 1 417 ? -21.453 -28.375 -17.203 1 69.5 417 ILE B N 1
ATOM 7004 C CA . ILE B 1 417 ? -20.906 -29.172 -16.109 1 69.5 417 ILE B CA 1
ATOM 7005 C C . ILE B 1 417 ? -19.625 -28.531 -15.586 1 69.5 417 ILE B C 1
ATOM 7007 O O . ILE B 1 417 ? -18.734 -28.203 -16.359 1 69.5 417 ILE B O 1
ATOM 7011 N N . THR B 1 418 ? -19.641 -28.25 -14.383 1 69.88 418 THR B N 1
ATOM 7012 C CA . THR B 1 418 ? -18.5 -27.656 -13.711 1 69.88 418 THR B CA 1
ATOM 7013 C C . THR B 1 418 ? -17.5 -28.734 -13.289 1 69.88 418 THR B C 1
ATOM 7015 O O . THR B 1 418 ? -17.766 -29.5 -12.367 1 69.88 418 THR B O 1
ATOM 7018 N N . PRO B 1 419 ? -16.344 -28.75 -13.984 1 80.25 419 PRO B N 1
ATOM 7019 C CA . PRO B 1 419 ? -15.375 -29.812 -13.695 1 80.25 419 PRO B CA 1
ATOM 7020 C C . PRO B 1 419 ? -14.961 -29.859 -12.227 1 80.25 419 PRO B C 1
ATOM 7022 O O . PRO B 1 419 ? -14.812 -30.938 -11.656 1 80.25 419 PRO B O 1
ATOM 7025 N N . SER B 1 420 ? -14.906 -28.703 -11.664 1 75.5 420 SER B N 1
ATOM 7026 C CA . SER B 1 420 ? -14.383 -28.641 -10.297 1 75.5 420 SER B CA 1
ATOM 7027 C C . SER B 1 420 ? -15.305 -29.359 -9.32 1 75.5 420 SER B C 1
ATOM 7029 O O . SER B 1 420 ? -14.844 -29.922 -8.328 1 75.5 420 SER B O 1
ATOM 7031 N N . GLU B 1 421 ? -16.531 -29.297 -9.539 1 73.31 421 GLU B N 1
ATOM 7032 C CA . GLU B 1 421 ? -17.484 -30.031 -8.719 1 73.31 421 GLU B CA 1
ATOM 7033 C C . GLU B 1 421 ? -17.188 -31.531 -8.719 1 73.31 421 GLU B C 1
ATOM 7035 O O . GLU B 1 421 ? -17.234 -32.188 -7.672 1 73.31 421 GLU B O 1
ATOM 7040 N N . ILE B 1 422 ? -16.875 -32.031 -9.805 1 82.94 422 ILE B N 1
ATOM 7041 C CA . ILE B 1 422 ? -16.562 -33.469 -9.961 1 82.94 422 ILE B CA 1
ATOM 7042 C C . ILE B 1 422 ? -15.195 -33.75 -9.359 1 82.94 422 ILE B C 1
ATOM 7044 O O . ILE B 1 422 ? -15.016 -34.781 -8.68 1 82.94 422 ILE B O 1
ATOM 7048 N N . GLU B 1 423 ? -14.297 -32.781 -9.602 1 86.31 423 GLU B N 1
ATOM 7049 C CA . GLU B 1 423 ? -12.953 -32.938 -9.047 1 86.31 423 GLU B CA 1
ATOM 7050 C C . GLU B 1 423 ? -12.984 -33.031 -7.527 1 86.31 423 GLU B C 1
ATOM 7052 O O . GLU B 1 423 ? -12.32 -33.875 -6.934 1 86.31 423 GLU B O 1
ATOM 7057 N N . LYS B 1 424 ? -13.766 -32.188 -6.918 1 79.81 424 LYS B N 1
ATOM 7058 C CA . LYS B 1 424 ? -13.906 -32.219 -5.465 1 79.81 424 LYS B CA 1
ATOM 7059 C C . LYS B 1 424 ? -14.344 -33.594 -4.965 1 79.81 424 LYS B C 1
ATOM 7061 O O . LYS B 1 424 ? -13.844 -34.062 -3.951 1 79.81 424 LYS B O 1
ATOM 7066 N N . VAL B 1 425 ? -15.281 -34.219 -5.621 1 82.56 425 VAL B N 1
ATOM 7067 C CA . VAL B 1 425 ? -15.773 -35.531 -5.266 1 82.56 425 VAL B CA 1
ATOM 7068 C C . VAL B 1 425 ? -14.664 -36.562 -5.465 1 82.56 425 VAL B C 1
ATOM 7070 O O . VAL B 1 425 ? -14.43 -37.406 -4.598 1 82.56 425 VAL B O 1
ATOM 7073 N N . LEU B 1 426 ? -13.93 -36.438 -6.473 1 88.75 426 LEU B N 1
ATOM 7074 C CA . LEU B 1 426 ? -12.875 -37.406 -6.785 1 88.75 426 LEU B CA 1
ATOM 7075 C C . LEU B 1 426 ? -11.758 -37.344 -5.75 1 88.75 426 LEU B C 1
ATOM 7077 O O . LEU B 1 426 ? -11.188 -38.375 -5.387 1 88.75 426 LEU B O 1
ATOM 7081 N N . TYR B 1 427 ? -11.547 -36.125 -5.25 1 84.75 427 TYR B N 1
ATOM 7082 C CA . TYR B 1 427 ? -10.492 -35.938 -4.262 1 84.75 427 TYR B CA 1
ATOM 7083 C C . TYR B 1 427 ? -10.844 -36.594 -2.945 1 84.75 427 TYR B C 1
ATOM 7085 O O . TYR B 1 427 ? -9.961 -36.906 -2.133 1 84.75 427 TYR B O 1
ATOM 7093 N N . THR B 1 428 ? -12.141 -36.844 -2.717 1 83.12 428 THR B N 1
ATOM 7094 C CA . THR B 1 428 ? -12.555 -37.5 -1.485 1 83.12 428 THR B CA 1
ATOM 7095 C C . THR B 1 428 ? -12.344 -39.031 -1.582 1 83.12 428 THR B C 1
ATOM 7097 O O . THR B 1 428 ? -12.477 -39.75 -0.587 1 83.12 428 THR B O 1
ATOM 7100 N N . HIS B 1 429 ? -12.039 -39.594 -2.648 1 87.56 429 HIS B N 1
ATOM 7101 C CA . HIS B 1 429 ? -11.734 -41 -2.789 1 87.56 429 HIS B CA 1
ATOM 7102 C C . HIS B 1 429 ? -10.375 -41.344 -2.174 1 87.56 429 HIS B C 1
ATOM 7104 O O . HIS B 1 429 ? -9.375 -40.688 -2.475 1 87.56 429 HIS B O 1
ATOM 7110 N N . PRO B 1 430 ? -10.328 -42.25 -1.382 1 85.44 430 PRO B N 1
ATOM 7111 C CA . PRO B 1 430 ? -9.117 -42.562 -0.616 1 85.44 430 PRO B CA 1
ATOM 7112 C C . PRO B 1 430 ? -7.91 -42.844 -1.508 1 85.44 430 PRO B C 1
ATOM 7114 O O . PRO B 1 430 ? -6.773 -42.594 -1.112 1 85.44 430 PRO B O 1
ATOM 7117 N N . ALA B 1 431 ? -8.102 -43.375 -2.65 1 87.38 431 ALA B N 1
ATOM 7118 C CA . ALA B 1 431 ? -6.996 -43.781 -3.516 1 87.38 431 ALA B CA 1
ATOM 7119 C C . ALA B 1 431 ? -6.508 -42.594 -4.363 1 87.38 431 ALA B C 1
ATOM 7121 O O . ALA B 1 431 ? -5.43 -42.656 -4.957 1 87.38 431 ALA B O 1
ATOM 7122 N N . VAL B 1 432 ? -7.234 -41.562 -4.449 1 88.62 432 VAL B N 1
ATOM 7123 C CA . VAL B 1 432 ? -6.965 -40.469 -5.398 1 88.62 432 VAL B CA 1
ATOM 7124 C C . VAL B 1 432 ? -6.121 -39.406 -4.73 1 88.62 432 VAL B C 1
ATOM 7126 O O . VAL B 1 432 ? -6.477 -38.906 -3.658 1 88.62 432 VAL B O 1
ATOM 7129 N N . ILE B 1 433 ? -4.996 -39.031 -5.316 1 84.69 433 ILE B N 1
ATOM 7130 C CA . ILE B 1 433 ? -4.137 -37.969 -4.793 1 84.69 433 ILE B CA 1
ATOM 7131 C C . ILE B 1 433 ? -4.359 -36.688 -5.582 1 84.69 433 ILE B C 1
ATOM 7133 O O . ILE B 1 433 ? -4.316 -35.594 -5.02 1 84.69 433 ILE B O 1
ATOM 7137 N N . GLU B 1 434 ? -4.562 -36.812 -6.855 1 87.31 434 GLU B N 1
ATOM 7138 C CA . GLU B 1 434 ? -4.859 -35.688 -7.734 1 87.31 434 GLU B CA 1
ATOM 7139 C C . GLU B 1 434 ? -6 -36.031 -8.688 1 87.31 434 GLU B C 1
ATOM 7141 O O . GLU B 1 434 ? -6.152 -37.188 -9.117 1 87.31 434 GLU B O 1
ATOM 7146 N N . ALA B 1 435 ? -6.801 -35.188 -9.008 1 88.62 435 ALA B N 1
ATOM 7147 C CA . ALA B 1 435 ? -7.902 -35.344 -9.945 1 88.62 435 ALA B CA 1
ATOM 7148 C C . ALA B 1 435 ? -8.102 -34.125 -10.812 1 88.62 435 ALA B C 1
ATOM 7150 O O . ALA B 1 435 ? -7.945 -33 -10.336 1 88.62 435 ALA B O 1
ATOM 7151 N N . ALA B 1 436 ? -8.258 -34.312 -12.023 1 89 436 ALA B N 1
ATOM 7152 C CA . ALA B 1 436 ? -8.664 -33.281 -12.969 1 89 436 ALA B CA 1
ATOM 7153 C C . ALA B 1 436 ? -9.797 -33.75 -13.867 1 89 436 ALA B C 1
ATOM 7155 O O . ALA B 1 436 ? -9.773 -34.906 -14.336 1 89 436 ALA B O 1
ATOM 7156 N N . VAL B 1 437 ? -10.836 -33.031 -14.008 1 88 437 VAL B N 1
ATOM 7157 C CA . VAL B 1 437 ? -11.961 -33.344 -14.875 1 88 437 VAL B CA 1
ATOM 7158 C C . VAL B 1 437 ? -11.984 -32.406 -16.062 1 88 437 VAL B C 1
ATOM 7160 O O . VAL B 1 437 ? -11.852 -31.188 -15.898 1 88 437 VAL B O 1
ATOM 7163 N N . VAL B 1 438 ? -12.016 -32.969 -17.109 1 87 438 VAL B N 1
ATOM 7164 C CA . VAL B 1 438 ? -12 -32.188 -18.344 1 87 438 VAL B CA 1
ATOM 7165 C C . VAL B 1 438 ? -13.117 -32.656 -19.266 1 87 438 VAL B C 1
ATOM 7167 O O . VAL B 1 438 ? -13.617 -33.781 -19.125 1 87 438 VAL B O 1
ATOM 7170 N N . GLY B 1 439 ? -13.531 -31.703 -20.047 1 81.62 439 GLY B N 1
ATOM 7171 C CA . GLY B 1 439 ? -14.406 -32.094 -21.141 1 81.62 439 GLY B CA 1
ATOM 7172 C C . GLY B 1 439 ? -13.656 -32.625 -22.359 1 81.62 439 GLY B C 1
ATOM 7173 O O . GLY B 1 439 ? -12.617 -32.062 -22.719 1 81.62 439 GLY B O 1
ATOM 7174 N N . VAL B 1 440 ? -14.086 -33.781 -22.797 1 81.25 440 VAL B N 1
ATOM 7175 C CA . VAL B 1 440 ? -13.531 -34.312 -24.047 1 81.25 440 VAL B CA 1
ATOM 7176 C C . VAL B 1 440 ? -14.625 -34.406 -25.109 1 81.25 440 VAL B C 1
ATOM 7178 O O . VAL B 1 440 ? -15.805 -34.531 -24.766 1 81.25 440 VAL B O 1
ATOM 7181 N N . PRO B 1 441 ? -14.203 -34.219 -26.375 1 78.88 441 PRO B N 1
ATOM 7182 C CA . PRO B 1 441 ? -15.219 -34.281 -27.438 1 78.88 441 PRO B CA 1
ATOM 7183 C C . PRO B 1 441 ? -16.047 -35.562 -27.406 1 78.88 441 PRO B C 1
ATOM 7185 O O . PRO B 1 441 ? -15.516 -36.625 -27.141 1 78.88 441 PRO B O 1
ATOM 7188 N N . ASP B 1 442 ? -17.391 -35.375 -27.469 1 75.81 442 ASP B N 1
ATOM 7189 C CA . ASP B 1 442 ? -18.359 -36.438 -27.531 1 75.81 442 ASP B CA 1
ATOM 7190 C C . ASP B 1 442 ? -19.328 -36.25 -28.688 1 75.81 442 ASP B C 1
ATOM 7192 O O . ASP B 1 442 ? -19.875 -35.156 -28.875 1 75.81 442 ASP B O 1
ATOM 7196 N N . LYS B 1 443 ? -19.484 -37.25 -29.547 1 71.88 443 LYS B N 1
ATOM 7197 C CA . LYS B 1 443 ? -20.281 -37.156 -30.766 1 71.88 443 LYS B CA 1
ATOM 7198 C C . LYS B 1 443 ? -21.734 -36.906 -30.453 1 71.88 443 LYS B C 1
ATOM 7200 O O . LYS B 1 443 ? -22.422 -36.188 -31.188 1 71.88 443 LYS B O 1
ATOM 7205 N N . GLU B 1 444 ? -22.203 -37.438 -29.406 1 65.75 444 GLU B N 1
ATOM 7206 C CA . GLU B 1 444 ? -23.625 -37.344 -29.078 1 65.75 444 GLU B CA 1
ATOM 7207 C C . GLU B 1 444 ? -23.938 -36.094 -28.25 1 65.75 444 GLU B C 1
ATOM 7209 O O . GLU B 1 444 ? -24.938 -35.438 -28.469 1 65.75 444 GLU B O 1
ATOM 7214 N N . TRP B 1 445 ? -23.062 -35.719 -27.328 1 66.19 445 TRP B N 1
ATOM 7215 C CA . TRP B 1 445 ? -23.438 -34.781 -26.297 1 66.19 445 TRP B CA 1
ATOM 7216 C C . TRP B 1 445 ? -22.578 -33.5 -26.391 1 66.19 445 TRP B C 1
ATOM 7218 O O . TRP B 1 445 ? -22.703 -32.625 -25.562 1 66.19 445 TRP B O 1
ATOM 7228 N N . GLY B 1 446 ? -21.688 -33.469 -27.453 1 72.56 446 GLY B N 1
ATOM 7229 C CA . GLY B 1 446 ? -20.75 -32.375 -27.531 1 72.56 446 GLY B CA 1
ATOM 7230 C C . GLY B 1 446 ? -19.453 -32.625 -26.766 1 72.56 446 GLY B C 1
ATOM 7231 O O . GLY B 1 446 ? -18.406 -32.844 -27.375 1 72.56 446 GLY B O 1
ATOM 7232 N N . GLU B 1 447 ? -19.641 -32.688 -25.406 1 76.38 447 GLU B N 1
ATOM 7233 C CA . GLU B 1 447 ? -18.516 -33.031 -24.562 1 76.38 447 GLU B CA 1
ATOM 7234 C C . GLU B 1 447 ? -18.875 -34.156 -23.578 1 76.38 447 GLU B C 1
ATOM 7236 O O . GLU B 1 447 ? -20.016 -34.25 -23.125 1 76.38 447 GLU B O 1
ATOM 7241 N N . ALA B 1 448 ? -17.875 -35.062 -23.422 1 82.69 448 ALA B N 1
ATOM 7242 C CA . ALA B 1 448 ? -17.953 -36.062 -22.359 1 82.69 448 ALA B CA 1
ATOM 7243 C C . ALA B 1 448 ? -17.078 -35.688 -21.172 1 82.69 448 ALA B C 1
ATOM 7245 O O . ALA B 1 448 ? -16.062 -35 -21.328 1 82.69 448 ALA B O 1
ATOM 7246 N N . VAL B 1 449 ? -17.5 -36.062 -20.031 1 87.44 449 VAL B N 1
ATOM 7247 C CA . VAL B 1 449 ? -16.75 -35.781 -18.797 1 87.44 449 VAL B CA 1
ATOM 7248 C C . VAL B 1 449 ? -15.648 -36.812 -18.625 1 87.44 449 VAL B C 1
ATOM 7250 O O . VAL B 1 449 ? -15.922 -38.031 -18.547 1 87.44 449 VAL B O 1
ATOM 7253 N N . LEU B 1 450 ? -14.438 -36.375 -18.688 1 91.38 450 LEU B N 1
ATOM 7254 C CA . LEU B 1 450 ? -13.289 -37.25 -18.422 1 91.38 450 LEU B CA 1
ATOM 7255 C C . LEU B 1 450 ? -12.602 -36.875 -17.125 1 91.38 450 LEU B C 1
ATOM 7257 O O . LEU B 1 450 ? -12.375 -35.688 -16.859 1 91.38 450 LEU B O 1
ATOM 7261 N N . ALA B 1 451 ? -12.461 -37.844 -16.328 1 92.31 451 ALA B N 1
ATOM 7262 C CA . ALA B 1 451 ? -11.672 -37.656 -15.125 1 92.31 451 ALA B CA 1
ATOM 7263 C C . ALA B 1 451 ? -10.273 -38.25 -15.281 1 92.31 451 ALA B C 1
ATOM 7265 O O . ALA B 1 451 ? -10.133 -39.406 -15.648 1 92.31 451 ALA B O 1
ATOM 7266 N N . ALA B 1 452 ? -9.328 -37.438 -15.125 1 91.75 452 ALA B N 1
ATOM 7267 C CA . ALA B 1 452 ? -7.961 -37.938 -14.969 1 91.75 452 ALA B CA 1
ATOM 7268 C C . ALA B 1 452 ? -7.555 -37.938 -13.492 1 91.75 452 ALA B C 1
ATOM 7270 O O . ALA B 1 452 ? -7.699 -36.938 -12.789 1 91.75 452 ALA B O 1
ATOM 7271 N N . VAL B 1 453 ? -7.129 -39.125 -13.023 1 91.69 453 VAL B N 1
ATOM 7272 C CA . VAL B 1 453 ? -6.805 -39.219 -11.602 1 91.69 453 VAL B CA 1
ATOM 7273 C C . VAL B 1 453 ? -5.406 -39.844 -11.445 1 91.69 453 VAL B C 1
ATOM 7275 O O . VAL B 1 453 ? -4.988 -40.656 -12.242 1 91.69 453 VAL B O 1
ATOM 7278 N N . ALA B 1 454 ? -4.66 -39.25 -10.477 1 88.56 454 ALA B N 1
ATOM 7279 C CA . ALA B 1 454 ? -3.457 -39.875 -9.969 1 88.56 454 ALA B CA 1
ATOM 7280 C C . ALA B 1 454 ? -3.729 -40.562 -8.625 1 88.56 454 ALA B C 1
ATOM 7282 O O . ALA B 1 454 ? -4.398 -40 -7.762 1 88.56 454 ALA B O 1
ATOM 7283 N N . VAL B 1 455 ? -3.316 -41.844 -8.531 1 85.69 455 VAL B N 1
ATOM 7284 C CA . VAL B 1 455 ? -3.648 -42.625 -7.352 1 85.69 455 VAL B CA 1
ATOM 7285 C C . VAL B 1 455 ? -2.428 -42.75 -6.441 1 85.69 455 VAL B C 1
ATOM 7287 O O . VAL B 1 455 ? -1.291 -42.625 -6.902 1 85.69 455 VAL B O 1
ATOM 7290 N N . ARG B 1 456 ? -2.736 -42.781 -5.188 1 81.69 456 ARG B N 1
ATOM 7291 C CA . ARG B 1 456 ? -1.7 -43 -4.18 1 81.69 456 ARG B CA 1
ATOM 7292 C C . ARG B 1 456 ? -0.875 -44.25 -4.504 1 81.69 456 ARG B C 1
ATOM 7294 O O . ARG B 1 456 ? -1.38 -45.188 -5.109 1 81.69 456 ARG B O 1
ATOM 7301 N N . GLN B 1 457 ? 0.438 -44.219 -4.078 1 76 457 GLN B N 1
ATOM 7302 C CA . GLN B 1 457 ? 1.312 -45.375 -4.312 1 76 457 GLN B CA 1
ATOM 7303 C C . GLN B 1 457 ? 0.722 -46.625 -3.715 1 76 457 GLN B C 1
ATOM 7305 O O . GLN B 1 457 ? 0.34 -46.656 -2.543 1 76 457 GLN B O 1
ATOM 7310 N N . GLY B 1 458 ? 0.569 -47.688 -4.453 1 77.81 458 GLY B N 1
ATOM 7311 C CA . GLY B 1 458 ? 0.088 -48.969 -3.99 1 77.81 458 GLY B CA 1
ATOM 7312 C C . GLY B 1 458 ? -1.415 -49.125 -4.117 1 77.81 458 GLY B C 1
ATOM 7313 O O . GLY B 1 458 ? -1.949 -50.219 -3.918 1 77.81 458 GLY B O 1
ATOM 7314 N N . GLU B 1 459 ? -2.059 -48.031 -4.434 1 81.12 459 GLU B N 1
ATOM 7315 C CA . GLU B 1 459 ? -3.51 -48.094 -4.57 1 81.12 459 GLU B CA 1
ATOM 7316 C C . GLU B 1 459 ? -3.92 -48.25 -6.035 1 81.12 459 GLU B C 1
ATOM 7318 O O . GLU B 1 459 ? -3.127 -47.969 -6.938 1 81.12 459 GLU B O 1
ATOM 7323 N N . GLN B 1 460 ? -4.996 -49 -6.242 1 82.25 460 GLN B N 1
ATOM 7324 C CA . GLN B 1 460 ? -5.582 -49.125 -7.57 1 82.25 460 GLN B CA 1
ATOM 7325 C C . GLN B 1 460 ? -7.047 -48.719 -7.57 1 82.25 460 GLN B C 1
ATOM 7327 O O . GLN B 1 460 ? -7.758 -48.906 -6.582 1 82.25 460 GLN B O 1
ATOM 7332 N N . VAL B 1 461 ? -7.344 -47.969 -8.602 1 83.69 461 VAL B N 1
ATOM 7333 C CA . VAL B 1 461 ? -8.75 -47.625 -8.781 1 83.69 461 VAL B CA 1
ATOM 7334 C C . VAL B 1 461 ? -9.125 -47.75 -10.258 1 83.69 461 VAL B C 1
ATOM 7336 O O . VAL B 1 461 ? -8.297 -47.5 -11.141 1 83.69 461 VAL B O 1
ATOM 7339 N N . ASP B 1 462 ? -10.234 -48.344 -10.531 1 84.31 462 ASP B N 1
ATOM 7340 C CA . ASP B 1 462 ? -10.68 -48.406 -11.922 1 84.31 462 ASP B CA 1
ATOM 7341 C C . ASP B 1 462 ? -11.852 -47.469 -12.164 1 84.31 462 ASP B C 1
ATOM 7343 O O . ASP B 1 462 ? -12.328 -46.812 -11.234 1 84.31 462 ASP B O 1
ATOM 7347 N N . GLU B 1 463 ? -12.148 -47.406 -13.445 1 88.38 463 GLU B N 1
ATOM 7348 C CA . GLU B 1 463 ? -13.195 -46.5 -13.898 1 88.38 463 GLU B CA 1
ATOM 7349 C C . GLU B 1 463 ? -14.508 -46.781 -13.164 1 88.38 463 GLU B C 1
ATOM 7351 O O . GLU B 1 463 ? -15.164 -45.844 -12.695 1 88.38 463 GLU B O 1
ATOM 7356 N N . ALA B 1 464 ? -14.836 -48.031 -12.977 1 88.56 464 ALA B N 1
ATOM 7357 C CA . ALA B 1 464 ? -16.094 -48.406 -12.336 1 88.56 464 ALA B CA 1
ATOM 7358 C C . ALA B 1 464 ? -16.125 -47.938 -10.875 1 88.56 464 ALA B C 1
ATOM 7360 O O . ALA B 1 464 ? -17.141 -47.438 -10.398 1 88.56 464 ALA B O 1
ATOM 7361 N N . ALA B 1 465 ? -15.039 -48.125 -10.25 1 90.25 465 ALA B N 1
ATOM 7362 C CA . ALA B 1 465 ? -14.945 -47.75 -8.844 1 90.25 465 ALA B CA 1
ATOM 7363 C C . ALA B 1 465 ? -15.086 -46.25 -8.68 1 90.25 465 ALA B C 1
ATOM 7365 O O . ALA B 1 465 ? -15.75 -45.781 -7.75 1 90.25 465 ALA B O 1
ATOM 7366 N N . LEU B 1 466 ? -14.469 -45.531 -9.531 1 91.62 466 LEU B N 1
ATOM 7367 C CA . LEU B 1 466 ? -14.523 -44.062 -9.43 1 91.62 466 LEU B CA 1
ATOM 7368 C C . LEU B 1 466 ? -15.922 -43.562 -9.773 1 91.62 466 LEU B C 1
ATOM 7370 O O . LEU B 1 466 ? -16.422 -42.625 -9.141 1 91.62 466 LEU B O 1
ATOM 7374 N N . GLN B 1 467 ? -16.516 -44.156 -10.773 1 90.38 467 GLN B N 1
ATOM 7375 C CA . GLN B 1 467 ? -17.891 -43.812 -11.125 1 90.38 467 GLN B CA 1
ATOM 7376 C C . GLN B 1 467 ? -18.844 -44.094 -9.969 1 90.38 467 GLN B C 1
ATOM 7378 O O . GLN B 1 467 ? -19.719 -43.281 -9.656 1 90.38 467 GLN B O 1
ATOM 7383 N N . ALA B 1 468 ? -18.625 -45.219 -9.406 1 89.81 468 ALA B N 1
ATOM 7384 C CA . ALA B 1 468 ? -19.438 -45.594 -8.25 1 89.81 468 ALA B CA 1
ATOM 7385 C C . ALA B 1 468 ? -19.25 -44.625 -7.102 1 89.81 468 ALA B C 1
ATOM 7387 O O . ALA B 1 468 ? -20.203 -44.25 -6.426 1 89.81 468 ALA B O 1
ATOM 7388 N N . HIS B 1 469 ? -18.016 -44.219 -6.898 1 92.12 469 HIS B N 1
ATOM 7389 C CA . HIS B 1 469 ? -17.719 -43.219 -5.871 1 92.12 469 HIS B CA 1
ATOM 7390 C C . HIS B 1 469 ? -18.453 -41.906 -6.133 1 92.12 469 HIS B C 1
ATOM 7392 O O . HIS B 1 469 ? -19.031 -41.344 -5.215 1 92.12 469 HIS B O 1
ATOM 7398 N N . CYS B 1 470 ? -18.469 -41.531 -7.391 1 89.94 470 CYS B N 1
ATOM 7399 C CA . CYS B 1 470 ? -19.156 -40.312 -7.777 1 89.94 470 CYS B CA 1
ATOM 7400 C C . CYS B 1 470 ? -20.656 -40.438 -7.566 1 89.94 470 CYS B C 1
ATOM 7402 O O . CYS B 1 470 ? -21.297 -39.5 -7.07 1 89.94 470 CYS B O 1
ATOM 7404 N N . ARG B 1 471 ? -21.188 -41.562 -7.879 1 85.25 471 ARG B N 1
ATOM 7405 C CA . ARG B 1 471 ? -22.609 -41.844 -7.676 1 85.25 471 ARG B CA 1
ATOM 7406 C C . ARG B 1 471 ? -22.953 -41.812 -6.195 1 85.25 471 ARG B C 1
ATOM 7408 O O . ARG B 1 471 ? -23.969 -41.25 -5.793 1 85.25 471 ARG B O 1
ATOM 7415 N N . ALA B 1 472 ? -22.125 -42.375 -5.508 1 87 472 ALA B N 1
ATOM 7416 C CA . ALA B 1 472 ? -22.344 -42.438 -4.066 1 87 472 ALA B CA 1
ATOM 7417 C C . ALA B 1 472 ? -22.297 -41.062 -3.414 1 87 472 ALA B C 1
ATOM 7419 O O . ALA B 1 472 ? -22.953 -40.844 -2.4 1 87 472 ALA B O 1
ATOM 7420 N N . ALA B 1 473 ? -21.484 -40.281 -4.004 1 84.38 473 ALA B N 1
ATOM 7421 C CA . ALA B 1 473 ? -21.328 -38.938 -3.467 1 84.38 473 ALA B CA 1
ATOM 7422 C C . ALA B 1 473 ? -22.516 -38.031 -3.869 1 84.38 473 ALA B C 1
ATOM 7424 O O . ALA B 1 473 ? -22.562 -36.875 -3.494 1 84.38 473 ALA B O 1
ATOM 7425 N N . GLY B 1 474 ? -23.422 -38.625 -4.715 1 78.69 474 GLY B N 1
ATOM 7426 C CA . GLY B 1 474 ? -24.641 -37.906 -5.051 1 78.69 474 GLY B CA 1
ATOM 7427 C C . GLY B 1 474 ? -24.531 -37.094 -6.324 1 78.69 474 GLY B C 1
ATOM 7428 O O . GLY B 1 474 ? -25.375 -36.219 -6.59 1 78.69 474 GLY B O 1
ATOM 7429 N N . LEU B 1 475 ? -23.469 -37.312 -7.035 1 81.38 475 LEU B N 1
ATOM 7430 C CA . LEU B 1 475 ? -23.359 -36.562 -8.289 1 81.38 475 LEU B CA 1
ATOM 7431 C C . LEU B 1 475 ? -24.406 -37.031 -9.289 1 81.38 475 LEU B C 1
ATOM 7433 O O . LEU B 1 475 ? -24.625 -38.25 -9.438 1 81.38 475 LEU B O 1
ATOM 7437 N N . PRO B 1 476 ? -25.094 -36.094 -9.875 1 76.38 476 PRO B N 1
ATOM 7438 C CA . PRO B 1 476 ? -26 -36.5 -10.953 1 76.38 476 PRO B CA 1
ATOM 7439 C C . PRO B 1 476 ? -25.297 -37.281 -12.062 1 76.38 476 PRO B C 1
ATOM 7441 O O . PRO B 1 476 ? -24.109 -37.031 -12.32 1 76.38 476 PRO B O 1
ATOM 7444 N N . THR B 1 477 ? -26.047 -38.188 -12.711 1 78.75 477 THR B N 1
ATOM 7445 C CA . THR B 1 477 ? -25.516 -39.062 -13.742 1 78.75 477 THR B CA 1
ATOM 7446 C C . THR B 1 477 ? -24.766 -38.281 -14.812 1 78.75 477 THR B C 1
ATOM 7448 O O . THR B 1 477 ? -23.719 -38.719 -15.289 1 78.75 477 THR B O 1
ATOM 7451 N N . ILE B 1 478 ? -25.281 -37.062 -15.125 1 75.12 478 ILE B N 1
ATOM 7452 C CA . ILE B 1 478 ? -24.719 -36.281 -16.203 1 75.12 478 ILE B CA 1
ATOM 7453 C C . ILE B 1 478 ? -23.328 -35.781 -15.82 1 75.12 478 ILE B C 1
ATOM 7455 O O . ILE B 1 478 ? -22.516 -35.438 -16.688 1 75.12 478 ILE B O 1
ATOM 7459 N N . LYS B 1 479 ? -23.031 -35.781 -14.57 1 80 479 LYS B N 1
ATOM 7460 C CA . LYS B 1 479 ? -21.766 -35.25 -14.094 1 80 479 LYS B CA 1
ATOM 7461 C C . LYS B 1 479 ? -20.75 -36.375 -13.859 1 80 479 LYS B C 1
ATOM 7463 O O . LYS B 1 479 ? -19.562 -36.094 -13.633 1 80 479 LYS B O 1
ATOM 7468 N N . ILE B 1 480 ? -21.219 -37.625 -13.859 1 86.88 480 ILE B N 1
ATOM 7469 C CA . ILE B 1 480 ? -20.328 -38.75 -13.602 1 86.88 480 ILE B CA 1
ATOM 7470 C C . ILE B 1 480 ? -19.375 -38.938 -14.789 1 86.88 480 ILE B C 1
ATOM 7472 O O . ILE B 1 480 ? -19.828 -39.031 -15.93 1 86.88 480 ILE B O 1
ATOM 7476 N N . PRO B 1 481 ? -18.047 -38.906 -14.5 1 91.69 481 PRO B N 1
ATOM 7477 C CA . PRO B 1 481 ? -17.109 -39.094 -15.609 1 91.69 481 PRO B CA 1
ATOM 7478 C C . PRO B 1 481 ? -17.375 -40.375 -16.406 1 91.69 481 PRO B C 1
ATOM 7480 O O . PRO B 1 481 ? -17.438 -41.438 -15.828 1 91.69 481 PRO B O 1
ATOM 7483 N N . GLU B 1 482 ? -17.547 -40.188 -17.625 1 83.56 482 GLU B N 1
ATOM 7484 C CA . GLU B 1 482 ? -17.766 -41.344 -18.5 1 83.56 482 GLU B CA 1
ATOM 7485 C C . GLU B 1 482 ? -16.438 -42.062 -18.797 1 83.56 482 GLU B C 1
ATOM 7487 O O . GLU B 1 482 ? -16.438 -43.219 -19.156 1 83.56 482 GLU B O 1
ATOM 7492 N N . ARG B 1 483 ? -15.438 -41.281 -18.719 1 85.81 483 ARG B N 1
ATOM 7493 C CA . ARG B 1 483 ? -14.094 -41.781 -18.953 1 85.81 483 ARG B CA 1
ATOM 7494 C C . ARG B 1 483 ? -13.164 -41.406 -17.812 1 85.81 483 ARG B C 1
ATOM 7496 O O . ARG B 1 483 ? -13.258 -40.312 -17.25 1 85.81 483 ARG B O 1
ATOM 7503 N N . VAL B 1 484 ? -12.422 -42.469 -17.406 1 89.81 484 VAL B N 1
ATOM 7504 C CA . VAL B 1 484 ? -11.445 -42.219 -16.359 1 89.81 484 VAL B CA 1
ATOM 7505 C C . VAL B 1 484 ? -10.047 -42.594 -16.844 1 89.81 484 VAL B C 1
ATOM 7507 O O . VAL B 1 484 ? -9.844 -43.656 -17.391 1 89.81 484 VAL B O 1
ATOM 7510 N N . LEU B 1 485 ? -9.227 -41.688 -16.781 1 88.12 485 LEU B N 1
ATOM 7511 C CA . LEU B 1 485 ? -7.812 -41.906 -17.062 1 88.12 485 LEU B CA 1
ATOM 7512 C C . LEU B 1 485 ? -7.008 -42 -15.773 1 88.12 485 LEU B C 1
ATOM 7514 O O . LEU B 1 485 ? -6.945 -41.031 -15.016 1 88.12 485 LEU B O 1
ATOM 7518 N N . VAL B 1 486 ? -6.484 -43.156 -15.461 1 87.88 486 VAL B N 1
ATOM 7519 C CA . VAL B 1 486 ? -5.641 -43.344 -14.281 1 87.88 486 VAL B CA 1
ATOM 7520 C C . VAL B 1 486 ? -4.176 -43.156 -14.656 1 87.88 486 VAL B C 1
ATOM 7522 O O . VAL B 1 486 ? -3.652 -43.875 -15.516 1 87.88 486 VAL B O 1
ATOM 7525 N N . LEU B 1 487 ? -3.625 -42.094 -14.016 1 84.25 487 LEU B N 1
ATOM 7526 C CA . LEU B 1 487 ? -2.236 -41.75 -14.305 1 84.25 487 LEU B CA 1
ATOM 7527 C C . LEU B 1 487 ? -1.394 -41.781 -13.031 1 84.25 487 LEU B C 1
ATOM 7529 O O . LEU B 1 487 ? -1.93 -41.719 -11.922 1 84.25 487 LEU B O 1
ATOM 7533 N N . ASP B 1 488 ? -0.049 -41.938 -13.18 1 82.38 488 ASP B N 1
ATOM 7534 C CA . ASP B 1 488 ? 0.858 -41.875 -12.031 1 82.38 488 ASP B CA 1
ATOM 7535 C C . ASP B 1 488 ? 0.917 -40.469 -11.469 1 82.38 488 ASP B C 1
ATOM 7537 O O . ASP B 1 488 ? 0.969 -40.281 -10.25 1 82.38 488 ASP B O 1
ATOM 7541 N N . SER B 1 489 ? 0.953 -39.531 -12.312 1 85.94 489 SER B N 1
ATOM 7542 C CA . SER B 1 489 ? 0.908 -38.125 -11.969 1 85.94 489 SER B CA 1
ATOM 7543 C C . SER B 1 489 ? 0.196 -37.312 -13.055 1 85.94 489 SER B C 1
ATOM 7545 O O . SER B 1 489 ? 0.272 -37.656 -14.234 1 85.94 489 SER B O 1
ATOM 7547 N N . LEU B 1 490 ? -0.59 -36.375 -12.664 1 86.88 490 LEU B N 1
ATOM 7548 C CA . LEU B 1 490 ? -1.255 -35.531 -13.656 1 86.88 490 LEU B CA 1
ATOM 7549 C C . LEU B 1 490 ? -0.29 -34.5 -14.234 1 86.88 490 LEU B C 1
ATOM 7551 O O . LEU B 1 490 ? 0.588 -34 -13.531 1 86.88 490 LEU B O 1
ATOM 7555 N N . PRO B 1 491 ? -0.465 -34.281 -15.539 1 83.88 491 PRO B N 1
ATOM 7556 C CA . PRO B 1 491 ? 0.384 -33.25 -16.156 1 83.88 491 PRO B CA 1
ATOM 7557 C C . PRO B 1 491 ? 0.242 -31.875 -15.484 1 83.88 491 PRO B C 1
ATOM 7559 O O . PRO B 1 491 ? -0.859 -31.5 -15.078 1 83.88 491 PRO B O 1
ATOM 7562 N N . LYS B 1 492 ? 1.3 -31.281 -15.211 1 79.31 492 LYS B N 1
ATOM 7563 C CA . LYS B 1 492 ? 1.337 -29.969 -14.562 1 79.31 492 LYS B CA 1
ATOM 7564 C C . LYS B 1 492 ? 1.938 -28.906 -15.484 1 79.31 492 LYS B C 1
ATOM 7566 O O . LYS B 1 492 ? 2.77 -29.219 -16.344 1 79.31 492 LYS B O 1
ATOM 7571 N N . ASN B 1 493 ? 1.382 -27.781 -15.398 1 67.25 493 ASN B N 1
ATOM 7572 C CA . ASN B 1 493 ? 1.987 -26.672 -16.125 1 67.25 493 ASN B CA 1
ATOM 7573 C C . ASN B 1 493 ? 3.232 -26.141 -15.422 1 67.25 493 ASN B C 1
ATOM 7575 O O . ASN B 1 493 ? 3.693 -26.734 -14.445 1 67.25 493 ASN B O 1
ATOM 7579 N N . ALA B 1 494 ? 3.742 -25.062 -15.914 1 58.59 494 ALA B N 1
ATOM 7580 C CA . ALA B 1 494 ? 5.039 -24.547 -15.484 1 58.59 494 ALA B CA 1
ATOM 7581 C C . ALA B 1 494 ? 4.988 -24.062 -14.039 1 58.59 494 ALA B C 1
ATOM 7583 O O . ALA B 1 494 ? 6.008 -24.031 -13.344 1 58.59 494 ALA B O 1
ATOM 7584 N N . VAL B 1 495 ? 3.785 -23.797 -13.555 1 56.41 495 VAL B N 1
ATOM 7585 C CA . VAL B 1 495 ? 3.711 -23.281 -12.195 1 56.41 495 VAL B CA 1
ATOM 7586 C C . VAL B 1 495 ? 3.191 -24.375 -11.258 1 56.41 495 VAL B C 1
ATOM 7588 O O . VAL B 1 495 ? 2.879 -24.109 -10.094 1 56.41 495 VAL B O 1
ATOM 7591 N N . GLY B 1 496 ? 3.137 -25.625 -11.758 1 62.62 496 GLY B N 1
ATOM 7592 C CA . GLY B 1 496 ? 2.781 -26.781 -10.938 1 62.62 496 GLY B CA 1
ATOM 7593 C C . GLY B 1 496 ? 1.288 -27.047 -10.906 1 62.62 496 GLY B C 1
ATOM 7594 O O . GLY B 1 496 ? 0.83 -27.953 -10.203 1 62.62 496 GLY B O 1
ATOM 7595 N N . LYS B 1 497 ? 0.565 -26.219 -11.656 1 67.69 497 LYS B N 1
ATOM 7596 C CA . LYS B 1 497 ? -0.873 -26.469 -11.734 1 67.69 497 LYS B CA 1
ATOM 7597 C C . LYS B 1 497 ? -1.189 -27.594 -12.711 1 67.69 497 LYS B C 1
ATOM 7599 O O . LYS B 1 497 ? -0.445 -27.828 -13.664 1 67.69 497 LYS B O 1
ATOM 7604 N N . ILE B 1 498 ? -2.236 -28.375 -12.391 1 76.44 498 ILE B N 1
ATOM 7605 C CA . ILE B 1 498 ? -2.684 -29.438 -13.297 1 76.44 498 ILE B CA 1
ATOM 7606 C C . ILE B 1 498 ? -2.98 -28.844 -14.672 1 76.44 498 ILE B C 1
ATOM 7608 O O . ILE B 1 498 ? -3.717 -27.859 -14.789 1 76.44 498 ILE B O 1
ATOM 7612 N N . ALA B 1 499 ? -2.301 -29.312 -15.695 1 76.75 499 ALA B N 1
ATOM 7613 C CA . ALA B 1 499 ? -2.486 -28.891 -17.078 1 76.75 499 ALA B CA 1
ATOM 7614 C C . ALA B 1 499 ? -3.662 -29.625 -17.719 1 76.75 499 ALA B C 1
ATOM 7616 O O . ALA B 1 499 ? -3.479 -30.656 -18.375 1 76.75 499 ALA B O 1
ATOM 7617 N N . LYS B 1 500 ? -4.91 -29.078 -17.609 1 80.44 500 LYS B N 1
ATOM 7618 C CA . LYS B 1 500 ? -6.121 -29.75 -18.078 1 80.44 500 LYS B CA 1
ATOM 7619 C C . LYS B 1 500 ? -6.102 -29.953 -19.594 1 80.44 500 LYS B C 1
ATOM 7621 O O . LYS B 1 500 ? -6.594 -30.953 -20.094 1 80.44 500 LYS B O 1
ATOM 7626 N N . ARG B 1 501 ? -5.562 -29.062 -20.266 1 76.88 501 ARG B N 1
ATOM 7627 C CA . ARG B 1 501 ? -5.473 -29.203 -21.703 1 76.88 501 ARG B CA 1
ATOM 7628 C C . ARG B 1 501 ? -4.676 -30.438 -22.094 1 76.88 501 ARG B C 1
ATOM 7630 O O . ARG B 1 501 ? -5.039 -31.156 -23.031 1 76.88 501 ARG B O 1
ATOM 7637 N N . SER B 1 502 ? -3.564 -30.547 -21.359 1 80.81 502 SER B N 1
ATOM 7638 C CA . SER B 1 502 ? -2.736 -31.719 -21.609 1 80.81 502 SER B CA 1
ATOM 7639 C C . SER B 1 502 ? -3.512 -33 -21.359 1 80.81 502 SER B C 1
ATOM 7641 O O . SER B 1 502 ? -3.314 -34 -22.047 1 80.81 502 SER B O 1
ATOM 7643 N N . ILE B 1 503 ? -4.316 -32.969 -20.406 1 85.5 503 ILE B N 1
ATOM 7644 C CA . ILE B 1 503 ? -5.137 -34.125 -20.078 1 85.5 503 ILE B CA 1
ATOM 7645 C C . ILE B 1 503 ? -6.082 -34.438 -21.234 1 85.5 503 ILE B C 1
ATOM 7647 O O . ILE B 1 503 ? -6.25 -35.594 -21.609 1 85.5 503 ILE B O 1
ATOM 7651 N N . VAL B 1 504 ? -6.637 -33.406 -21.75 1 81.25 504 VAL B N 1
ATOM 7652 C CA . VAL B 1 504 ? -7.523 -33.594 -22.906 1 81.25 504 VAL B CA 1
ATOM 7653 C C . VAL B 1 504 ? -6.746 -34.219 -24.062 1 81.25 504 VAL B C 1
ATOM 7655 O O . VAL B 1 504 ? -7.238 -35.125 -24.734 1 81.25 504 VAL B O 1
ATOM 7658 N N . GLU B 1 505 ? -5.535 -33.719 -24.266 1 81.44 505 GLU B N 1
ATOM 7659 C CA . GLU B 1 505 ? -4.691 -34.219 -25.344 1 81.44 505 GLU B CA 1
ATOM 7660 C C . GLU B 1 505 ? -4.371 -35.688 -25.125 1 81.44 505 GLU B C 1
ATOM 7662 O O . GLU B 1 505 ? -4.43 -36.5 -26.062 1 81.44 505 GLU B O 1
ATOM 7667 N N . ILE B 1 506 ? -4.051 -36.094 -23.969 1 81.88 506 ILE B N 1
ATOM 7668 C CA . ILE B 1 506 ? -3.748 -37.469 -23.625 1 81.88 506 ILE B CA 1
ATOM 7669 C C . ILE B 1 506 ? -4.973 -38.344 -23.875 1 81.88 506 ILE B C 1
ATOM 7671 O O . ILE B 1 506 ? -4.863 -39.438 -24.438 1 81.88 506 ILE B O 1
ATOM 7675 N N . ALA B 1 507 ? -6.055 -37.844 -23.453 1 80.81 507 ALA B N 1
ATOM 7676 C CA . ALA B 1 507 ? -7.293 -38.594 -23.531 1 80.81 507 ALA B CA 1
ATOM 7677 C C . ALA B 1 507 ? -7.742 -38.75 -24.984 1 80.81 507 ALA B C 1
ATOM 7679 O O . ALA B 1 507 ? -8.391 -39.75 -25.344 1 80.81 507 ALA B O 1
ATOM 7680 N N . THR B 1 508 ? -7.398 -37.781 -25.812 1 73.44 508 THR B N 1
ATOM 7681 C CA . THR B 1 508 ? -7.879 -37.781 -27.188 1 73.44 508 THR B CA 1
ATOM 7682 C C . THR B 1 508 ? -6.84 -38.406 -28.109 1 73.44 508 THR B C 1
ATOM 7684 O O . THR B 1 508 ? -7.148 -38.781 -29.25 1 73.44 508 THR B O 1
ATOM 7687 N N . ALA B 1 509 ? -5.586 -38.344 -27.844 1 66.56 509 ALA B N 1
ATOM 7688 C CA . ALA B 1 509 ? -4.555 -38.969 -28.672 1 66.56 509 ALA B CA 1
ATOM 7689 C C . ALA B 1 509 ? -4.742 -40.469 -28.719 1 66.56 509 ALA B C 1
ATOM 7691 O O . ALA B 1 509 ? -4.418 -41.125 -29.719 1 66.56 509 ALA B O 1
ATOM 7692 N N . GLY B 1 510 ? -5.113 -41 -27.625 1 48.91 510 GLY B N 1
ATOM 7693 C CA . GLY B 1 510 ? -5.332 -42.438 -27.703 1 48.91 510 GLY B CA 1
ATOM 7694 C C . GLY B 1 510 ? -6.559 -42.812 -28.516 1 48.91 510 GLY B C 1
ATOM 7695 O O . GLY B 1 510 ? -6.809 -44 -28.766 1 48.91 510 GLY B O 1
ATOM 7696 N N . SER B 1 511 ? -7.516 -42.094 -28.594 1 42.16 511 SER B N 1
ATOM 7697 C CA . SER B 1 511 ? -8.672 -42.406 -29.438 1 42.16 511 SER B CA 1
ATOM 7698 C C . SER B 1 511 ? -8.336 -42.312 -30.906 1 42.16 511 SER B C 1
ATOM 7700 O O . SER B 1 511 ? -9.203 -42.5 -31.766 1 42.16 511 SER B O 1
ATOM 7702 N N . ARG B 1 512 ? -7.195 -41.969 -31.328 1 38 512 ARG B N 1
ATOM 7703 C CA . ARG B 1 512 ? -6.844 -42.188 -32.719 1 38 512 ARG B CA 1
ATOM 7704 C C . ARG B 1 512 ? -6.289 -43.594 -32.938 1 38 512 ARG B C 1
ATOM 7706 O O . ARG B 1 512 ? -5.559 -44.094 -32.094 1 38 512 ARG B O 1
#

Radius of gyration: 30.56 Å; Cα contacts (8 Å, |Δi|>4): 2411; chains: 2; bounding box: 72×101×68 Å

Foldseek 3Di:
DFLLLLLVVLCVVPVQCWAEAEVVDTHGSVRLLLLLQLVLQCCCPVQNDAAAAEEEEQAFWDRCLLSVLNNCVLNNHAYEYDQNPDDLVLVVLVCVQRVHQEYEYEPVCVVSVVVCCVVRVHQYEYQHDCDCSHSVVSVVGGSDRDPCRPVFDQFGWHYWQWDQDPVGHTWTFTFGRNLLQVLLVLLCVQQVHALAAEEEEQFGVSLCSRNHSGNCSNRNHYYYYDRNPDADLLVVLVCLQVVLHAEYEDEQLNLLNVVVVVDACVSRVSHQAYEYEPDDHALVSLLVRCVRHNLSYKYADDDVQSPGHAFMCGSVNSVVCVVPPSVCSQFNHAGGPFKDWAFAAPVRHGDPAPDKGWIKIAGPNGTPATRVCVPVRCVQAPPRIGTPQWMWGAHPVRTIGTQAGNVQFAQWQNDTAHQVVLQNLLCPDQFFDGKTWGWEQDPPGRTAIEIETATDPPDDDDLVRSLVSCVVVPHPPRRRGPHYHYDNDADADSRRHRPRSVVNVVVVVVVD/DFLLLLLVVLCVVPVQCWAEDEVVDTHGSVRLLLLLQLVLQCCCPVQNDAAAAEEEEQEFWDRCLLSVLNNCVLNNHAYEYDQNPDDLVLVVLVCVQRVHQEYEYEPVCVVSVVVCCVVRVHQYEYQHDCDCSHSVVSVVGGSDRDPCRPVFDQQGWHYWQWDQDPVGHTWTFTFGRNLLQVLLVLLCVQQVHALAAEEEEQFGVSLCSRNHSGNCSNRNHYYYYDRNPDADLLVVLVCLQVVLHAEYEDEQLNLLNNVVVVDACVSRVSHQAYEYEPDDHALVSLLVRCVGHNLSYKYADDDVQSPGHAFMCGSVNSVVCVVPPSVCSQFNHAGTPQKDWAFAAPVRHGDPAPDKGWIKIAGPNGTPATRVCVPVRCVQAPPRIGTPQWMWGAHPVRTIGTQAGNVQFAQWQNDTAHQVVLQNLLCPDQFFSGKTWGWEQDPPTRTAIEIETATDPPDDDDLVRSLVSCVVVPHPPRRRHPHYHYDNDADADSRRHRPRSVVNVVVVVVVD

Sequence (1024 aa):
MDIGVAVAAHARKNPSSTAAFDGDRQLSYAELDERTNRLANTLHGRYGVAKGDRVAVLLRNRLEVAEAIVAVTKAGGVYCGLNFRMSLDEYRSIFTNAEPKVLITEAGFAEYAQTLAAEFGVAVLDVDDPSPSGYGCLADASPAAPATLHARAADDEFCIVYTSGTTGMPKGILFDSRAVATHAMVAGIEYKMSASSRWLTTIPHNSSVQITLAPSFFLGGAVGFLDARGFDPEVFAAEATKRAATHTYLVPTMLYRVLEAGLDSTSVPTLTSIGYGAAPIAPDRVTELVDRFGPVFSQLYGMAEIASIGTMLTQDDHRRIAAGRTELTSSAGRASFLADVRVVDQQGNDCPPGERGEVVFHTPYTMRGYHRNPEKTAETLVDGWVRSGDVGTFDEEGYLYIVDRIKDLIIRGGYNITPSEIEKVLYTHPAVIEAAVVGVPDKEWGEAVLAAVAVRQGEQVDEAALQAHCRAAGLPTIKIPERVLVLDSLPKNAVGKIAKRSIVEIATAGSRMDIGVAVAAHARKNPSSTAAFDGDRQLSYAELDERTNRLANTLHGRYGVAKGDRVAVLLRNRLEVAEAIVAVTKAGGVYCGLNFRMSLDEYRSIFTNAEPKVLITEAGFAEYAQTLAAEFGVAVLDVDDPSPSGYGCLADASPAAPATLHARAADDEFCIVYTSGTTGMPKGILFDSRAVATHAMVAGIEYKMSASSRWLTTIPHNSSVQITLAPSFFLGGAVGFLDARGFDPEVFAAEATKRAATHTYLVPTMLYRVLEAGLDSTSVPTLTSIGYGAAPIAPDRVTELVDRFGPVFSQLYGMAEIASIGTMLTQDDHRRIAAGRTELTSSAGRASFLADVRVVDQQGNDCPPGERGEVVFHTPYTMRGYHRNPEKTAETLVDGWVRSGDVGTFDEEGYLYIVDRIKDLIIRGGYNITPSEIEKVLYTHPAVIEAAVVGVPDKEWGEAVLAAVAVRQGEQVDEAALQAHCRAAGLPTIKIPERVLVLDSLPKNAVGKIAKRSIVEIATAGSR

Solvent-accessible surface area (backbone atoms only — not comparable to full-atom values): 50859 Å² total; per-residue (Å²): 64,50,58,29,44,30,35,49,50,37,21,35,62,42,33,79,44,57,35,33,28,32,84,90,46,70,31,26,20,37,53,45,37,34,54,18,14,8,45,14,39,41,39,32,70,76,69,59,47,35,73,71,36,29,36,32,35,44,48,62,34,36,57,61,52,60,41,47,53,35,8,34,41,22,31,27,20,17,37,29,40,35,65,72,76,59,52,70,67,53,48,51,55,47,43,70,70,62,55,40,57,34,36,40,32,33,69,92,44,45,69,60,49,51,51,49,25,70,74,69,70,30,46,67,39,30,65,69,34,71,46,68,73,23,46,32,37,44,78,78,32,55,56,54,77,41,92,35,46,82,63,55,49,42,82,36,62,34,34,35,41,63,40,80,41,93,88,64,59,62,43,36,40,26,30,28,25,38,24,52,52,44,41,10,42,52,41,27,63,76,62,66,55,42,52,81,33,25,32,40,38,47,59,55,56,43,77,28,41,48,71,45,52,45,23,26,38,52,49,46,11,18,44,28,33,42,55,42,89,62,86,52,49,68,60,49,30,52,49,33,43,77,66,53,18,27,31,37,51,42,40,44,74,55,50,51,46,31,54,73,69,67,56,39,34,84,51,32,69,47,53,62,31,38,34,31,30,93,50,84,59,61,42,68,56,48,52,50,46,35,72,47,49,41,47,34,39,30,37,42,31,62,42,75,62,41,55,37,63,36,20,36,28,39,35,68,51,34,44,40,33,74,72,66,43,57,74,55,45,63,38,40,16,29,60,35,72,57,30,36,68,46,34,20,40,96,87,65,46,78,45,57,64,71,38,70,18,38,34,32,38,25,43,69,30,42,43,81,34,36,62,95,31,66,67,62,24,52,70,34,44,52,94,73,28,36,57,65,51,31,28,21,27,33,44,84,53,44,39,29,32,71,53,32,39,62,83,51,37,22,50,36,69,86,38,78,39,42,28,53,60,49,24,57,55,45,52,68,37,88,44,35,72,44,53,47,42,38,50,35,86,28,93,86,34,54,24,37,42,30,31,39,31,12,45,38,91,93,48,82,78,50,55,66,58,52,38,50,50,36,48,71,73,64,47,54,76,90,63,41,47,77,38,61,45,82,36,84,62,72,56,51,42,87,85,67,39,74,29,59,66,58,49,41,48,57,64,53,59,66,73,104,67,50,56,28,45,28,36,50,50,37,22,35,62,42,33,79,43,57,35,32,28,33,85,91,46,70,31,26,20,38,53,46,37,33,54,17,14,8,45,14,38,41,40,32,70,77,70,58,46,35,74,70,36,29,36,30,36,44,51,62,35,36,56,64,53,61,40,47,54,35,8,32,41,21,30,29,19,18,38,29,40,36,63,72,76,58,51,72,68,53,49,52,52,45,44,69,71,62,54,40,58,34,36,41,32,34,71,92,45,45,68,61,47,51,51,49,24,69,74,68,69,30,45,66,38,30,65,69,34,70,46,68,75,23,46,31,35,42,79,77,32,54,56,55,76,41,92,35,43,82,63,56,49,42,81,37,62,34,34,35,41,63,40,80,40,93,88,64,58,60,45,35,39,25,31,28,26,36,24,51,53,43,43,11,42,44,43,28,62,77,61,67,55,42,54,81,34,24,33,40,37,47,60,55,55,45,76,28,41,46,70,44,54,46,23,26,37,42,49,46,10,18,43,29,34,41,57,42,89,62,84,52,49,67,61,48,31,51,49,34,43,76,67,54,19,26,30,37,50,42,41,43,73,55,50,51,45,30,54,73,70,67,56,39,34,82,52,31,68,46,52,61,30,38,34,30,30,94,48,86,60,59,41,68,57,47,51,50,45,34,71,46,49,40,48,33,38,29,36,44,30,64,42,75,62,43,57,38,64,36,18,37,28,39,35,68,52,36,43,40,33,75,72,66,44,57,75,56,45,64,38,42,16,28,62,35,74,59,29,35,68,46,34,21,40,96,85,65,44,77,44,57,64,73,36,72,18,40,33,33,40,27,44,69,31,43,44,80,34,37,62,98,30,66,67,64,24,54,71,34,44,52,96,73,29,37,58,64,51,31,28,21,26,34,43,84,52,45,39,29,33,73,52,33,38,61,83,50,37,20,49,36,69,87,38,76,39,42,28,51,60,48,25,56,55,45,53,68,37,88,43,34,74,43,54,46,41,36,50,34,87,27,94,87,34,54,25,35,43,30,31,38,31,11,45,38,91,93,49,83,80,51,56,67,57,52,38,49,50,35,48,71,72,62,49,54,75,90,62,41,45,78,37,60,45,82,36,84,63,71,55,53,42,88,85,66,39,76,29,59,67,56,50,41,48,57,64,52,58,65,73,101

InterPro domains:
  IPR000873 AMP-dependent synthetase/ligase domain [PF00501] (9-371)
  IPR020845 AMP-binding, conserved site [PS00455] (160-171)
  IPR025110 AMP-binding enzyme, C-terminal domain [PF13193] (421-497)
  IPR042099 ANL, N-terminal domain [G3DSA:3.40.50.12780] (4-407)
  IPR045851 AMP-binding enzyme domain superfamily [G3DSA:3.30.300.30] (408-510)
  IPR050237 ATP-dependent AMP-binding enzyme [PTHR43767] (8-508)

pLDDT: mean 91.16, std 10.27, range [37.91, 98.81]

Nearest PDB structures (foldseek):
  8ppp-assembly1_A  TM=8.908E-01  e=1.908E-53  Streptoalloteichus hindustanus
  6sq8-assembly1_A  TM=9.035E-01  e=4.211E-52  Marinactinospora thermotolerans
  8ppp-assembly2_B  TM=8.826E-01  e=8.318E-52  Streptoalloteichus hindustanus
  8pyx-assembly1_A  TM=8.806E-01  e=4.480E-52  Streptoalloteichus hindustanus
  8pyx-assembly2_B  TM=8.674E-01  e=1.190E-50  Streptoalloteichus hindustanus

Secondary structure (DSSP, 8-state):
--HHHHHHHHHHH-TTSEEEEETTEEEEHHHHHHHHHHHHHHHHHTT---TT-EEEE---SSHHHHHHHHHHHHTT-EEEE--TTS-HHHHHHHHHHH--SEEEE-GGGHHHHHHHHHHH--EEEETT--STTTGGGGGTS--SPPTTTTT--TTSEEEEEEE--TTSSPEEEEEEHHHHHHHHHHHHHHTT--TT-EEEE-S-GGGTIIIIIHHHHHHT-EEEE---SS--HHHHHHHHHHTT--EEEE-HHHHHHHHHTT--GGGSTT--EEEEESS---HHHHHHHHHHH-S-EEEEE--GGGTS-SEEE-HHHHHHHHTT-GGGGG---EE-TT-EEEEE-TTSPBPPTT--EEEEEE-TT--SEETT-HHHHHHHEETTEEEEEEEEEE-TT--EEEEEETTT-EEETTEEE-HHHHHHHHHTSTTEEEEEEEEEEETTTEEEEEEEEEEPTT----HHHHHHHHHHTT--GGGS-SEEEEESS--B-TTS-B-HHHHHHHHHHTT-/--HHHHHHHHHHH-TTSEEEEETTEEEEHHHHHHHHHHHHHHHHHTT---TT-EEEEE--SSHHHHHHHHHHHHTT-EEEE--TTS-HHHHHHHHHHH--SEEEE-GGGHHHHHHHHHHH--EEEETT--STTTGGGGGTS--SPPTTTTT--TTSEEEEEEE--TTSSPEEEEEEHHHHHHHHHHHHHHTT--TT-EEEE-S-GGGTIIIIIHHHHHHT-EEEE---SS--HHHHHHHHHHTT--EEEE-HHHHHHHHHTT--GGGSTT--EEEEESS---HHHHHHHHHHH-S-EEEEE--GGGTS-SEEE-HHHHHHHHTT-GGGGG---EE-TT-EEEEE-TTSPBPPTT--EEEEEE-TT--SEETT-HHHHHHHEETTEEEEEEEEEE-TT--EEEEEETTT-EEETTEEE-HHHHHHHHHTSTTEEEEEEEEEEETTTEEEEEEEEEEPTT----HHHHHHHHHHTT--GGGS-SEEEEESS--B-TTS-B-HHHHHHHHHHTT-

Organism: Pseudonocardia thermophila (NCBI:txid1848)